Protein AF-A0A6F9ANF1-F1 (afdb_monomer)

Nearest PDB structures (foldseek):
  8yjc-assembly1_A  TM=7.560E-01  e=4.836E-10  Vibrio vulnificus MO6-24/O
  7en5-assembly1_A  TM=4.432E-01  e=6.409E-01  Escherichia coli K-12
  8ykc-assembly1_B  TM=3.953E-01  e=5.488E-01  Methylocapsa palsarum
  3kw2-assembly1_B  TM=1.939E-01  e=1.256E+00  Porphyromonas gingivalis ATCC 33277

Mean predicted aligned error: 19.84 Å

Sequence (763 aa):
DFERFLEEIDGQKIQDLLLSASEMSYTYSNKLLLIMDKEEWTHQRVEQEYSMDPHYSVMVSDACMYNDSCLPTVNSGTVVKIFGTASEDGHTLSGYSGSSLANLMLKPSLRAASIFSLDINTTSAFHNDFMRVFKYHDNNAVLETTSPEDLLIYQIMDHTDTAAEYHAPKRPVDHTTQYDKQHILILEDNPIVRLAAKFLYEKHPTVTSVYIMENQQPKLIKGDPVPLSEESRLVLVGHGSRDSEGEMRLGGYKAEDVADIIGRTARTSDHIKTTSVVACEVGSDEAFKSTLLKELHTRSIETELHLRSSLLQVSHSGEKITVEITPTGLETRHKDDSKKVVAMLDRDGNVVTREQFNRGDVIFSNERNFLVKGFKKYRWPDIPNKFVEHYAREEHTDELEALTWAIFEPMTSDTNSKKLHIYLNNEVVSEYQICNIESKKINGHSEITKQWIEKEKDIRSILDKCYEIKSGKDILSVIHHNAKLGEDETTYLMLHDWIYKINPQTLYVYPVGKKLGNNEKGNQNKIDEIKHCVEAQIGKEHYSAIRKNIGDGKESYPNFVKETLQGEYINKGSQVMMEAWYTTYFLASVISESSRNFRTFPLVLMALDMTQSTDNNVKEKGLSFLMEEHPMAKGGSWVDPGSRGFYGSSSDKESTKLENGQKIKILQKQLKVLTTRENNVFEEWWKIKDKKLVDEIFDLANEYKLVEENSKSSFTDDYNHFLNEIGKQSNQNEVTGPLGGSHDGSVTLKDLHSASEVLCYVC

pLDDT: mean 77.59, std 17.97, range [24.38, 97.38]

Foldseek 3Di:
DVVVVVVVVLVVVLVQLLVVQVVLVAQLFQEEEEEQDDDPVQVVVSVVVCVLPVPSYDYDYNVCLPPVVPQAQDAQSYEYEYTADADPQLQDGSNDGLQRVLVSCCPRSRVRYQEYEYPDDGDPNSVLNNQVNCVVVVHQRWYWYADPVQWIWTWHQGPVSDIDIDTHHDDRDDLDDQAQAEEEEQEADDPQQVLLSVLQCVSNVQRYWYFYQDPLATDTDHDDLDAAEQRYEYEYTFEWDADPVRATDGNNHALLSVLVRVLRGGHPALEHAAYEYAYAQCLVDPVSLLSNQLSSVVSSHFHKYKYFRAFWHQDSNSFIWGWDQDPVGIWIFGPQQQGIWIWGADPVRGIDIDGDHRGHDTDDDPCVPPDPVPQQQQDDDPAFAQQFDPLQADDCSLLLLLLLQLLQVVVPDPVLLPQQQDPDDPPQQLQKWFWDWDWDQDPNDTDIDIDTDPDSVVSNVQSRQEGEAQALQSLSSLLNCLQRVFDPDWGWYAAPQWIWIADRQQRQIATTIGGHDPVQRPPVVSVVQRVCLRVVCVPQSALVSLLVQLPPCLLVLLVVLLCSLHSNDDCPVPRPNNVSSSVNLCSVLARSLCFLAVSLNLLLLLLSVLCVDPPVVSNVLSSCCSRPLVLSSDPLLQLASSHGRHNRLRDNPPHPVVVVVDDSVSSSVSSSSSNVSSVVSVVSSVVPDDDDPQVVSVVSCVSSVSDPPVCSVVSVVSSVSSVVVNVVVVVPPDDDDPDPDDSPPDDDVVVSVVVVVRDSTSD

Radius of gyration: 31.64 Å; Cα contacts (8 Å, |Δi|>4): 1318; chains: 1; bounding box: 72×91×91 Å

Structure (mmCIF, N/CA/C/O backbone):
data_AF-A0A6F9ANF1-F1
#
_entry.id   AF-A0A6F9ANF1-F1
#
loop_
_atom_site.group_PDB
_atom_site.id
_atom_site.type_symbol
_atom_site.label_atom_id
_atom_site.label_alt_id
_atom_site.label_comp_id
_atom_site.label_asym_id
_atom_site.label_entity_id
_atom_site.label_seq_id
_atom_site.pdbx_PDB_ins_code
_atom_site.Cartn_x
_atom_site.Cartn_y
_atom_site.Cartn_z
_atom_site.occupancy
_atom_site.B_iso_or_equiv
_atom_site.auth_seq_id
_atom_site.auth_comp_id
_atom_site.auth_asym_id
_atom_site.auth_atom_id
_atom_site.pdbx_PDB_model_num
ATOM 1 N N . ASP A 1 1 ? 41.703 -7.105 12.230 1.00 57.28 1 ASP A N 1
ATOM 2 C CA . ASP A 1 1 ? 40.574 -7.112 13.179 1.00 57.28 1 ASP A CA 1
ATOM 3 C C . ASP A 1 1 ? 39.209 -6.843 12.562 1.00 57.28 1 ASP A C 1
ATOM 5 O O . ASP A 1 1 ? 38.246 -7.345 13.111 1.00 57.28 1 ASP A O 1
ATOM 9 N N . PHE A 1 2 ? 39.087 -6.140 11.429 1.00 40.19 2 PHE A N 1
ATOM 10 C CA . PHE A 1 2 ? 37.790 -5.989 10.749 1.00 40.19 2 PHE A CA 1
ATOM 11 C C . PHE A 1 2 ? 37.236 -7.312 10.188 1.00 40.19 2 PHE A C 1
ATOM 13 O O . PHE A 1 2 ? 36.067 -7.606 10.382 1.00 40.19 2 PHE A O 1
ATOM 20 N N . GLU A 1 3 ? 38.078 -8.146 9.571 1.00 49.16 3 GLU A N 1
ATOM 21 C CA . GLU A 1 3 ? 37.662 -9.472 9.073 1.00 49.16 3 GLU A CA 1
ATOM 22 C C . GLU A 1 3 ? 37.182 -10.384 10.205 1.00 49.16 3 GLU A C 1
ATOM 24 O O . GLU A 1 3 ? 36.099 -10.944 10.126 1.00 49.16 3 GLU A O 1
ATOM 29 N N . ARG A 1 4 ? 37.925 -10.423 11.315 1.00 48.62 4 ARG A N 1
ATOM 30 C CA . ARG A 1 4 ? 37.526 -11.166 12.514 1.00 48.62 4 ARG A CA 1
ATOM 31 C C . ARG A 1 4 ? 36.200 -10.663 13.108 1.00 48.62 4 ARG A C 1
ATOM 33 O O . ARG A 1 4 ? 35.404 -11.457 13.585 1.00 48.62 4 ARG A O 1
ATOM 40 N N . PHE A 1 5 ? 35.948 -9.355 13.068 1.00 43.38 5 PHE A N 1
ATOM 41 C CA . PHE A 1 5 ? 34.671 -8.776 13.493 1.00 43.38 5 PHE A CA 1
ATOM 42 C C . PHE A 1 5 ? 33.506 -9.186 12.574 1.00 43.38 5 PHE A C 1
ATOM 44 O O . PHE A 1 5 ? 32.418 -9.472 13.065 1.00 43.38 5 PHE A O 1
ATOM 51 N N . LEU A 1 6 ? 33.728 -9.252 11.256 1.00 43.38 6 LEU A N 1
ATOM 52 C CA . LEU A 1 6 ? 32.726 -9.749 10.306 1.00 43.38 6 LEU A CA 1
ATOM 53 C C . LEU A 1 6 ? 32.455 -11.249 10.493 1.00 43.38 6 LEU A C 1
ATOM 55 O O . LEU A 1 6 ? 31.296 -11.648 10.511 1.00 43.38 6 LEU A O 1
ATOM 59 N N . GLU A 1 7 ? 33.494 -12.056 10.724 1.00 59.84 7 GLU A N 1
ATOM 60 C CA . GLU A 1 7 ? 33.360 -13.483 11.056 1.00 59.84 7 GLU A CA 1
ATOM 61 C C . GLU A 1 7 ? 32.568 -13.700 12.358 1.00 59.84 7 GLU A C 1
ATOM 63 O O . GLU A 1 7 ? 31.712 -14.581 12.420 1.00 59.84 7 GLU A O 1
ATOM 68 N N . GLU A 1 8 ? 32.807 -12.880 13.391 1.00 56.22 8 GLU A N 1
ATOM 69 C CA . GLU A 1 8 ? 32.052 -12.918 14.653 1.00 56.22 8 GLU A CA 1
ATOM 70 C C . GLU A 1 8 ? 30.565 -12.555 14.437 1.00 56.22 8 GLU A C 1
ATOM 72 O O . GLU A 1 8 ? 29.688 -13.220 14.993 1.00 56.22 8 GLU A O 1
ATOM 77 N N . ILE A 1 9 ? 30.259 -11.566 13.585 1.00 49.06 9 ILE A N 1
ATOM 78 C CA . ILE A 1 9 ? 28.877 -11.197 13.221 1.00 49.06 9 ILE A CA 1
ATOM 79 C C . ILE A 1 9 ? 28.185 -12.310 12.430 1.00 49.06 9 ILE A C 1
ATOM 81 O O . ILE A 1 9 ? 27.034 -12.641 12.716 1.00 49.06 9 ILE A O 1
ATOM 85 N N . ASP A 1 10 ? 28.848 -12.884 11.430 1.00 57.78 10 ASP A N 1
ATOM 86 C CA . ASP A 1 10 ? 28.244 -13.923 10.595 1.00 57.78 10 ASP A CA 1
ATOM 87 C C . ASP A 1 10 ? 28.049 -15.228 11.375 1.00 57.78 10 ASP A C 1
ATOM 89 O O . ASP A 1 10 ? 27.012 -15.880 11.234 1.00 57.78 10 ASP A O 1
ATOM 93 N N . GLY A 1 11 ? 28.973 -15.555 12.284 1.00 58.41 11 GLY A N 1
ATOM 94 C CA . GLY A 1 11 ? 28.788 -16.630 13.257 1.00 58.41 11 GLY A CA 1
ATOM 95 C C . GLY A 1 11 ? 27.571 -16.396 14.157 1.00 58.41 11 GLY A C 1
ATOM 96 O O . GLY A 1 11 ? 26.782 -17.315 14.381 1.00 58.41 11 GLY A O 1
ATOM 97 N N . GLN A 1 12 ? 27.362 -15.158 14.615 1.00 54.78 12 GLN A N 1
ATOM 98 C CA . GLN A 1 12 ? 26.194 -14.800 15.420 1.00 54.78 12 GLN A CA 1
ATOM 99 C C . GLN A 1 12 ? 24.880 -14.917 14.630 1.00 54.78 12 GLN A C 1
ATOM 101 O O . GLN A 1 12 ? 23.925 -15.501 15.134 1.00 54.78 12 GLN A O 1
ATOM 106 N N . LYS A 1 13 ? 24.835 -14.468 13.368 1.00 60.19 13 LYS A N 1
ATOM 107 C CA . LYS A 1 13 ? 23.646 -14.604 12.501 1.00 60.19 13 LYS A CA 1
ATOM 108 C C . LYS A 1 13 ? 23.228 -16.061 12.300 1.00 60.19 13 LYS A C 1
ATOM 110 O O . LYS A 1 13 ? 22.039 -16.370 12.330 1.00 60.19 13 LYS A O 1
ATOM 115 N N . ILE A 1 14 ? 24.197 -16.952 12.082 1.00 67.25 14 ILE A N 1
ATOM 116 C CA . ILE A 1 14 ? 23.942 -18.391 11.934 1.00 67.25 14 ILE A CA 1
ATOM 117 C C . ILE A 1 14 ? 23.367 -18.957 13.236 1.00 67.25 14 ILE A C 1
ATOM 119 O O . ILE A 1 14 ? 22.371 -19.679 13.209 1.00 67.25 14 ILE A O 1
ATOM 123 N N . GLN A 1 15 ? 23.952 -18.587 14.376 1.00 63.00 15 GLN A N 1
ATOM 124 C CA . GLN A 1 15 ? 23.478 -19.021 15.687 1.00 63.00 15 GLN A CA 1
ATOM 125 C C . GLN A 1 15 ? 22.045 -18.542 15.973 1.00 63.00 15 GLN A C 1
ATOM 127 O O . GLN A 1 15 ? 21.224 -19.327 16.450 1.00 63.00 15 GLN A O 1
ATOM 132 N N . ASP A 1 16 ? 21.734 -17.287 15.649 1.00 57.03 16 ASP A N 1
ATOM 133 C CA . ASP A 1 16 ? 20.408 -16.692 15.836 1.00 57.03 16 ASP A CA 1
ATOM 134 C C . ASP A 1 16 ? 19.356 -17.354 14.934 1.00 57.03 16 ASP A C 1
ATOM 136 O O . ASP A 1 16 ? 18.228 -17.606 15.368 1.00 57.03 16 ASP A O 1
ATOM 140 N N . LEU A 1 17 ? 19.721 -17.693 13.693 1.00 64.12 17 LEU A N 1
ATOM 141 C CA . LEU A 1 17 ? 18.851 -18.411 12.761 1.00 64.12 17 LEU A CA 1
ATOM 142 C C . LEU A 1 17 ? 18.528 -19.824 13.261 1.00 64.12 17 LEU A C 1
ATOM 144 O O . LEU A 1 17 ? 17.366 -20.228 13.257 1.00 64.12 17 LEU A O 1
ATOM 148 N N . LEU A 1 18 ? 19.541 -20.563 13.716 1.00 70.25 18 LEU A N 1
ATOM 149 C CA . LEU A 1 18 ? 19.373 -21.914 14.248 1.00 70.25 18 LEU A CA 1
ATOM 150 C C . LEU A 1 18 ? 18.549 -21.921 15.545 1.00 70.25 18 LEU A C 1
ATOM 152 O O . LEU A 1 18 ? 17.681 -22.779 15.720 1.00 70.25 18 LEU A O 1
ATOM 156 N N . LEU A 1 19 ? 18.761 -20.937 16.424 1.00 64.75 19 LEU A N 1
ATOM 157 C CA . LEU A 1 19 ? 17.942 -20.747 17.621 1.00 64.75 19 LEU A CA 1
ATOM 158 C C . LEU A 1 19 ? 16.489 -20.426 17.246 1.00 64.75 19 LEU A C 1
ATOM 160 O O . LEU A 1 19 ? 15.578 -21.090 17.737 1.00 64.75 19 LEU A O 1
ATOM 164 N N . SER A 1 20 ? 16.272 -19.488 16.320 1.00 60.94 20 SER A N 1
ATOM 165 C CA . SER A 1 20 ? 14.937 -19.123 15.826 1.00 60.94 20 SER A CA 1
ATOM 166 C C . SER A 1 20 ? 14.206 -20.315 15.210 1.00 60.94 20 SER A C 1
ATOM 168 O O . SER A 1 20 ? 13.008 -20.491 15.424 1.00 60.94 20 SER A O 1
ATOM 170 N N . ALA A 1 21 ? 14.918 -21.156 14.455 1.00 71.50 21 ALA A N 1
ATOM 171 C CA . ALA A 1 21 ? 14.352 -22.373 13.891 1.00 71.50 21 ALA A CA 1
ATOM 172 C C . ALA A 1 21 ? 13.937 -23.360 14.989 1.00 71.50 21 ALA A C 1
ATOM 174 O O . ALA A 1 21 ? 12.849 -23.932 14.928 1.00 71.50 21 ALA A O 1
ATOM 175 N N . SER A 1 22 ? 14.758 -23.497 16.033 1.00 70.75 22 SER A N 1
ATOM 176 C CA . SER A 1 22 ? 14.422 -24.338 17.182 1.00 70.75 22 SER A CA 1
ATOM 177 C C . SER A 1 22 ? 13.204 -23.848 17.955 1.00 70.75 22 SER A C 1
ATOM 179 O O . SER A 1 22 ? 12.383 -24.652 18.395 1.00 70.75 22 SER A O 1
ATOM 181 N N . GLU A 1 23 ? 13.051 -22.530 18.079 1.00 64.12 23 GLU A N 1
ATOM 182 C CA . GLU A 1 23 ? 11.882 -21.926 18.702 1.00 64.12 23 GLU A CA 1
ATOM 183 C C . GLU A 1 23 ? 10.645 -22.141 17.837 1.00 64.12 23 GLU A C 1
ATOM 185 O O . GLU A 1 23 ? 9.638 -22.595 18.358 1.00 64.12 23 GLU A O 1
ATOM 190 N N . MET A 1 24 ? 10.734 -21.924 16.524 1.00 64.62 24 MET A N 1
ATOM 191 C CA . MET A 1 24 ? 9.621 -22.069 15.578 1.00 64.62 24 MET A CA 1
ATOM 192 C C . MET A 1 24 ? 9.140 -23.517 15.413 1.00 64.62 24 MET A C 1
ATOM 194 O O . MET A 1 24 ? 7.941 -23.768 15.294 1.00 64.62 24 MET A O 1
ATOM 198 N N . SER A 1 25 ? 10.046 -24.493 15.418 1.00 65.31 25 SER A N 1
ATOM 199 C CA . SER A 1 25 ? 9.644 -25.902 15.445 1.00 65.31 25 SER A CA 1
ATOM 200 C C . SER A 1 25 ? 8.940 -26.272 16.756 1.00 65.31 25 SER A C 1
ATOM 202 O O . SER A 1 25 ? 8.020 -27.094 16.782 1.00 65.31 25 SER A O 1
ATOM 204 N N . TYR A 1 26 ? 9.318 -25.602 17.848 1.00 63.38 26 TYR A N 1
ATOM 205 C CA . TYR A 1 26 ? 8.734 -25.800 19.166 1.00 63.38 26 TYR A CA 1
ATOM 206 C C . TYR A 1 26 ? 7.381 -25.089 19.367 1.00 63.38 26 TYR A C 1
ATOM 208 O O . TYR A 1 26 ? 6.477 -25.656 19.986 1.00 63.38 26 TYR A O 1
ATOM 216 N N . THR A 1 27 ? 7.206 -23.863 18.874 1.00 49.06 27 THR A N 1
ATOM 217 C CA . THR A 1 27 ? 5.976 -23.076 19.036 1.00 49.06 27 THR A CA 1
ATOM 218 C C . THR A 1 27 ? 4.998 -23.342 17.901 1.00 49.06 27 THR A C 1
ATOM 220 O O . THR A 1 27 ? 5.166 -22.784 16.828 1.00 49.06 27 THR A O 1
ATOM 223 N N . TYR A 1 28 ? 3.968 -24.167 18.164 1.00 52.75 28 TYR A N 1
ATOM 224 C CA . TYR A 1 28 ? 2.762 -24.419 17.336 1.00 52.75 28 TYR A CA 1
ATOM 225 C C . TYR A 1 28 ? 2.855 -23.933 15.879 1.00 52.75 28 TYR A C 1
ATOM 227 O O . TYR A 1 28 ? 2.102 -23.057 15.441 1.00 52.75 28 TYR A O 1
ATOM 235 N N . SER A 1 29 ? 3.822 -24.470 15.138 1.00 52.69 29 SER A N 1
ATOM 236 C CA . SER A 1 29 ? 4.049 -24.099 13.751 1.00 52.69 29 SER A CA 1
ATOM 237 C C . SER A 1 29 ? 2.978 -24.746 12.892 1.00 52.69 29 SER A C 1
ATOM 239 O O . SER A 1 29 ? 2.543 -25.868 13.153 1.00 52.69 29 SER A O 1
ATOM 241 N N . ASN A 1 30 ? 2.566 -24.062 11.824 1.00 61.12 30 ASN A N 1
ATOM 242 C CA . ASN A 1 30 ? 1.816 -24.746 10.779 1.00 61.12 30 ASN A CA 1
ATOM 243 C C . ASN A 1 30 ? 2.715 -25.873 10.254 1.00 61.12 30 ASN A C 1
ATOM 245 O O . ASN A 1 30 ? 3.790 -25.606 9.722 1.00 61.12 30 ASN A O 1
ATOM 249 N N . LYS A 1 31 ? 2.319 -27.129 10.428 1.00 76.25 31 LYS A N 1
ATOM 250 C CA . LYS A 1 31 ? 3.065 -28.291 9.963 1.00 76.25 31 LYS A CA 1
ATOM 251 C C . LYS A 1 31 ? 2.470 -28.784 8.660 1.00 76.25 31 LYS A C 1
ATOM 253 O O . LYS A 1 31 ? 1.286 -29.100 8.572 1.00 76.25 31 LYS A O 1
ATOM 258 N N . LEU A 1 32 ? 3.309 -28.916 7.646 1.00 82.94 32 LEU A N 1
ATOM 259 C CA . LEU A 1 32 ? 2.962 -29.681 6.461 1.00 82.94 32 LEU A CA 1
ATOM 260 C C . LEU A 1 32 ? 3.587 -31.067 6.590 1.00 82.94 32 LEU A C 1
ATOM 262 O O . LEU A 1 32 ? 4.803 -31.201 6.493 1.00 82.94 32 LEU A O 1
ATOM 266 N N . LEU A 1 33 ? 2.760 -32.083 6.824 1.00 86.44 33 LEU A N 1
ATOM 267 C CA . LEU A 1 33 ? 3.191 -33.473 6.951 1.00 86.44 33 LEU A CA 1
ATOM 268 C C . LEU A 1 33 ? 3.213 -34.100 5.551 1.00 86.44 33 LEU A C 1
ATOM 270 O O . LEU A 1 33 ? 2.187 -34.558 5.042 1.00 86.44 33 LEU A O 1
ATOM 274 N N . LEU A 1 34 ? 4.378 -34.064 4.905 1.00 90.25 34 LEU A N 1
ATOM 275 C CA . LEU A 1 34 ? 4.596 -34.624 3.574 1.00 90.25 34 LEU A CA 1
ATOM 276 C C . LEU A 1 34 ? 4.873 -36.124 3.672 1.00 90.25 34 LEU A C 1
ATOM 278 O O . LEU A 1 34 ? 5.856 -36.536 4.279 1.00 90.25 34 LEU A O 1
ATOM 282 N N . ILE A 1 35 ? 4.033 -36.933 3.036 1.00 91.25 35 ILE A N 1
ATOM 283 C CA . ILE A 1 35 ? 4.144 -38.393 3.000 1.00 91.25 35 ILE A CA 1
ATOM 284 C C . ILE A 1 35 ? 4.773 -38.793 1.662 1.00 91.25 35 ILE A C 1
ATOM 286 O O . ILE A 1 35 ? 4.134 -38.642 0.626 1.00 91.25 35 ILE A O 1
ATOM 290 N N . MET A 1 36 ? 6.018 -39.271 1.664 1.00 91.19 36 MET A N 1
ATOM 291 C CA . MET A 1 36 ? 6.822 -39.492 0.449 1.00 91.19 36 MET A CA 1
ATOM 292 C C . MET A 1 36 ? 6.718 -40.904 -0.143 1.00 91.19 36 MET A C 1
ATOM 294 O O . MET A 1 36 ? 7.169 -41.122 -1.267 1.00 91.19 36 MET A O 1
ATOM 298 N N . ASP A 1 37 ? 6.130 -41.852 0.586 1.00 88.69 37 ASP A N 1
ATOM 299 C CA . ASP A 1 37 ? 5.884 -43.220 0.135 1.00 88.69 37 ASP A CA 1
ATOM 300 C C . ASP A 1 37 ? 4.526 -43.741 0.631 1.00 88.69 37 ASP A C 1
ATOM 302 O O . ASP A 1 37 ? 3.766 -43.033 1.291 1.00 88.69 37 ASP A O 1
ATOM 306 N N . LYS A 1 38 ? 4.196 -44.980 0.256 1.00 88.56 38 LYS A N 1
ATOM 307 C CA . LYS A 1 38 ? 2.936 -45.651 0.617 1.00 88.56 38 LYS A CA 1
ATOM 308 C C . LYS A 1 38 ? 3.143 -46.757 1.650 1.00 88.56 38 LYS A C 1
ATOM 310 O O . LYS A 1 38 ? 2.288 -47.633 1.780 1.00 88.56 38 LYS A O 1
ATOM 315 N N . GLU A 1 39 ? 4.283 -46.758 2.337 1.00 91.06 39 GLU A N 1
ATOM 316 C CA . GLU A 1 39 ? 4.587 -47.775 3.337 1.00 91.06 39 GLU A CA 1
ATOM 317 C C . GLU A 1 39 ? 3.691 -47.574 4.564 1.00 91.06 39 GLU A C 1
ATOM 319 O O . GLU A 1 39 ? 3.527 -46.463 5.074 1.00 91.06 39 GLU A O 1
ATOM 324 N N . GLU A 1 40 ? 3.105 -48.662 5.067 1.00 88.38 40 GLU A N 1
ATOM 325 C CA . GLU A 1 40 ? 2.163 -48.612 6.195 1.00 88.38 40 GLU A CA 1
ATOM 326 C C . GLU A 1 40 ? 2.808 -48.000 7.449 1.00 88.38 40 GLU A C 1
ATOM 328 O O . GLU A 1 40 ? 2.191 -47.213 8.168 1.00 88.38 40 GLU A O 1
ATOM 333 N N . TRP A 1 41 ? 4.091 -48.294 7.661 1.00 87.94 41 TRP A N 1
ATOM 334 C CA . TRP A 1 41 ? 4.895 -47.725 8.738 1.00 87.94 41 TRP A CA 1
ATOM 335 C C . TRP A 1 41 ? 5.042 -46.196 8.643 1.00 87.94 41 TRP A C 1
ATOM 337 O O . TRP A 1 41 ? 5.001 -45.503 9.661 1.00 87.94 41 TRP A O 1
ATOM 347 N N . THR A 1 42 ? 5.185 -45.643 7.435 1.00 90.56 42 THR A N 1
ATOM 348 C CA . THR A 1 42 ? 5.249 -44.189 7.223 1.00 90.56 42 THR A CA 1
ATOM 349 C C . THR A 1 42 ? 3.926 -43.538 7.611 1.00 90.56 42 THR A C 1
ATOM 351 O O . THR A 1 42 ? 3.918 -42.567 8.367 1.00 90.56 42 THR A O 1
ATOM 354 N N . HIS A 1 43 ? 2.802 -44.116 7.182 1.00 85.94 43 HIS A N 1
ATOM 355 C CA . HIS A 1 43 ? 1.469 -43.617 7.523 1.00 85.94 43 HIS A CA 1
ATOM 356 C C . HIS A 1 43 ? 1.197 -43.612 9.033 1.00 85.94 43 HIS A C 1
ATOM 358 O O . HIS A 1 43 ? 0.669 -42.630 9.548 1.00 85.94 43 HIS A O 1
ATOM 364 N N . GLN A 1 44 ? 1.601 -44.657 9.761 1.00 86.75 44 GLN A N 1
ATOM 365 C CA . GLN A 1 44 ? 1.420 -44.719 11.217 1.00 86.75 44 GLN A CA 1
ATOM 366 C C . GLN A 1 44 ? 2.144 -43.581 11.953 1.00 86.75 44 GLN A C 1
ATOM 368 O O . GLN A 1 44 ? 1.580 -42.990 12.873 1.00 86.75 44 GLN A O 1
ATOM 373 N N . ARG A 1 45 ? 3.366 -43.232 11.529 1.00 91.31 45 ARG A N 1
ATOM 374 C CA . ARG A 1 45 ? 4.123 -42.111 12.115 1.00 91.31 45 ARG A CA 1
ATOM 375 C C . ARG A 1 45 ? 3.490 -40.755 11.807 1.00 91.31 45 ARG A C 1
ATOM 377 O O . ARG A 1 45 ? 3.422 -39.904 12.690 1.00 91.31 45 ARG A O 1
ATOM 384 N N . VAL A 1 46 ? 2.982 -40.571 10.588 1.00 85.38 46 VAL A N 1
ATOM 385 C CA . VAL A 1 46 ? 2.272 -39.343 10.189 1.00 85.38 46 VAL A CA 1
ATOM 386 C C . VAL A 1 46 ? 0.996 -39.159 11.012 1.00 85.38 46 VAL A C 1
ATOM 388 O O . VAL A 1 46 ? 0.751 -38.068 11.518 1.00 85.38 46 VAL A O 1
ATOM 391 N N . GLU A 1 47 ? 0.204 -40.220 11.185 1.00 80.25 47 GLU A N 1
ATOM 392 C CA . GLU A 1 47 ? -1.005 -40.209 12.021 1.00 80.25 47 GLU A CA 1
ATOM 393 C C . GLU A 1 47 ? -0.677 -39.895 13.483 1.00 80.25 47 GLU A C 1
ATOM 395 O O . GLU A 1 47 ? -1.366 -39.100 14.123 1.00 80.25 47 GLU A O 1
ATOM 400 N N . GLN A 1 48 ? 0.412 -40.461 14.012 1.00 83.31 48 GLN A N 1
ATOM 401 C CA . GLN A 1 48 ? 0.876 -40.140 15.357 1.00 83.31 48 GLN A CA 1
ATOM 402 C C . GLN A 1 48 ? 1.256 -38.657 15.482 1.00 83.31 48 GLN A C 1
ATOM 404 O O . GLN A 1 48 ? 0.801 -38.005 16.421 1.00 83.31 48 GLN A O 1
ATOM 409 N N . GLU A 1 49 ? 2.033 -38.104 14.545 1.00 80.25 49 GLU A N 1
ATOM 410 C CA . GLU A 1 49 ? 2.393 -36.678 14.540 1.00 80.25 49 GLU A CA 1
ATOM 411 C C . GLU A 1 49 ? 1.154 -35.784 14.442 1.00 80.25 49 GLU A C 1
ATOM 413 O O . GLU A 1 49 ? 0.985 -34.865 15.243 1.00 80.25 49 GLU A O 1
ATOM 418 N N . TYR A 1 50 ? 0.253 -36.091 13.512 1.00 74.25 50 TYR A N 1
ATOM 419 C CA . TYR A 1 50 ? -0.988 -35.349 13.326 1.00 74.25 50 TYR A CA 1
ATOM 420 C C . TYR A 1 50 ? -1.888 -35.405 14.559 1.00 74.25 50 TYR A C 1
ATOM 422 O O . TYR A 1 50 ? -2.501 -34.406 14.913 1.00 74.25 50 TYR A O 1
ATOM 430 N N . SER A 1 51 ? -1.949 -36.540 15.260 1.00 68.50 51 SER A N 1
ATOM 431 C CA . SER A 1 51 ? -2.764 -36.674 16.473 1.00 68.50 51 SER A CA 1
ATOM 432 C C . SER A 1 51 ? -2.298 -35.774 17.623 1.00 68.50 51 SER A C 1
ATOM 434 O O . SER A 1 51 ? -3.112 -35.395 18.465 1.00 68.50 51 SER A O 1
ATOM 436 N N . MET A 1 52 ? -1.009 -35.412 17.652 1.00 65.88 52 MET A N 1
ATOM 437 C CA . MET A 1 52 ? -0.459 -34.490 18.648 1.00 65.88 52 MET A CA 1
ATOM 438 C C . MET A 1 52 ? -0.820 -33.032 18.347 1.00 65.88 52 MET A C 1
ATOM 440 O O . MET A 1 52 ? -0.929 -32.239 19.280 1.00 65.88 52 MET A O 1
ATOM 444 N N . ASP A 1 53 ? -1.016 -32.684 17.072 1.00 59.16 53 ASP A N 1
ATOM 445 C CA . ASP A 1 53 ? -1.375 -31.332 16.643 1.00 59.16 53 ASP A CA 1
ATOM 446 C C . ASP A 1 53 ? -2.225 -31.320 15.353 1.00 59.16 53 ASP A C 1
ATOM 448 O O . ASP A 1 53 ? -1.747 -30.949 14.276 1.00 59.16 53 ASP A O 1
ATOM 452 N N . PRO A 1 54 ? -3.510 -31.709 15.426 1.00 53.16 54 PRO A N 1
ATOM 453 C CA . PRO A 1 54 ? -4.357 -31.824 14.239 1.00 53.16 54 PRO A CA 1
ATOM 454 C C . PRO A 1 54 ? -4.841 -30.466 13.714 1.00 53.16 54 PRO A C 1
ATOM 456 O O . PRO A 1 54 ? -5.387 -30.392 12.614 1.00 53.16 54 PRO A O 1
ATOM 459 N N . HIS A 1 55 ? -4.685 -29.399 14.506 1.00 48.81 55 HIS A N 1
ATOM 460 C CA . HIS A 1 55 ? -5.182 -28.063 14.177 1.00 48.81 55 HIS A CA 1
ATOM 461 C C . HIS A 1 55 ? -4.186 -27.271 13.331 1.00 48.81 55 HIS A C 1
ATOM 463 O O . HIS A 1 55 ? -4.618 -26.527 12.450 1.00 48.81 55 HIS A O 1
ATOM 469 N N . TYR A 1 56 ? -2.884 -27.452 13.569 1.00 55.94 56 TYR A N 1
ATOM 470 C CA . TYR A 1 56 ? -1.830 -26.794 12.797 1.00 55.94 56 TYR A CA 1
ATOM 471 C C . TYR A 1 56 ? -1.158 -27.723 11.787 1.00 55.94 56 TYR A C 1
ATOM 473 O O . TYR A 1 56 ? -0.352 -27.257 10.991 1.00 55.94 56 TYR A O 1
ATOM 481 N N . SER A 1 57 ? -1.514 -29.008 11.751 1.00 63.38 57 SER A N 1
ATOM 482 C CA . SER A 1 57 ? -0.960 -29.956 10.783 1.00 63.38 57 SER A CA 1
ATOM 483 C C . SER A 1 57 ? -1.864 -30.164 9.568 1.00 63.38 57 SER A C 1
ATOM 485 O O . SER A 1 57 ? -3.082 -30.282 9.682 1.00 63.38 57 SER A O 1
ATOM 487 N N . VAL A 1 58 ? -1.264 -30.294 8.387 1.00 74.19 58 VAL A N 1
ATOM 488 C CA . VAL A 1 58 ? -1.934 -30.734 7.157 1.00 74.19 58 VAL A CA 1
ATOM 489 C C . VAL A 1 58 ? -1.166 -31.912 6.581 1.00 74.19 58 VAL A C 1
ATOM 491 O O . VAL A 1 58 ? 0.022 -31.797 6.294 1.00 74.19 58 VAL A O 1
ATOM 494 N N . MET A 1 59 ? -1.845 -33.042 6.386 1.00 78.81 59 MET A N 1
ATOM 495 C CA . MET A 1 59 ? -1.266 -34.197 5.702 1.00 78.81 59 MET A CA 1
ATOM 496 C C . MET A 1 59 ? -1.337 -34.029 4.188 1.00 78.81 59 MET A C 1
ATOM 498 O O . MET A 1 59 ? -2.390 -33.687 3.644 1.00 78.81 59 MET A O 1
ATOM 502 N N . VAL A 1 60 ? -0.242 -34.331 3.496 1.00 83.25 60 VAL A N 1
ATOM 503 C CA . VAL A 1 60 ? -0.174 -34.299 2.033 1.00 83.25 60 VAL A CA 1
ATOM 504 C C . VAL A 1 60 ? 0.572 -35.521 1.521 1.00 83.25 60 VAL A C 1
ATOM 506 O O . VAL A 1 60 ? 1.713 -35.771 1.893 1.00 83.25 60 VAL A O 1
ATOM 509 N N . SER A 1 61 ? -0.066 -36.270 0.627 1.00 81.56 61 SER A N 1
ATOM 510 C CA . SER A 1 61 ? 0.537 -37.437 -0.019 1.00 81.56 61 SER A CA 1
ATOM 511 C C . SER A 1 61 ? 1.503 -37.064 -1.146 1.00 81.56 61 SER A C 1
ATOM 513 O O . SER A 1 61 ? 1.297 -36.059 -1.832 1.00 81.56 61 SER A O 1
ATOM 515 N N . ASP A 1 62 ? 2.439 -37.962 -1.442 1.00 79.19 62 ASP A N 1
ATOM 516 C CA . ASP A 1 62 ? 3.370 -37.952 -2.578 1.00 79.19 62 ASP A CA 1
ATOM 517 C C . ASP A 1 62 ? 2.713 -37.584 -3.920 1.00 79.19 62 ASP A C 1
ATOM 519 O O . ASP A 1 62 ? 3.280 -36.835 -4.713 1.00 79.19 62 ASP A O 1
ATOM 523 N N . ALA A 1 63 ? 1.477 -38.026 -4.160 1.00 76.38 63 ALA A N 1
ATOM 524 C CA . ALA A 1 63 ? 0.717 -37.722 -5.368 1.00 76.38 63 ALA A CA 1
ATOM 525 C C . ALA A 1 63 ? 0.540 -36.210 -5.604 1.00 76.38 63 ALA A C 1
ATOM 527 O O . ALA A 1 63 ? 0.489 -35.764 -6.752 1.00 76.38 63 ALA A O 1
ATOM 528 N N . CYS A 1 64 ? 0.490 -35.412 -4.533 1.00 74.88 64 CYS A N 1
ATOM 529 C CA . CYS A 1 64 ? 0.397 -33.960 -4.628 1.00 74.88 64 CYS A CA 1
ATOM 530 C C . CYS A 1 64 ? 1.733 -33.289 -4.925 1.00 74.88 64 CYS A C 1
ATOM 532 O O . CYS A 1 64 ? 1.738 -32.203 -5.496 1.00 74.88 64 CYS A O 1
ATOM 534 N N . MET A 1 65 ? 2.864 -33.961 -4.692 1.00 72.88 65 MET A N 1
ATOM 535 C CA . MET A 1 65 ? 4.180 -33.433 -5.064 1.00 72.88 65 MET A CA 1
ATOM 536 C C . MET A 1 65 ? 4.308 -33.194 -6.572 1.00 72.88 65 MET A C 1
ATOM 538 O O . MET A 1 65 ? 5.093 -32.349 -6.991 1.00 72.88 65 MET A O 1
ATOM 542 N N . TYR A 1 66 ? 3.499 -33.860 -7.397 1.00 71.69 66 TYR A N 1
ATOM 543 C CA . TYR A 1 66 ? 3.491 -33.704 -8.856 1.00 71.69 66 TYR A CA 1
ATOM 544 C C . TYR A 1 66 ? 2.304 -32.903 -9.395 1.00 71.69 66 TYR A C 1
ATOM 546 O O . TYR A 1 66 ? 2.199 -32.713 -10.606 1.00 71.69 66 TYR A O 1
ATOM 554 N N . ASN A 1 67 ? 1.427 -32.417 -8.516 1.00 70.75 67 ASN A N 1
ATOM 555 C CA . ASN A 1 67 ? 0.258 -31.640 -8.890 1.00 70.75 67 ASN A CA 1
ATOM 556 C C . ASN A 1 67 ? 0.144 -30.383 -8.019 1.00 70.75 67 ASN A C 1
ATOM 558 O O . ASN A 1 67 ? -0.409 -30.414 -6.919 1.00 70.75 67 ASN A O 1
ATOM 562 N N . ASP A 1 68 ? 0.614 -29.258 -8.560 1.00 59.75 68 ASP A N 1
ATOM 563 C CA . ASP A 1 68 ? 0.662 -27.974 -7.853 1.00 59.75 68 ASP A CA 1
ATOM 564 C C . ASP A 1 68 ? -0.730 -27.476 -7.409 1.00 59.75 68 ASP A C 1
ATOM 566 O O . ASP A 1 68 ? -0.824 -26.609 -6.547 1.00 59.75 68 ASP A O 1
ATOM 570 N N . SER A 1 69 ? -1.828 -28.038 -7.938 1.00 61.97 69 SER A N 1
ATOM 571 C CA . SER A 1 69 ? -3.186 -27.683 -7.514 1.00 61.97 69 SER A CA 1
ATOM 572 C C . SER A 1 69 ? -3.611 -28.280 -6.167 1.00 61.97 69 SER A C 1
ATOM 574 O O . SER A 1 69 ? -4.641 -27.861 -5.646 1.00 61.97 69 SER A O 1
ATOM 576 N N . CYS A 1 70 ? -2.907 -29.292 -5.642 1.00 66.62 70 CYS A N 1
ATOM 577 C CA . CYS A 1 70 ? -3.238 -29.920 -4.354 1.00 66.62 70 CYS A CA 1
ATOM 578 C C . CYS A 1 70 ? -2.145 -29.798 -3.284 1.00 66.62 70 CYS A C 1
ATOM 580 O O . CYS A 1 70 ? -2.352 -30.261 -2.166 1.00 66.62 70 CYS A O 1
ATOM 582 N N . LEU A 1 71 ? -1.027 -29.130 -3.591 1.00 68.44 71 LEU A N 1
ATOM 583 C CA . LEU A 1 71 ? -0.048 -28.703 -2.591 1.00 68.44 71 LEU A CA 1
ATOM 584 C C . LEU A 1 71 ? -0.512 -27.405 -1.915 1.00 68.44 71 LEU A C 1
ATOM 586 O O . LEU A 1 71 ? -0.667 -26.394 -2.606 1.00 68.44 71 LEU A O 1
ATOM 590 N N . PRO A 1 72 ? -0.694 -27.389 -0.584 1.00 66.56 72 PRO A N 1
ATOM 591 C CA . PRO A 1 72 ? -0.904 -26.153 0.156 1.00 66.56 72 PRO A CA 1
ATOM 592 C C . PRO A 1 72 ? 0.295 -25.217 -0.018 1.00 66.56 72 PRO A C 1
ATOM 594 O O . PRO A 1 72 ? 1.444 -25.655 0.037 1.00 66.56 72 PRO A O 1
ATOM 597 N N . THR A 1 73 ? 0.036 -23.926 -0.216 1.00 69.06 73 THR A N 1
ATOM 598 C CA . THR A 1 73 ? 1.098 -22.917 -0.215 1.00 69.06 73 THR A CA 1
ATOM 599 C C . THR A 1 73 ? 1.583 -22.702 1.214 1.00 69.06 73 THR A C 1
ATOM 601 O O . THR A 1 73 ? 0.805 -22.284 2.072 1.00 69.06 73 THR A O 1
ATOM 604 N N . VAL A 1 74 ? 2.863 -22.967 1.460 1.00 63.88 74 VAL A N 1
ATOM 605 C CA . VAL A 1 74 ? 3.514 -22.753 2.757 1.00 63.88 74 VAL A CA 1
ATOM 606 C C . VAL A 1 74 ? 4.134 -21.358 2.839 1.00 63.88 74 VAL A C 1
ATOM 608 O O . VAL A 1 74 ? 4.361 -20.698 1.824 1.00 63.88 74 VAL A O 1
ATOM 611 N N . ASN A 1 75 ? 4.414 -20.900 4.055 1.00 58.66 75 ASN A N 1
ATOM 612 C CA . ASN A 1 75 ? 5.139 -19.658 4.330 1.00 58.66 75 ASN A CA 1
ATOM 613 C C . ASN A 1 75 ? 6.333 -19.925 5.264 1.00 58.66 75 ASN A C 1
ATOM 615 O O . ASN A 1 75 ? 6.536 -21.055 5.703 1.00 58.66 75 ASN A O 1
ATOM 619 N N . SER A 1 76 ? 7.092 -18.885 5.606 1.00 60.94 76 SER A N 1
ATOM 620 C CA . SER A 1 76 ? 8.282 -18.993 6.463 1.00 60.94 76 SER A CA 1
ATOM 621 C C . SER A 1 76 ? 8.001 -19.473 7.887 1.00 60.94 76 SER A C 1
ATOM 623 O O . SER A 1 76 ? 8.913 -19.943 8.547 1.00 60.94 76 SER A O 1
ATOM 625 N N . GLY A 1 77 ? 6.754 -19.401 8.362 1.00 58.28 77 GLY A N 1
ATOM 626 C CA . GLY A 1 77 ? 6.335 -19.966 9.650 1.00 58.28 77 GLY A CA 1
ATOM 627 C C . GLY A 1 77 ? 5.826 -21.408 9.560 1.00 58.28 77 GLY A C 1
ATOM 628 O O . GLY A 1 77 ? 5.238 -21.907 10.517 1.00 58.28 77 GLY A O 1
ATOM 629 N N . THR A 1 78 ? 5.957 -22.056 8.398 1.00 66.88 78 THR A N 1
ATOM 630 C CA . THR A 1 78 ? 5.517 -23.440 8.191 1.00 66.88 78 THR A CA 1
ATOM 631 C C . THR A 1 78 ? 6.703 -24.390 8.305 1.00 66.88 78 THR A C 1
ATOM 633 O O . THR A 1 78 ? 7.687 -24.240 7.579 1.00 66.88 78 THR A O 1
ATOM 636 N N . VAL A 1 79 ? 6.585 -25.400 9.166 1.00 83.50 79 VAL A N 1
ATOM 637 C CA . VAL A 1 79 ? 7.531 -26.517 9.236 1.00 83.50 79 VAL A CA 1
ATOM 638 C C . VAL A 1 79 ? 7.080 -27.580 8.247 1.00 83.50 79 VAL A C 1
ATOM 640 O O . VAL A 1 79 ? 5.998 -28.156 8.374 1.00 83.50 79 VAL A O 1
ATOM 643 N N . VAL A 1 80 ? 7.906 -27.855 7.244 1.00 90.06 80 VAL A N 1
ATOM 644 C CA . VAL A 1 80 ? 7.648 -28.942 6.299 1.00 90.06 80 VAL A CA 1
ATOM 645 C C . VAL A 1 80 ? 8.286 -30.203 6.859 1.00 90.06 80 VAL A C 1
ATOM 647 O O . VAL A 1 80 ? 9.500 -30.380 6.779 1.00 90.06 80 VAL A O 1
ATOM 650 N N . LYS A 1 81 ? 7.472 -31.078 7.450 1.00 91.44 81 LYS A N 1
ATOM 651 C CA . LYS A 1 81 ? 7.931 -32.341 8.028 1.00 91.44 81 LYS A CA 1
ATOM 652 C C . LYS A 1 81 ? 7.763 -33.469 7.016 1.00 91.44 81 LYS A C 1
ATOM 654 O O . LYS A 1 81 ? 6.659 -33.747 6.553 1.00 91.44 81 LYS A O 1
ATOM 659 N N . ILE A 1 82 ? 8.873 -34.096 6.657 1.00 94.62 82 ILE A N 1
ATOM 660 C CA . ILE A 1 82 ? 8.996 -35.062 5.572 1.00 94.62 82 ILE A CA 1
ATOM 661 C C . ILE A 1 82 ? 9.055 -36.467 6.166 1.00 94.62 82 ILE A C 1
ATOM 663 O O . ILE A 1 82 ? 9.980 -36.824 6.900 1.00 94.62 82 ILE A O 1
ATOM 667 N N . PHE A 1 83 ? 8.067 -37.275 5.802 1.00 93.56 83 PHE A N 1
ATOM 668 C CA . PHE A 1 83 ? 7.924 -38.663 6.206 1.00 93.56 83 PHE A CA 1
ATOM 669 C C . PHE A 1 83 ? 8.209 -39.581 5.027 1.00 93.56 83 PHE A C 1
ATOM 671 O O . PHE A 1 83 ? 7.667 -39.406 3.938 1.00 93.56 83 PHE A O 1
ATOM 678 N N . GLY A 1 84 ? 9.030 -40.597 5.263 1.00 92.69 84 GLY A N 1
ATOM 679 C CA . GLY A 1 84 ? 9.326 -41.633 4.286 1.00 92.69 84 GLY A CA 1
ATOM 680 C C . GLY A 1 84 ? 10.253 -42.702 4.850 1.00 92.69 84 GLY A C 1
ATOM 681 O O . GLY A 1 84 ? 10.645 -42.658 6.023 1.00 92.69 84 GLY A O 1
ATOM 682 N N . THR A 1 85 ? 10.613 -43.653 3.997 1.00 92.38 85 THR A N 1
ATOM 683 C CA . THR A 1 85 ? 11.467 -44.798 4.326 1.00 92.38 85 THR A CA 1
ATOM 684 C C . THR A 1 85 ? 12.910 -44.537 3.909 1.00 92.38 85 THR A C 1
ATOM 686 O O . THR A 1 85 ? 13.172 -44.256 2.740 1.00 92.38 85 THR A O 1
ATOM 689 N N . ALA A 1 86 ? 13.857 -44.627 4.842 1.00 91.31 86 ALA A N 1
ATOM 690 C CA . ALA A 1 86 ? 15.282 -44.544 4.524 1.00 91.31 86 ALA A CA 1
ATOM 691 C C . ALA A 1 86 ? 15.789 -45.871 3.927 1.00 91.31 86 ALA A C 1
ATOM 693 O O . ALA A 1 86 ? 15.344 -46.943 4.341 1.00 91.31 86 ALA A O 1
ATOM 694 N N . SER A 1 87 ? 16.723 -45.817 2.972 1.00 91.62 87 SER A N 1
ATOM 695 C CA . SER A 1 87 ? 17.437 -47.018 2.508 1.00 91.62 87 SER A CA 1
ATOM 696 C C . SER A 1 87 ? 18.319 -47.610 3.612 1.00 91.62 87 SER A C 1
ATOM 698 O O . SER A 1 87 ? 18.691 -46.912 4.552 1.00 91.62 87 SER A O 1
ATOM 700 N N . GLU A 1 88 ? 18.690 -48.891 3.497 1.00 88.31 88 GLU A N 1
ATOM 701 C CA . GLU A 1 88 ? 19.535 -49.576 4.498 1.00 88.31 88 GLU A CA 1
ATOM 702 C C . GLU A 1 88 ? 20.878 -48.867 4.745 1.00 88.31 88 GLU A C 1
ATOM 704 O O . GLU A 1 88 ? 21.398 -48.881 5.857 1.00 88.31 88 GLU A O 1
ATOM 709 N N . ASP A 1 89 ? 21.427 -48.226 3.713 1.00 87.94 89 ASP A N 1
ATOM 710 C CA . ASP A 1 89 ? 22.655 -47.430 3.774 1.00 87.94 89 ASP A CA 1
ATOM 711 C C . ASP A 1 89 ? 22.425 -45.960 4.184 1.00 87.94 89 ASP A C 1
ATOM 713 O O . ASP A 1 89 ? 23.382 -45.207 4.350 1.00 87.94 89 ASP A O 1
ATOM 717 N N . GLY A 1 90 ? 21.167 -45.532 4.345 1.00 87.62 90 GLY A N 1
ATOM 718 C CA . GLY A 1 90 ? 20.778 -44.171 4.715 1.00 87.62 90 GLY A CA 1
ATOM 719 C C . GLY A 1 90 ? 21.133 -43.095 3.680 1.00 87.62 90 GLY A C 1
ATOM 720 O O . GLY A 1 90 ? 21.180 -41.908 4.023 1.00 87.62 90 GLY A O 1
ATOM 721 N N . HIS A 1 91 ? 21.423 -43.481 2.432 1.00 91.69 91 HIS A N 1
ATOM 722 C CA . HIS A 1 91 ? 21.759 -42.558 1.341 1.00 91.69 91 HIS A CA 1
ATOM 723 C C . HIS A 1 91 ? 20.545 -42.054 0.554 1.00 91.69 91 HIS A C 1
ATOM 725 O O . HIS A 1 91 ? 20.680 -41.119 -0.239 1.00 91.69 91 HIS A O 1
ATOM 731 N N . THR A 1 92 ? 19.364 -42.635 0.765 1.00 93.56 92 THR A N 1
ATOM 732 C CA . THR A 1 92 ? 18.120 -42.178 0.139 1.00 93.56 92 THR A CA 1
ATOM 733 C C . THR A 1 92 ? 16.950 -42.174 1.118 1.00 93.56 92 THR A C 1
ATOM 735 O O . THR A 1 92 ? 16.924 -42.962 2.063 1.00 93.56 92 THR A O 1
ATOM 738 N N . LEU A 1 93 ? 15.966 -41.311 0.857 1.00 93.56 93 LEU A N 1
ATOM 739 C CA . LEU A 1 93 ? 14.668 -41.274 1.533 1.00 93.56 93 LEU A CA 1
ATOM 740 C C . LEU A 1 93 ? 13.578 -41.478 0.484 1.00 93.56 93 LEU A C 1
ATOM 742 O O . LEU A 1 93 ? 13.454 -40.684 -0.444 1.00 93.56 93 LEU A O 1
ATOM 746 N N . SER A 1 94 ? 12.818 -42.567 0.598 1.00 92.06 94 SER A N 1
ATOM 747 C CA . SER A 1 94 ? 11.791 -42.981 -0.372 1.00 92.06 94 SER A CA 1
ATOM 748 C C . SER A 1 94 ? 12.323 -43.037 -1.813 1.00 92.06 94 SER A C 1
ATOM 750 O O . SER A 1 94 ? 11.632 -42.681 -2.763 1.00 92.06 94 SER A O 1
ATOM 752 N N . GLY A 1 95 ? 13.589 -43.445 -1.977 1.00 90.50 95 GLY A N 1
ATOM 753 C CA . GLY A 1 95 ? 14.280 -43.509 -3.268 1.00 90.50 95 GLY A CA 1
ATOM 754 C C . GLY A 1 95 ? 14.866 -42.183 -3.776 1.00 90.50 95 GLY A C 1
ATOM 755 O O . GLY A 1 95 ? 15.538 -42.184 -4.806 1.00 90.50 95 GLY A O 1
ATOM 756 N N . TYR A 1 96 ? 14.677 -41.064 -3.070 1.00 93.75 96 TYR A N 1
ATOM 757 C CA . TYR A 1 96 ? 15.300 -39.781 -3.408 1.00 93.75 96 TYR A CA 1
ATOM 758 C C . TYR A 1 96 ? 16.666 -39.639 -2.745 1.00 93.75 96 TYR A C 1
ATOM 760 O O . TYR A 1 96 ? 16.794 -39.882 -1.549 1.00 93.75 96 TYR A O 1
ATOM 768 N N . SER A 1 97 ? 17.675 -39.185 -3.494 1.00 96.00 97 SER A N 1
ATOM 769 C CA . SER A 1 97 ? 18.905 -38.637 -2.903 1.00 96.00 97 SER A CA 1
ATOM 770 C C . SER A 1 97 ? 18.619 -37.307 -2.195 1.00 96.00 97 SER A C 1
ATOM 772 O O . SER A 1 97 ? 17.621 -36.652 -2.507 1.00 96.00 97 SER A O 1
ATOM 774 N N . GLY A 1 98 ? 19.522 -36.856 -1.316 1.00 93.81 98 GLY A N 1
ATOM 775 C CA . GLY A 1 98 ? 19.385 -35.564 -0.625 1.00 93.81 98 GLY A CA 1
ATOM 776 C C . GLY A 1 98 ? 19.162 -34.403 -1.599 1.00 93.81 98 GLY A C 1
ATOM 777 O O . GLY A 1 98 ? 18.210 -33.639 -1.462 1.00 93.81 98 GLY A O 1
ATOM 778 N N . SER A 1 99 ? 19.951 -34.350 -2.673 1.00 94.19 99 SER A N 1
ATOM 779 C CA . SER A 1 99 ? 19.804 -33.342 -3.728 1.00 94.19 99 SER A CA 1
ATOM 780 C C . SER A 1 99 ? 18.481 -33.438 -4.499 1.00 94.19 99 SER A C 1
ATOM 782 O O . SER A 1 99 ? 17.876 -32.419 -4.832 1.00 94.19 99 SER A O 1
ATOM 784 N N . SER A 1 100 ? 17.998 -34.650 -4.785 1.00 93.81 100 SER A N 1
ATOM 785 C CA . SER A 1 100 ? 16.734 -34.848 -5.507 1.00 93.81 100 SER A CA 1
ATOM 786 C C . SER A 1 100 ? 15.535 -34.449 -4.649 1.00 93.81 100 SER A C 1
ATOM 788 O O . SER A 1 100 ? 14.606 -33.815 -5.147 1.00 93.81 100 SER A O 1
ATOM 790 N N . LEU A 1 101 ? 15.575 -34.771 -3.353 1.00 94.50 101 LEU A N 1
ATOM 791 C CA . LEU A 1 101 ? 14.539 -34.384 -2.403 1.00 94.50 101 LEU A CA 1
ATOM 792 C C . LEU A 1 101 ? 14.518 -32.863 -2.193 1.00 94.50 101 LEU A C 1
ATOM 794 O O . LEU A 1 101 ? 13.447 -32.265 -2.228 1.00 94.50 101 LEU A O 1
ATOM 798 N N . ALA A 1 102 ? 15.679 -32.219 -2.058 1.00 93.44 102 ALA A N 1
ATOM 799 C CA . ALA A 1 102 ? 15.768 -30.765 -1.922 1.00 93.44 102 ALA A CA 1
ATOM 800 C C . ALA A 1 102 ? 15.162 -30.025 -3.127 1.00 93.44 102 ALA A C 1
ATOM 802 O O . ALA A 1 102 ? 14.397 -29.078 -2.960 1.00 93.44 102 ALA A O 1
ATOM 803 N N . ASN A 1 103 ? 15.405 -30.508 -4.349 1.00 92.06 103 ASN A N 1
ATOM 804 C CA . ASN A 1 103 ? 14.785 -29.945 -5.553 1.00 92.06 103 ASN A CA 1
ATOM 805 C C . ASN A 1 103 ? 13.250 -30.050 -5.545 1.00 92.06 103 ASN A C 1
ATOM 807 O O . ASN A 1 103 ? 12.569 -29.149 -6.036 1.00 92.06 103 ASN A O 1
ATOM 811 N N . LEU A 1 104 ? 12.685 -31.117 -4.968 1.00 90.31 104 LEU A N 1
ATOM 812 C CA . LEU A 1 104 ? 11.234 -31.223 -4.774 1.00 90.31 104 LEU A CA 1
ATOM 813 C C . LEU A 1 104 ? 10.722 -30.208 -3.746 1.00 90.31 104 LEU A C 1
ATOM 815 O O . LEU A 1 104 ? 9.654 -29.628 -3.939 1.00 90.31 104 LEU A O 1
ATOM 819 N N . MET A 1 105 ? 11.489 -29.970 -2.683 1.00 91.38 105 MET A N 1
ATOM 820 C CA . MET A 1 105 ? 11.157 -29.006 -1.631 1.00 91.38 105 MET A CA 1
ATOM 821 C C . MET A 1 105 ? 11.289 -27.540 -2.078 1.00 91.38 105 MET A C 1
ATOM 823 O O . MET A 1 105 ? 10.642 -26.662 -1.514 1.00 91.38 105 MET A O 1
ATOM 827 N N . LEU A 1 106 ? 12.043 -27.264 -3.145 1.00 87.88 106 LEU A N 1
ATOM 828 C CA . LEU A 1 106 ? 12.154 -25.935 -3.763 1.00 87.88 106 LEU A CA 1
ATOM 829 C C . LEU A 1 106 ? 10.995 -25.571 -4.706 1.00 87.88 106 LEU A C 1
ATOM 831 O O . LEU A 1 106 ? 11.007 -24.506 -5.333 1.00 87.88 106 LEU A O 1
ATOM 835 N N . LYS A 1 107 ? 9.960 -26.414 -4.806 1.00 84.81 107 LYS A N 1
ATOM 836 C CA . LYS A 1 107 ? 8.729 -26.078 -5.535 1.00 84.81 107 LYS A CA 1
ATOM 837 C C . LYS A 1 107 ? 8.126 -24.760 -5.034 1.00 84.81 107 LYS A C 1
ATOM 839 O O . LYS A 1 107 ? 8.180 -24.497 -3.835 1.00 84.81 107 LYS A O 1
ATOM 844 N N . PRO A 1 108 ? 7.473 -23.953 -5.895 1.00 80.19 108 PRO A N 1
ATOM 845 C CA . PRO A 1 108 ? 6.928 -22.650 -5.501 1.00 80.19 108 PRO A CA 1
ATOM 846 C C . PRO A 1 108 ? 6.041 -22.685 -4.250 1.00 80.19 108 PRO A C 1
ATOM 848 O O . PRO A 1 108 ? 6.125 -21.779 -3.427 1.00 80.19 108 PRO A O 1
ATOM 851 N N . SER A 1 109 ? 5.242 -23.745 -4.083 1.00 77.38 109 SER A N 1
ATOM 852 C CA . SER A 1 109 ? 4.359 -23.925 -2.924 1.00 77.38 109 SER A CA 1
ATOM 853 C C . SER A 1 109 ? 5.084 -24.282 -1.626 1.00 77.38 109 SER A C 1
ATOM 855 O O . SER A 1 109 ? 4.474 -24.140 -0.577 1.00 77.38 109 SER A O 1
ATOM 857 N N . LEU A 1 110 ? 6.337 -24.751 -1.682 1.00 80.75 110 LEU A N 1
ATOM 858 C CA . LEU A 1 110 ? 7.112 -25.249 -0.536 1.00 80.75 110 LEU A CA 1
ATOM 859 C C . LEU A 1 110 ? 8.358 -24.401 -0.224 1.00 80.75 110 LEU A C 1
ATOM 861 O O . LEU A 1 110 ? 8.780 -24.342 0.927 1.00 80.75 110 LEU A O 1
ATOM 865 N N . ARG A 1 111 ? 8.913 -23.688 -1.218 1.00 83.00 111 ARG A N 1
ATOM 866 C CA . ARG A 1 111 ? 10.203 -22.974 -1.114 1.00 83.00 111 ARG A CA 1
ATOM 867 C C . ARG A 1 111 ? 10.264 -21.924 -0.006 1.00 83.00 111 ARG A C 1
ATOM 869 O O . ARG A 1 111 ? 11.351 -21.498 0.362 1.00 83.00 111 ARG A O 1
ATOM 876 N N . ALA A 1 112 ? 9.102 -21.432 0.420 1.00 73.75 112 ALA A N 1
ATOM 877 C CA . ALA A 1 112 ? 8.987 -20.380 1.417 1.00 73.75 112 ALA A CA 1
ATOM 878 C C . ALA A 1 112 ? 9.125 -20.903 2.852 1.00 73.75 112 ALA A C 1
ATOM 880 O O . ALA A 1 112 ? 9.227 -20.078 3.752 1.00 73.75 112 ALA A O 1
ATOM 881 N N . ALA A 1 113 ? 9.109 -22.223 3.075 1.00 77.38 113 ALA A N 1
ATOM 882 C CA . ALA A 1 113 ? 9.320 -22.807 4.395 1.00 77.38 113 ALA A CA 1
ATOM 883 C C . ALA A 1 113 ? 10.741 -22.530 4.892 1.00 77.38 113 ALA A C 1
ATOM 885 O O . ALA A 1 113 ? 11.714 -22.720 4.163 1.00 77.38 113 ALA A O 1
ATOM 886 N N . SER A 1 114 ? 10.853 -22.104 6.150 1.00 78.44 114 SER A N 1
ATOM 887 C CA . SER A 1 114 ? 12.149 -21.856 6.789 1.00 78.44 114 SER A CA 1
ATOM 888 C C . SER A 1 114 ? 12.743 -23.107 7.431 1.00 78.44 114 SER A C 1
ATOM 890 O O . SER A 1 114 ? 13.934 -23.115 7.727 1.00 78.44 114 SER A O 1
ATOM 892 N N . ILE A 1 115 ? 11.936 -24.154 7.641 1.00 88.25 115 ILE A N 1
ATOM 893 C CA . ILE A 1 115 ? 12.356 -25.392 8.301 1.00 88.25 115 ILE A CA 1
ATOM 894 C C . ILE A 1 115 ? 11.852 -26.594 7.506 1.00 88.25 115 ILE A C 1
ATOM 896 O O . ILE A 1 115 ? 10.648 -26.736 7.267 1.00 88.25 115 ILE A O 1
ATOM 900 N N . PHE A 1 116 ? 12.778 -27.484 7.158 1.00 92.50 116 PHE A N 1
ATOM 901 C CA . PHE A 1 116 ? 12.487 -28.816 6.639 1.00 92.50 116 PHE A CA 1
ATOM 902 C C . PHE A 1 116 ? 12.905 -29.844 7.682 1.00 92.50 116 PHE A C 1
ATOM 904 O O . PHE A 1 116 ? 14.075 -29.916 8.036 1.00 92.50 116 PHE A O 1
ATOM 911 N N . SER A 1 117 ? 11.957 -30.629 8.178 1.00 92.62 117 SER A N 1
ATOM 912 C CA . SER A 1 117 ? 12.192 -31.631 9.219 1.00 92.62 117 SER A CA 1
ATOM 913 C C . SER A 1 117 ? 12.167 -33.032 8.618 1.00 92.62 117 SER A C 1
ATOM 915 O O . SER A 1 117 ? 11.199 -33.395 7.951 1.00 92.62 117 SER A O 1
ATOM 917 N N . LEU A 1 118 ? 13.220 -33.825 8.823 1.00 93.12 118 LEU A N 1
ATOM 918 C CA . LEU A 1 118 ? 13.244 -35.241 8.451 1.00 93.12 118 LEU A CA 1
ATOM 919 C C . LEU A 1 118 ? 12.816 -36.089 9.648 1.00 93.12 118 LEU A C 1
ATOM 921 O O . LEU A 1 118 ? 13.465 -36.083 10.693 1.00 93.12 118 LEU A O 1
ATOM 925 N N . ASP A 1 119 ? 11.747 -36.869 9.481 1.00 88.25 119 ASP A N 1
ATOM 926 C CA . ASP A 1 119 ? 11.228 -37.731 10.553 1.00 88.25 119 ASP A CA 1
ATOM 927 C C . ASP A 1 119 ? 12.064 -39.008 10.775 1.00 88.25 119 ASP A C 1
ATOM 929 O O . ASP A 1 119 ? 11.868 -39.728 11.750 1.00 88.25 119 ASP A O 1
ATOM 933 N N . ILE A 1 120 ? 12.982 -39.335 9.861 1.00 86.69 120 ILE A N 1
ATOM 934 C CA . ILE A 1 120 ? 13.831 -40.528 9.948 1.00 86.69 120 ILE A CA 1
ATOM 935 C C . ILE A 1 120 ? 15.303 -40.173 9.771 1.00 86.69 120 ILE A C 1
ATOM 937 O O . ILE A 1 120 ? 15.649 -39.265 9.016 1.00 86.69 120 ILE A O 1
ATOM 941 N N . ASN A 1 121 ? 16.168 -40.934 10.437 1.00 84.56 121 ASN A N 1
ATOM 942 C CA . ASN A 1 121 ? 17.607 -40.732 10.358 1.00 84.56 121 ASN A CA 1
ATOM 943 C C . ASN A 1 121 ? 18.137 -41.106 8.970 1.00 84.56 121 ASN A C 1
ATOM 945 O O . ASN A 1 121 ? 17.930 -42.219 8.486 1.00 84.56 121 ASN A O 1
ATOM 949 N N . THR A 1 122 ? 18.882 -40.181 8.374 1.00 88.50 122 THR A N 1
ATOM 950 C CA . THR A 1 122 ? 19.664 -40.381 7.151 1.00 88.50 122 THR A CA 1
ATOM 951 C C . THR A 1 122 ? 21.142 -40.091 7.419 1.00 88.50 122 THR A C 1
ATOM 953 O O . THR A 1 122 ? 21.527 -39.680 8.514 1.00 88.50 122 THR A O 1
ATOM 956 N N . THR A 1 123 ? 22.011 -40.363 6.447 1.00 90.12 123 THR A N 1
ATOM 957 C CA . THR A 1 123 ? 23.454 -40.106 6.592 1.00 90.12 123 THR A CA 1
ATOM 958 C C . THR A 1 123 ? 23.784 -38.610 6.541 1.00 90.12 123 THR A C 1
ATOM 960 O O . THR A 1 123 ? 23.125 -37.844 5.844 1.00 90.12 123 THR A O 1
ATOM 963 N N . SER A 1 124 ? 24.886 -38.182 7.167 1.00 88.25 124 SER A N 1
ATOM 964 C CA . SER A 1 124 ? 25.378 -36.796 7.037 1.00 88.25 124 SER A CA 1
ATOM 965 C C . SER A 1 124 ? 25.670 -36.407 5.581 1.00 88.25 124 SER A C 1
ATOM 967 O O . SER A 1 124 ? 25.518 -35.249 5.206 1.00 88.25 124 SER A O 1
ATOM 969 N N . ALA A 1 125 ? 26.047 -37.376 4.736 1.00 89.25 125 ALA A N 1
ATOM 970 C CA . ALA A 1 125 ? 26.202 -37.162 3.298 1.00 89.25 125 ALA A CA 1
ATOM 971 C C . ALA A 1 125 ? 24.874 -36.749 2.641 1.00 89.25 125 ALA A C 1
ATOM 973 O O . ALA A 1 125 ? 24.846 -35.788 1.875 1.00 89.25 125 ALA A O 1
ATOM 974 N N . PHE A 1 126 ? 23.770 -37.414 3.001 1.00 93.81 126 PHE A N 1
ATOM 975 C CA . PHE A 1 126 ? 22.431 -37.024 2.563 1.00 93.81 126 PHE A CA 1
ATOM 976 C C . PHE A 1 126 ? 22.078 -35.608 3.030 1.00 93.81 126 PHE A C 1
ATOM 978 O O . PHE A 1 126 ? 21.622 -34.806 2.217 1.00 93.81 126 PHE A O 1
ATOM 985 N N . HIS A 1 127 ? 22.312 -35.290 4.310 1.00 92.75 127 HIS A N 1
ATOM 986 C CA . HIS A 1 127 ? 21.995 -33.974 4.882 1.00 92.75 127 HIS A CA 1
ATOM 987 C C . HIS A 1 127 ? 22.757 -32.863 4.148 1.00 92.75 127 HIS A C 1
ATOM 989 O O . HIS A 1 127 ? 22.161 -31.877 3.720 1.00 92.75 127 HIS A O 1
ATOM 995 N N . ASN A 1 128 ? 24.061 -33.054 3.930 1.00 91.19 128 ASN A N 1
ATOM 996 C CA . ASN A 1 128 ? 24.907 -32.092 3.227 1.00 91.19 128 ASN A CA 1
ATOM 997 C C . ASN A 1 128 ? 24.458 -31.888 1.777 1.00 91.19 128 ASN A C 1
ATOM 999 O O . ASN A 1 128 ? 24.364 -30.751 1.319 1.00 91.19 128 ASN A O 1
ATOM 1003 N N . ASP A 1 129 ? 24.154 -32.965 1.051 1.00 92.12 129 ASP A N 1
ATOM 1004 C CA . ASP A 1 129 ? 23.669 -32.858 -0.327 1.00 92.12 129 ASP A CA 1
ATOM 1005 C C . ASP A 1 129 ? 22.279 -32.213 -0.406 1.00 92.12 129 ASP A C 1
ATOM 1007 O O . ASP A 1 129 ? 21.996 -31.502 -1.370 1.00 92.12 129 ASP A O 1
ATOM 1011 N N . PHE A 1 130 ? 21.427 -32.421 0.601 1.00 93.38 130 PHE A N 1
ATOM 1012 C CA . PHE A 1 130 ? 20.131 -31.757 0.721 1.00 93.38 130 PHE A CA 1
ATOM 1013 C C . PHE A 1 130 ? 20.302 -30.248 0.942 1.00 93.38 130 PHE A C 1
ATOM 1015 O O . PHE A 1 130 ? 19.829 -29.451 0.134 1.00 93.38 130 PHE A O 1
ATOM 1022 N N . MET A 1 131 ? 21.031 -29.837 1.983 1.00 92.75 131 MET A N 1
ATOM 1023 C CA . MET A 1 131 ? 21.187 -28.420 2.335 1.00 92.75 131 MET A CA 1
ATOM 1024 C C . MET A 1 131 ? 21.998 -27.632 1.293 1.00 92.75 131 MET A C 1
ATOM 1026 O O . MET A 1 131 ? 21.708 -26.462 1.045 1.00 92.75 131 MET A O 1
ATOM 1030 N N . ARG A 1 132 ? 22.978 -28.262 0.624 1.00 89.44 132 ARG A N 1
ATOM 1031 C CA . ARG A 1 132 ? 23.776 -27.615 -0.435 1.00 89.44 132 ARG A CA 1
ATOM 1032 C C . ARG A 1 132 ? 22.907 -27.104 -1.583 1.00 89.44 132 ARG A C 1
ATOM 1034 O O . ARG A 1 132 ? 23.210 -26.058 -2.150 1.00 89.44 132 ARG A O 1
ATOM 1041 N N . VAL A 1 133 ? 21.830 -27.816 -1.918 1.00 91.06 133 VAL A N 1
ATOM 1042 C CA . VAL A 1 133 ? 20.885 -27.369 -2.950 1.00 91.06 133 VAL A CA 1
ATOM 1043 C C . VAL A 1 133 ? 20.194 -26.074 -2.518 1.00 91.06 133 VAL A C 1
ATOM 1045 O O . VAL A 1 133 ? 20.143 -25.137 -3.305 1.00 91.06 133 VAL A O 1
ATOM 1048 N N . PHE A 1 134 ? 19.739 -25.965 -1.267 1.00 84.50 134 PHE A N 1
ATOM 1049 C CA . PHE A 1 134 ? 19.140 -24.725 -0.756 1.00 84.50 134 PHE A CA 1
ATOM 1050 C C . PHE A 1 134 ? 20.131 -23.560 -0.753 1.00 84.50 134 PHE A C 1
ATOM 1052 O O . PHE A 1 134 ? 19.789 -22.486 -1.246 1.00 84.50 134 PHE A O 1
ATOM 1059 N N . LYS A 1 135 ? 21.380 -23.794 -0.325 1.00 83.75 135 LYS A N 1
ATOM 1060 C CA . LYS A 1 135 ? 22.450 -22.787 -0.398 1.00 83.75 135 LYS A CA 1
ATOM 1061 C C . LYS A 1 135 ? 22.690 -22.297 -1.830 1.00 83.75 135 LYS A C 1
ATOM 1063 O O . LYS A 1 135 ? 22.816 -21.100 -2.044 1.00 83.75 135 LYS A O 1
ATOM 1068 N N . TYR A 1 136 ? 22.713 -23.195 -2.820 1.00 83.94 136 TYR A N 1
ATOM 1069 C CA . TYR A 1 136 ? 22.881 -22.824 -4.235 1.00 83.94 136 TYR A CA 1
ATOM 1070 C C . TYR A 1 136 ? 21.733 -21.953 -4.778 1.00 83.94 136 TYR A C 1
ATOM 1072 O O . TYR A 1 136 ? 21.900 -21.242 -5.765 1.00 83.94 136 TYR A O 1
ATOM 1080 N N . HIS A 1 137 ? 20.566 -22.015 -4.139 1.00 78.81 137 HIS A N 1
ATOM 1081 C CA . HIS A 1 137 ? 19.381 -21.234 -4.476 1.00 78.81 137 HIS A CA 1
ATOM 1082 C C . HIS A 1 137 ? 19.173 -20.022 -3.549 1.00 78.81 137 HIS A C 1
ATOM 1084 O O . HIS A 1 137 ? 18.050 -19.522 -3.474 1.00 78.81 137 HIS A O 1
ATOM 1090 N N . ASP A 1 138 ? 20.222 -19.574 -2.846 1.00 75.69 138 ASP A N 1
ATOM 1091 C CA . ASP A 1 138 ? 20.197 -18.471 -1.872 1.00 75.69 138 ASP A CA 1
ATOM 1092 C C . ASP A 1 138 ? 19.079 -18.618 -0.820 1.00 75.69 138 ASP A C 1
ATOM 1094 O O . ASP A 1 138 ? 18.452 -17.652 -0.384 1.00 75.69 138 ASP A O 1
ATOM 1098 N N . ASN A 1 139 ? 18.798 -19.861 -0.414 1.00 75.88 139 ASN A N 1
ATOM 1099 C CA . ASN A 1 139 ? 17.774 -20.187 0.567 1.00 75.88 139 ASN A CA 1
ATOM 1100 C C . ASN A 1 139 ? 18.418 -20.681 1.869 1.00 75.88 139 ASN A C 1
ATOM 1102 O O . ASN A 1 139 ? 19.033 -21.746 1.908 1.00 75.88 139 ASN A O 1
ATOM 1106 N N . ASN A 1 140 ? 18.218 -19.924 2.948 1.00 75.50 140 ASN A N 1
ATOM 1107 C CA . ASN A 1 140 ? 18.744 -20.224 4.282 1.00 75.50 140 ASN A CA 1
ATOM 1108 C C . ASN A 1 140 ? 17.823 -21.159 5.088 1.00 75.50 140 ASN A C 1
ATOM 1110 O O . ASN A 1 140 ? 17.639 -20.972 6.291 1.00 75.50 140 ASN A O 1
ATOM 1114 N N . ALA A 1 141 ? 17.190 -22.127 4.427 1.00 84.25 141 ALA A N 1
ATOM 1115 C CA . ALA A 1 141 ? 16.323 -23.081 5.100 1.00 84.25 141 ALA A CA 1
ATOM 1116 C C . ALA A 1 141 ? 17.125 -23.961 6.066 1.00 84.25 141 ALA A C 1
ATOM 1118 O O . ALA A 1 141 ? 18.204 -24.458 5.735 1.00 84.25 141 ALA A O 1
ATOM 1119 N N . VAL A 1 142 ? 16.566 -24.172 7.253 1.00 89.00 142 VAL A N 1
ATOM 1120 C CA . VAL A 1 142 ? 17.157 -25.008 8.293 1.00 89.00 142 VAL A CA 1
ATOM 1121 C C . VAL A 1 142 ? 16.650 -26.436 8.139 1.00 89.00 142 VAL A C 1
ATOM 1123 O O . VAL A 1 142 ? 15.449 -26.680 8.005 1.00 89.00 142 VAL A O 1
ATOM 1126 N N . LEU A 1 143 ? 17.575 -27.388 8.162 1.00 93.00 143 LEU A N 1
ATOM 1127 C CA . LEU A 1 143 ? 17.275 -28.808 8.220 1.00 93.00 143 LEU A CA 1
ATOM 1128 C C . LEU A 1 143 ? 17.151 -29.231 9.685 1.00 93.00 143 LEU A C 1
ATOM 1130 O O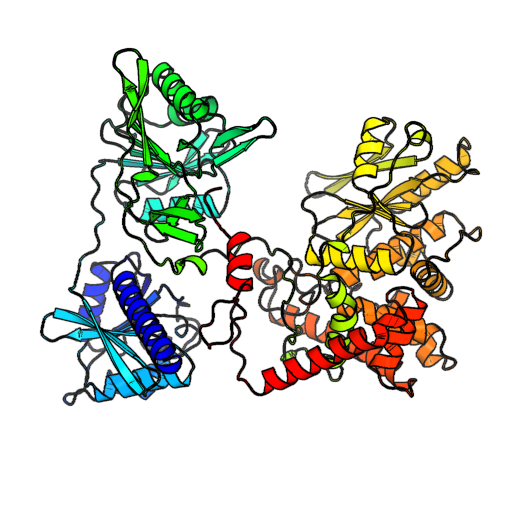 . LEU A 1 143 ? 18.116 -29.155 10.439 1.00 93.00 143 LEU A O 1
ATOM 1134 N N . GLU A 1 144 ? 15.976 -29.696 10.085 1.00 92.06 144 GLU A N 1
ATOM 1135 C CA . GLU A 1 144 ? 15.753 -30.330 11.379 1.00 92.06 144 GLU A CA 1
ATOM 1136 C C . GLU A 1 144 ? 15.846 -31.852 11.236 1.00 92.06 144 GLU A C 1
ATOM 1138 O O . GLU A 1 144 ? 15.222 -32.457 10.363 1.00 92.06 144 GLU A O 1
ATOM 1143 N N . THR A 1 145 ? 16.603 -32.489 12.123 1.00 90.06 145 THR A N 1
ATOM 1144 C CA . THR A 1 145 ? 16.696 -33.947 12.241 1.00 90.06 145 THR A CA 1
ATOM 1145 C C . THR A 1 145 ? 16.663 -34.361 13.708 1.00 90.06 145 THR A C 1
ATOM 1147 O O . THR A 1 145 ? 16.806 -33.533 14.607 1.00 90.06 145 THR A O 1
ATOM 1150 N N . THR A 1 146 ? 16.456 -35.650 13.972 1.00 83.00 146 THR A N 1
ATOM 1151 C CA . THR A 1 146 ? 16.488 -36.187 15.338 1.00 83.00 146 THR A CA 1
ATOM 1152 C C . THR A 1 146 ? 17.787 -36.954 15.561 1.00 83.00 146 THR A C 1
ATOM 1154 O O . THR A 1 146 ? 18.203 -37.760 14.733 1.00 83.00 146 THR A O 1
ATOM 1157 N N . SER A 1 147 ? 18.453 -36.707 16.685 1.00 75.62 147 SER A N 1
ATOM 1158 C CA . SER A 1 147 ? 19.639 -37.455 17.084 1.00 75.62 147 SER A CA 1
ATOM 1159 C C . SER A 1 147 ? 19.256 -38.820 17.677 1.00 75.62 147 SER A C 1
ATOM 1161 O O . SER A 1 147 ? 18.140 -38.998 18.168 1.00 75.62 147 SER A O 1
ATOM 1163 N N . PRO A 1 148 ? 20.190 -39.788 17.733 1.00 66.75 148 PRO A N 1
ATOM 1164 C CA . PRO A 1 148 ? 19.987 -41.041 18.466 1.00 66.75 148 PRO A CA 1
ATOM 1165 C C . PRO A 1 148 ? 19.702 -40.875 19.973 1.00 66.75 148 PRO A C 1
ATOM 1167 O O . PRO A 1 148 ? 19.296 -41.837 20.617 1.00 66.75 148 PRO A O 1
ATOM 1170 N N . GLU A 1 149 ? 19.935 -39.686 20.538 1.00 69.62 149 GLU A N 1
ATOM 1171 C CA . GLU A 1 149 ? 19.736 -39.346 21.956 1.00 69.62 149 GLU A CA 1
ATOM 1172 C C . GLU A 1 149 ? 18.450 -38.521 22.193 1.00 69.62 149 GLU A C 1
ATOM 1174 O O . GLU A 1 149 ? 18.339 -37.832 23.205 1.00 69.62 149 GLU A O 1
ATOM 1179 N N . ASP A 1 150 ? 17.489 -38.555 21.259 1.00 68.25 150 ASP A N 1
ATOM 1180 C CA . ASP A 1 150 ? 16.225 -37.793 21.299 1.00 68.25 150 ASP A CA 1
ATOM 1181 C C . ASP A 1 150 ? 16.400 -36.255 21.366 1.00 68.25 150 ASP A C 1
ATOM 1183 O O . ASP A 1 150 ? 15.512 -35.521 21.817 1.00 68.25 150 ASP A O 1
ATOM 1187 N N . LEU A 1 151 ? 17.536 -35.737 20.883 1.00 78.44 151 LEU A N 1
ATOM 1188 C CA . LEU A 1 151 ? 17.746 -34.300 20.679 1.00 78.44 151 LEU A CA 1
ATOM 1189 C C . LEU A 1 151 ? 17.320 -33.903 19.265 1.00 78.44 151 LEU A C 1
ATOM 1191 O O . LEU A 1 151 ? 17.599 -34.618 18.306 1.00 78.44 151 LEU A O 1
ATOM 1195 N N . LEU A 1 152 ? 16.696 -32.737 19.124 1.00 82.38 152 LEU A N 1
ATOM 1196 C CA . LEU A 1 152 ? 16.483 -32.118 17.820 1.00 82.38 152 LEU A CA 1
ATOM 1197 C C . LEU A 1 152 ? 17.770 -31.403 17.406 1.00 82.38 152 LEU A C 1
ATOM 1199 O O . LEU A 1 152 ? 18.300 -30.587 18.165 1.00 82.38 152 LEU A O 1
ATOM 1203 N N . ILE A 1 153 ? 18.269 -31.736 16.220 1.00 87.81 153 ILE A N 1
ATOM 1204 C CA . ILE A 1 153 ? 19.439 -31.122 15.597 1.00 87.81 153 ILE A CA 1
ATOM 1205 C C . ILE A 1 153 ? 18.941 -30.223 14.469 1.00 87.81 153 ILE A C 1
ATOM 1207 O O . ILE A 1 153 ? 18.285 -30.696 13.543 1.00 87.81 153 ILE A O 1
ATOM 1211 N N . TYR A 1 154 ? 19.292 -28.946 14.536 1.00 87.56 154 TYR A N 1
ATOM 1212 C CA . TYR A 1 154 ? 19.023 -27.946 13.508 1.00 87.56 154 TYR A CA 1
ATOM 1213 C C . TYR A 1 154 ? 20.322 -27.655 12.769 1.00 87.56 154 TYR A C 1
ATOM 1215 O O . TYR A 1 154 ? 21.319 -27.342 13.416 1.00 87.56 154 TYR A O 1
ATOM 1223 N N . GLN A 1 155 ? 20.322 -27.771 11.443 1.00 91.00 155 GLN A N 1
ATOM 1224 C CA . GLN A 1 155 ? 21.515 -27.646 10.607 1.00 91.00 155 GLN A CA 1
ATOM 1225 C C . GLN A 1 155 ? 21.292 -26.671 9.445 1.00 91.00 155 GLN A C 1
ATOM 1227 O O . GLN A 1 155 ? 20.203 -26.607 8.873 1.00 91.00 155 GLN A O 1
ATOM 1232 N N . ILE A 1 156 ? 22.340 -25.943 9.061 1.00 86.81 156 ILE A N 1
ATOM 1233 C CA . ILE A 1 156 ? 22.385 -25.132 7.836 1.00 86.81 156 ILE A CA 1
ATOM 1234 C C . ILE A 1 156 ? 23.796 -25.162 7.232 1.00 86.81 156 ILE A C 1
ATOM 1236 O O . ILE A 1 156 ? 24.777 -25.335 7.955 1.00 86.81 156 ILE A O 1
ATOM 1240 N N . MET A 1 157 ? 23.911 -24.977 5.912 1.00 84.06 157 MET A N 1
ATOM 1241 C CA . MET A 1 157 ? 25.208 -24.743 5.268 1.00 84.06 157 MET A CA 1
ATOM 1242 C C . MET A 1 157 ? 25.676 -23.313 5.544 1.00 84.06 157 MET A C 1
ATOM 1244 O O . MET A 1 157 ? 25.025 -22.356 5.126 1.00 84.06 157 MET A O 1
ATOM 1248 N N . ASP A 1 158 ? 26.822 -23.162 6.198 1.00 73.00 158 ASP A N 1
ATOM 1249 C CA . ASP A 1 158 ? 27.457 -21.863 6.392 1.00 73.00 158 ASP A CA 1
ATOM 1250 C C . ASP A 1 158 ? 28.148 -21.352 5.114 1.00 73.00 158 ASP A C 1
ATOM 1252 O O . ASP A 1 158 ? 28.164 -21.999 4.060 1.00 73.00 158 ASP A O 1
ATOM 1256 N N . HIS A 1 159 ? 28.748 -20.165 5.199 1.00 68.62 159 HIS A N 1
ATOM 1257 C CA . HIS A 1 159 ? 29.453 -19.520 4.092 1.00 68.62 159 HIS A CA 1
ATOM 1258 C C . HIS A 1 159 ? 30.684 -20.308 3.603 1.00 68.62 159 HIS A C 1
ATOM 1260 O O . HIS A 1 159 ? 31.043 -20.190 2.432 1.00 68.62 159 HIS A O 1
ATOM 1266 N N . THR A 1 160 ? 31.266 -21.177 4.434 1.00 69.25 160 THR A N 1
ATOM 1267 C CA . THR A 1 160 ? 32.430 -22.025 4.118 1.00 69.25 160 THR A CA 1
ATOM 1268 C C . THR A 1 160 ? 32.080 -23.425 3.606 1.00 69.25 160 THR A C 1
ATOM 1270 O O . THR A 1 160 ? 32.970 -24.254 3.433 1.00 69.25 160 THR A O 1
ATOM 1273 N N . ASP A 1 161 ? 30.798 -23.687 3.328 1.00 72.56 161 ASP A N 1
ATOM 1274 C CA . ASP A 1 161 ? 30.287 -25.015 2.960 1.00 72.56 161 ASP A CA 1
ATOM 1275 C C . ASP A 1 161 ? 30.434 -26.065 4.078 1.00 72.56 161 ASP A C 1
ATOM 1277 O O . ASP A 1 161 ? 30.378 -27.270 3.812 1.00 72.56 161 ASP A O 1
ATOM 1281 N N . THR A 1 162 ? 30.571 -25.630 5.333 1.00 80.19 162 THR A N 1
ATOM 1282 C CA . THR A 1 162 ? 30.459 -26.512 6.496 1.00 80.19 162 THR A CA 1
ATOM 1283 C C . THR A 1 162 ? 29.062 -26.443 7.108 1.00 80.19 162 THR A C 1
ATOM 1285 O O . THR A 1 162 ? 28.319 -25.482 6.911 1.00 80.19 162 THR A O 1
ATOM 1288 N N . ALA A 1 163 ? 28.647 -27.521 7.773 1.00 82.31 163 ALA A N 1
ATOM 1289 C CA . ALA A 1 163 ? 27.361 -27.559 8.455 1.00 82.31 163 ALA A CA 1
ATOM 1290 C C . ALA A 1 163 ? 27.505 -26.896 9.830 1.00 82.31 163 ALA A C 1
ATOM 1292 O O . ALA A 1 163 ? 28.308 -27.344 10.651 1.00 82.31 163 ALA A O 1
ATOM 1293 N N . ALA A 1 164 ? 26.724 -25.849 10.077 1.00 83.69 164 ALA A N 1
ATOM 1294 C CA . ALA A 1 164 ? 26.551 -25.280 11.405 1.00 83.69 164 ALA A CA 1
ATOM 1295 C C . ALA A 1 164 ? 25.354 -25.949 12.086 1.00 83.69 164 ALA A C 1
ATOM 1297 O O . ALA A 1 164 ? 24.312 -26.122 11.452 1.00 83.69 164 ALA A O 1
ATOM 1298 N N . GLU A 1 165 ? 25.500 -26.324 13.358 1.00 88.25 165 GLU A N 1
ATOM 1299 C CA . GLU A 1 165 ? 24.527 -27.158 14.071 1.00 88.25 165 GLU A CA 1
ATOM 1300 C C . GLU A 1 165 ? 24.103 -26.543 15.410 1.00 88.25 165 GLU A C 1
ATOM 1302 O O . GLU A 1 165 ? 24.913 -25.966 16.137 1.00 88.25 165 GLU A O 1
ATOM 1307 N N . TYR A 1 166 ? 22.833 -26.721 15.769 1.00 81.31 166 TYR A N 1
ATOM 1308 C CA . TYR A 1 166 ? 22.285 -26.383 17.080 1.00 81.31 166 TYR A CA 1
ATOM 1309 C C . TYR A 1 166 ? 21.455 -27.539 17.632 1.00 81.31 166 TYR A C 1
ATOM 1311 O O . TYR A 1 166 ? 20.656 -28.140 16.917 1.00 81.31 166 TYR A O 1
ATOM 1319 N N . HIS A 1 167 ? 21.656 -27.863 18.909 1.00 84.62 167 HIS A N 1
ATOM 1320 C CA . HIS A 1 167 ? 21.030 -29.009 19.564 1.00 84.62 167 HIS A CA 1
ATOM 1321 C C . HIS A 1 167 ? 20.032 -28.523 20.614 1.00 84.62 167 HIS A C 1
ATOM 1323 O O . HIS A 1 167 ? 20.402 -27.784 21.529 1.00 84.62 167 HIS A O 1
ATOM 1329 N N . ALA A 1 168 ? 18.787 -28.989 20.529 1.00 72.62 168 ALA A N 1
ATOM 1330 C CA . ALA A 1 168 ? 17.736 -28.651 21.482 1.00 72.62 168 ALA A CA 1
ATOM 1331 C C . ALA A 1 168 ? 17.014 -29.903 22.012 1.00 72.62 168 ALA A C 1
ATOM 1333 O O . ALA A 1 168 ? 16.798 -30.861 21.268 1.00 72.62 168 ALA A O 1
ATOM 1334 N N . PRO A 1 169 ? 16.589 -29.917 23.289 1.00 68.62 169 PRO A N 1
ATOM 1335 C CA . PRO A 1 169 ? 15.738 -30.982 23.806 1.00 68.62 169 PRO A CA 1
ATOM 1336 C C . PRO A 1 169 ? 14.321 -30.882 23.225 1.00 68.62 169 PRO A C 1
ATOM 1338 O O . PRO A 1 169 ? 13.784 -29.782 23.072 1.00 68.62 169 PRO A O 1
ATOM 1341 N N . LYS A 1 170 ? 13.674 -32.027 22.984 1.00 59.50 170 LYS A N 1
ATOM 1342 C CA . LYS A 1 170 ? 12.255 -32.088 22.608 1.00 59.50 170 LYS A CA 1
ATOM 1343 C C . LYS A 1 170 ? 11.377 -31.578 23.761 1.00 59.50 170 LYS A C 1
ATOM 1345 O O . LYS A 1 170 ? 11.517 -32.030 24.897 1.00 59.50 170 LYS A O 1
ATOM 1350 N N . ARG A 1 171 ? 10.466 -30.641 23.488 1.00 54.47 171 ARG A N 1
ATOM 1351 C CA . ARG A 1 171 ? 9.570 -30.033 24.488 1.00 54.47 171 ARG A CA 1
ATOM 1352 C C . ARG A 1 171 ? 8.113 -30.068 23.970 1.00 54.47 171 ARG A C 1
ATOM 1354 O O . ARG A 1 171 ? 7.906 -29.756 22.802 1.00 54.47 171 ARG A O 1
ATOM 1361 N N . PRO A 1 172 ? 7.108 -30.459 24.777 1.00 52.41 172 PRO A N 1
ATOM 1362 C CA . PRO A 1 172 ? 5.696 -30.417 24.387 1.00 52.41 172 PRO A CA 1
ATOM 1363 C C . PRO A 1 172 ? 5.124 -29.004 24.522 1.00 52.41 172 PRO A C 1
ATOM 1365 O O . PRO A 1 172 ? 5.578 -28.223 25.358 1.00 52.41 172 PRO A O 1
ATOM 1368 N N . VAL A 1 173 ? 4.103 -28.694 23.728 1.00 52.59 173 VAL A N 1
ATOM 1369 C CA . VAL A 1 173 ? 3.528 -27.354 23.698 1.00 52.59 173 VAL A CA 1
ATOM 1370 C C . VAL A 1 173 ? 2.392 -27.199 24.727 1.00 52.59 173 VAL A C 1
ATOM 1372 O O . VAL A 1 173 ? 1.532 -28.074 24.855 1.00 52.59 173 VAL A O 1
ATOM 1375 N N . ASP A 1 174 ? 2.405 -26.105 25.496 1.00 55.75 174 ASP A N 1
ATOM 1376 C CA . ASP A 1 174 ? 1.577 -25.928 26.697 1.00 55.75 174 ASP A CA 1
ATOM 1377 C C . ASP A 1 174 ? 0.275 -25.138 26.442 1.00 55.75 174 ASP A C 1
ATOM 1379 O O . ASP A 1 174 ? 0.269 -23.907 26.372 1.00 55.75 174 ASP A O 1
ATOM 1383 N N . HIS A 1 175 ? -0.853 -25.852 26.366 1.00 65.69 175 HIS A N 1
ATOM 1384 C CA . HIS A 1 175 ? -2.200 -25.265 26.314 1.00 65.69 175 HIS A CA 1
ATOM 1385 C C . HIS A 1 175 ? -2.827 -25.028 27.695 1.00 65.69 175 HIS A C 1
ATOM 1387 O O . HIS A 1 175 ? -3.987 -24.604 27.777 1.00 65.69 175 HIS A O 1
ATOM 1393 N N . THR A 1 176 ? -2.119 -25.327 28.786 1.00 71.75 176 THR A N 1
ATOM 1394 C CA . THR A 1 176 ? -2.687 -25.206 30.126 1.00 71.75 176 THR A CA 1
ATOM 1395 C C . THR A 1 176 ? -2.938 -23.749 30.488 1.00 71.75 176 THR A C 1
ATOM 1397 O O . THR A 1 176 ? -2.264 -22.819 30.048 1.00 71.75 176 THR A O 1
ATOM 1400 N N . THR A 1 177 ? -3.973 -23.533 31.287 1.00 81.75 177 THR A N 1
ATOM 1401 C CA . THR A 1 177 ? -4.333 -22.212 31.777 1.00 81.75 177 THR A CA 1
ATOM 1402 C C . THR A 1 177 ? -4.896 -22.330 33.179 1.00 81.75 177 THR A C 1
ATOM 1404 O O . THR A 1 177 ? -5.514 -23.328 33.538 1.00 81.75 177 THR A O 1
ATOM 1407 N N . GLN A 1 178 ? -4.668 -21.298 33.985 1.00 88.19 178 GLN A N 1
ATOM 1408 C CA . GLN A 1 178 ? -5.209 -21.202 35.341 1.00 88.19 178 GLN A CA 1
ATOM 1409 C C . GLN A 1 178 ? -6.686 -20.776 35.380 1.00 88.19 178 GLN A C 1
ATOM 1411 O O . GLN A 1 178 ? -7.237 -20.625 36.469 1.00 88.19 178 GLN A O 1
ATOM 1416 N N . TYR A 1 179 ? -7.282 -20.485 34.220 1.00 92.69 179 TYR A N 1
ATOM 1417 C CA . TYR A 1 179 ? -8.656 -20.006 34.096 1.00 92.69 179 TYR A CA 1
ATOM 1418 C C . TYR A 1 179 ? -9.566 -21.144 33.650 1.00 92.69 179 TYR A C 1
ATOM 1420 O O . TYR A 1 179 ? -9.238 -21.872 32.715 1.00 92.69 179 TYR A O 1
ATOM 1428 N N . ASP A 1 180 ? -10.726 -21.268 34.285 1.00 93.56 180 ASP A N 1
ATOM 1429 C CA . ASP A 1 180 ? -11.728 -22.261 33.892 1.00 93.56 180 ASP A CA 1
ATOM 1430 C C . ASP A 1 180 ? -12.400 -21.901 32.555 1.00 93.56 180 ASP A C 1
ATOM 1432 O O . ASP A 1 180 ? -12.781 -22.786 31.789 1.00 93.56 180 ASP A O 1
ATOM 1436 N N . LYS A 1 181 ? -12.536 -20.597 32.278 1.00 94.44 181 LYS A N 1
ATOM 1437 C CA . LYS A 1 181 ? -13.101 -20.021 31.054 1.00 94.44 181 LYS A CA 1
ATOM 1438 C C . LYS A 1 181 ? -12.405 -18.712 30.700 1.00 94.44 181 LYS A C 1
ATOM 1440 O O . LYS A 1 181 ? -11.946 -17.968 31.571 1.00 94.44 181 LYS A O 1
ATOM 1445 N N . GLN A 1 182 ? -12.392 -18.386 29.415 1.00 95.50 182 GLN A N 1
ATOM 1446 C CA . GLN A 1 182 ? -11.879 -17.127 28.896 1.00 95.50 182 GLN A CA 1
ATOM 1447 C C . GLN A 1 182 ? -12.850 -16.534 27.870 1.00 95.50 182 GLN A C 1
ATOM 1449 O O . GLN A 1 182 ? -13.224 -17.194 26.908 1.00 95.50 182 GLN A O 1
ATOM 1454 N N . HIS A 1 183 ? -13.241 -15.272 28.021 1.00 97.25 183 HIS A N 1
ATOM 1455 C CA . HIS A 1 183 ? -13.942 -14.531 26.966 1.00 97.25 183 HIS A CA 1
ATOM 1456 C C . HIS A 1 183 ? -12.996 -13.523 26.331 1.00 97.25 183 HIS A C 1
ATOM 1458 O O . HIS A 1 183 ? -12.299 -12.804 27.038 1.00 97.25 183 HIS A O 1
ATOM 1464 N N . ILE A 1 184 ? -12.987 -13.451 25.004 1.00 97.12 184 ILE A N 1
ATOM 1465 C CA . ILE A 1 184 ? -12.284 -12.431 24.227 1.00 97.12 184 ILE A CA 1
ATOM 1466 C C . ILE A 1 184 ? -13.335 -11.519 23.596 1.00 97.12 184 ILE A C 1
ATOM 1468 O O . ILE A 1 184 ? -14.156 -11.983 22.809 1.00 97.12 184 ILE A O 1
ATOM 1472 N N . LEU A 1 185 ? -13.306 -10.231 23.930 1.00 96.56 185 LEU A N 1
ATOM 1473 C CA . LEU A 1 185 ? -14.144 -9.186 23.349 1.00 96.56 185 LEU A CA 1
ATOM 1474 C C . LEU A 1 185 ? -13.323 -8.360 22.358 1.00 96.56 185 LEU A C 1
ATOM 1476 O O . LEU A 1 185 ? -12.401 -7.644 22.748 1.00 96.56 185 LEU A O 1
ATOM 1480 N N . ILE A 1 186 ? -13.686 -8.448 21.081 1.00 94.50 186 ILE A N 1
ATOM 1481 C CA . ILE A 1 186 ? -13.186 -7.585 20.009 1.00 94.50 186 ILE A CA 1
ATOM 1482 C C . ILE A 1 186 ? -13.989 -6.288 20.055 1.00 94.50 186 ILE A C 1
ATOM 1484 O O . ILE A 1 186 ? -15.181 -6.294 19.734 1.00 94.50 186 ILE A O 1
ATOM 1488 N N . LEU A 1 187 ? -13.345 -5.200 20.475 1.00 91.69 187 LEU A N 1
ATOM 1489 C CA . LEU A 1 187 ? -14.013 -3.917 20.691 1.00 91.69 187 LEU A CA 1
ATOM 1490 C C . LEU A 1 187 ? -14.168 -3.105 19.405 1.00 91.69 187 LEU A C 1
ATOM 1492 O O . LEU A 1 187 ? -15.120 -2.348 19.293 1.00 91.69 187 LEU A O 1
ATOM 1496 N N . GLU A 1 188 ? -13.327 -3.313 18.397 1.00 85.94 188 GLU A N 1
ATOM 1497 C CA . GLU A 1 188 ? -13.436 -2.601 17.122 1.00 85.94 188 GLU A CA 1
ATOM 1498 C C . GLU A 1 188 ? -13.327 -3.536 15.916 1.00 85.94 188 GLU A C 1
ATOM 1500 O O . GLU A 1 188 ? -12.671 -4.581 15.958 1.00 85.94 188 GLU A O 1
ATOM 1505 N N . ASP A 1 189 ? -13.943 -3.134 14.806 1.00 81.12 189 ASP A N 1
ATOM 1506 C CA . ASP A 1 189 ? -13.855 -3.867 13.547 1.00 81.12 189 ASP A CA 1
ATOM 1507 C C . ASP A 1 189 ? -12.589 -3.485 12.767 1.00 81.12 189 ASP A C 1
ATOM 1509 O O . ASP A 1 189 ? -12.633 -2.758 11.775 1.00 81.12 189 ASP A O 1
ATOM 1513 N N . ASN A 1 190 ? -11.443 -3.971 13.247 1.00 78.44 190 ASN A N 1
ATOM 1514 C CA . ASN A 1 190 ? -10.149 -3.793 12.599 1.00 78.44 190 ASN A CA 1
ATOM 1515 C C . ASN A 1 190 ? -9.472 -5.156 12.336 1.00 78.44 190 ASN A C 1
ATOM 1517 O O . ASN A 1 190 ? -9.492 -6.032 13.209 1.00 78.44 190 ASN A O 1
ATOM 1521 N N . PRO A 1 191 ? -8.855 -5.369 11.155 1.00 62.44 191 PRO A N 1
ATOM 1522 C CA . PRO A 1 191 ? -8.214 -6.638 10.806 1.00 62.44 191 PRO A CA 1
ATOM 1523 C C . PRO A 1 191 ? -7.093 -7.060 11.768 1.00 62.44 191 PRO A C 1
ATOM 1525 O O . PRO A 1 191 ? -6.988 -8.249 12.067 1.00 62.44 191 PRO A O 1
ATOM 1528 N N . ILE A 1 192 ? -6.298 -6.122 12.293 1.00 61.62 192 ILE A N 1
ATOM 1529 C CA . ILE A 1 192 ? -5.210 -6.402 13.244 1.00 61.62 192 ILE A CA 1
ATOM 1530 C C . ILE A 1 192 ? -5.778 -6.884 14.579 1.00 61.62 192 ILE A C 1
ATOM 1532 O O . ILE A 1 192 ? -5.336 -7.893 15.123 1.00 61.62 192 ILE A O 1
ATOM 1536 N N . VAL A 1 193 ? -6.833 -6.233 15.063 1.00 75.62 193 VAL A N 1
ATOM 1537 C CA . VAL A 1 193 ? -7.521 -6.591 16.314 1.00 75.62 193 VAL A CA 1
ATOM 1538 C C . VAL A 1 193 ? -8.198 -7.952 16.197 1.00 75.62 193 VAL A C 1
ATOM 1540 O O . VAL A 1 193 ? -8.075 -8.788 17.094 1.00 75.62 193 VAL A O 1
ATOM 1543 N N . ARG A 1 194 ? -8.871 -8.220 15.070 1.00 75.44 194 ARG A N 1
ATOM 1544 C CA . ARG A 1 194 ? -9.458 -9.537 14.781 1.00 75.44 194 ARG A CA 1
ATOM 1545 C C . ARG A 1 194 ? -8.396 -10.629 14.756 1.00 75.44 194 ARG A C 1
ATOM 1547 O O . ARG A 1 194 ? -8.641 -11.725 15.257 1.00 75.44 194 ARG A O 1
ATOM 1554 N N . LEU A 1 195 ? -7.230 -10.337 14.188 1.00 66.38 195 LEU A N 1
ATOM 1555 C CA . LEU A 1 195 ? -6.134 -11.288 14.116 1.00 66.38 195 LEU A CA 1
ATOM 1556 C C . LEU A 1 195 ? -5.499 -11.540 15.492 1.00 66.38 195 LEU A C 1
ATOM 1558 O O . LEU A 1 195 ? -5.317 -12.694 15.867 1.00 66.38 195 LEU A O 1
ATOM 1562 N N . ALA A 1 196 ? -5.269 -10.496 16.289 1.00 75.75 196 ALA A N 1
ATOM 1563 C CA . ALA A 1 196 ? -4.807 -10.632 17.670 1.00 75.75 196 ALA A CA 1
ATOM 1564 C C . ALA A 1 196 ? -5.789 -11.462 18.516 1.00 75.75 196 ALA A C 1
ATOM 1566 O O . ALA A 1 196 ? -5.383 -12.353 19.261 1.00 75.75 196 ALA A O 1
ATOM 1567 N N . ALA A 1 197 ? -7.095 -11.222 18.368 1.00 81.19 197 ALA A N 1
ATOM 1568 C CA . ALA A 1 197 ? -8.131 -12.007 19.034 1.00 81.19 197 ALA A CA 1
ATOM 1569 C C . ALA A 1 197 ? -8.142 -13.477 18.585 1.00 81.19 197 ALA A C 1
ATOM 1571 O O . ALA A 1 197 ? -8.340 -14.362 19.418 1.00 81.19 197 ALA A O 1
ATOM 1572 N N . LYS A 1 198 ? -7.893 -13.746 17.296 1.00 79.19 198 LYS A N 1
ATOM 1573 C CA . LYS A 1 198 ? -7.728 -15.105 16.767 1.00 79.19 198 LYS A CA 1
ATOM 1574 C C . LYS A 1 198 ? -6.548 -15.816 17.440 1.00 79.19 198 LYS A C 1
ATOM 1576 O O . LYS A 1 198 ? -6.754 -16.890 17.994 1.00 79.19 198 LYS A O 1
ATOM 1581 N N . PHE A 1 199 ? -5.369 -15.197 17.475 1.00 74.19 199 PHE A N 1
ATOM 1582 C CA . PHE A 1 199 ? -4.180 -15.796 18.095 1.00 74.19 199 PHE A CA 1
ATOM 1583 C C . PHE A 1 199 ? -4.352 -16.025 19.605 1.00 74.19 199 PHE A C 1
ATOM 1585 O O . PHE A 1 199 ? -3.968 -17.062 20.142 1.00 74.19 199 PHE A O 1
ATOM 1592 N N . LEU A 1 200 ? -5.013 -15.101 20.311 1.00 84.88 200 LEU A N 1
ATOM 1593 C CA . LEU A 1 200 ? -5.345 -15.273 21.731 1.00 84.88 200 LEU A CA 1
ATOM 1594 C C . LEU A 1 200 ? -6.334 -16.423 21.982 1.00 84.88 200 LEU A C 1
ATOM 1596 O O . LEU A 1 200 ? -6.222 -17.105 23.002 1.00 84.88 200 LEU A O 1
ATOM 1600 N N . TYR A 1 201 ? -7.304 -16.630 21.084 1.00 85.06 201 TYR A N 1
ATOM 1601 C CA . TYR A 1 201 ? -8.234 -17.762 21.143 1.00 85.06 201 TYR A CA 1
ATOM 1602 C C . TYR A 1 201 ? -7.502 -19.088 20.935 1.00 85.06 201 TYR A C 1
ATOM 1604 O O . TYR A 1 201 ? -7.689 -20.032 21.700 1.00 85.06 201 TYR A O 1
ATOM 1612 N N . GLU A 1 202 ? -6.632 -19.119 19.931 1.00 73.25 202 GLU A N 1
ATOM 1613 C CA . GLU A 1 202 ? -5.836 -20.273 19.515 1.00 73.25 202 GLU A CA 1
ATOM 1614 C C . GLU A 1 202 ? -4.876 -20.781 20.598 1.00 73.25 202 GLU A C 1
ATOM 1616 O O . GLU A 1 202 ? -4.560 -21.970 20.628 1.00 73.25 202 GLU A O 1
ATOM 1621 N N . LYS A 1 203 ? -4.498 -19.925 21.555 1.00 78.50 203 LYS A N 1
ATOM 1622 C CA . LYS A 1 203 ? -3.685 -20.315 22.712 1.00 78.50 203 LYS A CA 1
ATOM 1623 C C . LYS A 1 203 ? -4.411 -21.257 23.687 1.00 78.50 203 LYS A C 1
ATOM 1625 O O . LYS A 1 203 ? -3.802 -22.195 24.200 1.00 78.50 203 LYS A O 1
ATOM 1630 N N . HIS A 1 204 ? -5.706 -21.032 23.936 1.00 84.25 204 HIS A N 1
ATOM 1631 C CA . HIS A 1 204 ? -6.522 -21.822 24.877 1.00 84.25 204 HIS A CA 1
ATOM 1632 C C . HIS A 1 204 ? -7.930 -22.116 24.312 1.00 84.25 204 HIS A C 1
ATOM 1634 O O . HIS A 1 204 ? -8.936 -21.699 24.899 1.00 84.25 204 HIS A O 1
ATOM 1640 N N . PRO A 1 205 ? -8.050 -22.821 23.173 1.00 83.19 205 PRO A N 1
ATOM 1641 C CA . PRO A 1 205 ? -9.293 -22.877 22.399 1.00 83.19 205 PRO A CA 1
ATOM 1642 C C . PRO A 1 205 ? -10.421 -23.636 23.108 1.00 83.19 205 PRO A C 1
ATOM 1644 O O . PRO A 1 205 ? -11.592 -23.332 22.892 1.00 83.19 205 PRO A O 1
ATOM 1647 N N . THR A 1 206 ? -10.080 -24.593 23.976 1.00 84.50 206 THR A N 1
ATOM 1648 C CA . THR A 1 206 ? -11.035 -25.454 24.696 1.00 84.50 206 THR A CA 1
ATOM 1649 C C . THR A 1 206 ? -11.828 -24.725 25.775 1.00 84.50 206 THR A C 1
ATOM 1651 O O . THR A 1 206 ? -12.904 -25.181 26.150 1.00 84.50 206 THR A O 1
ATOM 1654 N N . VAL A 1 207 ? -11.314 -23.598 26.272 1.00 90.19 207 VAL A N 1
ATOM 1655 C CA . VAL A 1 207 ? -11.949 -22.802 27.333 1.00 90.19 207 VAL A CA 1
ATOM 1656 C C . VAL A 1 207 ? -12.249 -21.368 26.896 1.00 90.19 207 VAL A C 1
ATOM 1658 O O . VAL A 1 207 ? -12.740 -20.579 27.702 1.00 90.19 207 VAL A O 1
ATOM 1661 N N . THR A 1 208 ? -11.950 -21.004 25.642 1.00 92.75 208 THR A N 1
ATOM 1662 C CA . THR A 1 208 ? -12.096 -19.627 25.153 1.00 92.75 208 THR A CA 1
ATOM 1663 C C . THR A 1 208 ? -13.338 -19.440 24.284 1.00 92.75 208 THR A C 1
ATOM 1665 O O . THR A 1 208 ? -13.696 -20.282 23.465 1.00 92.75 208 THR A O 1
ATOM 1668 N N . SER A 1 209 ? -13.984 -18.287 24.417 1.00 95.06 209 SER A N 1
ATOM 1669 C CA . SER A 1 209 ? -15.098 -17.838 23.580 1.00 95.06 209 SER A CA 1
ATOM 1670 C C . SER A 1 209 ? -14.806 -16.438 23.054 1.00 95.06 209 SER A C 1
ATOM 1672 O O . SER A 1 209 ? -14.326 -15.590 23.802 1.00 95.06 209 SER A O 1
ATOM 1674 N N . VAL A 1 210 ? -15.072 -16.185 21.774 1.00 95.06 210 VAL A N 1
ATOM 1675 C CA . VAL A 1 210 ? -14.774 -14.910 21.110 1.00 95.06 210 VAL A CA 1
ATOM 1676 C C . VAL A 1 210 ? -16.066 -14.210 20.730 1.00 95.06 210 VAL A C 1
ATOM 1678 O O . VAL A 1 210 ? -16.944 -14.789 20.084 1.00 95.06 210 VAL A O 1
ATOM 1681 N N . TYR A 1 211 ? -16.138 -12.940 21.092 1.00 94.50 211 TYR A N 1
ATOM 1682 C CA . TYR A 1 211 ? -17.256 -12.049 20.865 1.00 94.50 211 TYR A CA 1
ATOM 1683 C C . TYR A 1 211 ? -16.779 -10.810 20.106 1.00 94.50 211 TYR A C 1
ATOM 1685 O O . TYR A 1 211 ? -15.656 -10.347 20.299 1.00 94.50 211 TYR A O 1
ATOM 1693 N N . ILE A 1 212 ? -17.646 -10.255 19.266 1.00 92.25 212 ILE A N 1
ATOM 1694 C CA . ILE A 1 212 ? -17.431 -8.977 18.587 1.00 92.25 212 ILE A CA 1
ATOM 1695 C C . ILE A 1 212 ? -18.573 -8.015 18.885 1.00 92.25 212 ILE A C 1
ATOM 1697 O O . ILE A 1 212 ? -19.710 -8.446 19.079 1.00 92.25 212 ILE A O 1
ATOM 1701 N N . MET A 1 213 ? -18.282 -6.719 18.906 1.00 87.69 213 MET A N 1
ATOM 1702 C CA . MET A 1 213 ? -19.303 -5.689 19.059 1.00 87.69 213 MET A CA 1
ATOM 1703 C C . MET A 1 213 ? -20.161 -5.558 17.790 1.00 87.69 213 MET A C 1
ATOM 1705 O O . MET A 1 213 ? -19.669 -5.198 16.725 1.00 87.69 213 MET A O 1
ATOM 1709 N N . GLU A 1 214 ? -21.466 -5.808 17.906 1.00 82.88 214 GLU A N 1
ATOM 1710 C CA . GLU A 1 214 ? -22.468 -5.545 16.864 1.00 82.88 214 GLU A CA 1
ATOM 1711 C C . GLU A 1 214 ? -23.623 -4.757 17.499 1.00 82.88 214 GLU A C 1
ATOM 1713 O O . GLU A 1 214 ? -24.185 -5.178 18.507 1.00 82.88 214 GLU A O 1
ATOM 1718 N N . ASN A 1 215 ? -23.964 -3.580 16.960 1.00 80.00 215 ASN A N 1
ATOM 1719 C CA . ASN A 1 215 ? -24.983 -2.682 17.537 1.00 80.00 215 ASN A CA 1
ATOM 1720 C C . ASN A 1 215 ? -24.771 -2.381 19.040 1.00 80.00 215 ASN A C 1
ATOM 1722 O O . ASN A 1 215 ? -25.721 -2.368 19.821 1.00 80.00 215 ASN A O 1
ATOM 1726 N N . GLN A 1 216 ? -23.516 -2.152 19.448 1.00 75.44 216 GLN A N 1
ATOM 1727 C CA . GLN A 1 216 ? -23.100 -1.940 20.846 1.00 75.44 216 GLN A CA 1
ATOM 1728 C C . GLN A 1 216 ? -23.384 -3.123 21.797 1.00 75.44 216 GLN A C 1
ATOM 1730 O O . GLN A 1 216 ? -23.417 -2.946 23.017 1.00 75.44 216 GLN A O 1
ATOM 1735 N N . GLN A 1 217 ? -23.573 -4.334 21.272 1.00 83.00 217 GLN A N 1
ATOM 1736 C CA . GLN A 1 217 ? -23.759 -5.549 22.064 1.00 83.00 217 GLN A CA 1
ATOM 1737 C C . GLN A 1 217 ? -22.713 -6.610 21.689 1.00 83.00 217 GLN A C 1
ATOM 1739 O O . GLN A 1 217 ? -22.415 -6.774 20.503 1.00 83.00 217 GLN A O 1
ATOM 1744 N N . PRO A 1 218 ? -22.163 -7.354 22.666 1.00 89.81 218 PRO A N 1
ATOM 1745 C CA . PRO A 1 218 ? -21.303 -8.495 22.378 1.00 89.81 218 PRO A CA 1
ATOM 1746 C C . PRO A 1 218 ? -22.069 -9.613 21.659 1.00 89.81 218 PRO A C 1
ATOM 1748 O O . PRO A 1 218 ? -23.040 -10.161 22.180 1.00 89.81 218 PRO A O 1
ATOM 1751 N N . LYS A 1 219 ? -21.600 -10.000 20.474 1.00 91.38 219 LYS A N 1
ATOM 1752 C CA . LYS A 1 219 ? -22.115 -11.125 19.689 1.00 91.38 219 LYS A CA 1
ATOM 1753 C C . LYS A 1 219 ? -21.069 -12.221 19.597 1.00 91.38 219 LYS A C 1
ATOM 1755 O O . LYS A 1 219 ? -19.957 -11.974 19.138 1.00 91.38 219 LYS A O 1
ATOM 1760 N N . LEU A 1 220 ? -21.437 -13.436 19.998 1.00 92.56 220 LEU A N 1
ATOM 1761 C CA . LEU A 1 220 ? -20.565 -14.604 19.888 1.00 92.56 220 LEU A CA 1
ATOM 1762 C C . LEU A 1 220 ? -20.262 -14.903 18.415 1.00 92.56 220 LEU A C 1
ATOM 1764 O O . LEU A 1 220 ? -21.176 -15.001 17.595 1.00 92.56 220 LEU A O 1
ATOM 1768 N N . ILE A 1 221 ? -18.984 -15.094 18.100 1.00 91.00 221 ILE A N 1
ATOM 1769 C CA . ILE A 1 221 ? -18.516 -15.493 16.766 1.00 91.00 221 ILE A CA 1
ATOM 1770 C C . ILE A 1 221 ? -17.719 -16.802 16.777 1.00 91.00 221 ILE A C 1
ATOM 1772 O O . ILE A 1 221 ? -17.571 -17.424 15.724 1.00 91.00 221 ILE A O 1
ATOM 1776 N N . LYS A 1 222 ? -17.204 -17.239 17.936 1.00 89.62 222 LYS A N 1
ATOM 1777 C CA . LYS A 1 222 ? -16.427 -18.483 18.064 1.00 89.62 222 LYS A CA 1
ATOM 1778 C C . LYS A 1 222 ? -16.443 -19.026 19.497 1.00 89.62 222 LYS A C 1
ATOM 1780 O O . LYS A 1 222 ? -16.421 -18.243 20.440 1.00 89.62 222 LYS A O 1
ATOM 1785 N N . GLY A 1 223 ? -16.394 -20.350 19.650 1.00 89.25 223 GLY A N 1
ATOM 1786 C CA . GLY A 1 223 ? -16.434 -21.031 20.950 1.00 89.25 223 GLY A CA 1
ATOM 1787 C C . GLY A 1 223 ? -17.859 -21.217 21.470 1.00 89.25 223 GLY A C 1
ATOM 1788 O O . GLY A 1 223 ? -18.820 -20.924 20.759 1.00 89.25 223 GLY A O 1
ATOM 1789 N N . ASP A 1 224 ? -17.986 -21.703 22.703 1.00 88.31 224 ASP A N 1
ATOM 1790 C CA . ASP A 1 224 ? -19.284 -21.998 23.314 1.00 88.31 224 ASP A CA 1
ATOM 1791 C C . ASP A 1 224 ? -19.826 -20.805 24.127 1.00 88.31 224 ASP A C 1
ATOM 1793 O O . ASP A 1 224 ? -19.060 -20.141 24.823 1.00 88.31 224 ASP A O 1
ATOM 1797 N N . PRO A 1 225 ? -21.143 -20.521 24.109 1.00 86.31 225 PRO A N 1
ATOM 1798 C CA . PRO A 1 225 ? -21.762 -19.410 24.846 1.00 86.31 225 PRO A CA 1
ATOM 1799 C C . PRO A 1 225 ? -21.868 -19.684 26.360 1.00 86.31 225 PRO A C 1
ATOM 1801 O O . PRO A 1 225 ? -22.958 -19.695 26.932 1.00 86.31 225 PRO A O 1
ATOM 1804 N N . VAL A 1 226 ? -20.749 -19.942 27.035 1.00 88.88 226 VAL A N 1
ATOM 1805 C CA . VAL A 1 226 ? -20.722 -20.256 28.471 1.00 88.88 226 VAL A CA 1
ATOM 1806 C C . VAL A 1 226 ? -20.484 -18.974 29.280 1.00 88.88 226 VAL A C 1
ATOM 1808 O O . VAL A 1 226 ? -19.552 -18.244 28.956 1.00 88.88 226 VAL A O 1
ATOM 1811 N N . PRO A 1 227 ? -21.257 -18.677 30.342 1.00 92.75 227 PRO A N 1
ATOM 1812 C CA . PRO A 1 227 ? -21.058 -17.468 31.145 1.00 92.75 227 PRO A CA 1
ATOM 1813 C C . PRO A 1 227 ? -19.751 -17.507 31.955 1.00 92.75 227 PRO A C 1
ATOM 1815 O O . PRO A 1 227 ? -19.330 -18.583 32.401 1.00 92.75 227 PRO A O 1
ATOM 1818 N N . LEU A 1 228 ? -19.150 -16.334 32.180 1.00 94.56 228 LEU A N 1
ATOM 1819 C CA . LEU A 1 228 ? -17.960 -16.135 33.018 1.00 94.56 228 LEU A CA 1
ATOM 1820 C C . LEU A 1 228 ? -18.255 -16.484 34.484 1.00 94.56 228 LEU A C 1
ATOM 1822 O O . LEU A 1 228 ? -19.308 -16.124 35.015 1.00 94.56 228 LEU A O 1
ATOM 1826 N N . SER A 1 229 ? -17.328 -17.189 35.125 1.00 95.19 229 SER A N 1
ATOM 1827 C CA . SER A 1 229 ? -17.333 -17.526 36.549 1.00 95.19 229 SER A CA 1
ATOM 1828 C C . SER A 1 229 ? -16.343 -16.647 37.329 1.00 95.19 229 SER A C 1
ATOM 1830 O O . SER A 1 229 ? -15.637 -15.817 36.754 1.00 95.19 229 SER A O 1
ATOM 1832 N N . GLU A 1 230 ? -16.264 -16.876 38.641 1.00 96.06 230 GLU A N 1
ATOM 1833 C CA . GLU A 1 230 ? -15.275 -16.244 39.517 1.00 96.06 230 GLU A CA 1
ATOM 1834 C C . GLU A 1 230 ? -13.827 -16.537 39.093 1.00 96.06 230 GLU A C 1
ATOM 1836 O O . GLU A 1 230 ? -12.983 -15.654 39.187 1.00 96.06 230 GLU A O 1
ATOM 1841 N N . GLU A 1 231 ? -13.549 -17.724 38.542 1.00 96.31 231 GLU A N 1
ATOM 1842 C CA . GLU A 1 231 ? -12.208 -18.158 38.115 1.00 96.31 231 GLU A CA 1
ATOM 1843 C C . GLU A 1 231 ? -11.894 -17.821 36.648 1.00 96.31 231 GLU A C 1
ATOM 1845 O O . GLU A 1 231 ? -10.850 -18.210 36.115 1.00 96.31 231 GLU A O 1
ATOM 1850 N N . SER A 1 232 ? -12.785 -17.088 35.980 1.00 96.94 232 SER A N 1
ATOM 1851 C CA . SER A 1 232 ? -12.674 -16.812 34.554 1.00 96.94 232 SER A CA 1
ATOM 1852 C C . SER A 1 232 ? -11.822 -15.586 34.233 1.00 96.94 232 SER A C 1
ATOM 1854 O O . SER A 1 232 ? -11.558 -14.711 35.063 1.00 96.94 232 SER A O 1
ATOM 1856 N N . ARG A 1 233 ? -11.410 -15.499 32.967 1.00 96.81 233 ARG A N 1
ATOM 1857 C CA . ARG A 1 233 ? -10.712 -14.343 32.408 1.00 96.81 233 ARG A CA 1
ATOM 1858 C C . ARG A 1 233 ? -11.542 -13.644 31.347 1.00 96.81 233 ARG A C 1
ATOM 1860 O O . ARG A 1 233 ? -12.005 -14.271 30.401 1.00 96.81 233 ARG A O 1
ATOM 1867 N N . LEU A 1 234 ? -11.622 -12.326 31.441 1.00 97.38 234 LEU A N 1
ATOM 1868 C CA . LEU A 1 234 ? -12.087 -11.478 30.353 1.00 97.38 234 LEU A CA 1
ATOM 1869 C C . LEU A 1 234 ? -10.885 -10.857 29.638 1.00 97.38 234 LEU A C 1
ATOM 1871 O O . LEU A 1 234 ? -9.939 -10.406 30.278 1.00 97.38 234 LEU A O 1
ATOM 1875 N N . VAL A 1 235 ? -10.884 -10.841 28.312 1.00 97.38 235 VAL A N 1
ATOM 1876 C CA . VAL A 1 235 ? -9.830 -10.242 27.490 1.00 97.38 235 VAL A CA 1
ATOM 1877 C C . VAL A 1 235 ? -10.466 -9.218 26.567 1.00 97.38 235 VAL A C 1
ATOM 1879 O O . VAL A 1 235 ? -11.330 -9.564 25.770 1.00 97.38 235 VAL A O 1
ATOM 1882 N N . LEU A 1 236 ? -10.040 -7.966 26.669 1.00 97.19 236 LEU A N 1
ATOM 1883 C CA . LEU A 1 236 ? -10.492 -6.880 25.803 1.00 97.19 236 LEU A CA 1
ATOM 1884 C C . LEU A 1 236 ? -9.424 -6.641 24.743 1.00 97.19 236 LEU A C 1
ATOM 1886 O O . LEU A 1 236 ? -8.261 -6.468 25.104 1.00 97.19 236 LEU A O 1
ATOM 1890 N N . VAL A 1 237 ? -9.797 -6.641 23.466 1.00 95.56 237 VAL A N 1
ATOM 1891 C CA . VAL A 1 237 ? -8.863 -6.446 22.350 1.00 95.56 237 VAL A CA 1
ATOM 1892 C C . VAL A 1 237 ? -9.328 -5.256 21.519 1.00 95.56 237 VAL A C 1
ATOM 1894 O O . VAL A 1 237 ? -10.456 -5.247 21.021 1.00 95.56 237 VAL A O 1
ATOM 1897 N N . GLY A 1 238 ? -8.457 -4.261 21.386 1.00 88.62 238 GLY A N 1
ATOM 1898 C CA . GLY A 1 238 ? -8.682 -3.043 20.609 1.00 88.62 238 GLY A CA 1
ATOM 1899 C C . GLY A 1 238 ? -7.541 -2.052 20.824 1.00 88.62 238 GLY A C 1
ATOM 1900 O O . GLY A 1 238 ? -6.854 -2.135 21.838 1.00 88.62 238 GLY A O 1
ATOM 1901 N N . HIS A 1 239 ? -7.330 -1.136 19.887 1.00 84.88 239 HIS A N 1
ATOM 1902 C CA . HIS A 1 239 ? -6.280 -0.130 19.915 1.00 84.88 239 HIS A CA 1
ATOM 1903 C C . HIS A 1 239 ? -6.449 0.816 21.105 1.00 84.88 239 HIS A C 1
ATOM 1905 O O . HIS A 1 239 ? -7.566 1.205 21.463 1.00 84.88 239 HIS A O 1
ATOM 1911 N N . GLY A 1 240 ? -5.326 1.183 21.720 1.00 81.75 240 GLY A N 1
ATOM 1912 C CA . GLY A 1 240 ? -5.271 2.283 22.676 1.00 81.75 240 GLY A CA 1
ATOM 1913 C C . GLY A 1 240 ? -4.965 3.576 21.934 1.00 81.75 240 GLY A C 1
ATOM 1914 O O . GLY A 1 240 ? -3.928 3.670 21.284 1.00 81.75 240 GLY A O 1
ATOM 1915 N N . SER A 1 241 ? -5.852 4.563 22.013 1.00 83.38 241 SER A N 1
ATOM 1916 C CA . SER A 1 241 ? -5.674 5.846 21.327 1.00 83.38 241 SER A CA 1
ATOM 1917 C C . SER A 1 241 ? -6.149 7.007 22.187 1.00 83.38 241 SER A C 1
ATOM 1919 O O . SER A 1 241 ? -6.956 6.833 23.096 1.00 83.38 241 SER A O 1
ATOM 1921 N N . ARG A 1 242 ? -5.640 8.212 21.920 1.00 80.75 242 ARG A N 1
ATOM 1922 C CA . ARG A 1 242 ? -6.166 9.443 22.519 1.00 80.75 242 ARG A CA 1
ATOM 1923 C C . ARG A 1 242 ? -7.070 10.141 21.515 1.00 80.75 242 ARG A C 1
ATOM 1925 O O . ARG A 1 242 ? -6.732 10.219 20.336 1.00 80.75 242 ARG A O 1
ATOM 1932 N N . ASP A 1 243 ? -8.218 10.626 21.969 1.00 74.69 243 ASP A N 1
ATOM 1933 C CA . ASP A 1 243 ? -9.115 11.408 21.119 1.00 74.69 243 ASP A CA 1
ATOM 1934 C C . ASP A 1 243 ? -8.613 12.851 20.913 1.00 74.69 243 ASP A C 1
ATOM 1936 O O . ASP A 1 243 ? -7.531 13.232 21.364 1.00 74.69 243 ASP A O 1
ATOM 1940 N N . SER A 1 244 ? -9.400 13.676 20.214 1.00 71.62 244 SER A N 1
ATOM 1941 C CA . SER A 1 244 ? -9.061 15.079 19.937 1.00 71.62 244 SER A CA 1
ATOM 1942 C C . SER A 1 244 ? -8.900 15.949 21.189 1.00 71.62 244 SER A C 1
ATOM 1944 O O . SER A 1 244 ? -8.322 17.030 21.101 1.00 71.62 244 SER A O 1
ATOM 1946 N N . GLU A 1 245 ? -9.425 15.509 22.332 1.00 73.56 245 GLU A N 1
ATOM 1947 C CA . GLU A 1 245 ? -9.318 16.190 23.626 1.00 73.56 245 GLU A CA 1
ATOM 1948 C C . GLU A 1 245 ? -8.164 15.620 24.474 1.00 73.56 245 GLU A C 1
ATOM 1950 O O . GLU A 1 245 ? -7.854 16.145 25.543 1.00 73.56 245 GLU A O 1
ATOM 1955 N N . GLY A 1 246 ? -7.477 14.588 23.972 1.00 76.00 246 GLY A N 1
ATOM 1956 C CA . GLY A 1 246 ? -6.375 13.912 24.646 1.00 76.00 246 GLY A CA 1
ATOM 1957 C C . GLY A 1 246 ? -6.821 12.818 25.621 1.00 76.00 246 GLY A C 1
ATOM 1958 O O . GLY A 1 246 ? -5.964 12.240 26.297 1.00 76.00 246 GLY A O 1
ATOM 1959 N N . GLU A 1 247 ? -8.117 12.505 25.703 1.00 85.44 247 GLU A N 1
ATOM 1960 C CA . GLU A 1 247 ? -8.635 11.456 26.584 1.00 85.44 247 GLU A CA 1
ATOM 1961 C C . GLU A 1 247 ? -8.334 10.067 26.009 1.00 85.44 247 GLU A C 1
ATOM 1963 O O . GLU A 1 247 ? -8.507 9.824 24.813 1.00 85.44 247 GLU A O 1
ATOM 1968 N N . MET A 1 248 ? -7.886 9.143 26.863 1.00 88.25 248 MET A N 1
ATOM 1969 C CA . MET A 1 248 ? -7.569 7.769 26.464 1.00 88.25 248 MET A CA 1
ATOM 1970 C C . MET A 1 248 ? -8.839 6.978 26.118 1.00 88.25 248 MET A C 1
ATOM 1972 O O . MET A 1 248 ? -9.835 7.016 26.843 1.00 88.25 248 MET A O 1
ATOM 1976 N N . ARG A 1 249 ? -8.781 6.218 25.024 1.00 89.50 249 ARG A N 1
ATOM 1977 C CA . ARG A 1 249 ? -9.841 5.366 24.482 1.00 89.50 249 ARG A CA 1
ATOM 1978 C C . ARG A 1 249 ? -9.315 3.960 24.223 1.00 89.50 249 ARG A C 1
ATOM 1980 O O . ARG A 1 249 ? -8.160 3.778 23.848 1.00 89.50 249 ARG A O 1
ATOM 1987 N N . LEU A 1 250 ? -10.194 2.972 24.370 1.00 90.19 250 LEU A N 1
ATOM 1988 C CA . LEU A 1 250 ? -9.928 1.570 24.046 1.00 90.19 250 LEU A CA 1
ATOM 1989 C C . LEU A 1 250 ? -10.877 1.118 22.933 1.00 90.19 250 LEU A C 1
ATOM 1991 O O . LEU A 1 250 ? -12.085 1.041 23.152 1.00 90.19 250 LEU A O 1
ATOM 1995 N N . GLY A 1 251 ? -10.352 0.848 21.736 1.00 84.75 251 GLY A N 1
ATOM 1996 C CA . GLY A 1 251 ? -11.165 0.533 20.555 1.00 84.75 251 GLY A CA 1
ATOM 1997 C C . GLY A 1 251 ? -12.180 1.637 20.225 1.00 84.75 251 GLY A C 1
ATOM 1998 O O . GLY A 1 251 ? -13.294 1.345 19.802 1.00 84.75 251 GLY A O 1
ATOM 1999 N N . GLY A 1 252 ? -11.833 2.898 20.515 1.00 86.12 252 GLY A N 1
ATOM 2000 C CA . GLY A 1 252 ? -12.711 4.066 20.366 1.00 86.12 252 GLY A CA 1
ATOM 2001 C C . GLY A 1 252 ? -13.659 4.348 21.543 1.00 86.12 252 GLY A C 1
ATOM 2002 O O . GLY A 1 252 ? -14.327 5.381 21.542 1.00 86.12 252 GLY A O 1
ATOM 2003 N N . TYR A 1 253 ? -13.703 3.493 22.568 1.00 92.38 253 TYR A N 1
ATOM 2004 C CA . TYR A 1 253 ? -14.606 3.638 23.716 1.00 92.38 253 TYR A CA 1
ATOM 2005 C C . TYR A 1 253 ? -13.959 4.348 24.905 1.00 92.38 253 TYR A C 1
ATOM 2007 O O . TYR A 1 253 ? -12.773 4.162 25.188 1.00 92.38 253 TYR A O 1
ATOM 2015 N N . LYS A 1 254 ? -14.756 5.155 25.617 1.00 94.50 254 LYS A N 1
ATOM 2016 C CA . LYS A 1 254 ? -14.394 5.744 26.917 1.00 94.50 254 LYS A CA 1
ATOM 2017 C C . LYS A 1 254 ? -14.382 4.659 28.005 1.00 94.50 254 LYS A C 1
ATOM 2019 O O . LYS A 1 254 ? -14.949 3.583 27.812 1.00 94.50 254 LYS A O 1
ATOM 2024 N N . ALA A 1 255 ? -13.762 4.923 29.152 1.00 95.50 255 ALA A N 1
ATOM 2025 C CA . ALA A 1 255 ? -13.690 3.949 30.247 1.00 95.50 255 ALA A CA 1
ATOM 2026 C C . ALA A 1 255 ? -15.088 3.523 30.749 1.00 95.50 255 ALA A C 1
ATOM 2028 O O . ALA A 1 255 ? -15.324 2.349 31.029 1.00 95.50 255 ALA A O 1
ATOM 2029 N N . GLU A 1 256 ? -16.027 4.465 30.795 1.00 95.81 256 GLU A N 1
ATOM 2030 C CA . GLU A 1 256 ? -17.428 4.268 31.169 1.00 95.81 256 GLU A CA 1
ATOM 2031 C C . GLU A 1 256 ? -18.161 3.370 30.163 1.00 95.81 256 GLU A C 1
ATOM 2033 O O . GLU A 1 256 ? -18.852 2.428 30.553 1.00 95.81 256 GLU A O 1
ATOM 2038 N N . ASP A 1 257 ? -17.950 3.610 28.864 1.00 94.50 257 ASP A N 1
ATOM 2039 C CA . ASP A 1 257 ? -18.532 2.797 27.791 1.00 94.50 257 ASP A CA 1
ATOM 2040 C C . ASP A 1 257 ? -17.996 1.358 27.844 1.00 94.50 257 ASP A C 1
ATOM 2042 O O . ASP A 1 257 ? -18.742 0.393 27.673 1.00 94.50 257 ASP A O 1
ATOM 2046 N N . VAL A 1 258 ? -16.696 1.191 28.117 1.00 95.44 258 VAL A N 1
ATOM 2047 C CA . VAL A 1 258 ? -16.081 -0.131 28.295 1.00 95.44 258 VAL A CA 1
ATOM 2048 C C . VAL A 1 258 ? -16.690 -0.847 29.503 1.00 95.44 258 VAL A C 1
ATOM 2050 O O . VAL A 1 258 ? -17.013 -2.032 29.401 1.00 95.44 258 VAL A O 1
ATOM 2053 N N . ALA A 1 259 ? -16.911 -0.151 30.621 1.00 96.44 259 ALA A N 1
ATOM 2054 C CA . ALA A 1 259 ? -17.589 -0.720 31.785 1.00 96.44 259 ALA A CA 1
ATOM 2055 C C . ALA A 1 259 ? -19.030 -1.159 31.460 1.00 96.44 259 ALA A C 1
ATOM 2057 O O . ALA A 1 259 ? -19.455 -2.234 31.887 1.00 96.44 259 ALA A O 1
ATOM 2058 N N . ASP A 1 260 ? -19.763 -0.383 30.654 1.00 94.25 260 ASP A N 1
ATOM 2059 C CA . ASP A 1 260 ? -21.099 -0.747 30.166 1.00 94.25 260 ASP A CA 1
ATOM 2060 C C . ASP A 1 260 ? -21.088 -1.993 29.278 1.00 94.25 260 ASP A C 1
ATOM 2062 O O . ASP A 1 260 ? -21.975 -2.843 29.389 1.00 94.25 260 ASP A O 1
ATOM 2066 N N . ILE A 1 261 ? -20.087 -2.125 28.405 1.00 93.88 261 ILE A N 1
ATOM 2067 C CA . ILE A 1 261 ? -19.909 -3.305 27.552 1.00 93.88 261 ILE A CA 1
ATOM 2068 C C . ILE A 1 261 ? -19.624 -4.539 28.412 1.00 93.88 261 ILE A C 1
ATOM 2070 O O . ILE A 1 261 ? -20.267 -5.575 28.229 1.00 93.88 261 ILE A O 1
ATOM 2074 N N . ILE A 1 262 ? -18.712 -4.431 29.383 1.00 94.50 262 ILE A N 1
ATOM 2075 C CA . ILE A 1 262 ? -18.387 -5.524 30.311 1.00 94.50 262 ILE A CA 1
ATOM 2076 C C . ILE A 1 262 ? -19.621 -5.908 31.136 1.00 94.50 262 ILE A C 1
ATOM 2078 O O . ILE A 1 262 ? -19.898 -7.096 31.300 1.00 94.50 262 ILE A O 1
ATOM 2082 N N . GLY A 1 263 ? -20.420 -4.932 31.575 1.00 91.62 263 GLY A N 1
ATOM 2083 C CA . GLY A 1 263 ? -21.671 -5.166 32.302 1.00 91.62 263 GLY A CA 1
ATOM 2084 C C . GLY A 1 263 ? -22.733 -5.947 31.528 1.00 91.62 263 GLY A C 1
ATOM 2085 O O . GLY A 1 263 ? -23.639 -6.511 32.137 1.00 91.62 263 GLY A O 1
ATOM 2086 N N . ARG A 1 264 ? -22.615 -6.037 30.199 1.00 89.88 264 ARG A N 1
ATOM 2087 C CA . ARG A 1 264 ? -23.511 -6.824 29.333 1.00 89.88 264 ARG A CA 1
ATOM 2088 C C . ARG A 1 264 ? -23.007 -8.247 29.079 1.00 89.88 264 ARG A C 1
ATOM 2090 O O . ARG A 1 264 ? -23.702 -9.027 28.430 1.00 89.88 264 ARG A O 1
ATOM 2097 N N . THR A 1 265 ? -21.814 -8.603 29.557 1.00 89.50 265 THR A N 1
ATOM 2098 C CA . THR A 1 265 ? -21.285 -9.966 29.413 1.00 89.50 265 THR A CA 1
ATOM 2099 C C . THR A 1 265 ? -22.056 -10.949 30.293 1.00 89.50 265 THR A C 1
ATOM 2101 O O . THR A 1 265 ? -22.502 -10.614 31.388 1.00 89.50 265 THR A O 1
ATOM 2104 N N . ALA A 1 266 ? -22.241 -12.183 29.816 1.00 88.62 266 ALA A N 1
ATOM 2105 C CA . ALA A 1 266 ? -22.926 -13.213 30.590 1.00 88.62 266 ALA A CA 1
ATOM 2106 C C . ALA A 1 266 ? -22.020 -13.712 31.728 1.00 88.62 266 ALA A C 1
ATOM 2108 O O . ALA A 1 266 ? -20.921 -14.207 31.470 1.00 88.62 266 ALA A O 1
ATOM 2109 N N . ARG A 1 267 ? -22.493 -13.615 32.978 1.00 93.31 267 ARG A N 1
ATOM 2110 C CA . ARG A 1 267 ? -21.728 -13.934 34.199 1.00 93.31 267 ARG A CA 1
ATOM 2111 C C . ARG A 1 267 ? -22.572 -14.740 35.182 1.00 93.31 267 ARG A C 1
ATOM 2113 O O . ARG A 1 267 ? -23.781 -14.537 35.265 1.00 93.31 267 ARG A O 1
ATOM 2120 N N . THR A 1 268 ? -21.935 -15.626 35.944 1.00 93.38 268 THR A N 1
ATOM 2121 C CA . THR A 1 268 ? -22.542 -16.327 37.092 1.00 93.38 268 THR A CA 1
ATOM 2122 C C . THR A 1 268 ? -22.066 -15.790 38.441 1.00 93.38 268 THR A C 1
ATOM 2124 O O . THR A 1 268 ? -22.565 -16.234 39.469 1.00 93.38 268 THR A O 1
ATOM 2127 N N . SER A 1 269 ? -21.086 -14.884 38.441 1.00 91.44 269 SER A N 1
ATOM 2128 C CA . SER A 1 269 ? -20.532 -14.228 39.624 1.00 91.44 269 SER A CA 1
ATOM 2129 C C . SER A 1 269 ? -20.338 -12.738 39.348 1.00 91.44 269 SER A C 1
ATOM 2131 O O . SER A 1 269 ? -20.146 -12.328 38.199 1.00 91.44 269 SER A O 1
ATOM 2133 N N . ASP A 1 270 ? -20.371 -11.944 40.414 1.00 91.56 270 ASP A N 1
ATOM 2134 C CA . ASP A 1 270 ? -20.013 -10.527 40.387 1.00 91.56 270 ASP A CA 1
ATOM 2135 C C . ASP A 1 270 ? -18.493 -10.316 40.355 1.00 91.56 270 ASP A C 1
ATOM 2137 O O . ASP A 1 270 ? -18.025 -9.235 40.006 1.00 91.56 270 ASP A O 1
ATOM 2141 N N . HIS A 1 271 ? -17.719 -11.365 40.635 1.00 94.62 271 HIS A N 1
ATOM 2142 C CA . HIS A 1 271 ? -16.268 -11.370 40.511 1.00 94.62 271 HIS A CA 1
ATOM 2143 C C . HIS A 1 271 ? -15.822 -12.060 39.216 1.00 94.62 271 HIS A C 1
ATOM 2145 O O . HIS A 1 271 ? -16.354 -13.105 38.841 1.00 94.62 271 HIS A O 1
ATOM 2151 N N . ILE A 1 272 ? -14.823 -11.480 38.554 1.00 95.88 272 ILE A N 1
ATOM 2152 C CA . ILE A 1 272 ? -14.073 -12.071 37.444 1.00 95.88 272 ILE A CA 1
ATOM 2153 C C . ILE A 1 272 ? -12.604 -12.021 37.852 1.00 95.88 272 ILE A C 1
ATOM 2155 O O . ILE A 1 272 ? -12.071 -10.930 38.048 1.00 95.88 272 ILE A O 1
ATOM 2159 N N . LYS A 1 273 ? -11.929 -13.173 37.935 1.00 95.81 273 LYS A N 1
ATOM 2160 C CA . LYS A 1 273 ? -10.535 -13.263 38.401 1.00 95.81 273 LYS A CA 1
ATOM 2161 C C . LYS A 1 273 ? -9.625 -12.218 37.767 1.00 95.81 273 LYS A C 1
ATOM 2163 O O . LYS A 1 273 ? -8.881 -11.530 38.458 1.00 95.81 273 LYS A O 1
ATOM 2168 N N . THR A 1 274 ? -9.668 -12.101 36.437 1.00 96.25 274 THR A N 1
ATOM 2169 C CA . THR A 1 274 ? -8.869 -11.098 35.719 1.00 96.25 274 THR A CA 1
ATOM 2170 C C . THR A 1 274 ? -9.575 -10.545 34.490 1.00 96.25 274 THR A C 1
ATOM 2172 O O . THR A 1 274 ? -10.148 -11.295 33.699 1.00 96.25 274 THR A O 1
ATOM 2175 N N . THR A 1 275 ? -9.404 -9.247 34.262 1.00 97.38 275 THR A N 1
ATOM 2176 C CA . THR A 1 275 ? -9.769 -8.555 33.028 1.00 97.38 275 THR A CA 1
ATOM 2177 C C . THR A 1 275 ? -8.494 -8.024 32.387 1.00 97.38 275 THR A C 1
ATOM 2179 O O . THR A 1 275 ? -7.811 -7.148 32.911 1.00 97.38 275 THR A O 1
ATOM 2182 N N . SER A 1 276 ? -8.114 -8.604 31.255 1.00 96.12 276 SER A N 1
ATOM 2183 C CA . SER A 1 276 ? -6.865 -8.311 30.569 1.00 96.12 276 SER A CA 1
ATOM 2184 C C . SER A 1 276 ? -7.105 -7.428 29.356 1.00 96.12 276 SER A C 1
ATOM 2186 O O . SER A 1 276 ? -7.691 -7.869 28.373 1.00 96.12 276 SER A O 1
ATOM 2188 N N . VAL A 1 277 ? -6.581 -6.210 29.406 1.00 95.81 277 VAL A N 1
ATOM 2189 C CA . VAL A 1 277 ? -6.635 -5.254 28.303 1.00 95.81 277 VAL A CA 1
ATOM 2190 C C . VAL A 1 277 ? -5.456 -5.515 27.367 1.00 95.81 277 VAL A C 1
ATOM 2192 O O . VAL A 1 277 ? -4.296 -5.522 27.784 1.00 95.81 277 VAL A O 1
ATOM 2195 N N . VAL A 1 278 ? -5.757 -5.809 26.107 1.00 93.69 278 VAL A N 1
ATOM 2196 C CA . VAL A 1 278 ? -4.801 -5.996 25.013 1.00 93.69 278 VAL A CA 1
ATOM 2197 C C . VAL A 1 278 ? -4.877 -4.751 24.142 1.00 93.69 278 VAL A C 1
ATOM 2199 O O . VAL A 1 278 ? -5.636 -4.720 23.181 1.00 93.69 278 VAL A O 1
ATOM 2202 N N . ALA A 1 279 ? -4.129 -3.727 24.548 1.00 86.75 279 ALA A N 1
ATOM 2203 C CA . ALA A 1 279 ? -4.062 -2.424 23.899 1.00 86.75 279 ALA A CA 1
ATOM 2204 C C . ALA A 1 279 ? -2.739 -1.725 24.240 1.00 86.75 279 ALA A C 1
ATOM 2206 O O . ALA A 1 279 ? -2.194 -1.955 25.327 1.00 86.75 279 ALA A O 1
ATOM 2207 N N . CYS A 1 280 ? -2.246 -0.876 23.338 1.00 80.56 280 CYS A N 1
ATOM 2208 C CA . CYS A 1 280 ? -1.103 0.000 23.584 1.00 80.56 280 CYS A CA 1
ATOM 2209 C C . CYS A 1 280 ? -1.402 1.028 24.671 1.00 80.56 280 CYS A C 1
ATOM 2211 O O . CYS A 1 280 ? -2.468 1.630 24.659 1.00 80.56 280 CYS A O 1
ATOM 2213 N N . GLU A 1 281 ? -0.441 1.272 25.561 1.00 82.62 281 GLU A N 1
ATOM 2214 C CA . GLU A 1 281 ? -0.372 2.438 26.462 1.00 82.62 281 GLU A CA 1
ATOM 2215 C C . GLU A 1 281 ? -1.582 2.727 27.378 1.00 82.62 281 GLU A C 1
ATOM 2217 O O . GLU A 1 281 ? -1.490 3.595 28.237 1.00 82.62 281 GLU A O 1
ATOM 2222 N N . VAL A 1 282 ? -2.688 1.979 27.326 1.00 86.31 282 VAL A N 1
ATOM 2223 C CA . VAL A 1 282 ? -3.862 2.198 28.196 1.00 86.31 282 VAL A CA 1
ATOM 2224 C C . VAL A 1 282 ? -3.487 2.076 29.680 1.00 86.31 282 VAL A C 1
ATOM 2226 O O . VAL A 1 282 ? -4.073 2.720 30.545 1.00 86.31 282 VAL A O 1
ATOM 2229 N N . GLY A 1 283 ? -2.466 1.276 29.997 1.00 87.00 283 GLY A N 1
ATOM 2230 C CA . GLY A 1 283 ? -1.934 1.138 31.348 1.00 87.00 283 GLY A CA 1
ATOM 2231 C C . GLY A 1 283 ? -1.166 2.359 31.865 1.00 87.00 283 GLY A C 1
ATOM 2232 O O . GLY A 1 283 ? -0.977 2.455 33.078 1.00 87.00 283 GLY A O 1
ATOM 2233 N N . SER A 1 284 ? -0.724 3.278 30.999 1.00 87.00 284 SER A N 1
ATOM 2234 C CA . SER A 1 284 ? -0.043 4.517 31.409 1.00 87.00 284 SER A CA 1
ATOM 2235 C C . SER A 1 284 ? -1.022 5.641 31.774 1.00 87.00 284 SER A C 1
ATOM 2237 O O . SER A 1 284 ? -0.625 6.606 32.423 1.00 87.00 284 SER A O 1
ATOM 2239 N N . ASP A 1 285 ? -2.308 5.505 31.431 1.00 91.00 285 ASP A N 1
ATOM 2240 C CA . ASP A 1 285 ? -3.331 6.516 31.699 1.00 91.00 285 ASP A CA 1
ATOM 2241 C C . ASP A 1 285 ? -4.058 6.260 33.033 1.00 91.00 285 ASP A C 1
ATOM 2243 O O . ASP A 1 285 ? -4.887 5.354 33.165 1.00 91.00 285 ASP A O 1
ATOM 2247 N N . GLU A 1 286 ? -3.728 7.048 34.061 1.00 90.94 286 GLU A N 1
ATOM 2248 C CA . GLU A 1 286 ? -4.329 6.909 35.398 1.00 90.94 286 GLU A CA 1
ATOM 2249 C C . GLU A 1 286 ? -5.833 7.199 35.419 1.00 90.94 286 GLU A C 1
ATOM 2251 O O . GLU A 1 286 ? -6.572 6.546 36.160 1.00 90.94 286 GLU A O 1
ATOM 2256 N N . ALA A 1 287 ? -6.300 8.146 34.600 1.00 92.62 287 ALA A N 1
ATOM 2257 C CA . ALA A 1 287 ? -7.712 8.502 34.545 1.00 92.62 287 ALA A CA 1
ATOM 2258 C C . ALA A 1 287 ? -8.534 7.327 34.005 1.00 92.62 287 ALA A C 1
ATOM 2260 O O . ALA A 1 287 ? -9.475 6.888 34.664 1.00 92.62 287 ALA A O 1
ATOM 2261 N N . PHE A 1 288 ? -8.122 6.744 32.877 1.00 93.50 288 PHE A N 1
ATOM 2262 C CA . PHE A 1 288 ? -8.803 5.602 32.274 1.00 93.50 288 PHE A CA 1
ATOM 2263 C C . PHE A 1 288 ? -8.863 4.399 33.219 1.00 93.50 288 PHE A C 1
ATOM 2265 O O . PHE A 1 288 ? -9.940 3.844 33.444 1.00 93.50 288 PHE A O 1
ATOM 2272 N N . LYS A 1 289 ? -7.726 4.012 33.820 1.00 93.62 289 LYS A N 1
ATOM 2273 C CA . LYS A 1 289 ? -7.664 2.892 34.776 1.00 93.62 289 LYS A CA 1
ATOM 2274 C C . LYS A 1 289 ? -8.590 3.113 35.970 1.00 93.62 289 LYS A C 1
ATOM 2276 O O . LYS A 1 289 ? -9.318 2.202 36.363 1.00 93.62 289 LYS A O 1
ATOM 2281 N N . SER A 1 290 ? -8.543 4.315 36.547 1.00 93.31 290 SER A N 1
ATOM 2282 C CA . SER A 1 290 ? -9.299 4.649 37.752 1.00 93.31 290 SER A CA 1
ATOM 2283 C C . SER A 1 290 ? -10.798 4.686 37.486 1.00 93.31 290 SER A C 1
ATOM 2285 O O . SER A 1 290 ? -11.570 4.091 38.239 1.00 93.31 290 SER A O 1
ATOM 2287 N N . THR A 1 291 ? -11.203 5.327 36.390 1.00 95.81 291 THR A N 1
ATOM 2288 C CA . THR A 1 291 ? -12.602 5.387 35.966 1.00 95.81 291 THR A CA 1
ATOM 2289 C C . THR A 1 291 ? -13.129 3.993 35.652 1.00 95.81 291 THR A C 1
ATOM 2291 O O . THR A 1 291 ? -14.155 3.610 36.203 1.00 95.81 291 THR A O 1
ATOM 2294 N N . LEU A 1 292 ? -12.404 3.183 34.870 1.00 96.62 292 LEU A N 1
ATOM 2295 C CA . LEU A 1 292 ? -12.857 1.837 34.511 1.00 96.62 292 LEU A CA 1
ATOM 2296 C C . LEU A 1 292 ? -13.101 0.962 35.751 1.00 96.62 292 LEU A C 1
ATOM 2298 O O . LEU A 1 292 ? -14.157 0.346 35.854 1.00 96.62 292 LEU A O 1
ATOM 2302 N N . LEU A 1 293 ? -12.178 0.934 36.721 1.00 95.69 293 LEU A N 1
ATOM 2303 C CA . LEU A 1 293 ? -12.363 0.152 37.955 1.00 95.69 293 LEU A CA 1
ATOM 2304 C C . LEU A 1 293 ? -13.566 0.619 38.780 1.00 95.69 293 LEU A C 1
ATOM 2306 O O . LEU A 1 293 ? -14.343 -0.209 39.250 1.00 95.69 293 LEU A O 1
ATOM 2310 N N . LYS A 1 294 ? -13.739 1.932 38.952 1.00 95.06 294 LYS A N 1
ATOM 2311 C CA . LYS A 1 294 ? -14.850 2.494 39.737 1.00 95.06 294 LYS A CA 1
ATOM 2312 C C . LYS A 1 294 ? -16.204 2.268 39.070 1.00 95.06 294 LYS A C 1
ATOM 2314 O O . LYS A 1 294 ? -17.188 1.965 39.746 1.00 95.06 294 LYS A O 1
ATOM 2319 N N . GLU A 1 295 ? -16.261 2.380 37.750 1.00 96.88 295 GLU A N 1
ATOM 2320 C CA . GLU A 1 295 ? -17.474 2.128 36.975 1.00 96.88 295 GLU A CA 1
ATOM 2321 C C . GLU A 1 295 ? -17.839 0.637 36.966 1.00 96.88 295 GLU A C 1
ATOM 2323 O O . GLU A 1 295 ? -19.018 0.291 37.084 1.00 96.88 295 GLU A O 1
ATOM 2328 N N . LEU A 1 296 ? -16.845 -0.254 36.900 1.00 95.75 296 LEU A N 1
ATOM 2329 C CA . LEU A 1 296 ? -17.045 -1.696 37.067 1.00 95.75 296 LEU A CA 1
ATOM 2330 C C . LEU A 1 296 ? -17.578 -2.033 38.465 1.00 95.75 296 LEU A C 1
ATOM 2332 O O . LEU A 1 296 ? -18.594 -2.717 38.574 1.00 95.75 296 LEU A O 1
ATOM 2336 N N . HIS A 1 297 ? -16.986 -1.478 39.524 1.00 94.00 297 HIS A N 1
ATOM 2337 C CA . HIS A 1 297 ? -17.460 -1.661 40.900 1.00 94.00 297 HIS A CA 1
ATOM 2338 C C . HIS A 1 297 ? -18.904 -1.180 41.093 1.00 94.00 297 HIS A C 1
ATOM 2340 O O . HIS A 1 297 ? -19.729 -1.877 41.682 1.00 94.00 297 HIS A O 1
ATOM 2346 N N . THR A 1 298 ? -19.250 -0.027 40.510 1.00 94.19 298 THR A N 1
ATOM 2347 C CA . THR A 1 298 ? -20.618 0.523 40.525 1.00 94.19 298 THR A CA 1
ATOM 2348 C C . THR A 1 298 ? -21.632 -0.408 39.846 1.00 94.19 298 THR A C 1
ATOM 2350 O O . THR A 1 298 ? -22.808 -0.419 40.206 1.00 94.19 298 THR A O 1
ATOM 2353 N N . ARG A 1 299 ? -21.179 -1.236 38.896 1.00 93.25 299 ARG A N 1
ATOM 2354 C CA . ARG A 1 299 ? -21.966 -2.278 38.211 1.00 93.25 299 ARG A CA 1
ATOM 2355 C C . ARG A 1 299 ? -21.857 -3.650 38.893 1.00 93.25 299 ARG A C 1
ATOM 2357 O O . ARG A 1 299 ? -22.222 -4.656 38.290 1.00 93.25 299 ARG A O 1
ATOM 2364 N N . SER A 1 300 ? -21.357 -3.698 40.131 1.00 93.50 300 SER A N 1
ATOM 2365 C CA . SER A 1 300 ? -21.104 -4.929 40.890 1.00 93.50 300 SER A CA 1
ATOM 2366 C C . SER A 1 300 ? -20.172 -5.887 40.139 1.00 93.50 300 SER A C 1
ATOM 2368 O O . SER A 1 300 ? -20.452 -7.075 39.998 1.00 93.50 300 SER A O 1
ATOM 2370 N N . ILE A 1 301 ? -19.080 -5.357 39.584 1.00 94.81 301 ILE A N 1
ATOM 2371 C CA . ILE A 1 301 ? -18.050 -6.127 38.881 1.00 94.81 301 ILE A CA 1
ATOM 2372 C C . ILE A 1 301 ? -16.707 -5.924 39.571 1.00 94.81 301 ILE A C 1
ATOM 2374 O O . ILE A 1 301 ? -16.087 -4.872 39.440 1.00 94.81 301 ILE A O 1
ATOM 2378 N N . GLU A 1 302 ? -16.246 -6.957 40.265 1.00 94.62 302 GLU A N 1
ATOM 2379 C CA . GLU A 1 302 ? -14.924 -6.996 40.885 1.00 94.62 302 GLU A CA 1
ATOM 2380 C C . GLU A 1 302 ? -13.945 -7.749 39.984 1.00 94.62 302 GLU A C 1
ATOM 2382 O O . GLU A 1 302 ? -14.230 -8.866 39.555 1.00 94.62 302 GLU A O 1
ATOM 2387 N N . THR A 1 303 ? -12.785 -7.161 39.690 1.00 95.56 303 THR A N 1
ATOM 2388 C CA . THR A 1 303 ? -11.757 -7.792 38.848 1.00 95.56 303 THR A CA 1
ATOM 2389 C C . THR A 1 303 ? -10.389 -7.157 39.060 1.00 95.56 303 THR A C 1
ATOM 2391 O O . THR A 1 303 ? -10.277 -5.955 39.297 1.00 95.56 303 THR A O 1
ATOM 2394 N N . GLU A 1 304 ? -9.323 -7.935 38.862 1.00 95.69 304 GLU A N 1
ATOM 2395 C CA . GLU A 1 304 ? -7.988 -7.371 38.641 1.00 95.69 304 GLU A CA 1
ATOM 2396 C C . GLU A 1 304 ? -7.850 -6.936 37.173 1.00 95.69 304 GLU A C 1
ATOM 2398 O O . GLU A 1 304 ? -8.055 -7.742 36.258 1.00 95.69 304 GLU A O 1
ATOM 2403 N N . LEU A 1 305 ? -7.507 -5.670 36.923 1.00 95.81 305 LEU A N 1
ATOM 2404 C CA . LEU A 1 305 ? -7.204 -5.167 35.584 1.00 95.81 305 LEU A CA 1
ATOM 2405 C C . LEU A 1 305 ? -5.732 -5.389 35.249 1.00 95.81 305 LEU A C 1
ATOM 2407 O O . LEU A 1 305 ? -4.843 -4.880 35.927 1.00 95.81 305 LEU A O 1
ATOM 2411 N N . HIS A 1 306 ? -5.467 -6.101 34.156 1.00 94.69 306 HIS A N 1
ATOM 2412 C CA . HIS A 1 306 ? -4.126 -6.301 33.609 1.00 94.69 306 HIS A CA 1
ATOM 2413 C C . HIS A 1 306 ? -3.959 -5.483 32.328 1.00 94.69 306 HIS A C 1
ATOM 2415 O O . HIS A 1 306 ? -4.481 -5.881 31.285 1.00 94.69 306 HIS A O 1
ATOM 2421 N N . LEU A 1 307 ? -3.191 -4.395 32.391 1.00 93.25 307 LEU A N 1
ATOM 2422 C CA . LEU A 1 307 ? -2.950 -3.468 31.281 1.00 93.25 307 LEU A CA 1
ATOM 2423 C C . LEU A 1 307 ? -1.468 -3.432 30.868 1.00 93.25 307 LEU A C 1
ATOM 2425 O O . LEU A 1 307 ? -0.617 -4.125 31.448 1.00 93.25 307 LEU A O 1
ATOM 2429 N N . ARG A 1 308 ? -1.161 -2.633 29.841 1.00 88.31 308 ARG A N 1
ATOM 2430 C CA . ARG A 1 308 ? 0.197 -2.388 29.345 1.00 88.31 308 ARG A CA 1
ATOM 2431 C C . ARG A 1 308 ? 0.494 -0.895 29.254 1.00 88.31 308 ARG A C 1
ATOM 2433 O O . ARG A 1 308 ? -0.344 -0.139 28.779 1.00 88.31 308 ARG A O 1
ATOM 2440 N N . SER A 1 309 ? 1.664 -0.485 29.738 1.00 87.31 309 SER A N 1
ATOM 2441 C CA . SER A 1 309 ? 2.148 0.905 29.686 1.00 87.31 309 SER A CA 1
ATOM 2442 C C . SER A 1 309 ? 3.048 1.195 28.481 1.00 87.31 309 SER A C 1
ATOM 2444 O O . SER A 1 309 ? 3.536 2.310 28.350 1.00 87.31 309 SER A O 1
ATOM 2446 N N . SER A 1 310 ? 3.269 0.204 27.617 1.00 81.94 310 SER A N 1
ATOM 2447 C CA . SER A 1 310 ? 4.067 0.307 26.396 1.00 81.94 310 SER A CA 1
ATOM 2448 C C . SER A 1 310 ? 3.237 -0.033 25.163 1.00 81.94 310 SER A C 1
ATOM 2450 O O . SER A 1 310 ? 2.078 -0.456 25.258 1.00 81.94 310 SER A O 1
ATOM 2452 N N . LEU A 1 311 ? 3.895 0.054 24.009 1.00 78.56 311 LEU A N 1
ATOM 2453 C CA . LEU A 1 311 ? 3.467 -0.600 22.783 1.00 78.56 311 LEU A CA 1
ATOM 2454 C C . LEU A 1 311 ? 3.325 -2.110 23.021 1.00 78.56 311 LEU A C 1
ATOM 2456 O O . LEU A 1 311 ? 4.088 -2.715 23.791 1.00 78.56 311 LEU A O 1
ATOM 2460 N N . LEU A 1 312 ? 2.314 -2.696 22.384 1.00 78.00 312 LEU A N 1
ATOM 2461 C CA . LEU A 1 312 ? 1.913 -4.082 22.581 1.00 78.00 312 LEU A CA 1
ATOM 2462 C C . LEU A 1 312 ? 1.623 -4.751 21.240 1.00 78.00 312 LEU A C 1
ATOM 2464 O O . LEU A 1 312 ? 0.854 -4.235 20.428 1.00 78.00 312 LEU A O 1
ATOM 2468 N N . GLN A 1 313 ? 2.174 -5.947 21.081 1.00 71.38 313 GLN A N 1
ATOM 2469 C CA . GLN A 1 313 ? 1.886 -6.869 19.993 1.00 71.38 313 GLN A CA 1
ATOM 2470 C C . GLN A 1 313 ? 1.386 -8.199 20.563 1.00 71.38 313 GLN A C 1
ATOM 2472 O O . GLN A 1 313 ? 1.760 -8.609 21.666 1.00 71.38 313 GLN A O 1
ATOM 2477 N N . VAL A 1 314 ? 0.518 -8.867 19.806 1.00 70.75 314 VAL A N 1
ATOM 2478 C CA . VAL A 1 314 ? 0.165 -10.268 20.035 1.00 70.75 314 VAL A CA 1
ATOM 2479 C C . VAL A 1 314 ? 0.832 -11.086 18.938 1.00 70.75 314 VAL A C 1
ATOM 2481 O O . VAL A 1 314 ? 0.560 -10.848 17.763 1.00 70.75 314 VAL A O 1
ATOM 2484 N N . SER A 1 315 ? 1.698 -12.017 19.322 1.00 58.94 315 SER A N 1
ATOM 2485 C CA . SER A 1 315 ? 2.352 -12.930 18.385 1.00 58.94 315 SER A CA 1
ATOM 2486 C C . SER A 1 315 ? 1.350 -13.886 17.748 1.00 58.94 315 SER A C 1
ATOM 2488 O O . SER A 1 315 ? 0.242 -14.087 18.257 1.00 58.94 315 SER A O 1
ATOM 2490 N N . HIS A 1 316 ? 1.763 -14.563 16.679 1.00 54.12 316 HIS A N 1
ATOM 2491 C CA . HIS A 1 316 ? 0.967 -15.646 16.088 1.00 54.12 316 HIS A CA 1
ATOM 2492 C C . HIS A 1 316 ? 0.664 -16.790 17.079 1.00 54.12 316 HIS A C 1
ATOM 2494 O O . HIS A 1 316 ? -0.336 -17.484 16.923 1.00 54.12 316 HIS A O 1
ATOM 2500 N N . SER A 1 317 ? 1.474 -16.945 18.135 1.00 55.28 317 SER A N 1
ATOM 2501 C CA . SER A 1 317 ? 1.271 -17.903 19.234 1.00 55.28 317 SER A CA 1
ATOM 2502 C C . SER A 1 317 ? 0.332 -17.403 20.350 1.00 55.28 317 SER A C 1
ATOM 2504 O O . SER A 1 317 ? 0.145 -18.074 21.369 1.00 55.28 317 SER A O 1
ATOM 2506 N N . GLY A 1 318 ? -0.250 -16.207 20.209 1.00 64.94 318 GLY A N 1
ATOM 2507 C CA . GLY A 1 318 ? -1.117 -15.599 21.223 1.00 64.94 318 GLY A CA 1
ATOM 2508 C C . GLY A 1 318 ? -0.362 -15.082 22.454 1.00 64.94 318 GLY A C 1
ATOM 2509 O O . GLY A 1 318 ? -0.967 -14.825 23.503 1.00 64.94 318 GLY A O 1
ATOM 2510 N N . GLU A 1 319 ? 0.962 -14.946 22.369 1.00 74.44 319 GLU A N 1
ATOM 2511 C CA . GLU A 1 319 ? 1.792 -14.334 23.403 1.00 74.44 319 GLU A CA 1
ATOM 2512 C C . GLU A 1 319 ? 1.798 -12.816 23.271 1.00 74.44 319 GLU A C 1
ATOM 2514 O O . GLU A 1 319 ? 1.646 -12.253 22.193 1.00 74.44 319 GLU A O 1
ATOM 2519 N N . LYS A 1 320 ? 1.940 -12.132 24.407 1.00 80.56 320 LYS A N 1
ATOM 2520 C CA . LYS A 1 320 ? 1.958 -10.671 24.457 1.00 80.56 320 LYS A CA 1
ATOM 2521 C C . LYS A 1 320 ? 3.403 -10.205 24.498 1.00 80.56 320 LYS A C 1
ATOM 2523 O O . LYS A 1 320 ? 4.094 -10.488 25.477 1.00 80.56 320 LYS A O 1
ATOM 2528 N N . ILE A 1 321 ? 3.810 -9.476 23.470 1.00 74.75 321 ILE A N 1
ATOM 2529 C CA . ILE A 1 321 ? 5.159 -8.941 23.301 1.00 74.75 321 ILE A CA 1
ATOM 2530 C C . ILE A 1 321 ? 5.102 -7.434 23.538 1.00 74.75 321 ILE A C 1
ATOM 2532 O O . ILE A 1 321 ? 4.255 -6.740 22.971 1.00 74.75 321 ILE A O 1
ATOM 2536 N N . THR A 1 322 ? 5.971 -6.932 24.408 1.00 74.25 322 THR A N 1
ATOM 2537 C CA . THR A 1 322 ? 6.128 -5.494 24.645 1.00 74.25 322 THR A CA 1
ATOM 2538 C C . THR A 1 322 ? 7.227 -4.961 23.746 1.00 74.25 322 THR A C 1
ATOM 2540 O O . THR A 1 322 ? 8.202 -5.660 23.451 1.00 74.25 322 THR A O 1
ATOM 2543 N N . VAL A 1 323 ? 7.046 -3.728 23.283 1.00 62.66 323 VAL A N 1
ATOM 2544 C CA . VAL A 1 323 ? 7.998 -3.079 22.385 1.00 62.66 323 VAL A CA 1
ATOM 2545 C C . VAL A 1 323 ? 8.403 -1.729 22.951 1.00 62.66 323 VAL A C 1
ATOM 2547 O O . VAL A 1 323 ? 7.555 -0.940 23.374 1.00 62.66 323 VAL A O 1
ATOM 2550 N N . GLU A 1 324 ? 9.706 -1.473 22.957 1.00 62.62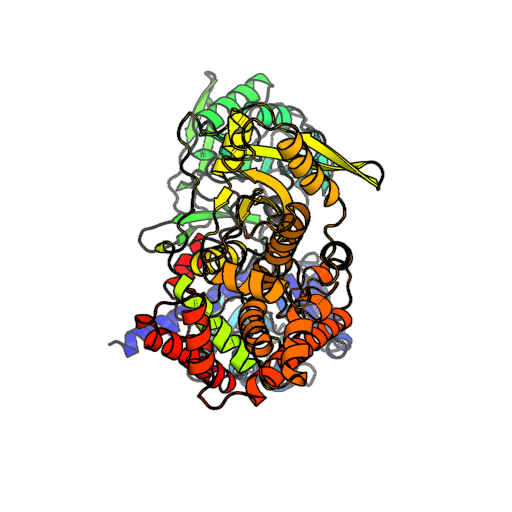 324 GLU A N 1
ATOM 2551 C CA . GLU A 1 324 ? 10.298 -0.209 23.372 1.00 62.62 324 GLU A CA 1
ATOM 2552 C C . GLU A 1 324 ? 11.202 0.356 22.283 1.00 62.62 324 GLU A C 1
ATOM 2554 O O . GLU A 1 324 ? 11.954 -0.367 21.632 1.00 62.62 324 GLU A O 1
ATOM 2559 N N . ILE A 1 325 ? 11.167 1.677 22.126 1.00 51.97 325 ILE A N 1
ATOM 2560 C CA . ILE A 1 325 ? 12.124 2.403 21.296 1.00 51.97 325 ILE A CA 1
ATOM 2561 C C . ILE A 1 325 ? 13.246 2.881 22.219 1.00 51.97 325 ILE A C 1
ATOM 2563 O O . ILE A 1 325 ? 13.024 3.731 23.082 1.00 51.97 325 ILE A O 1
ATOM 2567 N N . THR A 1 326 ? 14.447 2.330 22.055 1.00 48.47 326 THR A N 1
ATOM 2568 C CA . THR A 1 326 ? 15.649 2.723 22.797 1.00 48.47 326 THR A CA 1
ATOM 2569 C C . THR A 1 326 ? 16.614 3.495 21.886 1.00 48.47 326 THR A C 1
ATOM 2571 O O . THR A 1 326 ? 16.493 3.447 20.659 1.00 48.47 326 THR A O 1
ATOM 2574 N N . PRO A 1 327 ? 17.606 4.222 22.439 1.00 35.38 327 PRO A N 1
ATOM 2575 C CA . PRO A 1 327 ? 18.609 4.924 21.632 1.00 35.38 327 PRO A CA 1
ATOM 2576 C C . PRO A 1 327 ? 19.423 4.011 20.701 1.00 35.38 327 PRO A C 1
ATOM 2578 O O . PRO A 1 327 ? 20.024 4.496 19.747 1.00 35.38 327 PRO A O 1
ATOM 2581 N N . THR A 1 328 ? 19.464 2.706 20.984 1.00 36.09 328 THR A N 1
ATOM 2582 C CA . THR A 1 328 ? 20.155 1.685 20.183 1.00 36.09 328 THR A CA 1
ATOM 2583 C C . THR A 1 328 ? 19.234 0.971 19.189 1.00 36.09 328 THR A C 1
ATOM 2585 O O . THR A 1 328 ? 19.708 0.122 18.440 1.00 36.09 328 THR A O 1
ATOM 2588 N N . GLY A 1 329 ? 17.941 1.307 19.156 1.00 38.56 329 GLY A N 1
ATOM 2589 C CA . GLY A 1 329 ? 16.954 0.727 18.248 1.00 38.56 329 GLY A CA 1
ATOM 2590 C C . GLY A 1 329 ? 15.701 0.221 18.963 1.00 38.56 329 GLY A C 1
ATOM 2591 O O . GLY A 1 329 ? 15.426 0.558 20.108 1.00 38.56 329 GLY A O 1
ATOM 2592 N N . LEU A 1 330 ? 14.908 -0.581 18.258 1.00 46.28 330 LEU A N 1
ATOM 2593 C CA . LEU A 1 330 ? 13.674 -1.160 18.784 1.00 46.28 330 LEU A CA 1
ATOM 2594 C C . LEU A 1 330 ? 13.978 -2.455 19.552 1.00 46.28 330 LEU A C 1
ATOM 2596 O O . LEU A 1 330 ? 14.510 -3.400 18.970 1.00 46.28 330 LEU A O 1
ATOM 2600 N N . GLU A 1 331 ? 13.627 -2.501 20.837 1.00 54.66 331 GLU A N 1
ATOM 2601 C CA . GLU A 1 331 ? 13.749 -3.680 21.698 1.00 54.66 331 GLU A CA 1
ATOM 2602 C C . GLU A 1 331 ? 12.382 -4.344 21.898 1.00 54.66 331 GLU A C 1
ATOM 2604 O O . GLU A 1 331 ? 11.430 -3.722 22.368 1.00 54.66 331 GLU A O 1
ATOM 2609 N N . THR A 1 332 ? 12.294 -5.630 21.565 1.00 55.81 332 THR A N 1
ATOM 2610 C CA . THR A 1 332 ? 11.114 -6.481 21.771 1.00 55.81 332 THR A CA 1
ATOM 2611 C C . THR A 1 332 ? 11.355 -7.444 22.925 1.00 55.81 332 THR A C 1
ATOM 2613 O O . THR A 1 332 ? 12.399 -8.098 22.989 1.00 55.81 332 THR A O 1
ATOM 2616 N N . ARG A 1 333 ? 10.395 -7.548 23.849 1.00 65.50 333 ARG A N 1
ATOM 2617 C CA . ARG A 1 333 ? 10.532 -8.374 25.055 1.00 65.50 333 ARG A CA 1
ATOM 2618 C C . ARG A 1 333 ? 9.305 -9.252 25.281 1.00 65.50 333 ARG A C 1
ATOM 2620 O O . ARG A 1 333 ? 8.161 -8.819 25.131 1.00 65.50 333 ARG A O 1
ATOM 2627 N N . HIS A 1 334 ? 9.546 -10.499 25.674 1.00 69.12 334 HIS A N 1
ATOM 2628 C CA . HIS A 1 334 ? 8.514 -11.431 26.121 1.00 69.12 334 HIS A CA 1
ATOM 2629 C C . HIS A 1 334 ? 8.548 -11.563 27.648 1.00 69.12 334 HIS A C 1
ATOM 2631 O O . HIS A 1 334 ? 9.610 -11.488 28.260 1.00 69.12 334 HIS A O 1
ATOM 2637 N N . LYS A 1 335 ? 7.378 -11.749 28.279 1.00 74.75 335 LYS A N 1
ATOM 2638 C CA . LYS A 1 335 ? 7.216 -11.793 29.752 1.00 74.75 335 LYS A CA 1
ATOM 2639 C C . LYS A 1 335 ? 7.795 -10.566 30.471 1.00 74.75 335 LYS A C 1
ATOM 2641 O O . LYS A 1 335 ? 8.270 -10.652 31.600 1.00 74.75 335 LYS A O 1
ATOM 2646 N N . ASP A 1 336 ? 7.727 -9.419 29.810 1.00 79.38 336 ASP A N 1
ATOM 2647 C CA . ASP A 1 336 ? 8.125 -8.139 30.374 1.00 79.38 336 ASP A CA 1
ATOM 2648 C C . ASP A 1 336 ? 7.030 -7.606 31.305 1.00 79.38 336 ASP A C 1
ATOM 2650 O O . ASP A 1 336 ? 6.077 -6.927 30.898 1.00 79.38 336 ASP A O 1
ATOM 2654 N N . ASP A 1 337 ? 7.141 -7.963 32.581 1.00 82.19 337 ASP A N 1
ATOM 2655 C CA . ASP A 1 337 ? 6.239 -7.470 33.612 1.00 82.19 337 ASP A CA 1
ATOM 2656 C C . ASP A 1 337 ? 6.534 -6.009 33.989 1.00 82.19 337 ASP A C 1
ATOM 2658 O O . ASP A 1 337 ? 5.661 -5.359 34.559 1.00 82.19 337 ASP A O 1
ATOM 2662 N N . SER A 1 338 ? 7.688 -5.449 33.593 1.00 80.69 338 SER A N 1
ATOM 2663 C CA . SER A 1 338 ? 8.010 -4.025 33.789 1.00 80.69 338 SER A CA 1
ATOM 2664 C C . SER A 1 338 ? 7.069 -3.079 33.048 1.00 80.69 338 SER A C 1
ATOM 2666 O O . SER A 1 338 ? 6.909 -1.923 33.438 1.00 80.69 338 SER A O 1
ATOM 2668 N N . LYS A 1 339 ? 6.387 -3.583 32.015 1.00 86.19 339 LYS A N 1
ATOM 2669 C CA . LYS A 1 339 ? 5.341 -2.862 31.275 1.00 86.19 339 LYS A CA 1
ATOM 2670 C C . LYS A 1 339 ? 3.941 -3.342 31.589 1.00 86.19 339 LYS A C 1
ATOM 2672 O O . LYS A 1 339 ? 2.971 -2.825 31.034 1.00 86.19 339 LYS A O 1
ATOM 2677 N N . LYS A 1 340 ? 3.803 -4.337 32.463 1.00 88.25 340 LYS A N 1
ATOM 2678 C CA . LYS A 1 340 ? 2.513 -4.818 32.937 1.00 88.25 340 LYS A CA 1
ATOM 2679 C C . LYS A 1 340 ? 2.072 -3.985 34.128 1.00 88.25 340 LYS A C 1
ATOM 2681 O O . LYS A 1 340 ? 2.709 -3.971 35.172 1.00 88.25 340 LYS A O 1
ATOM 2686 N N . VAL A 1 341 ? 0.904 -3.377 33.983 1.00 89.62 341 VAL A N 1
ATOM 2687 C CA . VAL A 1 341 ? 0.241 -2.661 35.068 1.00 89.62 341 VAL A CA 1
ATOM 2688 C C . VAL A 1 341 ? -0.892 -3.540 35.580 1.00 89.62 341 VAL A C 1
ATOM 2690 O O . VAL A 1 341 ? -1.772 -3.915 34.803 1.00 89.62 341 VAL A O 1
ATOM 2693 N N . VAL A 1 342 ? -0.859 -3.900 36.865 1.00 92.38 342 VAL A N 1
ATOM 2694 C CA . VAL A 1 342 ? -1.967 -4.598 37.533 1.00 92.38 342 VAL A CA 1
ATOM 2695 C C . VAL A 1 342 ? -2.667 -3.612 38.455 1.00 92.38 342 VAL A C 1
ATOM 2697 O O . VAL A 1 342 ? -2.051 -3.128 39.400 1.00 92.38 342 VAL A O 1
ATOM 2700 N N . ALA A 1 343 ? -3.934 -3.312 38.188 1.00 92.88 343 ALA A N 1
ATOM 2701 C CA . ALA A 1 343 ? -4.735 -2.388 38.984 1.00 92.88 343 ALA A CA 1
ATOM 2702 C C . ALA A 1 343 ? -5.955 -3.104 39.581 1.00 92.88 343 ALA A C 1
ATOM 2704 O O . ALA A 1 343 ? -6.581 -3.929 38.917 1.00 92.88 343 ALA A O 1
ATOM 2705 N N . MET A 1 344 ? -6.290 -2.793 40.829 1.00 93.19 344 MET A N 1
ATOM 2706 C CA . MET A 1 344 ? -7.458 -3.328 41.541 1.00 93.19 344 MET A CA 1
ATOM 2707 C C . MET A 1 344 ? -7.998 -2.286 42.523 1.00 93.19 344 MET A C 1
ATOM 2709 O O . MET A 1 344 ? -7.295 -1.328 42.846 1.00 93.19 344 MET A O 1
ATOM 2713 N N . LEU A 1 345 ? -9.219 -2.478 43.019 1.00 90.44 345 LEU A N 1
ATOM 2714 C CA . LEU A 1 345 ? -9.729 -1.697 44.144 1.00 90.44 345 LEU A CA 1
ATOM 2715 C C . LEU A 1 345 ? -9.296 -2.327 45.472 1.00 90.44 345 LEU A C 1
ATOM 2717 O O . LEU A 1 345 ? -9.291 -3.549 45.622 1.00 90.44 345 LEU A O 1
ATOM 2721 N N . ASP A 1 346 ? -8.910 -1.494 46.435 1.00 85.31 346 ASP A N 1
ATOM 2722 C CA . ASP A 1 346 ? -8.728 -1.917 47.819 1.00 85.31 346 ASP A CA 1
ATOM 2723 C C . ASP A 1 346 ? -10.064 -1.972 48.580 1.00 85.31 346 ASP A C 1
ATOM 2725 O O . ASP A 1 346 ? -11.139 -1.698 48.046 1.00 85.31 346 ASP A O 1
ATOM 2729 N N . ARG A 1 347 ? -9.997 -2.338 49.865 1.00 82.19 347 ARG A N 1
ATOM 2730 C CA . ARG A 1 347 ? -11.181 -2.451 50.733 1.00 82.19 347 ARG A CA 1
ATOM 2731 C C . ARG A 1 347 ? -11.904 -1.122 50.963 1.00 82.19 347 ARG A C 1
ATOM 2733 O O . ARG A 1 347 ? -13.064 -1.147 51.361 1.00 82.19 347 ARG A O 1
ATOM 2740 N N . ASP A 1 348 ? -11.226 -0.003 50.729 1.00 82.06 348 ASP A N 1
ATOM 2741 C CA . ASP A 1 348 ? -11.751 1.346 50.909 1.00 82.06 348 ASP A CA 1
ATOM 2742 C C . ASP A 1 348 ? -12.263 1.937 49.576 1.00 82.06 348 ASP A C 1
ATOM 2744 O O . ASP A 1 348 ? -12.711 3.083 49.538 1.00 82.06 348 ASP A O 1
ATOM 2748 N N . GLY A 1 349 ? -12.221 1.163 48.480 1.00 78.38 349 GLY A N 1
ATOM 2749 C CA . GLY A 1 349 ? -12.652 1.583 47.145 1.00 78.38 349 GLY A CA 1
ATOM 2750 C C . GLY A 1 349 ? -11.639 2.470 46.414 1.00 78.38 349 GLY A C 1
ATOM 2751 O O . GLY A 1 349 ? -11.987 3.116 45.421 1.00 78.38 349 GLY A O 1
ATOM 2752 N N . ASN A 1 350 ? -10.388 2.524 46.881 1.00 85.25 350 ASN A N 1
ATOM 2753 C CA . ASN A 1 350 ? -9.313 3.234 46.198 1.00 85.25 350 ASN A CA 1
ATOM 2754 C C . ASN A 1 350 ? -8.606 2.316 45.204 1.00 85.25 350 ASN A C 1
ATOM 2756 O O . ASN A 1 350 ? -8.448 1.119 45.425 1.00 85.25 350 ASN A O 1
ATOM 2760 N N . VAL A 1 351 ? -8.141 2.898 44.103 1.00 88.19 351 VAL A N 1
ATOM 2761 C CA . VAL A 1 351 ? -7.406 2.164 43.072 1.00 88.19 351 VAL A CA 1
ATOM 2762 C C . VAL A 1 351 ? -5.965 1.983 43.527 1.00 88.19 351 VAL A C 1
ATOM 2764 O O . VAL A 1 351 ? -5.254 2.961 43.761 1.00 88.19 351 VAL A O 1
ATOM 2767 N N . VAL A 1 352 ? -5.531 0.731 43.625 1.00 89.69 352 VAL A N 1
ATOM 2768 C CA . VAL A 1 352 ? -4.158 0.352 43.949 1.00 89.69 352 VAL A CA 1
ATOM 2769 C C . VAL A 1 352 ? -3.526 -0.301 42.730 1.00 89.69 352 VAL A C 1
ATOM 2771 O O . VAL A 1 352 ? -4.040 -1.282 42.187 1.00 89.69 352 VAL A O 1
ATOM 2774 N N . THR A 1 353 ? -2.373 0.229 42.331 1.00 85.75 353 THR A N 1
ATOM 2775 C CA . THR A 1 353 ? -1.574 -0.286 41.218 1.00 85.75 353 THR A CA 1
ATOM 2776 C C . THR A 1 353 ? -0.371 -1.053 41.757 1.00 85.75 353 THR A C 1
ATOM 2778 O O . THR A 1 353 ? 0.340 -0.577 42.640 1.00 85.75 353 THR A O 1
ATOM 2781 N N . ARG A 1 354 ? -0.130 -2.251 41.224 1.00 81.50 354 ARG A N 1
ATOM 2782 C CA . ARG A 1 354 ? 1.083 -3.038 41.460 1.00 81.50 354 ARG A CA 1
ATOM 2783 C C . ARG A 1 354 ? 1.935 -3.015 40.199 1.00 81.50 354 ARG A C 1
ATOM 2785 O O . ARG A 1 354 ? 1.514 -3.514 39.155 1.00 81.50 354 ARG A O 1
ATOM 2792 N N . GLU A 1 355 ? 3.136 -2.469 40.326 1.00 67.31 355 GLU A N 1
ATOM 2793 C CA . GLU A 1 355 ? 4.179 -2.554 39.307 1.00 67.31 355 GLU A CA 1
ATOM 2794 C C . GLU A 1 355 ? 5.095 -3.740 39.621 1.00 67.31 355 GLU A C 1
ATOM 2796 O O . GLU A 1 355 ? 5.415 -4.018 40.780 1.00 67.31 355 GLU A O 1
ATOM 2801 N N . GLN A 1 356 ? 5.489 -4.476 38.588 1.00 69.56 356 GLN A N 1
ATOM 2802 C CA . GLN A 1 356 ? 6.418 -5.599 38.689 1.00 69.56 356 GLN A CA 1
ATOM 2803 C C . GLN A 1 356 ? 7.689 -5.236 37.924 1.00 69.56 356 GLN A C 1
ATOM 2805 O O . GLN A 1 356 ? 7.614 -4.595 36.892 1.00 69.56 356 GLN A O 1
ATOM 2810 N N . PHE A 1 357 ? 8.868 -5.617 38.419 1.00 63.09 357 PHE A N 1
ATOM 2811 C CA . PHE A 1 357 ? 10.148 -5.148 37.856 1.00 63.09 357 PHE A CA 1
ATOM 2812 C C . PHE A 1 357 ? 10.872 -6.186 36.988 1.00 63.09 357 PHE A C 1
ATOM 2814 O O . PHE A 1 357 ? 12.052 -6.018 36.678 1.00 63.09 357 PHE A O 1
ATOM 2821 N N . ASN A 1 358 ? 10.199 -7.269 36.594 1.00 74.19 358 ASN A N 1
ATOM 2822 C CA . ASN A 1 358 ? 10.800 -8.262 35.712 1.00 74.19 358 ASN A CA 1
ATOM 2823 C C . ASN A 1 358 ? 10.812 -7.738 34.268 1.00 74.19 358 ASN A C 1
ATOM 2825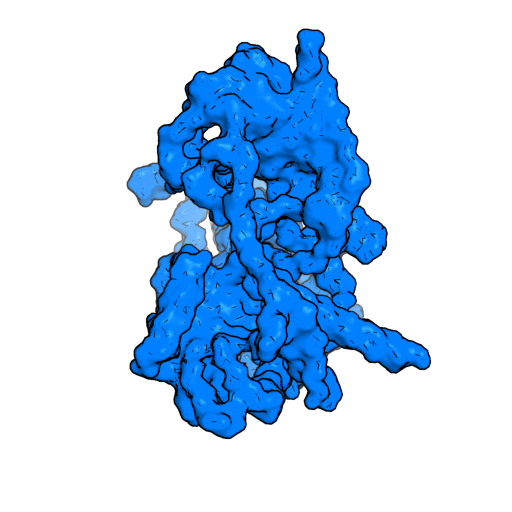 O O . ASN A 1 358 ? 9.755 -7.536 33.682 1.00 74.19 358 ASN A O 1
ATOM 2829 N N . ARG A 1 359 ? 12.003 -7.527 33.697 1.00 64.25 359 ARG A N 1
ATOM 2830 C CA . ARG A 1 359 ? 12.178 -7.025 32.320 1.00 64.25 359 ARG A CA 1
ATOM 2831 C C . ARG A 1 359 ? 11.990 -8.093 31.237 1.00 64.25 359 ARG A C 1
ATOM 2833 O O . ARG A 1 359 ? 12.126 -7.773 30.057 1.00 64.25 359 ARG A O 1
ATOM 2840 N N . GLY A 1 360 ? 11.693 -9.332 31.628 1.00 63.41 360 GLY A N 1
ATOM 2841 C CA . GLY A 1 360 ? 11.476 -10.431 30.696 1.00 63.41 360 GLY A CA 1
ATOM 2842 C C . GLY A 1 360 ? 12.703 -10.758 29.842 1.00 63.41 360 GLY A C 1
ATOM 2843 O O . GLY A 1 360 ? 13.807 -10.258 30.078 1.00 63.41 360 GLY A O 1
ATOM 2844 N N . ASP A 1 361 ? 12.480 -11.589 28.832 1.00 50.16 361 ASP A N 1
ATOM 2845 C CA . ASP A 1 361 ? 13.509 -12.036 27.898 1.00 50.16 361 ASP A CA 1
ATOM 2846 C C . ASP A 1 361 ? 13.490 -11.142 26.651 1.00 50.16 361 ASP A C 1
ATOM 2848 O O . ASP A 1 361 ? 12.426 -10.884 26.077 1.00 50.16 361 ASP A O 1
ATOM 2852 N N . VAL A 1 362 ? 14.663 -10.647 26.238 1.00 41.44 362 VAL A N 1
ATOM 2853 C CA . VAL A 1 362 ? 14.813 -9.971 24.941 1.00 41.44 362 VAL A CA 1
ATOM 2854 C C . VAL A 1 362 ? 14.638 -11.028 23.866 1.00 41.44 362 VAL A C 1
ATOM 2856 O O . VAL A 1 362 ? 15.358 -12.022 23.866 1.00 41.44 362 VAL A O 1
ATOM 2859 N N . ILE A 1 363 ? 13.691 -10.809 22.963 1.00 40.84 363 ILE A N 1
ATOM 2860 C CA . ILE A 1 363 ? 13.428 -11.730 21.862 1.00 40.84 363 ILE A CA 1
ATOM 2861 C C . ILE A 1 363 ? 13.701 -11.030 20.539 1.00 40.84 363 ILE A C 1
ATOM 2863 O O . ILE A 1 363 ? 13.305 -9.879 20.346 1.00 40.84 363 ILE A O 1
ATOM 2867 N N . PHE A 1 364 ? 14.357 -11.728 19.618 1.00 30.95 364 PHE A N 1
ATOM 2868 C CA . PHE A 1 364 ? 14.411 -11.324 18.220 1.00 30.95 364 PHE A CA 1
ATOM 2869 C C . PHE A 1 364 ? 13.106 -11.773 17.565 1.00 30.95 364 PHE A C 1
ATOM 2871 O O . PHE A 1 364 ? 12.905 -12.942 17.257 1.00 30.95 364 PHE A O 1
ATOM 2878 N N . SER A 1 365 ? 12.163 -10.848 17.416 1.00 33.72 365 SER A N 1
ATOM 2879 C CA . SER A 1 365 ? 10.927 -11.140 16.702 1.00 33.72 365 SER A CA 1
ATOM 2880 C C . SER A 1 365 ? 11.159 -10.945 15.199 1.00 33.72 365 SER A C 1
ATOM 2882 O O . SER A 1 365 ? 11.262 -9.826 14.691 1.00 33.72 365 SER A O 1
ATOM 2884 N N . ASN A 1 366 ? 11.195 -12.064 14.470 1.00 31.12 366 ASN A N 1
ATOM 2885 C CA . ASN A 1 366 ? 11.119 -12.108 13.002 1.00 31.12 366 ASN A CA 1
ATOM 2886 C C . ASN A 1 366 ? 9.699 -11.755 12.512 1.00 31.12 366 ASN A C 1
ATOM 2888 O O . ASN A 1 366 ? 9.428 -11.736 11.309 1.00 31.12 366 ASN A O 1
ATOM 2892 N N . GLU A 1 367 ? 8.779 -11.444 13.438 1.00 33.00 367 GLU A N 1
ATOM 2893 C CA . GLU A 1 367 ? 7.412 -11.021 13.138 1.00 33.00 367 GLU A CA 1
ATOM 2894 C C . GLU A 1 367 ? 7.355 -9.655 12.436 1.00 33.00 367 GLU A C 1
ATOM 2896 O O . GLU A 1 367 ? 6.287 -9.244 12.004 1.00 33.00 367 GLU A O 1
ATOM 2901 N N . ARG A 1 368 ? 8.506 -9.012 12.184 1.00 29.62 368 ARG A N 1
ATOM 2902 C CA . ARG A 1 368 ? 8.656 -7.907 11.216 1.00 29.62 368 ARG A CA 1
ATOM 2903 C C . ARG A 1 368 ? 8.213 -8.270 9.786 1.00 29.62 368 ARG A C 1
ATOM 2905 O O . ARG A 1 368 ? 7.942 -7.370 9.000 1.00 29.62 368 ARG A O 1
ATOM 2912 N N . ASN A 1 369 ? 8.104 -9.562 9.459 1.00 28.38 369 ASN A N 1
ATOM 2913 C CA . ASN A 1 369 ? 7.560 -10.061 8.185 1.00 28.38 369 ASN A CA 1
ATOM 2914 C C . ASN A 1 369 ? 6.070 -10.426 8.234 1.00 28.38 369 ASN A C 1
ATOM 2916 O O . ASN A 1 369 ? 5.470 -10.756 7.207 1.00 28.38 369 ASN A O 1
ATOM 2920 N N . PHE A 1 370 ? 5.456 -10.386 9.412 1.00 29.50 370 PHE A N 1
ATOM 2921 C CA . PHE A 1 370 ? 4.062 -10.736 9.597 1.00 29.50 370 PHE A CA 1
ATOM 2922 C C . PHE A 1 370 ? 3.291 -9.43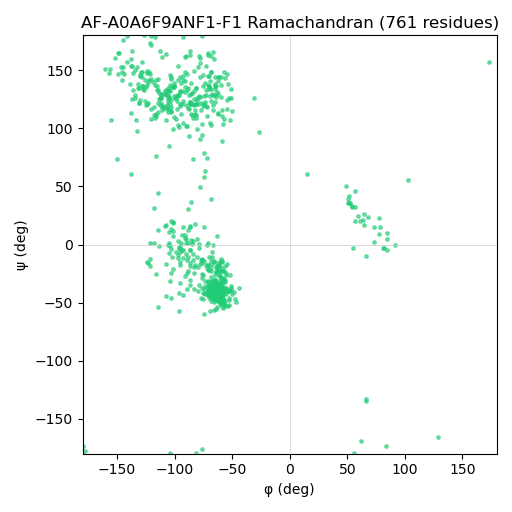9 9.808 1.00 29.50 370 PHE A C 1
ATOM 2924 O O . PHE A 1 370 ? 3.461 -8.771 10.817 1.00 29.50 370 PHE A O 1
ATOM 2931 N N . LEU A 1 371 ? 2.423 -9.126 8.838 1.00 29.14 371 LEU A N 1
ATOM 2932 C CA . LEU A 1 371 ? 1.538 -7.951 8.746 1.00 29.14 371 LEU A CA 1
ATOM 2933 C C . LEU A 1 371 ? 1.997 -6.832 7.798 1.00 29.14 371 LEU A C 1
ATOM 2935 O O . LEU A 1 371 ? 1.950 -5.653 8.120 1.00 29.14 371 LEU A O 1
ATOM 2939 N N . VAL A 1 372 ? 2.233 -7.200 6.534 1.00 24.94 372 VAL A N 1
ATOM 2940 C CA . VAL A 1 372 ? 1.880 -6.327 5.400 1.00 24.94 372 VAL A CA 1
ATOM 2941 C C . VAL A 1 372 ? 0.815 -7.010 4.533 1.00 24.94 372 VAL A C 1
ATOM 2943 O O . VAL A 1 372 ? 1.061 -7.504 3.440 1.00 24.94 372 VAL A O 1
ATOM 2946 N N . LYS A 1 373 ? -0.423 -7.005 5.025 1.00 29.09 373 LYS A N 1
ATOM 2947 C CA . LYS A 1 373 ? -1.559 -6.574 4.192 1.00 29.09 373 LYS A CA 1
ATOM 2948 C C . LYS A 1 373 ? -2.138 -5.295 4.801 1.00 29.09 373 LYS A C 1
ATOM 2950 O O . LYS A 1 373 ? -3.340 -5.151 4.986 1.00 29.09 373 LYS A O 1
ATOM 2955 N N . GLY A 1 374 ? -1.241 -4.385 5.177 1.00 27.70 374 GLY A N 1
ATOM 2956 C CA . GLY A 1 374 ? -1.596 -2.999 5.419 1.00 27.70 374 GLY A CA 1
ATOM 2957 C C . GLY A 1 374 ? -1.943 -2.357 4.083 1.00 27.70 374 GLY A C 1
ATOM 2958 O O . GLY A 1 374 ? -1.319 -2.660 3.063 1.00 27.70 374 GLY A O 1
ATOM 2959 N N . PHE A 1 375 ? -2.971 -1.515 4.098 1.00 30.22 375 PHE A N 1
ATOM 2960 C CA . PHE A 1 375 ? -3.304 -0.569 3.041 1.00 30.22 375 PHE A CA 1
ATOM 2961 C C . PHE A 1 375 ? -2.037 -0.104 2.323 1.00 30.22 375 PHE A C 1
ATOM 2963 O O . PHE A 1 375 ? -1.094 0.330 2.981 1.00 30.22 375 PHE A O 1
ATOM 2970 N N . LYS A 1 376 ? -1.998 -0.245 0.992 1.00 35.09 376 LYS A N 1
ATOM 2971 C CA . LYS A 1 376 ? -0.862 0.175 0.168 1.00 35.09 376 LYS A CA 1
ATOM 2972 C C . LYS A 1 376 ? -0.619 1.671 0.371 1.00 35.09 376 LYS A C 1
ATOM 2974 O O . LYS A 1 376 ? -1.174 2.497 -0.348 1.00 35.09 376 LYS A O 1
ATOM 2979 N N . LYS A 1 377 ? 0.202 2.022 1.362 1.00 41.75 377 LYS A N 1
ATOM 2980 C CA . LYS A 1 377 ? 0.854 3.321 1.418 1.00 41.75 377 LYS A CA 1
ATOM 2981 C C . LYS A 1 377 ? 1.825 3.332 0.249 1.00 41.75 377 LYS A C 1
ATOM 2983 O O . LYS A 1 377 ? 2.651 2.436 0.092 1.00 41.75 377 LYS A O 1
ATOM 2988 N N . TYR A 1 378 ? 1.585 4.294 -0.622 1.00 49.69 378 TYR A N 1
ATOM 2989 C CA . TYR A 1 378 ? 2.361 4.699 -1.778 1.00 49.69 378 TYR A CA 1
ATOM 2990 C C . TYR A 1 378 ? 3.865 4.383 -1.639 1.00 49.69 378 TYR A C 1
ATOM 2992 O O . TYR A 1 378 ? 4.613 5.123 -1.007 1.00 49.69 378 TYR A O 1
ATOM 3000 N N . ARG A 1 379 ? 4.311 3.250 -2.204 1.00 54.19 379 ARG A N 1
ATOM 3001 C CA . ARG A 1 379 ? 5.716 2.817 -2.138 1.00 54.19 379 ARG A CA 1
ATOM 3002 C C . ARG A 1 379 ? 6.562 3.718 -3.039 1.00 54.19 379 ARG A C 1
ATOM 3004 O O . ARG A 1 379 ? 6.436 3.641 -4.261 1.00 54.19 379 ARG A O 1
ATOM 3011 N N . TRP A 1 380 ? 7.420 4.552 -2.455 1.00 66.00 380 TRP A N 1
ATOM 3012 C CA . TRP A 1 380 ? 8.488 5.215 -3.205 1.00 66.00 380 TRP A CA 1
ATOM 3013 C C . TRP A 1 380 ? 9.678 4.255 -3.332 1.00 66.00 380 TRP A C 1
ATOM 3015 O O . TRP A 1 380 ? 10.038 3.628 -2.339 1.00 66.00 380 TRP A O 1
ATOM 3025 N N . PRO A 1 381 ? 10.267 4.075 -4.520 1.00 68.81 381 PRO A N 1
ATOM 3026 C CA . PRO A 1 381 ? 11.486 3.291 -4.676 1.00 68.81 381 PRO A CA 1
ATOM 3027 C C . PRO A 1 381 ? 12.694 4.052 -4.117 1.00 68.81 381 PRO A C 1
ATOM 3029 O O . PRO A 1 381 ? 12.921 5.195 -4.486 1.00 68.81 381 PRO A O 1
ATOM 3032 N N . ASP A 1 382 ? 13.491 3.425 -3.257 1.00 60.78 382 ASP A N 1
ATOM 3033 C CA . ASP A 1 382 ? 14.704 4.065 -2.714 1.00 60.78 382 ASP A CA 1
ATOM 3034 C C . ASP A 1 382 ? 15.951 3.834 -3.570 1.00 60.78 382 ASP A C 1
ATOM 3036 O O . ASP A 1 382 ? 16.981 4.461 -3.345 1.00 60.78 382 ASP A O 1
ATOM 3040 N N . ILE A 1 383 ? 15.876 2.892 -4.511 1.00 69.00 383 ILE A N 1
ATOM 3041 C CA . ILE A 1 383 ? 16.876 2.699 -5.558 1.00 69.00 383 ILE A CA 1
ATOM 3042 C C . ILE A 1 383 ? 16.163 2.505 -6.898 1.00 69.00 383 ILE A C 1
ATOM 3044 O O . ILE A 1 383 ? 15.051 1.957 -6.924 1.00 69.00 383 ILE A O 1
ATOM 3048 N N . PRO A 1 384 ? 16.795 2.904 -8.011 1.00 79.19 384 PRO A N 1
ATOM 3049 C CA . PRO A 1 384 ? 16.328 2.552 -9.341 1.00 79.19 384 PRO A CA 1
ATOM 3050 C C . PRO A 1 384 ? 16.065 1.052 -9.507 1.00 79.19 384 PRO A C 1
ATOM 3052 O O . PRO A 1 384 ? 16.897 0.219 -9.139 1.00 79.19 384 PRO A O 1
ATOM 3055 N N . ASN A 1 385 ? 14.924 0.697 -10.094 1.00 82.44 385 ASN A N 1
ATOM 3056 C CA . ASN A 1 385 ? 14.602 -0.675 -10.483 1.00 82.44 385 ASN A CA 1
ATOM 3057 C C . ASN A 1 385 ? 13.641 -0.667 -11.683 1.00 82.44 385 ASN A C 1
ATOM 3059 O O . ASN A 1 385 ? 12.951 0.322 -11.929 1.00 82.44 385 ASN A O 1
ATOM 3063 N N . LYS A 1 386 ? 13.560 -1.782 -12.409 1.00 85.81 386 LYS A N 1
ATOM 3064 C CA . LYS A 1 386 ? 12.544 -2.022 -13.436 1.00 85.81 386 LYS A CA 1
ATOM 3065 C C . LYS A 1 386 ? 11.169 -2.133 -12.777 1.00 85.81 386 LYS A C 1
ATOM 3067 O O . LYS A 1 386 ? 10.914 -3.067 -12.019 1.00 85.81 386 LYS A O 1
ATOM 3072 N N . PHE A 1 387 ? 10.262 -1.202 -13.073 1.00 86.25 387 PHE A N 1
ATOM 3073 C CA . PHE A 1 387 ? 8.932 -1.185 -12.450 1.00 86.25 387 PHE A CA 1
ATOM 3074 C C . PHE A 1 387 ? 7.913 -2.006 -13.242 1.00 86.25 387 PHE A C 1
ATOM 3076 O O . PHE A 1 387 ? 7.058 -2.667 -12.651 1.00 86.25 387 PHE A O 1
ATOM 3083 N N . VAL A 1 388 ? 7.978 -1.963 -14.575 1.00 88.19 388 VAL A N 1
ATOM 3084 C CA . VAL A 1 388 ? 7.128 -2.749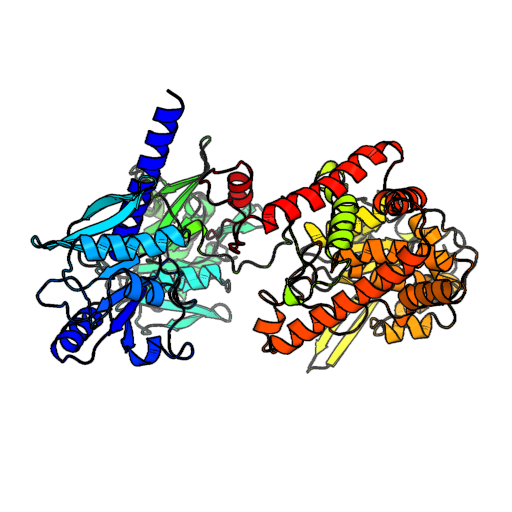 -15.477 1.00 88.19 388 VAL A CA 1
ATOM 3085 C C . VAL A 1 388 ? 7.571 -4.210 -15.497 1.00 88.19 388 VAL A C 1
ATOM 3087 O O . VAL A 1 388 ? 8.728 -4.523 -15.790 1.00 88.19 388 VAL A O 1
ATOM 3090 N N . GLU A 1 389 ? 6.614 -5.109 -15.270 1.00 85.56 389 GLU A N 1
ATOM 3091 C CA . GLU A 1 389 ? 6.817 -6.559 -15.318 1.00 85.56 389 GLU A CA 1
ATOM 3092 C C . GLU A 1 389 ? 7.451 -7.038 -16.629 1.00 85.56 389 GLU A C 1
ATOM 3094 O O . GLU A 1 389 ? 7.033 -6.642 -17.719 1.00 85.56 389 GLU A O 1
ATOM 3099 N N . HIS A 1 390 ? 8.406 -7.970 -16.523 1.00 85.31 390 HIS A N 1
ATOM 3100 C CA . HIS A 1 390 ? 9.221 -8.465 -17.642 1.00 85.31 390 HIS A CA 1
ATOM 3101 C C . HIS A 1 390 ? 8.410 -8.859 -18.891 1.00 85.31 390 HIS A C 1
ATOM 3103 O O . HIS A 1 390 ? 8.803 -8.536 -20.008 1.00 85.31 390 HIS A O 1
ATOM 3109 N N . TYR A 1 391 ? 7.256 -9.517 -18.725 1.00 84.75 391 TYR A N 1
ATOM 3110 C CA . TYR A 1 391 ? 6.426 -9.975 -19.845 1.00 84.75 391 TYR A CA 1
ATOM 3111 C C . TYR A 1 391 ? 5.744 -8.822 -20.602 1.00 84.75 391 TYR A C 1
ATOM 3113 O O . TYR A 1 391 ? 5.314 -8.993 -21.746 1.00 84.75 391 TYR A O 1
ATOM 3121 N N . ALA A 1 392 ? 5.588 -7.666 -19.954 1.00 87.56 392 ALA A N 1
ATOM 3122 C CA . ALA A 1 392 ? 4.920 -6.497 -20.504 1.00 87.56 392 ALA A CA 1
ATOM 3123 C C . ALA A 1 392 ? 5.889 -5.470 -21.092 1.00 87.56 392 ALA A C 1
ATOM 3125 O O . ALA A 1 392 ? 5.431 -4.581 -21.807 1.00 87.56 392 ALA A O 1
ATOM 3126 N N . ARG A 1 393 ? 7.197 -5.599 -20.844 1.00 91.94 393 ARG A N 1
ATOM 3127 C CA . ARG A 1 393 ? 8.201 -4.661 -21.359 1.00 91.94 393 ARG A CA 1
ATOM 3128 C C . ARG A 1 393 ? 8.212 -4.637 -22.892 1.00 91.94 393 ARG A C 1
ATOM 3130 O O . ARG A 1 393 ? 7.974 -5.651 -23.554 1.00 91.94 393 ARG A O 1
ATOM 3137 N N . GLU A 1 394 ? 8.454 -3.448 -23.418 1.00 93.25 394 GLU A N 1
ATOM 3138 C CA . GLU A 1 394 ? 8.678 -3.108 -24.826 1.00 93.25 394 GLU A CA 1
ATOM 3139 C C . GLU A 1 394 ? 10.063 -2.467 -24.993 1.00 93.25 394 GLU A C 1
ATOM 3141 O O . GLU A 1 394 ? 10.711 -2.139 -23.997 1.00 93.25 394 GLU A O 1
ATOM 3146 N N . GLU A 1 395 ? 10.484 -2.255 -26.241 1.00 91.50 395 GLU A N 1
ATOM 3147 C CA . GLU A 1 395 ? 11.817 -1.760 -26.617 1.00 91.50 395 GLU A CA 1
ATOM 3148 C C . GLU A 1 395 ? 12.280 -0.538 -25.815 1.00 91.50 395 GLU A C 1
ATOM 3150 O O . GLU A 1 395 ? 13.388 -0.560 -25.297 1.00 91.50 395 GLU A O 1
ATOM 3155 N N . HIS A 1 396 ? 11.426 0.476 -25.651 1.00 92.94 396 HIS A N 1
ATOM 3156 C CA . HIS A 1 396 ? 11.780 1.751 -25.016 1.00 92.94 396 HIS A CA 1
ATOM 3157 C C . HIS A 1 396 ? 11.304 1.882 -23.561 1.00 92.94 396 HIS A C 1
ATOM 3159 O O . HIS A 1 396 ? 11.151 2.985 -23.028 1.00 92.94 396 HIS A O 1
ATOM 3165 N N . THR A 1 397 ? 10.983 0.759 -22.909 1.00 92.50 397 THR A N 1
ATOM 3166 C CA . THR A 1 397 ? 10.441 0.792 -21.538 1.00 92.50 397 THR A CA 1
ATOM 3167 C C . THR A 1 397 ? 11.504 1.200 -20.522 1.00 92.50 397 THR A C 1
ATOM 3169 O O . THR A 1 397 ? 11.196 1.960 -19.608 1.00 92.50 397 THR A O 1
ATOM 3172 N N . ASP A 1 398 ? 12.743 0.718 -20.680 1.00 92.88 398 ASP A N 1
ATOM 3173 C CA . ASP A 1 398 ? 13.864 1.045 -19.786 1.00 92.88 398 ASP A CA 1
ATOM 3174 C C . ASP A 1 398 ? 14.151 2.563 -19.832 1.00 92.88 398 ASP A C 1
ATOM 3176 O O . ASP A 1 398 ? 14.278 3.211 -18.793 1.00 92.88 398 ASP A O 1
ATOM 3180 N N . GLU A 1 399 ? 14.163 3.154 -21.028 1.00 93.88 399 GLU A N 1
ATOM 3181 C CA . GLU A 1 399 ? 14.369 4.584 -21.260 1.00 93.88 399 GLU A CA 1
ATOM 3182 C C . GLU A 1 399 ? 13.241 5.432 -20.675 1.00 93.88 399 GLU A C 1
ATOM 3184 O O . GLU A 1 399 ? 13.495 6.445 -20.023 1.00 93.88 399 GLU A O 1
ATOM 3189 N N . LEU A 1 400 ? 11.986 5.025 -20.880 1.00 93.88 400 LEU A N 1
ATOM 3190 C CA . LEU A 1 400 ? 10.841 5.750 -20.342 1.00 93.88 400 LEU A CA 1
ATOM 3191 C C . LEU A 1 400 ? 10.827 5.726 -18.805 1.00 93.88 400 LEU A C 1
ATOM 3193 O O . LEU A 1 400 ? 10.522 6.745 -18.182 1.00 93.88 400 LEU A O 1
ATOM 3197 N N . GLU A 1 401 ? 11.187 4.603 -18.179 1.00 93.31 401 GLU A N 1
ATOM 3198 C CA . GLU A 1 401 ? 11.347 4.514 -16.722 1.00 93.31 401 GLU A CA 1
ATOM 3199 C C . GLU A 1 401 ? 12.517 5.371 -16.217 1.00 93.31 401 GLU A C 1
ATOM 3201 O O . GLU A 1 401 ? 12.351 6.076 -15.222 1.00 93.31 401 GLU A O 1
ATOM 3206 N N . ALA A 1 402 ? 13.642 5.411 -16.937 1.00 92.62 402 ALA A N 1
ATOM 3207 C CA . ALA A 1 402 ? 14.792 6.252 -16.597 1.00 92.62 402 ALA A CA 1
ATOM 3208 C C . ALA A 1 402 ? 14.475 7.755 -16.674 1.00 92.62 402 ALA A C 1
ATOM 3210 O O . ALA A 1 402 ? 14.852 8.525 -15.792 1.00 92.62 402 ALA A O 1
ATOM 3211 N N . LEU A 1 403 ? 13.736 8.192 -17.700 1.00 93.25 403 LEU A N 1
ATOM 3212 C CA . LEU A 1 403 ? 13.261 9.577 -17.808 1.00 93.25 403 LEU A CA 1
ATOM 3213 C C . LEU A 1 403 ? 12.283 9.925 -16.689 1.00 93.25 403 LEU A C 1
ATOM 3215 O O . LEU A 1 403 ? 12.333 11.012 -16.119 1.00 93.25 403 LEU A O 1
ATOM 3219 N N . THR A 1 404 ? 11.394 8.986 -16.369 1.00 92.69 404 THR A N 1
ATOM 3220 C CA . THR A 1 404 ? 10.459 9.132 -15.255 1.00 92.69 404 THR A CA 1
ATOM 3221 C C . THR A 1 404 ? 11.218 9.310 -13.941 1.00 92.69 404 THR A C 1
ATOM 3223 O O . THR A 1 404 ? 10.879 10.190 -13.153 1.00 92.69 404 THR A O 1
ATOM 3226 N N . TRP A 1 405 ? 12.274 8.521 -13.729 1.00 90.56 405 TRP A N 1
ATOM 3227 C CA . TRP A 1 405 ? 13.147 8.632 -12.565 1.00 90.56 405 TRP A CA 1
ATOM 3228 C C . TRP A 1 405 ? 13.793 10.014 -12.475 1.00 90.56 405 TRP A C 1
ATOM 3230 O O . TRP A 1 405 ? 13.607 10.705 -11.479 1.00 90.56 405 TRP A O 1
ATOM 3240 N N . ALA A 1 406 ? 14.447 10.469 -13.544 1.00 90.38 406 ALA A N 1
ATOM 3241 C CA . ALA A 1 406 ? 15.129 11.764 -13.575 1.00 90.38 406 ALA A CA 1
ATOM 3242 C C . ALA A 1 406 ? 14.196 12.968 -13.330 1.00 90.38 406 ALA A C 1
ATOM 3244 O O . ALA A 1 406 ? 14.614 13.975 -12.762 1.00 90.38 406 ALA A O 1
ATOM 3245 N N . ILE A 1 407 ? 12.923 12.879 -13.735 1.00 89.56 407 ILE A N 1
ATOM 3246 C CA . ILE A 1 407 ? 11.936 13.945 -13.511 1.00 89.56 407 ILE A CA 1
ATOM 3247 C C . ILE A 1 407 ? 11.452 13.989 -12.053 1.00 89.56 407 ILE A C 1
ATOM 3249 O O . ILE A 1 407 ? 11.269 15.078 -11.507 1.00 89.56 407 ILE A O 1
ATOM 3253 N N . PHE A 1 408 ? 11.203 12.834 -11.429 1.00 87.25 408 PHE A N 1
ATOM 3254 C CA . PHE A 1 408 ? 10.510 12.765 -10.136 1.00 87.25 408 PHE A CA 1
ATOM 3255 C C . PHE A 1 408 ? 11.425 12.509 -8.931 1.00 87.25 408 PHE A C 1
ATOM 3257 O O . PHE A 1 408 ? 11.070 12.908 -7.824 1.00 87.25 408 PHE A O 1
ATOM 3264 N N . GLU A 1 409 ? 12.596 11.896 -9.106 1.00 79.12 409 GLU A N 1
ATOM 3265 C CA . GLU A 1 409 ? 13.510 11.571 -8.002 1.00 79.12 409 GLU A CA 1
ATOM 3266 C C . GLU A 1 409 ? 14.067 12.796 -7.249 1.00 79.12 409 GLU A C 1
ATOM 3268 O O . GLU A 1 409 ? 14.100 12.769 -6.013 1.00 79.12 409 GLU A O 1
ATOM 3273 N N . PRO A 1 410 ? 14.393 13.931 -7.903 1.00 73.69 410 PRO A N 1
ATOM 3274 C CA . PRO A 1 410 ? 14.825 15.142 -7.193 1.00 73.69 410 PRO A CA 1
ATOM 3275 C C . PRO A 1 410 ? 13.786 15.703 -6.201 1.00 73.69 410 PRO A C 1
ATOM 3277 O O . PRO A 1 410 ? 14.089 16.580 -5.385 1.00 73.69 410 PRO A O 1
ATOM 3280 N N . MET A 1 411 ? 12.539 15.221 -6.254 1.00 66.94 411 MET A N 1
ATOM 3281 C CA . MET A 1 411 ? 11.453 15.619 -5.355 1.00 66.94 411 MET A CA 1
ATOM 3282 C C . MET A 1 411 ? 11.406 14.834 -4.037 1.00 66.94 411 MET A C 1
ATOM 3284 O O . MET A 1 411 ? 10.524 15.080 -3.215 1.00 66.94 411 MET A O 1
ATOM 3288 N N . THR A 1 412 ? 12.366 13.940 -3.784 1.00 55.47 412 THR A N 1
ATOM 3289 C CA . THR A 1 412 ? 12.438 13.102 -2.574 1.00 55.47 412 THR A CA 1
ATOM 3290 C C . THR A 1 412 ? 12.595 13.860 -1.253 1.00 55.47 412 THR A C 1
ATOM 3292 O O . THR A 1 412 ? 12.308 13.277 -0.209 1.00 55.47 412 THR A O 1
ATOM 3295 N N . SER A 1 413 ? 12.977 15.144 -1.265 1.00 50.53 413 SER A N 1
ATOM 3296 C CA . SER A 1 413 ? 13.098 15.967 -0.052 1.00 50.53 413 SER A CA 1
ATOM 3297 C C . SER A 1 413 ? 11.772 16.627 0.373 1.00 50.53 413 SER A C 1
ATOM 3299 O O . SER A 1 413 ? 11.143 17.349 -0.405 1.00 50.53 413 SER A O 1
ATOM 3301 N N . ASP A 1 414 ? 11.389 16.474 1.650 1.00 45.09 414 ASP A N 1
ATOM 3302 C CA . ASP A 1 414 ? 10.209 17.114 2.282 1.00 45.09 414 ASP A CA 1
ATOM 3303 C C . ASP A 1 414 ? 10.176 18.649 2.136 1.00 45.09 414 ASP A C 1
ATOM 3305 O O . ASP A 1 414 ? 9.151 19.306 2.293 1.00 45.09 414 ASP A O 1
ATOM 3309 N N . THR A 1 415 ? 11.306 19.261 1.794 1.00 42.19 415 THR A N 1
ATOM 3310 C CA . THR A 1 415 ? 11.443 20.695 1.525 1.00 42.19 415 THR A CA 1
ATOM 3311 C C . THR A 1 415 ? 10.745 21.176 0.247 1.00 42.19 415 THR A C 1
ATOM 3313 O O . THR A 1 415 ? 10.450 22.371 0.150 1.00 42.19 415 THR A O 1
ATOM 3316 N N . ASN A 1 416 ? 10.444 20.281 -0.703 1.00 43.00 416 ASN A N 1
ATOM 3317 C CA . ASN A 1 416 ? 9.753 20.602 -1.961 1.00 43.00 416 ASN A CA 1
ATOM 3318 C C . ASN A 1 416 ? 8.234 20.336 -1.916 1.00 43.00 416 ASN A C 1
ATOM 3320 O O . ASN A 1 416 ? 7.513 20.797 -2.801 1.00 43.00 416 ASN A O 1
ATOM 3324 N N . SER A 1 417 ? 7.729 19.687 -0.858 1.00 43.31 417 SER A N 1
ATOM 3325 C CA . SER A 1 417 ? 6.298 19.457 -0.596 1.00 43.31 417 SER A CA 1
ATOM 3326 C C . SER A 1 417 ? 5.654 20.602 0.197 1.00 43.31 417 SER A C 1
ATOM 3328 O O . SER A 1 417 ? 4.717 20.398 0.972 1.00 43.31 417 SER A O 1
ATOM 3330 N N . LYS A 1 418 ? 6.144 21.841 0.029 1.00 47.22 418 LYS A N 1
ATOM 3331 C CA . LYS A 1 418 ? 5.518 23.002 0.671 1.00 47.22 418 LYS A CA 1
ATOM 3332 C C . LYS A 1 418 ? 4.063 23.070 0.230 1.00 47.22 418 LYS A C 1
ATOM 3334 O O . LYS A 1 418 ? 3.777 23.423 -0.911 1.00 47.22 418 LYS A O 1
ATOM 3339 N N . LYS A 1 419 ? 3.157 22.752 1.159 1.00 49.66 419 LYS A N 1
ATOM 3340 C CA . LYS A 1 419 ? 1.725 22.982 1.007 1.00 49.66 419 LYS A CA 1
ATOM 3341 C C . LYS A 1 419 ? 1.544 24.445 0.615 1.00 49.66 419 LYS A C 1
ATOM 3343 O O . LYS A 1 419 ? 1.777 25.344 1.425 1.00 49.66 419 LYS A O 1
ATOM 3348 N N . LEU A 1 420 ? 1.195 24.680 -0.646 1.00 49.94 420 LEU A N 1
ATOM 3349 C CA . LEU A 1 420 ? 0.824 25.993 -1.163 1.00 49.94 420 LEU A CA 1
ATOM 3350 C C . LEU A 1 420 ? -0.553 26.334 -0.594 1.00 49.94 420 LEU A C 1
ATOM 3352 O O . LEU A 1 420 ? -1.569 26.223 -1.271 1.00 49.94 420 LEU A O 1
ATOM 3356 N N . HIS A 1 421 ? -0.578 26.676 0.693 1.00 53.62 421 HIS A N 1
ATOM 3357 C CA . HIS A 1 421 ? -1.778 27.160 1.348 1.00 53.62 421 HIS A CA 1
ATOM 3358 C C . HIS A 1 421 ? -2.125 28.533 0.783 1.00 53.62 421 HIS A C 1
ATOM 3360 O O . HIS A 1 421 ? -1.280 29.428 0.682 1.00 53.62 421 HIS A O 1
ATOM 3366 N N . ILE A 1 422 ? -3.398 28.711 0.455 1.00 55.88 422 ILE A N 1
ATOM 3367 C CA . ILE A 1 422 ? -3.941 30.022 0.132 1.00 55.88 422 ILE A CA 1
ATOM 3368 C C . ILE A 1 422 ? -3.948 30.834 1.432 1.00 55.88 422 ILE A C 1
ATOM 3370 O O . ILE A 1 422 ? -4.781 30.616 2.307 1.00 55.88 422 ILE A O 1
ATOM 3374 N N . TYR A 1 423 ? -3.015 31.776 1.583 1.00 52.38 423 TYR A N 1
ATOM 3375 C CA . TYR A 1 423 ? -3.038 32.716 2.706 1.00 52.38 423 TYR A CA 1
ATOM 3376 C C . TYR A 1 423 ? -4.230 33.670 2.544 1.00 52.38 423 TYR A C 1
ATOM 3378 O O . TYR A 1 423 ? -4.199 34.597 1.733 1.00 52.38 423 TYR A O 1
ATOM 3386 N N . LEU A 1 424 ? -5.304 33.429 3.299 1.00 53.94 424 LEU A N 1
ATOM 3387 C CA . LEU A 1 424 ? -6.508 34.257 3.265 1.00 53.94 424 LEU A CA 1
ATOM 3388 C C . LEU A 1 424 ? -6.393 35.447 4.226 1.00 53.94 424 LEU A C 1
ATOM 3390 O O . LEU A 1 424 ? -6.273 35.274 5.437 1.00 53.94 424 LEU A O 1
ATOM 3394 N N . ASN A 1 425 ? -6.535 36.663 3.692 1.00 52.38 425 ASN A N 1
ATOM 3395 C CA . ASN A 1 425 ? -6.882 37.839 4.494 1.00 52.38 425 ASN A CA 1
ATOM 3396 C C . ASN A 1 425 ? -8.394 37.847 4.798 1.00 52.38 425 ASN A C 1
ATOM 3398 O O . ASN A 1 425 ? -9.185 37.180 4.133 1.00 52.38 425 ASN A O 1
ATOM 3402 N N . ASN A 1 426 ? -8.823 38.617 5.802 1.00 48.81 426 ASN A N 1
ATOM 3403 C CA . ASN A 1 426 ? -10.198 38.563 6.319 1.00 48.81 426 ASN A CA 1
ATOM 3404 C C . ASN A 1 426 ? -11.315 39.053 5.370 1.00 48.81 426 ASN A C 1
ATOM 3406 O O . ASN A 1 426 ? -12.480 38.872 5.698 1.00 48.81 426 ASN A O 1
ATOM 3410 N N . GLU A 1 427 ? -10.996 39.614 4.199 1.00 51.72 427 GLU A N 1
ATOM 3411 C CA . GLU A 1 427 ? -11.974 40.191 3.253 1.00 51.72 427 GLU A CA 1
ATOM 3412 C C . GLU A 1 427 ? -12.267 39.308 2.014 1.00 51.72 427 GLU A C 1
ATOM 3414 O O . GLU A 1 427 ? -13.089 39.675 1.180 1.00 51.72 427 GLU A O 1
ATOM 3419 N N . VAL A 1 428 ? -11.627 38.136 1.873 1.00 60.28 428 VAL A N 1
ATOM 3420 C CA . VAL A 1 428 ? -11.518 37.417 0.578 1.00 60.28 428 VAL A CA 1
ATOM 3421 C C . VAL A 1 428 ? -12.671 36.424 0.308 1.00 60.28 428 VAL A C 1
ATOM 3423 O O . VAL A 1 428 ? -12.802 35.898 -0.791 1.00 60.28 428 VAL A O 1
ATOM 3426 N N . VAL A 1 429 ? -13.562 36.144 1.264 1.00 63.78 429 VAL A N 1
ATOM 3427 C CA . VAL A 1 429 ? -14.530 35.030 1.115 1.00 63.78 429 VAL A CA 1
ATOM 3428 C C . VAL A 1 429 ? -15.699 35.338 0.169 1.00 63.78 429 VAL A C 1
ATOM 3430 O O . VAL A 1 429 ? -16.210 34.435 -0.492 1.00 63.78 429 VAL A O 1
ATOM 3433 N N . SER A 1 430 ? -16.054 36.615 -0.003 1.00 67.69 430 SER A N 1
ATOM 3434 C CA . SER A 1 430 ? -17.026 37.065 -1.015 1.00 67.69 430 SER A CA 1
ATOM 3435 C C . SER A 1 430 ? -16.524 36.902 -2.459 1.00 67.69 430 SER A C 1
ATOM 3437 O O . SER A 1 430 ? -17.298 37.035 -3.407 1.00 67.69 430 SER A O 1
ATOM 3439 N N . GLU A 1 431 ? -15.237 36.592 -2.635 1.00 81.56 431 GLU A N 1
ATOM 3440 C CA . GLU A 1 431 ? -14.588 36.419 -3.932 1.00 81.56 431 GLU A CA 1
ATOM 3441 C C . GLU A 1 431 ? -14.639 34.978 -4.444 1.00 81.56 431 GLU A C 1
ATOM 3443 O O . GLU A 1 431 ? -14.111 34.709 -5.515 1.00 81.56 431 GLU A O 1
ATOM 3448 N N . TYR A 1 432 ? -15.264 34.044 -3.724 1.00 87.38 432 TYR A N 1
ATOM 3449 C CA . TYR A 1 432 ? -15.340 32.642 -4.132 1.00 87.38 432 TYR A CA 1
ATOM 3450 C C . TYR A 1 432 ? -16.784 32.186 -4.292 1.00 87.38 432 TYR A C 1
ATOM 3452 O O . TYR A 1 432 ? -17.664 32.539 -3.510 1.00 87.38 432 TYR A O 1
ATOM 3460 N N . GLN A 1 433 ? -17.026 31.356 -5.303 1.00 90.31 433 GLN A N 1
ATOM 3461 C CA . GLN A 1 433 ? -18.266 30.599 -5.445 1.00 90.31 433 GLN A CA 1
ATOM 3462 C C . GLN A 1 433 ? -17.917 29.122 -5.356 1.00 90.31 433 GLN A C 1
ATOM 3464 O O . GLN A 1 433 ? -17.240 28.609 -6.243 1.00 90.31 433 GLN A O 1
ATOM 3469 N N . ILE A 1 434 ? -18.357 28.454 -4.285 1.00 89.69 434 ILE A N 1
ATOM 3470 C CA . ILE A 1 434 ? -18.069 27.037 -4.033 1.00 89.69 434 ILE A CA 1
ATOM 3471 C C . ILE A 1 434 ? -19.371 26.277 -3.779 1.00 89.69 434 ILE A C 1
ATOM 3473 O O . ILE A 1 434 ? -20.254 26.729 -3.051 1.00 89.69 434 ILE A O 1
ATOM 3477 N N . CYS A 1 435 ? -19.478 25.107 -4.390 1.00 89.38 435 CYS A N 1
ATOM 3478 C CA . CYS A 1 435 ? -20.566 24.162 -4.275 1.00 89.38 435 CYS A CA 1
ATOM 3479 C C . CYS A 1 435 ? -20.067 22.909 -3.551 1.00 89.38 435 CYS A C 1
ATOM 3481 O O . CYS A 1 435 ? -19.085 22.290 -3.963 1.00 89.38 435 CYS A O 1
ATOM 3483 N N . ASN A 1 436 ? -20.758 22.507 -2.487 1.00 84.75 436 ASN A N 1
ATOM 3484 C CA . ASN A 1 436 ? -20.601 21.173 -1.935 1.00 84.75 436 ASN A CA 1
ATOM 3485 C C . ASN A 1 436 ? -21.358 20.180 -2.826 1.00 84.75 436 ASN A C 1
ATOM 3487 O O . ASN A 1 436 ? -22.569 20.313 -3.031 1.00 84.75 436 ASN A O 1
ATOM 3491 N N . ILE A 1 437 ? -20.630 19.194 -3.346 1.00 76.69 437 ILE A N 1
ATOM 3492 C CA . ILE A 1 437 ? -21.170 18.103 -4.154 1.00 76.69 437 ILE A CA 1
ATOM 3493 C C . ILE A 1 437 ? -20.983 16.805 -3.366 1.00 76.69 437 ILE A C 1
ATOM 3495 O O . ILE A 1 437 ? -19.855 16.347 -3.130 1.00 76.69 437 ILE A O 1
ATOM 3499 N N . GLU A 1 438 ? -22.106 16.207 -2.978 1.00 71.38 438 GLU A N 1
ATOM 3500 C CA . GLU A 1 438 ? -22.171 14.910 -2.307 1.00 71.38 438 GLU A CA 1
ATOM 3501 C C . GLU A 1 438 ? -22.892 13.902 -3.200 1.00 71.38 438 GLU A C 1
ATOM 3503 O O . GLU A 1 438 ? -23.929 14.201 -3.788 1.00 71.38 438 GLU A O 1
ATOM 3508 N N . SER A 1 439 ? -22.344 12.691 -3.287 1.00 62.47 439 SER A N 1
ATOM 3509 C CA . SER A 1 439 ? -22.965 11.564 -3.981 1.00 62.47 439 SER A CA 1
ATOM 3510 C C . SER A 1 439 ? -23.354 10.519 -2.945 1.00 62.47 439 SER A C 1
ATOM 3512 O O . SER A 1 439 ? -22.496 10.023 -2.211 1.00 62.47 439 SER A O 1
ATOM 3514 N N . LYS A 1 440 ? -24.646 10.197 -2.859 1.00 59.88 440 LYS A N 1
ATOM 3515 C CA . LYS A 1 440 ? -25.181 9.163 -1.966 1.00 59.88 440 LYS A CA 1
ATOM 3516 C C . LYS A 1 440 ? -25.762 8.031 -2.799 1.00 59.88 440 LYS A C 1
ATOM 3518 O O . LYS A 1 440 ? -26.523 8.257 -3.734 1.00 59.88 440 LYS A O 1
ATOM 3523 N N . LYS A 1 441 ? -25.421 6.791 -2.445 1.00 46.00 441 LYS A N 1
ATOM 3524 C CA . LYS A 1 441 ? -26.087 5.610 -3.005 1.00 46.00 441 LYS A CA 1
ATOM 3525 C C . LYS A 1 441 ? -27.340 5.319 -2.193 1.00 46.00 441 LYS A C 1
ATOM 3527 O O . LYS A 1 441 ? -27.240 4.902 -1.043 1.00 46.00 441 LYS A O 1
ATOM 3532 N N . ILE A 1 442 ? -28.505 5.498 -2.804 1.00 47.75 442 ILE A N 1
ATOM 3533 C CA . ILE A 1 442 ? -29.804 5.163 -2.219 1.00 47.75 442 ILE A CA 1
ATOM 3534 C C . ILE A 1 442 ? -30.435 4.098 -3.116 1.00 47.75 442 ILE A C 1
ATOM 3536 O O . ILE A 1 442 ? -30.648 4.319 -4.305 1.00 47.75 442 ILE A O 1
ATOM 3540 N N . ASN A 1 443 ? -30.684 2.907 -2.566 1.00 39.41 443 ASN A N 1
ATOM 3541 C CA . ASN A 1 443 ? -31.297 1.777 -3.282 1.00 39.41 443 ASN A CA 1
ATOM 3542 C C . ASN A 1 443 ? -30.602 1.403 -4.610 1.00 39.41 443 ASN A C 1
ATOM 3544 O O . ASN A 1 443 ? -31.256 1.034 -5.580 1.00 39.41 443 ASN A O 1
ATOM 3548 N N . GLY A 1 444 ? -29.271 1.518 -4.673 1.00 44.31 444 GLY A N 1
ATOM 3549 C CA . GLY A 1 444 ? -28.493 1.206 -5.879 1.00 44.31 444 GLY A CA 1
ATOM 3550 C C . GLY A 1 444 ? -28.459 2.315 -6.939 1.00 44.31 444 GLY A C 1
ATOM 3551 O O . GLY A 1 444 ? -27.728 2.176 -7.919 1.00 44.31 444 GLY A O 1
ATOM 3552 N N . HIS A 1 445 ? -29.164 3.430 -6.727 1.00 46.91 445 HIS A N 1
ATOM 3553 C CA . HIS A 1 445 ? -29.071 4.635 -7.548 1.00 46.91 445 HIS A CA 1
ATOM 3554 C C . HIS A 1 445 ? -28.186 5.686 -6.871 1.00 46.91 445 HIS A C 1
ATOM 3556 O O . HIS A 1 445 ? -28.270 5.902 -5.662 1.00 46.91 445 HIS A O 1
ATOM 3562 N N . SER A 1 446 ? -27.314 6.323 -7.652 1.00 56.28 446 SER A N 1
ATOM 3563 C CA . SER A 1 446 ? -26.503 7.448 -7.184 1.00 56.28 446 SER A CA 1
ATOM 3564 C C . SER A 1 446 ? -27.336 8.725 -7.260 1.00 56.28 446 SER A C 1
ATOM 3566 O O . SER A 1 446 ? -27.661 9.178 -8.356 1.00 56.28 446 SER A O 1
ATOM 3568 N N . GLU A 1 447 ? -27.679 9.300 -6.112 1.00 69.06 447 GLU A N 1
ATOM 3569 C CA . GLU A 1 447 ? -28.269 10.633 -6.022 1.00 69.06 447 GLU A CA 1
ATOM 3570 C C . GLU A 1 447 ? -27.162 11.646 -5.721 1.00 69.06 447 GLU A C 1
ATOM 3572 O O . GLU A 1 447 ? -26.358 11.450 -4.805 1.00 69.06 447 GLU A O 1
ATOM 3577 N N . ILE A 1 448 ? -27.094 12.710 -6.523 1.00 70.25 448 ILE A N 1
ATOM 3578 C CA . ILE A 1 448 ? -26.103 13.775 -6.362 1.00 70.25 448 ILE A CA 1
ATOM 3579 C C . ILE A 1 448 ? -26.806 14.991 -5.772 1.00 70.25 448 ILE A C 1
ATOM 3581 O O . ILE A 1 448 ? -27.676 15.586 -6.409 1.00 70.25 448 ILE A O 1
ATOM 3585 N N . THR A 1 449 ? -26.410 15.383 -4.565 1.00 77.00 449 THR A N 1
ATOM 3586 C CA . THR A 1 449 ? -26.873 16.615 -3.927 1.00 77.00 449 THR A CA 1
ATOM 3587 C C . THR A 1 449 ? -25.852 17.721 -4.151 1.00 77.00 449 THR A C 1
ATOM 3589 O O . THR A 1 449 ? -24.668 17.548 -3.856 1.00 77.00 449 THR A O 1
ATOM 3592 N N . LYS A 1 450 ? -26.327 18.862 -4.660 1.00 83.75 450 LYS A N 1
ATOM 3593 C CA . LYS A 1 450 ? -25.539 20.083 -4.862 1.00 83.75 450 LYS A CA 1
ATOM 3594 C C . LYS A 1 450 ? -26.020 21.176 -3.913 1.00 83.75 450 LYS A C 1
ATOM 3596 O O . LYS A 1 450 ? -27.216 21.462 -3.857 1.00 83.75 450 LYS A O 1
ATOM 3601 N N . GLN A 1 451 ? -25.099 21.794 -3.185 1.00 87.88 451 GLN A N 1
ATOM 3602 C CA . GLN A 1 451 ? -25.403 22.905 -2.288 1.00 87.88 451 GLN A CA 1
ATOM 3603 C C . GLN A 1 451 ? -24.338 23.990 -2.417 1.00 87.88 451 GLN A C 1
ATOM 3605 O O . GLN A 1 451 ? -23.187 23.790 -2.043 1.00 87.88 451 GLN A O 1
ATOM 3610 N N . TRP A 1 452 ? -24.726 25.157 -2.930 1.00 89.25 452 TRP A N 1
ATOM 3611 C CA . TRP A 1 452 ? -23.858 26.334 -2.934 1.00 89.25 452 TRP A CA 1
ATOM 3612 C C . TRP A 1 452 ? -23.641 26.822 -1.500 1.00 89.25 452 TRP A C 1
ATOM 3614 O O . TRP A 1 452 ? -24.591 26.952 -0.728 1.00 89.25 452 TRP A O 1
ATOM 3624 N N . ILE A 1 453 ? -22.380 27.031 -1.133 1.00 88.44 453 ILE A N 1
ATOM 3625 C CA . ILE A 1 453 ? -21.978 27.361 0.231 1.00 88.44 453 ILE A CA 1
ATOM 3626 C C . ILE A 1 453 ? -22.081 28.874 0.419 1.00 88.44 453 ILE A C 1
ATOM 3628 O O . ILE A 1 453 ? -21.423 29.639 -0.278 1.00 88.44 453 ILE A O 1
ATOM 3632 N N . GLU A 1 454 ? -22.899 29.298 1.380 1.00 83.81 454 GLU A N 1
ATOM 3633 C CA . GLU A 1 454 ? -23.089 30.718 1.717 1.00 83.81 454 GLU A CA 1
ATOM 3634 C C . GLU A 1 454 ? -22.316 31.130 2.977 1.00 83.81 454 GLU A C 1
ATOM 3636 O O . GLU A 1 454 ? -22.045 32.309 3.201 1.00 83.81 454 GLU A O 1
ATOM 3641 N N . LYS A 1 455 ? -21.960 30.159 3.827 1.00 84.25 455 LYS A N 1
ATOM 3642 C CA . LYS A 1 455 ? -21.282 30.412 5.097 1.00 84.25 455 LYS A CA 1
ATOM 3643 C C . LYS A 1 455 ? -19.785 30.564 4.889 1.00 84.25 455 LYS A C 1
ATOM 3645 O O . LYS A 1 455 ? -19.104 29.654 4.424 1.00 84.25 455 LYS A O 1
ATOM 3650 N N . GLU A 1 456 ? -19.262 31.686 5.363 1.00 81.38 456 GLU A N 1
ATOM 3651 C CA . GLU A 1 456 ? -17.845 32.021 5.260 1.00 81.38 456 GLU A CA 1
ATOM 3652 C C . GLU A 1 456 ? -16.915 30.969 5.892 1.00 81.38 456 GLU A C 1
ATOM 3654 O O . GLU A 1 456 ? -15.896 30.606 5.306 1.00 81.38 456 GLU A O 1
ATOM 3659 N N . LYS A 1 457 ? -17.283 30.442 7.068 1.00 83.44 457 LYS A N 1
ATOM 3660 C CA . LYS A 1 457 ? -16.501 29.419 7.781 1.00 83.44 457 LYS A CA 1
ATOM 3661 C C . LYS A 1 457 ? -16.273 28.163 6.929 1.00 83.44 457 LYS A C 1
ATOM 3663 O O . LYS A 1 457 ? -15.182 27.600 6.952 1.00 83.44 457 LYS A O 1
ATOM 3668 N N . ASP A 1 458 ? -17.285 27.757 6.171 1.00 84.44 458 ASP A N 1
ATOM 3669 C CA . ASP A 1 458 ? -17.254 26.527 5.380 1.00 84.44 458 ASP A CA 1
ATOM 3670 C C . ASP A 1 458 ? -16.402 26.717 4.112 1.00 84.44 458 ASP A C 1
ATOM 3672 O O . ASP A 1 458 ? -15.619 25.838 3.755 1.00 84.44 458 ASP A O 1
ATOM 3676 N N . ILE A 1 459 ? -16.464 27.901 3.483 1.00 84.06 459 ILE A N 1
ATOM 3677 C CA . ILE A 1 459 ? -15.575 28.270 2.366 1.00 84.06 459 ILE A CA 1
ATOM 3678 C C . ILE A 1 459 ? -14.112 28.288 2.824 1.00 84.06 459 ILE A C 1
ATOM 3680 O O . ILE A 1 459 ? -13.257 27.713 2.152 1.00 84.06 459 ILE A O 1
ATOM 3684 N N . ARG A 1 460 ? -13.817 28.892 3.984 1.00 83.25 460 ARG A N 1
ATOM 3685 C CA . ARG A 1 460 ? -12.456 28.917 4.550 1.00 83.25 460 ARG A CA 1
ATOM 3686 C C . ARG A 1 460 ? -11.916 27.511 4.784 1.00 83.25 460 ARG A C 1
ATOM 3688 O O . ARG A 1 460 ? -10.824 27.210 4.326 1.00 83.25 460 ARG A O 1
ATOM 3695 N N . SER A 1 461 ? -12.724 26.624 5.366 1.00 84.12 461 SER A N 1
ATOM 3696 C CA . SER A 1 461 ? -12.325 25.230 5.589 1.00 84.12 461 SER A CA 1
ATOM 3697 C C . SER A 1 461 ? -11.956 24.477 4.303 1.00 84.12 461 SER A C 1
ATOM 3699 O O . SER A 1 461 ? -11.153 23.547 4.368 1.00 84.12 461 SER A O 1
ATOM 3701 N N . ILE A 1 462 ? -12.556 24.823 3.158 1.00 84.62 462 ILE A N 1
ATOM 3702 C CA . ILE A 1 462 ? -12.213 24.235 1.854 1.00 84.62 462 ILE A CA 1
ATOM 3703 C C . ILE A 1 462 ? -10.912 24.836 1.324 1.00 84.62 462 ILE A C 1
ATOM 3705 O O . ILE A 1 462 ? -10.033 24.103 0.875 1.00 84.62 462 ILE A O 1
ATOM 3709 N N . LEU A 1 463 ? -10.777 26.161 1.392 1.00 83.69 463 LEU A N 1
ATOM 3710 C CA . LEU A 1 463 ? -9.606 26.879 0.890 1.00 83.69 463 LEU A CA 1
ATOM 3711 C C . LEU A 1 463 ? -8.334 26.575 1.698 1.00 83.69 463 LEU A C 1
ATOM 3713 O O . LEU A 1 463 ? -7.263 26.479 1.105 1.00 83.69 463 LEU A O 1
ATOM 3717 N N . ASP A 1 464 ? -8.449 26.321 3.004 1.00 80.44 464 ASP A N 1
ATOM 3718 C CA . ASP A 1 464 ? -7.333 25.877 3.856 1.00 80.44 464 ASP A CA 1
ATOM 3719 C C . ASP A 1 464 ? -6.744 24.533 3.382 1.00 80.44 464 ASP A C 1
ATOM 3721 O O . ASP A 1 464 ? -5.556 24.262 3.573 1.00 80.44 464 ASP A O 1
ATOM 3725 N N . LYS A 1 465 ? -7.570 23.711 2.720 1.00 79.12 465 LYS A N 1
ATOM 3726 C CA . LYS A 1 465 ? -7.227 22.405 2.132 1.00 79.12 465 LYS A CA 1
ATOM 3727 C C . LYS A 1 465 ? -7.011 22.471 0.612 1.00 79.12 465 LYS A C 1
ATOM 3729 O O . LYS A 1 465 ? -6.997 21.429 -0.049 1.00 79.12 465 LYS A O 1
ATOM 3734 N N . CYS A 1 466 ? -6.909 23.675 0.043 1.00 82.81 466 CYS A N 1
ATOM 3735 C CA . CYS A 1 466 ? -6.804 23.889 -1.394 1.00 82.81 466 CYS A CA 1
ATOM 3736 C C . CYS A 1 466 ? -5.378 24.253 -1.817 1.00 82.81 466 CYS A C 1
ATOM 3738 O O . CYS A 1 466 ? -4.796 25.202 -1.297 1.00 82.81 466 CYS A O 1
ATOM 3740 N N . TYR A 1 467 ? -4.843 23.511 -2.787 1.00 83.00 467 TYR A N 1
ATOM 3741 C CA . TYR A 1 467 ? -3.527 23.730 -3.376 1.00 83.00 467 TYR A CA 1
ATOM 3742 C C . TYR A 1 467 ? -3.645 24.565 -4.651 1.00 83.00 467 TYR A C 1
ATOM 3744 O O . TYR A 1 467 ? -4.314 24.162 -5.604 1.00 83.00 467 TYR A O 1
ATOM 3752 N N . GLU A 1 468 ? -2.987 25.719 -4.683 1.00 85.12 468 GLU A N 1
ATOM 3753 C CA . GLU A 1 468 ? -2.970 26.597 -5.855 1.00 85.12 468 GLU A CA 1
ATOM 3754 C C . GLU A 1 468 ? -1.843 26.209 -6.825 1.00 85.12 468 GLU A C 1
ATOM 3756 O O . GLU A 1 468 ? -0.686 26.094 -6.425 1.00 85.12 468 GLU A O 1
ATOM 3761 N N . ILE A 1 469 ? -2.181 26.027 -8.103 1.00 87.06 469 ILE A N 1
ATOM 3762 C CA . ILE A 1 469 ? -1.256 25.616 -9.166 1.00 87.06 469 ILE A CA 1
ATOM 3763 C C . ILE A 1 469 ? -1.011 26.798 -10.102 1.00 87.06 469 ILE A C 1
ATOM 3765 O O . ILE A 1 469 ? -1.943 27.271 -10.756 1.00 87.06 469 ILE A O 1
ATOM 3769 N N . LYS A 1 470 ? 0.241 27.265 -10.189 1.00 83.88 470 LYS A N 1
ATOM 3770 C CA . LYS A 1 470 ? 0.630 28.427 -11.012 1.00 83.88 470 LYS A CA 1
ATOM 3771 C C . LYS A 1 470 ? 1.709 28.130 -12.042 1.00 83.88 470 LYS A C 1
ATOM 3773 O O . LYS A 1 470 ? 1.924 28.943 -12.934 1.00 83.88 470 LYS A O 1
ATOM 3778 N N . SER A 1 471 ? 2.414 27.015 -11.907 1.00 84.56 471 SER A N 1
ATOM 3779 C CA . SER A 1 471 ? 3.583 26.696 -12.721 1.00 84.56 471 SER A CA 1
ATOM 3780 C C . SER A 1 471 ? 3.745 25.194 -12.937 1.00 84.56 471 SER A C 1
ATOM 3782 O O . SER A 1 471 ? 3.176 24.381 -12.206 1.00 84.56 471 SER A O 1
ATOM 3784 N N . GLY A 1 472 ? 4.585 24.822 -13.906 1.00 85.62 472 GLY A N 1
ATOM 3785 C CA . GLY A 1 472 ? 5.023 23.446 -14.124 1.00 85.62 472 GLY A CA 1
ATOM 3786 C C . GLY A 1 472 ? 5.605 22.799 -12.867 1.00 85.62 472 GLY A C 1
ATOM 3787 O O . GLY A 1 472 ? 5.290 21.648 -12.573 1.00 85.62 472 GLY A O 1
ATOM 3788 N N . LYS A 1 473 ? 6.378 23.546 -12.072 1.00 84.81 473 LYS A N 1
ATOM 3789 C CA . LYS A 1 473 ? 6.904 23.066 -10.787 1.00 84.81 473 LYS A CA 1
ATOM 3790 C C . LYS A 1 473 ? 5.790 22.706 -9.801 1.00 84.81 473 LYS A 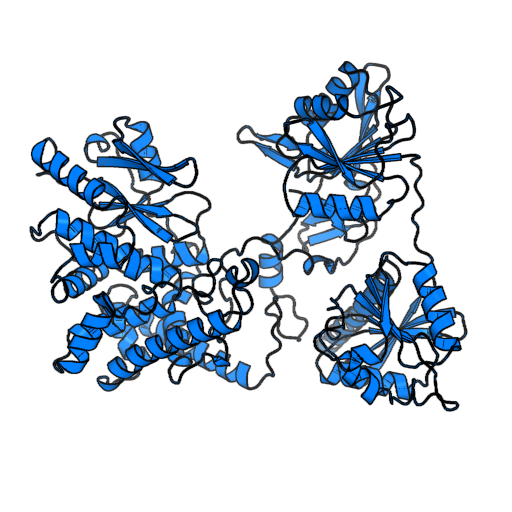C 1
ATOM 3792 O O . LYS A 1 473 ? 5.865 21.653 -9.176 1.00 84.81 473 LYS A O 1
ATOM 3797 N N . ASP A 1 474 ? 4.735 23.520 -9.708 1.00 84.81 474 ASP A N 1
ATOM 3798 C CA . ASP A 1 474 ? 3.578 23.218 -8.848 1.00 84.81 474 ASP A CA 1
ATOM 3799 C C . ASP A 1 474 ? 2.828 21.974 -9.342 1.00 84.81 474 ASP A C 1
ATOM 3801 O O . ASP A 1 474 ? 2.428 21.131 -8.542 1.00 84.81 474 ASP A O 1
ATOM 3805 N N . ILE A 1 475 ? 2.672 21.830 -10.663 1.00 88.69 475 ILE A N 1
ATOM 3806 C CA . ILE A 1 475 ? 2.059 20.650 -11.291 1.00 88.69 475 ILE A CA 1
ATOM 3807 C C . ILE A 1 475 ? 2.846 19.394 -10.925 1.00 88.69 475 ILE A C 1
ATOM 3809 O O . ILE A 1 475 ? 2.257 18.407 -10.482 1.00 88.69 475 ILE A O 1
ATOM 3813 N N . LEU A 1 476 ? 4.170 19.443 -11.065 1.00 87.19 476 LEU A N 1
ATOM 3814 C CA . LEU A 1 476 ? 5.055 18.333 -10.745 1.00 87.19 476 LEU A CA 1
ATOM 3815 C C . LEU A 1 476 ? 4.982 17.977 -9.249 1.00 87.19 476 LEU A C 1
ATOM 3817 O O . LEU A 1 476 ? 4.812 16.806 -8.908 1.00 87.19 476 LEU A O 1
ATOM 3821 N N . SER A 1 477 ? 4.976 18.981 -8.365 1.00 84.25 477 SER A N 1
ATOM 3822 C CA . SER A 1 477 ? 4.802 18.792 -6.920 1.00 84.25 477 SER A CA 1
ATOM 3823 C C . SER A 1 477 ? 3.450 18.174 -6.559 1.00 84.25 477 SER A C 1
ATOM 3825 O O . SER A 1 477 ? 3.398 17.287 -5.710 1.00 84.25 477 SER A O 1
ATOM 3827 N N . VAL A 1 478 ? 2.352 18.589 -7.200 1.00 85.38 478 VAL A N 1
ATOM 3828 C CA . VAL A 1 478 ? 1.019 18.005 -6.971 1.00 85.38 478 VAL A CA 1
ATOM 3829 C C . VAL A 1 478 ? 0.951 16.568 -7.487 1.00 85.38 478 VAL A C 1
ATOM 3831 O O . VAL A 1 478 ? 0.388 15.704 -6.809 1.00 85.38 478 VAL A O 1
ATOM 3834 N N . ILE A 1 479 ? 1.541 16.285 -8.654 1.00 87.69 479 ILE A N 1
ATOM 3835 C CA . ILE A 1 479 ? 1.618 14.924 -9.200 1.00 87.69 479 ILE A CA 1
ATOM 3836 C C . ILE A 1 479 ? 2.354 14.008 -8.219 1.00 87.69 479 ILE A C 1
ATOM 3838 O O . ILE A 1 479 ? 1.834 12.940 -7.882 1.00 87.69 479 ILE A O 1
ATOM 3842 N N . HIS A 1 480 ? 3.516 14.457 -7.739 1.00 83.81 480 HIS A N 1
ATOM 3843 C CA . HIS A 1 480 ? 4.336 13.770 -6.747 1.00 83.81 480 HIS A CA 1
ATOM 3844 C C . HIS A 1 480 ? 3.580 13.566 -5.427 1.00 83.81 480 HIS A C 1
ATOM 3846 O O . HIS A 1 480 ? 3.494 12.443 -4.937 1.00 83.81 480 HIS A O 1
ATOM 3852 N N . HIS A 1 481 ? 2.963 14.617 -4.881 1.00 80.31 481 HIS A N 1
ATOM 3853 C CA . HIS A 1 481 ? 2.192 14.571 -3.633 1.00 80.31 481 HIS A CA 1
ATOM 3854 C C . HIS A 1 481 ? 1.072 13.529 -3.684 1.00 80.31 481 HIS A C 1
ATOM 3856 O O . HIS A 1 481 ? 1.007 12.639 -2.837 1.00 80.31 481 HIS A O 1
ATOM 3862 N N . ASN A 1 482 ? 0.240 13.577 -4.727 1.00 79.94 482 ASN A N 1
ATOM 3863 C CA . ASN A 1 482 ? -0.875 12.646 -4.922 1.00 79.94 482 ASN A CA 1
ATOM 3864 C C . ASN A 1 482 ? -0.427 11.188 -5.124 1.00 79.94 482 ASN A C 1
ATOM 3866 O O . ASN A 1 482 ? -1.223 10.265 -4.915 1.00 79.94 482 ASN A O 1
ATOM 3870 N N . ALA A 1 483 ? 0.809 10.981 -5.581 1.00 79.75 483 ALA A N 1
ATOM 3871 C CA . ALA A 1 483 ? 1.371 9.670 -5.869 1.00 79.75 483 ALA A CA 1
ATOM 3872 C C . ALA A 1 483 ? 2.197 9.074 -4.721 1.00 79.75 483 ALA A C 1
ATOM 3874 O O . ALA A 1 483 ? 2.189 7.854 -4.611 1.00 79.75 483 ALA A O 1
ATOM 3875 N N . LYS A 1 484 ? 2.894 9.895 -3.916 1.00 71.00 484 LYS A N 1
ATOM 3876 C CA . LYS A 1 484 ? 3.815 9.483 -2.835 1.00 71.00 484 LYS A CA 1
ATOM 3877 C C . LYS A 1 484 ? 3.228 9.632 -1.437 1.00 71.00 484 LYS A C 1
ATOM 3879 O O . LYS A 1 484 ? 3.398 8.756 -0.605 1.00 71.00 484 LYS A O 1
ATOM 3884 N N . LEU A 1 485 ? 2.605 10.769 -1.150 1.00 65.50 485 LEU A N 1
ATOM 3885 C CA . LEU A 1 485 ? 2.100 11.060 0.192 1.00 65.50 485 LEU A CA 1
ATOM 3886 C C . LEU A 1 485 ? 0.644 10.611 0.292 1.00 65.50 485 LEU A C 1
ATOM 3888 O O . LEU A 1 485 ? 0.254 9.942 1.247 1.00 65.50 485 LEU A O 1
ATOM 3892 N N . GLY A 1 486 ? -0.131 10.918 -0.752 1.00 62.25 486 GLY A N 1
ATOM 3893 C CA . GLY A 1 486 ? -1.577 10.780 -0.735 1.00 62.25 486 GLY A CA 1
ATOM 3894 C C . GLY A 1 486 ? -2.211 11.562 0.413 1.00 62.25 486 GLY A C 1
ATOM 3895 O O . GLY A 1 486 ? -1.550 12.268 1.168 1.00 62.25 486 GLY A O 1
ATOM 3896 N N . GLU A 1 487 ? -3.529 11.481 0.506 1.00 62.84 487 GLU A N 1
ATOM 3897 C CA . GLU A 1 487 ? -4.302 12.186 1.525 1.00 62.84 487 GLU A CA 1
ATOM 3898 C C . GLU A 1 487 ? -5.377 11.225 2.022 1.00 62.84 487 GLU A C 1
ATOM 3900 O O . GLU A 1 487 ? -5.976 10.513 1.218 1.00 62.84 487 GLU A O 1
ATOM 3905 N N . ASP A 1 488 ? -5.629 11.184 3.326 1.00 61.81 488 ASP A N 1
ATOM 3906 C CA . ASP A 1 488 ? -6.721 10.371 3.884 1.00 61.81 488 ASP A CA 1
ATOM 3907 C C . ASP A 1 488 ? -8.069 11.103 3.788 1.00 61.81 488 ASP A C 1
ATOM 3909 O O . ASP A 1 488 ? -9.145 10.501 3.839 1.00 61.81 488 ASP A O 1
ATOM 3913 N N . GLU A 1 489 ? -8.013 12.419 3.578 1.00 68.75 489 GLU A N 1
ATOM 3914 C CA . GLU A 1 489 ? -9.166 13.293 3.437 1.00 68.75 489 GLU A CA 1
ATOM 3915 C C . GLU A 1 489 ? -9.299 13.863 2.020 1.00 68.75 489 GLU A C 1
ATOM 3917 O O . GLU A 1 489 ? -8.401 13.812 1.182 1.00 68.75 489 GLU A O 1
ATOM 3922 N N . THR A 1 490 ? -10.472 14.430 1.739 1.00 71.38 490 THR A N 1
ATOM 3923 C CA . THR A 1 490 ? -10.710 15.150 0.485 1.00 71.38 490 THR A CA 1
ATOM 3924 C C . THR A 1 490 ? -9.821 16.390 0.397 1.00 71.38 490 THR A C 1
ATOM 3926 O O . THR A 1 490 ? -9.891 17.257 1.270 1.00 71.38 490 THR A O 1
ATOM 3929 N N . THR A 1 491 ? -9.082 16.519 -0.704 1.00 79.00 491 THR A N 1
ATOM 3930 C CA . THR A 1 491 ? -8.279 17.703 -1.027 1.00 79.00 491 THR A CA 1
ATOM 3931 C C . THR A 1 491 ? -8.834 18.476 -2.207 1.00 79.00 491 THR A C 1
ATOM 3933 O O . THR A 1 491 ? -9.645 17.970 -2.994 1.00 79.00 491 THR A O 1
ATOM 3936 N N . TYR A 1 492 ? -8.409 19.734 -2.311 1.00 86.75 492 TYR A N 1
ATOM 3937 C CA . TYR A 1 492 ? -8.851 20.635 -3.361 1.00 86.75 492 TYR A CA 1
ATOM 3938 C C . TYR A 1 492 ? -7.658 21.158 -4.157 1.00 86.75 492 TYR A C 1
ATOM 3940 O O . TYR A 1 492 ? -6.619 21.464 -3.584 1.00 86.75 492 TYR A O 1
ATOM 3948 N N . LEU A 1 493 ? -7.809 21.299 -5.470 1.00 88.75 493 LEU A N 1
ATOM 3949 C CA . LEU A 1 493 ? -6.833 21.962 -6.334 1.00 88.75 493 LEU A CA 1
ATOM 3950 C C . LEU A 1 493 ? -7.461 23.202 -6.957 1.00 88.75 493 LEU A C 1
ATOM 3952 O O . LEU A 1 493 ? -8.623 23.165 -7.360 1.00 88.75 493 LEU A O 1
ATOM 3956 N N . MET A 1 494 ? -6.684 24.270 -7.078 1.00 89.69 494 MET A N 1
ATOM 3957 C CA . MET A 1 494 ? -7.061 25.466 -7.812 1.00 89.69 494 MET A CA 1
ATOM 3958 C C . MET A 1 494 ? -6.154 25.636 -9.027 1.00 89.69 494 MET A C 1
ATOM 3960 O O . MET A 1 494 ? -4.938 25.750 -8.883 1.00 89.69 494 MET A O 1
ATOM 3964 N N . LEU A 1 495 ? -6.754 25.673 -10.214 1.00 90.00 495 LEU A N 1
ATOM 3965 C CA . LEU A 1 495 ? -6.070 25.881 -11.487 1.00 90.00 495 LEU A CA 1
ATOM 3966 C C . LEU A 1 495 ? -6.803 26.967 -12.273 1.00 90.00 495 LEU A C 1
ATOM 3968 O O . LEU A 1 495 ? -7.989 26.816 -12.565 1.00 90.00 495 LEU A O 1
ATOM 3972 N N . HIS A 1 496 ? -6.107 28.052 -12.622 1.00 88.75 496 HIS A N 1
ATOM 3973 C CA . HIS A 1 496 ? -6.685 29.204 -13.338 1.00 88.75 496 HIS A CA 1
ATOM 3974 C C . HIS A 1 496 ? -7.988 29.697 -12.695 1.00 88.75 496 HIS A C 1
ATOM 3976 O O . HIS A 1 496 ? -9.035 29.815 -13.338 1.00 88.75 496 HIS A O 1
ATOM 3982 N N . ASP A 1 497 ? -7.925 29.904 -11.377 1.00 88.69 497 ASP A N 1
ATOM 3983 C CA . ASP A 1 497 ? -9.032 30.288 -10.495 1.00 88.69 497 ASP A CA 1
ATOM 3984 C C . ASP A 1 497 ? -10.149 29.244 -10.325 1.00 88.69 497 ASP A C 1
ATOM 3986 O O . ASP A 1 497 ? -11.001 29.411 -9.454 1.00 88.69 497 ASP A O 1
ATOM 3990 N N . TRP A 1 498 ? -10.179 28.160 -11.102 1.00 91.94 498 TRP A N 1
ATOM 3991 C CA . TRP A 1 498 ? -11.160 27.085 -10.951 1.00 91.94 498 TRP A CA 1
ATOM 3992 C C . TRP A 1 498 ? -10.759 26.124 -9.838 1.00 91.94 498 TRP A C 1
ATOM 3994 O O . TRP A 1 498 ? -9.614 25.691 -9.772 1.00 91.94 498 TRP A O 1
ATOM 4004 N N . ILE A 1 499 ? -11.716 25.769 -8.983 1.00 91.44 499 ILE A N 1
ATOM 4005 C CA . ILE A 1 499 ? -11.518 24.935 -7.798 1.00 91.44 499 ILE A CA 1
ATOM 4006 C C . ILE A 1 499 ? -12.124 23.562 -8.044 1.00 91.44 499 ILE A C 1
ATOM 4008 O O . ILE A 1 499 ? -13.298 23.429 -8.407 1.00 91.44 499 ILE A O 1
ATOM 4012 N N . TYR A 1 500 ? -11.325 22.543 -7.770 1.00 90.25 500 TYR A N 1
ATOM 4013 C CA . TYR A 1 500 ? -11.648 21.149 -7.987 1.00 90.25 500 TYR A CA 1
ATOM 4014 C C . TYR A 1 500 ? -11.487 20.362 -6.707 1.00 90.25 500 TYR A C 1
ATOM 4016 O O . TYR A 1 500 ? -10.488 20.490 -6.014 1.00 90.25 500 TYR A O 1
ATOM 4024 N N . LYS A 1 501 ? -12.459 19.506 -6.424 1.00 88.50 501 LYS A N 1
ATOM 4025 C CA . LYS A 1 501 ? -12.372 18.464 -5.412 1.00 88.50 501 LYS A CA 1
ATOM 4026 C C . LYS A 1 501 ? -11.708 17.243 -6.028 1.00 88.50 501 LYS A C 1
ATOM 4028 O O . LYS A 1 501 ? -12.147 16.782 -7.082 1.00 88.50 501 LYS A O 1
ATOM 4033 N N . ILE A 1 502 ? -10.702 16.691 -5.359 1.00 82.69 502 ILE A N 1
ATOM 4034 C CA . ILE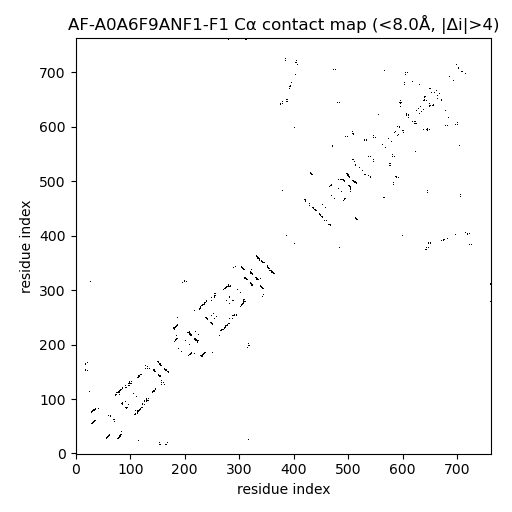 A 1 502 ? -10.060 15.441 -5.763 1.00 82.69 502 ILE A CA 1
ATOM 4035 C C . ILE A 1 502 ? -10.406 14.352 -4.767 1.00 82.69 502 ILE A C 1
ATOM 4037 O O . ILE A 1 502 ? -10.274 14.510 -3.555 1.00 82.69 502 ILE A O 1
ATOM 4041 N N . ASN A 1 503 ? -10.872 13.221 -5.289 1.00 76.00 503 ASN A N 1
ATOM 4042 C CA . ASN A 1 503 ? -11.053 12.040 -4.468 1.00 76.00 503 ASN A CA 1
ATOM 4043 C C . ASN A 1 503 ? -9.677 11.415 -4.163 1.00 76.00 503 ASN A C 1
ATOM 4045 O O . ASN A 1 503 ? -8.993 10.996 -5.100 1.00 76.00 503 ASN A O 1
ATOM 4049 N N . PRO A 1 504 ? -9.291 11.280 -2.885 1.00 72.75 504 PRO A N 1
ATOM 4050 C CA . PRO A 1 504 ? -7.946 10.857 -2.508 1.00 72.75 504 PRO A CA 1
ATOM 4051 C C . PRO A 1 504 ? -7.584 9.435 -2.939 1.00 72.75 504 PRO A C 1
ATOM 4053 O O . PRO A 1 504 ? -6.405 9.139 -3.092 1.00 72.75 504 PRO A O 1
ATOM 4056 N N . GLN A 1 505 ? -8.570 8.554 -3.156 1.00 69.81 505 GLN A N 1
ATOM 4057 C CA . GLN A 1 505 ? -8.370 7.139 -3.504 1.00 69.81 505 GLN A CA 1
ATOM 4058 C C . GLN A 1 505 ? -8.442 6.879 -5.012 1.00 69.81 505 GLN A C 1
ATOM 4060 O O . GLN A 1 505 ? -7.649 6.122 -5.565 1.00 69.81 505 GLN A O 1
ATOM 4065 N N . THR A 1 506 ? -9.390 7.511 -5.698 1.00 71.25 506 THR A N 1
ATOM 4066 C CA . THR A 1 506 ? -9.611 7.307 -7.138 1.00 71.25 506 THR A CA 1
ATOM 4067 C C . THR A 1 506 ? -8.896 8.339 -7.998 1.00 71.25 506 THR A C 1
ATOM 4069 O O . THR A 1 506 ? -8.735 8.101 -9.191 1.00 71.25 506 THR A O 1
ATOM 4072 N N . LEU A 1 507 ? -8.480 9.476 -7.428 1.00 77.62 507 LEU A N 1
ATOM 4073 C CA . LEU A 1 507 ? -7.982 10.665 -8.132 1.00 77.62 507 LEU A CA 1
ATOM 4074 C C . LEU A 1 507 ? -8.973 11.244 -9.154 1.00 77.62 507 LEU A C 1
ATOM 4076 O O . LEU A 1 507 ? -8.586 11.957 -10.080 1.00 77.62 507 LEU A O 1
ATOM 4080 N N . TYR A 1 508 ? -10.262 10.926 -9.028 1.00 78.12 508 TYR A N 1
ATOM 4081 C CA . TYR A 1 508 ? -11.294 11.591 -9.818 1.00 78.12 508 TYR A CA 1
ATOM 4082 C C . TYR A 1 508 ? -11.464 13.033 -9.364 1.00 78.12 508 TYR A C 1
ATOM 4084 O O . TYR A 1 508 ? -11.496 13.318 -8.164 1.00 78.12 508 TYR A O 1
ATOM 4092 N N . VAL A 1 509 ? -11.563 13.914 -10.354 1.00 82.75 509 VAL A N 1
ATOM 4093 C CA . VAL A 1 509 ? -11.662 15.357 -10.181 1.00 82.75 509 VAL A CA 1
ATOM 4094 C C . VAL A 1 509 ? -13.097 15.809 -10.410 1.00 82.75 509 VAL A C 1
ATOM 4096 O O . VAL A 1 509 ? -13.762 15.349 -11.338 1.00 82.75 509 VAL A O 1
ATOM 4099 N N . TYR A 1 510 ? -13.569 16.712 -9.558 1.00 83.94 510 TYR A N 1
ATOM 4100 C CA . TYR A 1 510 ? -14.916 17.265 -9.623 1.00 83.94 510 TYR A CA 1
ATOM 4101 C C . TYR A 1 510 ? -14.819 18.787 -9.524 1.00 83.94 510 TYR A C 1
ATOM 4103 O O . TYR A 1 510 ? -14.284 19.275 -8.526 1.00 83.94 510 TYR A O 1
ATOM 4111 N N . PRO A 1 511 ? -15.308 19.558 -10.509 1.00 88.38 511 PRO A N 1
ATOM 4112 C CA . PRO A 1 511 ? -15.386 21.006 -10.365 1.00 88.38 511 PRO A CA 1
ATOM 4113 C C . PRO A 1 511 ? -16.324 21.329 -9.207 1.00 88.38 511 PRO A C 1
ATOM 4115 O O . PRO A 1 511 ? -17.441 20.821 -9.141 1.00 88.38 511 PRO A O 1
ATOM 4118 N N . VAL A 1 512 ? -15.865 22.168 -8.286 1.00 91.00 512 VAL A N 1
ATOM 4119 C CA . VAL A 1 512 ? -16.658 22.598 -7.129 1.00 91.00 512 VAL A CA 1
ATOM 4120 C C . VAL A 1 512 ? -16.775 24.106 -7.039 1.00 91.00 512 VAL A C 1
ATOM 4122 O O . VAL A 1 512 ? -17.644 24.587 -6.326 1.00 91.00 512 VAL A O 1
ATOM 4125 N N . GLY A 1 513 ? -15.962 24.882 -7.752 1.00 91.62 513 GLY A N 1
ATOM 4126 C CA . GLY A 1 513 ? -16.075 26.328 -7.656 1.00 91.62 513 GLY A CA 1
ATOM 4127 C C . GLY A 1 513 ? -15.112 27.113 -8.521 1.00 91.62 513 GLY A C 1
ATOM 4128 O O . GLY A 1 513 ? -14.375 26.551 -9.327 1.00 91.62 513 GLY A O 1
ATOM 4129 N N . LYS A 1 514 ? -15.122 28.432 -8.327 1.00 91.75 514 LYS A N 1
ATOM 4130 C CA . LYS A 1 514 ? -14.176 29.365 -8.940 1.00 91.75 514 LYS A CA 1
ATOM 4131 C C . LYS A 1 514 ? -13.927 30.564 -8.019 1.00 91.75 514 LYS A C 1
ATOM 4133 O O . LYS A 1 514 ? -14.841 31.013 -7.319 1.00 91.75 514 LYS A O 1
ATOM 4138 N N . LYS A 1 515 ? -12.706 31.095 -8.044 1.00 89.69 515 LYS A N 1
ATOM 4139 C CA . LYS A 1 515 ? -12.360 32.434 -7.564 1.00 89.69 515 LYS A CA 1
ATOM 4140 C C . LYS A 1 515 ? -12.780 33.474 -8.606 1.00 89.69 515 LYS A C 1
ATOM 4142 O O . LYS A 1 515 ? -12.446 33.365 -9.781 1.00 89.69 515 LYS A O 1
ATOM 4147 N N . LEU A 1 516 ? -13.543 34.467 -8.177 1.00 87.31 516 LEU A N 1
ATOM 4148 C CA . LEU A 1 516 ? -14.130 35.490 -9.030 1.00 87.31 516 LEU A CA 1
ATOM 4149 C C . LEU A 1 516 ? -13.096 36.558 -9.392 1.00 87.31 516 LEU A C 1
ATOM 4151 O O . LEU A 1 516 ? -12.495 37.193 -8.519 1.00 87.31 516 LEU A O 1
ATOM 4155 N N . GLY A 1 517 ? -12.955 36.824 -10.685 1.00 82.31 517 GLY A N 1
ATOM 4156 C CA . GLY A 1 517 ? -12.212 37.966 -11.198 1.00 82.31 517 GLY A CA 1
ATOM 4157 C C . GLY A 1 517 ? -12.933 39.292 -10.935 1.00 82.31 517 GLY A C 1
ATOM 4158 O O . GLY A 1 517 ? -14.132 39.345 -10.656 1.00 82.31 517 GLY A O 1
ATOM 4159 N N . ASN A 1 518 ? -12.219 40.410 -11.082 1.00 80.38 518 ASN A N 1
ATOM 4160 C CA . ASN A 1 518 ? -12.765 41.749 -10.807 1.00 80.38 518 ASN A CA 1
ATOM 4161 C C . ASN A 1 518 ? -14.014 42.097 -11.639 1.00 80.38 518 ASN A C 1
ATOM 4163 O O . ASN A 1 518 ? -14.868 42.841 -11.170 1.00 80.38 518 ASN A O 1
ATOM 4167 N N . ASN A 1 519 ? -14.139 41.535 -12.844 1.00 79.50 519 ASN A N 1
ATOM 4168 C CA . ASN A 1 519 ? -15.284 41.758 -13.735 1.00 79.50 519 ASN A CA 1
ATOM 4169 C C . ASN A 1 519 ? -16.489 40.841 -13.423 1.00 79.50 519 ASN A C 1
ATOM 4171 O O . ASN A 1 519 ? -17.557 41.001 -14.015 1.00 79.50 519 ASN A O 1
ATOM 4175 N N . GLU A 1 520 ? -16.311 39.867 -12.530 1.00 82.88 520 GLU A N 1
ATOM 4176 C CA . GLU A 1 520 ? -17.319 38.878 -12.126 1.00 82.88 520 GLU A CA 1
ATOM 4177 C C . GLU A 1 520 ? -17.895 39.208 -10.740 1.00 82.88 520 GLU A C 1
ATOM 4179 O O . GLU A 1 520 ? -19.079 38.977 -10.485 1.00 82.88 520 GLU A O 1
ATOM 4184 N N . LYS A 1 521 ? -17.083 39.812 -9.858 1.00 81.69 521 LYS A N 1
ATOM 4185 C CA . LYS A 1 521 ? -17.495 40.270 -8.522 1.00 81.69 521 LYS A CA 1
ATOM 4186 C C . LYS A 1 521 ? -18.703 41.213 -8.609 1.00 81.69 521 LYS A C 1
ATOM 4188 O O . LYS A 1 521 ? -18.674 42.227 -9.301 1.00 81.69 521 LYS A O 1
ATOM 4193 N N . GLY A 1 522 ? -19.778 40.873 -7.896 1.00 78.19 522 GLY A N 1
ATOM 4194 C CA . GLY A 1 522 ? -21.015 41.663 -7.856 1.00 78.19 522 GLY A CA 1
ATOM 4195 C C . GLY A 1 522 ? -21.881 41.602 -9.124 1.00 78.19 522 GLY A C 1
ATOM 4196 O O . GLY A 1 522 ? -22.930 42.244 -9.162 1.00 78.19 522 GLY A O 1
ATOM 4197 N N . ASN A 1 523 ? -21.495 40.829 -10.148 1.00 86.19 523 ASN A N 1
ATOM 4198 C CA . ASN A 1 523 ? -22.277 40.641 -11.369 1.00 86.19 523 ASN A CA 1
ATOM 4199 C C . ASN A 1 523 ? -23.014 39.293 -11.342 1.00 86.19 523 ASN A C 1
ATOM 4201 O O . ASN A 1 523 ? -22.447 38.252 -11.675 1.00 86.19 523 ASN A O 1
ATOM 4205 N N . GLN A 1 524 ? -24.303 39.320 -10.988 1.00 87.88 524 GLN A N 1
ATOM 4206 C CA . GLN A 1 524 ? -25.100 38.102 -10.809 1.00 87.88 524 GLN A CA 1
ATOM 4207 C C . GLN A 1 524 ? -25.164 37.227 -12.070 1.00 87.88 524 GLN A C 1
ATOM 4209 O O . GLN A 1 524 ? -25.037 36.014 -11.963 1.00 87.88 524 GLN A O 1
ATOM 4214 N N . ASN A 1 525 ? -25.255 37.823 -13.265 1.00 87.25 525 ASN A N 1
ATOM 4215 C CA . ASN A 1 525 ? -25.300 37.058 -14.517 1.00 87.25 525 ASN A CA 1
ATOM 4216 C C . ASN A 1 525 ? -24.011 36.253 -14.745 1.00 87.25 525 ASN A C 1
ATOM 4218 O O . ASN A 1 525 ? -24.058 35.135 -15.251 1.00 87.25 525 ASN A O 1
ATOM 4222 N N . LYS A 1 526 ? -22.856 36.815 -14.366 1.00 87.25 526 LYS A N 1
ATOM 4223 C CA . LYS A 1 526 ? -21.554 36.140 -14.469 1.00 87.25 526 LYS A CA 1
ATOM 4224 C C . LYS A 1 526 ? -21.387 35.062 -13.404 1.00 87.25 526 LYS A C 1
ATOM 4226 O O . LYS A 1 526 ? -20.878 33.986 -13.699 1.00 87.25 526 LYS A O 1
ATOM 4231 N N . ILE A 1 527 ? -21.872 35.320 -12.192 1.00 88.62 527 ILE A N 1
ATOM 4232 C CA . ILE A 1 527 ? -21.915 34.320 -11.121 1.00 88.62 527 ILE A CA 1
ATOM 4233 C C . ILE A 1 527 ? -22.794 33.133 -11.536 1.00 88.62 527 ILE A C 1
ATOM 4235 O O . ILE A 1 527 ? -22.373 31.990 -11.389 1.00 88.62 527 ILE A O 1
ATOM 4239 N N . ASP A 1 528 ? -23.971 33.381 -12.109 1.00 90.00 528 ASP A N 1
ATOM 4240 C CA . ASP A 1 528 ? -24.872 32.325 -12.577 1.00 90.00 528 ASP A CA 1
ATOM 4241 C C . ASP A 1 528 ? -24.272 31.537 -13.755 1.00 90.00 528 ASP A C 1
ATOM 4243 O O . ASP A 1 528 ? -24.433 30.319 -13.818 1.00 90.00 528 ASP A O 1
ATOM 4247 N N . GLU A 1 529 ? -23.510 32.191 -14.642 1.00 90.38 529 GLU A N 1
ATOM 4248 C CA . GLU A 1 529 ? -22.732 31.529 -15.701 1.00 90.38 529 GLU A CA 1
ATOM 4249 C C . GLU A 1 529 ? -21.685 30.564 -15.111 1.00 90.38 529 GLU A C 1
ATOM 4251 O O . GLU A 1 529 ? -21.589 29.416 -15.550 1.00 90.38 529 GLU A O 1
ATOM 4256 N N . ILE A 1 530 ? -20.955 30.973 -14.068 1.00 90.44 530 ILE A N 1
ATOM 4257 C CA . ILE A 1 530 ? -19.985 30.118 -13.357 1.00 90.44 530 ILE A CA 1
ATOM 4258 C C . ILE A 1 530 ? -20.688 28.947 -12.668 1.00 90.44 530 ILE A C 1
ATOM 4260 O O . ILE A 1 530 ? -20.243 27.802 -12.788 1.00 90.44 530 ILE A O 1
ATOM 4264 N N . LYS A 1 531 ? -21.809 29.207 -11.981 1.00 91.62 531 LYS A N 1
ATOM 4265 C CA . LYS A 1 531 ? -22.609 28.152 -11.346 1.00 91.62 531 LYS A CA 1
ATOM 4266 C C . LYS A 1 531 ? -23.085 27.137 -12.378 1.00 91.62 531 LYS A C 1
ATOM 4268 O O . LYS A 1 531 ? -22.943 25.936 -12.165 1.00 91.62 531 LYS A O 1
ATOM 4273 N N . HIS A 1 532 ? -23.570 27.614 -13.523 1.00 92.25 532 HIS A N 1
ATOM 4274 C CA . HIS A 1 532 ? -23.972 26.760 -14.631 1.00 92.25 532 HIS A CA 1
ATOM 4275 C C . HIS A 1 532 ? -22.807 25.922 -15.169 1.00 92.25 532 HIS A C 1
ATOM 4277 O O . HIS A 1 532 ? -23.002 24.741 -15.445 1.00 92.25 532 HIS A O 1
ATOM 4283 N N . CYS A 1 533 ? -21.598 26.484 -15.270 1.00 91.06 533 CYS A N 1
ATOM 4284 C CA . CYS A 1 533 ? -20.414 25.732 -15.681 1.00 91.06 533 CYS A CA 1
ATOM 4285 C C . CYS A 1 533 ? -20.127 24.568 -14.729 1.00 91.06 533 CYS A C 1
ATOM 4287 O O . CYS A 1 533 ? -19.984 23.449 -15.203 1.00 91.06 533 CYS A O 1
ATOM 4289 N N . VAL A 1 534 ? -20.107 24.794 -13.410 1.00 90.19 534 VAL A N 1
ATOM 4290 C CA . VAL A 1 534 ? -19.898 23.723 -12.413 1.00 90.19 534 VAL A CA 1
ATOM 4291 C C . VAL A 1 534 ? -20.989 22.656 -12.527 1.00 90.19 534 VAL A C 1
ATOM 4293 O O . VAL A 1 534 ? -20.703 21.465 -12.629 1.00 90.19 534 VAL A O 1
ATOM 4296 N N . GLU A 1 535 ? -22.251 23.078 -12.580 1.00 90.06 535 GLU A N 1
ATOM 4297 C CA . GLU A 1 535 ? -23.393 22.167 -12.632 1.00 90.06 535 GLU A CA 1
ATOM 4298 C C . GLU A 1 535 ? -23.463 21.353 -13.929 1.00 90.06 535 GLU A C 1
ATOM 4300 O O . GLU A 1 535 ? -23.868 20.192 -13.905 1.00 90.06 535 GLU A O 1
ATOM 4305 N N . ALA A 1 536 ? -23.042 21.927 -15.059 1.00 89.44 536 ALA A N 1
ATOM 4306 C CA . ALA A 1 536 ? -23.045 21.258 -16.356 1.00 89.44 536 ALA A CA 1
ATOM 4307 C C . ALA A 1 536 ? -22.053 20.089 -16.442 1.00 89.44 536 ALA A C 1
ATOM 4309 O O . ALA A 1 536 ? -22.181 19.272 -17.364 1.00 89.44 536 ALA A O 1
ATOM 4310 N N . GLN A 1 537 ? -21.085 20.013 -15.522 1.00 85.75 537 GLN A N 1
ATOM 4311 C CA . GLN A 1 537 ? -20.087 18.945 -15.452 1.00 85.75 537 GLN A CA 1
ATOM 4312 C C . GLN A 1 537 ? -20.458 17.812 -14.489 1.00 85.75 537 GLN A C 1
ATOM 4314 O O . GLN A 1 537 ? -19.884 16.728 -14.580 1.00 85.75 537 GLN A O 1
ATOM 4319 N N . ILE A 1 538 ? -21.433 18.029 -13.602 1.00 82.75 538 ILE A N 1
ATOM 4320 C CA . ILE A 1 538 ? -21.897 17.009 -12.655 1.00 82.75 538 ILE A CA 1
ATOM 4321 C C . ILE A 1 538 ? -22.424 15.791 -13.429 1.00 82.75 538 ILE A C 1
ATOM 4323 O O . ILE A 1 538 ? -23.277 15.923 -14.309 1.00 82.75 538 ILE A O 1
ATOM 4327 N N . GLY A 1 539 ? -21.923 14.596 -13.106 1.00 70.81 539 GLY A N 1
ATOM 4328 C CA . GLY A 1 539 ? -22.295 13.347 -13.775 1.00 70.81 539 GLY A CA 1
ATOM 4329 C C . GLY A 1 539 ? -21.626 13.134 -15.140 1.00 70.81 539 GLY A C 1
ATOM 4330 O O . GLY A 1 539 ? -22.020 12.229 -15.881 1.00 70.81 539 GLY A O 1
ATOM 4331 N N . LYS A 1 540 ? -20.652 13.974 -15.516 1.00 77.31 540 LYS A N 1
ATOM 4332 C CA . LYS A 1 540 ? -19.889 13.884 -16.774 1.00 77.31 540 LYS A CA 1
ATOM 4333 C C . LYS A 1 540 ? -18.393 13.659 -16.539 1.00 77.31 540 LYS A C 1
ATOM 4335 O O . LYS A 1 540 ? -17.573 14.067 -17.353 1.00 77.31 540 LYS A O 1
ATOM 4340 N N . GLU A 1 541 ? -18.036 12.972 -15.463 1.00 70.69 541 GLU A N 1
ATOM 4341 C CA . GLU A 1 541 ? -16.652 12.754 -15.023 1.00 70.69 541 GLU A CA 1
ATOM 4342 C C . GLU A 1 541 ? -15.874 11.793 -15.937 1.00 70.69 541 GLU A C 1
ATOM 4344 O O . GLU A 1 541 ? -14.647 11.739 -15.917 1.00 70.69 541 GLU A O 1
ATOM 4349 N N . HIS A 1 542 ? -16.575 11.014 -16.763 1.00 70.88 542 HIS A N 1
ATOM 4350 C CA . HIS A 1 542 ? -15.940 10.131 -17.734 1.00 70.88 542 HIS A CA 1
ATOM 4351 C C . HIS A 1 542 ? -15.291 10.917 -18.879 1.00 70.88 542 HIS A C 1
ATOM 4353 O O . HIS A 1 542 ? -15.918 11.780 -19.490 1.00 70.88 542 HIS A O 1
ATOM 4359 N N . TYR A 1 543 ? -14.080 10.516 -19.278 1.00 76.56 543 TYR A N 1
ATOM 4360 C CA . TYR A 1 543 ? -13.326 11.146 -20.368 1.00 76.56 543 TYR A CA 1
ATOM 4361 C C . TYR A 1 543 ? -14.098 11.319 -21.677 1.00 76.56 543 TYR A C 1
ATOM 4363 O O . TYR A 1 543 ? -13.972 12.345 -22.339 1.00 76.56 543 TYR A O 1
ATOM 4371 N N . SER A 1 544 ? -14.926 10.347 -22.063 1.00 75.69 544 SER A N 1
ATOM 4372 C CA . SER A 1 544 ? -15.764 10.470 -23.261 1.00 75.69 544 SER A CA 1
ATOM 4373 C C . SER A 1 544 ? -16.762 11.628 -23.161 1.00 75.69 544 SER A C 1
ATOM 4375 O O . SER A 1 544 ? -17.009 12.304 -24.159 1.00 75.69 544 SER A O 1
ATOM 4377 N N . ALA A 1 545 ? -17.305 11.887 -21.970 1.00 78.06 545 ALA A N 1
ATOM 4378 C CA . ALA A 1 545 ? -18.206 12.999 -21.715 1.00 78.06 545 ALA A CA 1
ATOM 4379 C C . ALA A 1 545 ? -17.441 14.328 -21.644 1.00 78.06 545 ALA A C 1
ATOM 4381 O O . ALA A 1 545 ? -17.836 15.263 -22.337 1.00 78.06 545 ALA A O 1
ATOM 4382 N N . ILE A 1 546 ? -16.326 14.397 -20.906 1.00 80.56 546 ILE A N 1
ATOM 4383 C CA . ILE A 1 546 ? -15.463 15.592 -20.829 1.00 80.56 546 ILE A CA 1
ATOM 4384 C C . ILE A 1 546 ? -15.056 16.046 -22.240 1.00 80.56 546 ILE A C 1
ATOM 4386 O O . ILE A 1 546 ? -15.341 17.170 -22.650 1.00 80.56 546 ILE A O 1
ATOM 4390 N N . ARG A 1 547 ? -14.499 15.135 -23.047 1.00 81.19 547 ARG A N 1
ATOM 4391 C CA . ARG A 1 547 ? -14.034 15.437 -24.412 1.00 81.19 547 ARG A CA 1
ATOM 4392 C C . ARG A 1 547 ? -15.144 15.854 -25.358 1.00 81.19 547 ARG A C 1
ATOM 4394 O O . ARG A 1 547 ? -14.954 16.762 -26.157 1.00 81.19 547 ARG A O 1
ATOM 4401 N N . LYS A 1 548 ? -16.325 15.241 -25.246 1.00 84.81 548 LYS A N 1
ATOM 4402 C CA . LYS A 1 548 ? -17.490 15.651 -26.037 1.00 84.81 548 LYS A CA 1
ATOM 4403 C C . LYS A 1 548 ? -17.860 17.119 -25.790 1.00 84.81 548 LYS A C 1
ATOM 4405 O O . LYS A 1 548 ? -18.343 17.767 -26.710 1.00 84.81 548 LYS A O 1
ATOM 4410 N N . ASN A 1 549 ? -17.650 17.630 -24.574 1.00 85.44 549 ASN A N 1
ATOM 4411 C CA . ASN A 1 549 ? -17.923 19.031 -24.245 1.00 85.44 549 ASN A CA 1
ATOM 4412 C C . ASN A 1 549 ? -16.741 19.967 -24.566 1.00 85.44 549 ASN A C 1
ATOM 4414 O O . ASN A 1 549 ? -16.962 21.162 -24.728 1.00 85.44 549 ASN A O 1
ATOM 4418 N N . ILE A 1 550 ? -15.525 19.434 -24.721 1.00 83.44 550 ILE A N 1
ATOM 4419 C CA . ILE A 1 550 ? -14.390 20.157 -25.321 1.00 83.44 550 ILE A CA 1
ATOM 4420 C C . ILE A 1 550 ? -14.598 20.370 -26.831 1.00 83.44 550 ILE A C 1
ATOM 4422 O O . ILE A 1 550 ? -14.215 21.410 -27.362 1.00 83.44 550 ILE A O 1
ATOM 4426 N N . GLY A 1 551 ? -15.237 19.422 -27.523 1.00 78.06 551 GLY A N 1
ATOM 4427 C CA . GLY A 1 551 ? -15.546 19.538 -28.952 1.00 78.06 551 GLY A CA 1
ATOM 4428 C C . GLY A 1 551 ? -14.286 19.536 -29.827 1.00 78.06 551 GLY A C 1
ATOM 4429 O O . GLY A 1 551 ? -13.392 18.719 -29.614 1.00 78.06 551 GLY A O 1
ATOM 4430 N N . ASP A 1 552 ? -14.199 20.472 -30.779 1.00 69.12 552 ASP A N 1
ATOM 4431 C CA . ASP A 1 552 ? -13.090 20.608 -31.746 1.00 69.12 552 ASP A CA 1
ATOM 4432 C C . ASP A 1 552 ? -11.797 21.180 -31.134 1.00 69.12 552 ASP A C 1
ATOM 4434 O O . ASP A 1 552 ? -10.877 21.580 -31.847 1.00 69.12 552 ASP A O 1
ATOM 4438 N N . GLY A 1 553 ? -11.686 21.200 -29.802 1.00 72.44 553 GLY A N 1
ATOM 4439 C CA . GLY A 1 553 ? -10.528 21.717 -29.072 1.00 72.44 553 GLY A CA 1
ATOM 4440 C C . GLY A 1 553 ? -9.213 20.968 -29.321 1.00 72.44 553 GLY A C 1
ATOM 4441 O O . GLY A 1 553 ? -8.228 21.277 -28.663 1.00 72.44 553 GLY A O 1
ATOM 4442 N N . LYS A 1 554 ? -9.163 20.018 -30.263 1.00 76.31 554 LYS A N 1
ATOM 4443 C CA . LYS A 1 554 ? -7.986 19.211 -30.610 1.00 76.31 554 LYS A CA 1
ATOM 4444 C C . LYS A 1 554 ? -6.754 20.057 -30.927 1.00 76.31 554 LYS A C 1
ATOM 4446 O O . LYS A 1 554 ? -5.675 19.713 -30.471 1.00 76.31 554 LYS A O 1
ATOM 4451 N N . GLU A 1 555 ? -6.915 21.181 -31.626 1.00 78.94 555 GLU A N 1
ATOM 4452 C CA . GLU A 1 555 ? -5.800 22.088 -31.949 1.00 78.94 555 GLU A CA 1
ATOM 4453 C C . GLU A 1 555 ? -5.519 23.133 -30.853 1.00 78.94 555 GLU A C 1
ATOM 4455 O O . GLU A 1 555 ? -4.380 23.553 -30.671 1.00 78.94 555 GLU A O 1
ATOM 4460 N N . SER A 1 556 ? -6.533 23.564 -30.094 1.00 87.06 556 SER A N 1
ATOM 4461 C CA . SER A 1 556 ? -6.374 24.624 -29.083 1.00 87.06 556 SER A CA 1
ATOM 4462 C C . SER A 1 556 ? -6.020 24.116 -27.684 1.00 87.06 556 SER A C 1
ATOM 4464 O O . SER A 1 556 ? -5.397 24.843 -26.915 1.00 87.06 556 SER A O 1
ATOM 4466 N N . TYR A 1 557 ? -6.410 22.889 -27.335 1.00 89.38 557 TYR A N 1
ATOM 4467 C CA . TYR A 1 557 ? -6.121 22.286 -26.035 1.00 89.38 557 TYR A CA 1
ATOM 4468 C C . TYR A 1 557 ? -4.615 22.086 -25.797 1.00 89.38 557 TYR A C 1
ATOM 4470 O O . TYR A 1 557 ? -4.159 22.472 -24.727 1.00 89.38 557 TYR A O 1
ATOM 4478 N N . PRO A 1 558 ? -3.798 21.605 -26.758 1.00 91.38 558 PRO A N 1
ATOM 4479 C CA . PRO A 1 558 ? -2.346 21.521 -26.569 1.00 91.38 558 PRO A CA 1
ATOM 4480 C C . PRO A 1 558 ? -1.706 22.864 -26.195 1.00 91.38 558 PRO A C 1
ATOM 4482 O O . PRO A 1 558 ? -0.865 22.911 -25.301 1.00 91.38 558 PRO A O 1
ATOM 4485 N N . ASN A 1 559 ? -2.164 23.968 -26.800 1.00 89.88 559 ASN A N 1
ATOM 4486 C CA . ASN A 1 559 ? -1.711 25.313 -26.433 1.00 89.88 559 ASN A CA 1
ATOM 4487 C C . ASN A 1 559 ? -2.114 25.674 -24.997 1.00 89.88 559 ASN A C 1
ATOM 4489 O O . ASN A 1 559 ? -1.303 26.223 -24.261 1.00 89.88 559 ASN A O 1
ATOM 4493 N N . PHE A 1 560 ? -3.329 25.313 -24.570 1.00 91.12 560 PHE A N 1
ATOM 4494 C CA . PHE A 1 560 ? -3.752 25.472 -23.177 1.00 91.12 560 PHE A CA 1
ATOM 4495 C C . PHE A 1 560 ? -2.856 24.681 -22.208 1.00 91.12 560 PHE A C 1
ATOM 4497 O O . PHE A 1 560 ? -2.429 25.228 -21.192 1.00 91.12 560 PHE A O 1
ATOM 4504 N N . VAL A 1 561 ? -2.533 23.418 -22.519 1.00 92.19 561 VAL A N 1
ATOM 4505 C CA . VAL A 1 561 ? -1.633 22.582 -21.701 1.00 92.19 561 VAL A CA 1
ATOM 4506 C C . VAL A 1 561 ? -0.237 23.215 -21.626 1.00 92.19 561 VAL A C 1
ATOM 4508 O O . VAL A 1 561 ? 0.303 23.358 -20.530 1.00 92.19 561 VAL A O 1
ATOM 4511 N N . LYS A 1 562 ? 0.315 23.650 -22.768 1.00 91.81 562 LYS A N 1
ATOM 4512 C CA . LYS A 1 562 ? 1.615 24.331 -22.868 1.00 91.81 562 LYS A CA 1
ATOM 4513 C C . LYS A 1 562 ? 1.663 25.603 -22.021 1.00 91.81 562 LYS A C 1
ATOM 4515 O O . LYS A 1 562 ? 2.519 25.721 -21.150 1.00 91.81 562 LYS A O 1
ATOM 4520 N N . GLU A 1 563 ? 0.717 26.517 -22.222 1.00 91.25 563 GLU A N 1
ATOM 4521 C CA . GLU A 1 563 ? 0.643 27.782 -21.479 1.00 91.25 563 GLU A CA 1
ATOM 4522 C C . GLU A 1 563 ? 0.455 27.547 -19.972 1.00 91.25 563 GLU A C 1
ATOM 4524 O O . GLU A 1 563 ? 1.004 28.279 -19.148 1.00 91.25 563 GLU A O 1
ATOM 4529 N N . THR A 1 564 ? -0.284 26.497 -19.600 1.00 92.06 564 THR A N 1
ATOM 4530 C CA . THR A 1 564 ? -0.479 26.097 -18.201 1.00 92.06 564 THR A CA 1
ATOM 4531 C C . THR A 1 564 ? 0.818 25.596 -17.566 1.00 92.06 564 THR A C 1
ATOM 4533 O O . THR A 1 564 ? 1.169 26.045 -16.477 1.00 92.06 564 THR A O 1
ATOM 4536 N N . LEU A 1 565 ? 1.565 24.721 -18.247 1.00 91.06 565 LEU A N 1
ATOM 4537 C CA . LEU A 1 565 ? 2.871 24.239 -17.779 1.00 91.06 565 LEU A CA 1
ATOM 4538 C C . LEU A 1 565 ? 3.886 25.384 -17.655 1.00 91.06 565 LEU A C 1
ATOM 4540 O O . LEU A 1 565 ? 4.602 25.483 -16.662 1.00 91.06 565 LEU A O 1
ATOM 4544 N N . GLN A 1 566 ? 3.891 26.313 -18.609 1.00 90.19 566 GLN A N 1
ATOM 4545 C CA . GLN A 1 566 ? 4.764 27.488 -18.578 1.00 90.19 566 GLN A CA 1
ATOM 4546 C C . GLN A 1 566 ? 4.370 28.508 -17.494 1.00 90.19 566 GLN A C 1
ATOM 4548 O O . GLN A 1 566 ? 5.139 29.431 -17.222 1.00 90.19 566 GLN A O 1
ATOM 4553 N N . GLY A 1 567 ? 3.199 28.370 -16.861 1.00 85.75 567 GLY A N 1
ATOM 4554 C CA . GLY A 1 567 ? 2.661 29.377 -15.940 1.00 85.75 567 GLY A CA 1
ATOM 4555 C C . GLY A 1 567 ? 2.347 30.709 -16.630 1.00 85.75 567 GLY A C 1
ATOM 4556 O O . GLY A 1 567 ? 2.416 31.768 -16.011 1.00 85.75 567 GLY A O 1
ATOM 4557 N N . GLU A 1 568 ? 2.064 30.665 -17.932 1.00 85.56 568 GLU A N 1
ATOM 4558 C CA . GLU A 1 568 ? 1.853 31.827 -18.806 1.00 85.56 568 GLU A CA 1
ATOM 4559 C C . GLU A 1 568 ? 0.417 31.925 -19.321 1.00 85.56 568 GLU A C 1
ATOM 4561 O O . GLU A 1 568 ? 0.076 32.870 -20.034 1.00 85.56 568 GLU A O 1
ATOM 4566 N N . TYR A 1 569 ? -0.443 30.972 -18.953 1.00 81.88 569 TYR A N 1
ATOM 4567 C CA . TYR A 1 569 ? -1.850 31.037 -19.305 1.00 81.88 569 TYR A CA 1
ATOM 4568 C C . TYR A 1 569 ? -2.491 32.277 -18.677 1.00 81.88 569 TYR A C 1
ATOM 4570 O O . TYR A 1 569 ? -2.650 32.406 -17.464 1.00 81.88 569 TYR A O 1
ATOM 4578 N N . ILE A 1 570 ? -2.878 33.196 -19.551 1.00 66.00 570 ILE A N 1
ATOM 4579 C CA . ILE A 1 570 ? -3.709 34.345 -19.230 1.00 66.00 570 ILE A CA 1
ATOM 4580 C C . ILE A 1 570 ? -5.064 34.037 -19.847 1.00 66.00 570 ILE A C 1
ATOM 4582 O O . ILE A 1 570 ? -5.125 33.650 -21.011 1.00 66.00 570 ILE A O 1
ATOM 4586 N N . ASN A 1 571 ? -6.155 34.219 -19.104 1.00 64.56 571 ASN A N 1
ATOM 4587 C CA . ASN A 1 571 ? -7.495 34.047 -19.657 1.00 64.56 571 ASN A CA 1
ATOM 4588 C C . ASN A 1 571 ? -7.682 34.997 -20.863 1.00 64.56 571 ASN A C 1
ATOM 4590 O O . ASN A 1 571 ? -7.846 36.208 -20.704 1.00 64.56 571 ASN A O 1
ATOM 4594 N N . LYS A 1 572 ? -7.624 34.445 -22.084 1.00 57.00 572 LYS A N 1
ATOM 4595 C CA . LYS A 1 572 ? -7.665 35.182 -23.364 1.00 57.00 572 LYS A CA 1
ATOM 4596 C C . LYS A 1 572 ? -9.090 35.541 -23.810 1.00 57.00 572 LYS A C 1
ATOM 4598 O O . LYS A 1 572 ? -9.309 35.846 -24.980 1.00 57.00 572 LYS A O 1
ATOM 4603 N N . GLY A 1 573 ? -10.074 35.501 -22.908 1.00 54.09 573 GLY A N 1
ATOM 4604 C CA . GLY A 1 573 ? -11.480 35.730 -23.248 1.00 54.09 573 GLY A CA 1
ATOM 4605 C C . GLY A 1 573 ? -12.152 34.524 -23.910 1.00 54.09 573 GLY A C 1
ATOM 4606 O O . GLY A 1 573 ? -13.147 34.687 -24.617 1.00 54.09 573 GLY A O 1
ATOM 4607 N N . SER A 1 574 ? -11.625 33.314 -23.691 1.00 56.47 574 SER A N 1
ATOM 4608 C CA . SER A 1 574 ? -12.326 32.070 -24.020 1.00 56.47 574 SER A CA 1
ATOM 4609 C C . SER A 1 574 ? -13.677 32.016 -23.304 1.00 56.47 574 SER A C 1
ATOM 4611 O O . SER A 1 574 ? -13.817 32.529 -22.193 1.00 56.47 574 SER A O 1
ATOM 4613 N N . GLN A 1 575 ? -14.679 31.375 -23.915 1.00 74.81 575 GLN A N 1
ATOM 4614 C CA . GLN A 1 575 ? -15.948 31.104 -23.234 1.00 74.81 575 GLN A CA 1
ATOM 4615 C C . GLN A 1 575 ? -15.660 30.391 -21.904 1.00 74.81 575 GLN A C 1
ATOM 4617 O O . GLN A 1 575 ? -14.990 29.361 -21.897 1.00 74.81 575 GLN A O 1
ATOM 4622 N N . VAL A 1 576 ? -16.169 30.934 -20.793 1.00 82.75 576 VAL A N 1
ATOM 4623 C CA . VAL A 1 576 ? -15.930 30.454 -19.414 1.00 82.75 576 VAL A CA 1
ATOM 4624 C C . VAL A 1 576 ? -16.200 28.947 -19.285 1.00 82.75 576 VAL A C 1
ATOM 4626 O O . VAL A 1 576 ? -15.456 28.229 -18.623 1.00 82.75 576 VAL A O 1
ATOM 4629 N N . MET A 1 577 ? -17.206 28.444 -20.008 1.00 87.25 577 MET A N 1
ATOM 4630 C CA . MET A 1 577 ? -17.528 27.016 -20.098 1.00 87.25 577 MET A CA 1
ATOM 4631 C C . MET A 1 577 ? -16.398 26.178 -20.721 1.00 87.25 577 MET A C 1
ATOM 4633 O O . MET A 1 577 ? -16.093 25.098 -20.225 1.00 87.25 577 MET A O 1
ATOM 4637 N N . MET A 1 578 ? -15.769 26.652 -21.799 1.00 86.62 578 MET A N 1
ATOM 4638 C CA . MET A 1 578 ? -14.666 25.942 -22.457 1.00 86.62 578 MET A CA 1
ATOM 4639 C C . MET A 1 578 ? -13.443 25.867 -21.539 1.00 86.62 578 MET A C 1
ATOM 4641 O O . MET A 1 578 ? -12.853 24.801 -21.396 1.00 86.62 578 MET A O 1
ATOM 4645 N N . GLU A 1 579 ? -13.112 26.968 -20.862 1.00 88.06 579 GLU A N 1
ATOM 4646 C CA . GLU A 1 579 ? -12.032 27.002 -19.869 1.00 88.06 579 GLU A CA 1
ATOM 4647 C C . GLU A 1 579 ? -12.291 26.022 -18.713 1.00 88.06 579 GLU A C 1
ATOM 4649 O O . GLU A 1 579 ? -11.382 25.300 -18.297 1.00 88.06 579 GLU A O 1
ATOM 4654 N N . ALA A 1 580 ? -13.535 25.938 -18.227 1.00 89.56 580 ALA A N 1
ATOM 4655 C CA . ALA A 1 580 ? -13.925 24.981 -17.194 1.00 89.56 580 ALA A CA 1
ATOM 4656 C C . ALA A 1 580 ? -13.691 23.528 -17.647 1.00 89.56 580 ALA A C 1
ATOM 4658 O O . ALA A 1 580 ? -13.179 22.708 -16.886 1.00 89.56 580 ALA A O 1
ATOM 4659 N N . TRP A 1 581 ? -14.013 23.197 -18.901 1.00 89.44 581 TRP A N 1
ATOM 4660 C CA . TRP A 1 581 ? -13.749 21.865 -19.451 1.00 89.44 581 TRP A CA 1
ATOM 4661 C C . TRP A 1 581 ? -12.260 21.601 -19.694 1.00 89.44 581 TRP A C 1
ATOM 4663 O O . TRP A 1 581 ? -11.804 20.486 -19.447 1.00 89.44 581 TRP A O 1
ATOM 4673 N N . TYR A 1 582 ? -11.492 22.606 -20.127 1.00 91.06 582 TYR A N 1
ATOM 4674 C CA . TYR A 1 582 ? -10.043 22.484 -20.335 1.00 91.06 582 TYR A CA 1
ATOM 4675 C C . TYR A 1 582 ? -9.314 22.235 -19.022 1.00 91.06 582 TYR A C 1
ATOM 4677 O O . TYR A 1 582 ? -8.522 21.301 -18.933 1.00 91.06 582 TYR A O 1
ATOM 4685 N N . THR A 1 583 ? -9.626 23.013 -17.985 1.00 91.50 583 THR A N 1
ATOM 4686 C CA . THR A 1 583 ? -9.054 22.829 -16.645 1.00 91.50 583 THR A CA 1
ATOM 4687 C C . THR A 1 583 ? -9.444 21.473 -16.050 1.00 91.50 583 THR A C 1
ATOM 4689 O O . THR A 1 583 ? -8.579 20.771 -15.532 1.00 91.50 583 THR A O 1
ATOM 4692 N N . THR A 1 584 ? -10.698 21.036 -16.206 1.00 88.69 584 THR A N 1
ATOM 4693 C CA . THR A 1 584 ? -11.141 19.702 -15.753 1.00 88.69 584 THR A CA 1
ATOM 4694 C C . THR A 1 584 ? -10.383 18.583 -16.454 1.00 88.69 584 THR A C 1
ATOM 4696 O O . THR A 1 584 ? -9.890 17.657 -15.808 1.00 88.69 584 THR A O 1
ATOM 4699 N N . TYR A 1 585 ? -10.279 18.661 -17.782 1.00 89.19 585 TYR A N 1
ATOM 4700 C CA . TYR A 1 585 ? -9.596 17.640 -18.563 1.00 89.19 585 TYR A CA 1
ATOM 4701 C C . TYR A 1 585 ? -8.100 17.624 -18.276 1.00 89.19 585 TYR A C 1
ATOM 4703 O O . TYR A 1 585 ? -7.562 16.544 -18.095 1.00 89.19 585 TYR A O 1
ATOM 4711 N N . PHE A 1 586 ? -7.462 18.784 -18.112 1.00 92.31 586 PHE A N 1
ATOM 4712 C CA . PHE A 1 586 ? -6.058 18.885 -17.717 1.00 92.31 586 PHE A CA 1
ATOM 4713 C C . PHE A 1 586 ? -5.792 18.216 -16.369 1.00 92.31 586 PHE A C 1
ATOM 4715 O O . PHE A 1 586 ? -4.885 17.393 -16.254 1.00 92.31 586 PHE A O 1
ATOM 4722 N N . LEU A 1 587 ? -6.604 18.512 -15.351 1.00 90.06 587 LEU A N 1
ATOM 4723 C CA . LEU A 1 587 ? -6.448 17.885 -14.040 1.00 90.06 587 LEU A CA 1
ATOM 4724 C C . LEU A 1 587 ? -6.646 16.369 -14.112 1.00 90.06 587 LEU A C 1
ATOM 4726 O O . LEU A 1 587 ? -5.888 15.631 -13.494 1.00 90.06 587 LEU A O 1
ATOM 4730 N N . ALA A 1 588 ? -7.616 15.892 -14.893 1.00 85.12 588 ALA A N 1
ATOM 4731 C CA . ALA A 1 588 ? -7.834 14.463 -15.070 1.00 85.12 588 ALA A CA 1
ATOM 4732 C C . ALA A 1 588 ? -6.693 13.793 -15.862 1.00 85.12 588 ALA A C 1
ATOM 4734 O O . ALA A 1 588 ? -6.058 12.866 -15.360 1.00 85.12 588 ALA A O 1
ATOM 4735 N N . SER A 1 589 ? -6.425 14.263 -17.084 1.00 85.81 589 SER A N 1
ATOM 4736 C CA . SER A 1 589 ? -5.547 13.604 -18.054 1.00 85.81 589 SER A CA 1
ATOM 4737 C C . SER A 1 589 ? -4.067 13.819 -17.765 1.00 85.81 589 SER A C 1
ATOM 4739 O O . SER A 1 589 ? -3.275 12.924 -18.025 1.00 85.81 589 SER A O 1
ATOM 4741 N N . VAL A 1 590 ? -3.681 14.988 -17.245 1.00 89.62 590 VAL A N 1
ATOM 4742 C CA . VAL A 1 590 ? -2.277 15.315 -16.966 1.00 89.62 590 VAL A CA 1
ATOM 4743 C C . VAL A 1 590 ? -1.953 15.025 -15.511 1.00 89.62 590 VAL A C 1
ATOM 4745 O O . VAL A 1 590 ? -1.067 14.218 -15.256 1.00 89.62 590 VAL A O 1
ATOM 4748 N N . ILE A 1 591 ? -2.670 15.616 -14.550 1.00 89.25 591 ILE A N 1
ATOM 4749 C CA . ILE A 1 591 ? -2.321 15.451 -13.129 1.00 89.25 591 ILE A CA 1
ATOM 4750 C C . ILE A 1 591 ? -2.706 14.060 -12.624 1.00 89.25 591 ILE A C 1
ATOM 4752 O O . ILE A 1 591 ? -1.831 13.306 -12.202 1.00 89.25 591 ILE A O 1
ATOM 4756 N N . SER A 1 592 ? -3.985 13.682 -12.687 1.00 87.38 592 SER A N 1
ATOM 4757 C CA . SER A 1 592 ? -4.441 12.425 -12.091 1.00 87.38 592 SER A CA 1
ATOM 4758 C C . SER A 1 592 ? -3.845 11.200 -12.778 1.00 87.38 592 SER A C 1
ATOM 4760 O O . SER A 1 592 ? -3.418 10.286 -12.078 1.00 87.38 592 SER A O 1
ATOM 4762 N N . GLU A 1 593 ? -3.769 11.154 -14.115 1.00 87.81 593 GLU A N 1
ATOM 4763 C CA . GLU A 1 593 ? -3.136 10.006 -14.786 1.00 87.81 593 GLU A CA 1
ATOM 4764 C C . GLU A 1 593 ? -1.631 9.916 -14.530 1.00 87.81 593 GLU A C 1
ATOM 4766 O O . GLU A 1 593 ? -1.132 8.812 -14.313 1.00 87.81 593 GLU A O 1
ATOM 4771 N N . SER A 1 594 ? -0.919 11.044 -14.472 1.00 91.50 594 SER A N 1
ATOM 4772 C CA . SER A 1 594 ? 0.503 11.035 -14.112 1.00 91.50 594 SER A CA 1
ATOM 4773 C C . SER A 1 594 ? 0.715 10.615 -12.667 1.00 91.50 594 SER A C 1
ATOM 4775 O O . SER A 1 594 ? 1.615 9.833 -12.391 1.00 91.50 594 SER A O 1
ATOM 4777 N N . SER A 1 595 ? -0.153 11.024 -11.740 1.00 87.69 595 SER A N 1
ATOM 4778 C CA . SER A 1 595 ? -0.114 10.509 -10.370 1.00 87.69 595 SER A CA 1
ATOM 4779 C C . SER A 1 595 ? -0.406 9.008 -10.309 1.00 87.69 595 SER A C 1
ATOM 4781 O O . SER A 1 595 ? 0.184 8.303 -9.494 1.00 87.69 595 SER A O 1
ATOM 4783 N N . ARG A 1 596 ? -1.297 8.487 -11.166 1.00 84.88 596 ARG A N 1
ATOM 4784 C CA . ARG A 1 596 ? -1.584 7.044 -11.244 1.00 84.88 596 ARG A CA 1
ATOM 4785 C C . ARG A 1 596 ? -0.447 6.239 -11.855 1.00 84.88 596 ARG A C 1
ATOM 4787 O O . ARG A 1 596 ? -0.325 5.083 -11.479 1.00 84.88 596 ARG A O 1
ATOM 4794 N N . ASN A 1 597 ? 0.317 6.799 -12.789 1.00 89.62 597 ASN A N 1
ATOM 4795 C CA . ASN A 1 597 ? 1.461 6.173 -13.451 1.00 89.62 597 ASN A CA 1
ATOM 4796 C C . ASN A 1 597 ? 2.410 7.270 -13.948 1.00 89.62 597 ASN A C 1
ATOM 4798 O O . ASN A 1 597 ? 2.108 7.933 -14.947 1.00 89.62 597 ASN A O 1
ATOM 4802 N N . PHE A 1 598 ? 3.559 7.443 -13.288 1.00 92.00 598 PHE A N 1
ATOM 4803 C CA . PHE A 1 598 ? 4.466 8.553 -13.596 1.00 92.00 598 PHE A CA 1
ATOM 4804 C C . PHE A 1 598 ? 5.002 8.533 -15.028 1.00 92.00 598 PHE A C 1
ATOM 4806 O O . PHE A 1 598 ? 5.247 9.609 -15.570 1.00 92.00 598 PHE A O 1
ATOM 4813 N N . ARG A 1 599 ? 5.088 7.359 -15.680 1.00 93.50 599 ARG A N 1
ATOM 4814 C CA . ARG A 1 599 ? 5.489 7.248 -17.098 1.00 93.50 599 ARG A CA 1
ATOM 4815 C C . ARG A 1 599 ? 4.599 8.067 -18.032 1.00 93.50 599 ARG A C 1
ATOM 4817 O O . ARG A 1 599 ? 5.032 8.471 -19.105 1.00 93.50 599 ARG A O 1
ATOM 4824 N N . THR A 1 600 ? 3.372 8.367 -17.613 1.00 92.88 600 THR A N 1
ATOM 4825 C CA . THR A 1 600 ? 2.441 9.219 -18.360 1.00 92.88 600 THR A CA 1
ATOM 4826 C C . THR A 1 600 ? 2.978 10.636 -18.552 1.00 92.88 600 THR A C 1
ATOM 4828 O O . THR A 1 600 ? 2.781 11.214 -19.616 1.00 92.88 600 THR A O 1
ATOM 4831 N N . PHE A 1 601 ? 3.657 11.208 -17.555 1.00 94.75 601 PHE A N 1
ATOM 4832 C CA . PHE A 1 601 ? 4.050 12.615 -17.600 1.00 94.75 601 PHE A CA 1
ATOM 4833 C C . PHE A 1 601 ? 5.125 12.912 -18.661 1.00 94.75 601 PHE A C 1
ATOM 4835 O O . PHE A 1 601 ? 4.882 13.799 -19.480 1.00 94.75 601 PHE A O 1
ATOM 4842 N N . PRO A 1 602 ? 6.243 12.155 -18.762 1.00 94.81 602 PRO A N 1
ATOM 4843 C CA . PRO A 1 602 ? 7.164 12.286 -19.892 1.00 94.81 602 PRO A CA 1
ATOM 4844 C C . PRO A 1 602 ? 6.464 12.156 -21.253 1.00 94.81 602 PRO A C 1
ATOM 4846 O O . PRO A 1 602 ? 6.748 12.934 -22.159 1.00 94.81 602 PRO A O 1
ATOM 4849 N N . LEU A 1 603 ? 5.503 11.231 -21.392 1.00 95.75 603 LEU A N 1
ATOM 4850 C CA . LEU A 1 603 ? 4.748 11.054 -22.640 1.00 95.75 603 LEU A CA 1
ATOM 4851 C C . LEU A 1 603 ? 3.871 12.267 -22.978 1.00 95.75 603 LEU A C 1
ATOM 4853 O O . LEU A 1 603 ? 3.720 12.592 -24.153 1.00 95.75 603 LEU A O 1
ATOM 4857 N N . VAL A 1 604 ? 3.325 12.967 -21.976 1.00 94.75 604 VAL A N 1
ATOM 4858 C CA . VAL A 1 604 ? 2.627 14.248 -22.184 1.00 94.75 604 VAL A CA 1
ATOM 4859 C C . VAL A 1 604 ? 3.588 15.295 -22.749 1.00 94.75 604 VAL A C 1
ATOM 4861 O O . VAL A 1 604 ? 3.223 15.985 -23.700 1.00 94.75 604 VAL A O 1
ATOM 4864 N N . LEU A 1 605 ? 4.815 15.394 -22.222 1.00 95.31 605 LEU A N 1
ATOM 4865 C CA . LEU A 1 605 ? 5.821 16.338 -22.729 1.00 95.31 605 LEU A CA 1
ATOM 4866 C C . LEU A 1 605 ? 6.219 16.015 -24.174 1.00 95.31 605 LEU A C 1
ATOM 4868 O O . LEU A 1 605 ? 6.232 16.907 -25.022 1.00 95.31 605 LEU A O 1
ATOM 4872 N N . MET A 1 606 ? 6.465 14.734 -24.468 1.00 95.56 606 MET A N 1
ATOM 4873 C CA . MET A 1 606 ? 6.755 14.249 -25.821 1.00 95.56 606 MET A CA 1
ATOM 4874 C C . MET A 1 606 ? 5.602 14.565 -26.777 1.00 95.56 606 MET A C 1
ATOM 4876 O O . MET A 1 606 ? 5.819 15.114 -27.853 1.00 95.56 606 MET A O 1
ATOM 4880 N N . ALA A 1 607 ? 4.359 14.288 -26.379 1.00 95.12 607 ALA A N 1
ATOM 4881 C CA . ALA A 1 607 ? 3.191 14.559 -27.207 1.00 95.12 607 ALA A CA 1
ATOM 4882 C C . ALA A 1 607 ? 3.007 16.056 -27.491 1.00 95.12 607 ALA A C 1
ATOM 4884 O O . ALA A 1 607 ? 2.673 16.415 -28.620 1.00 95.12 607 ALA A O 1
ATOM 4885 N N . LEU A 1 608 ? 3.248 16.931 -26.506 1.00 95.12 608 LEU A N 1
ATOM 4886 C CA . LEU A 1 608 ? 3.212 18.386 -26.699 1.00 95.12 608 LEU A CA 1
ATOM 4887 C C . LEU A 1 608 ? 4.254 18.849 -27.715 1.00 95.12 608 LEU A C 1
ATOM 4889 O O . LEU A 1 608 ? 3.942 19.663 -28.582 1.00 95.12 608 LEU A O 1
ATOM 4893 N N . ASP A 1 609 ? 5.463 18.310 -27.644 1.00 95.00 609 ASP A N 1
ATOM 4894 C CA . ASP A 1 609 ? 6.519 18.594 -28.611 1.00 95.00 609 ASP A CA 1
ATOM 4895 C C . ASP A 1 609 ? 6.162 18.076 -30.017 1.00 95.00 609 ASP A C 1
ATOM 4897 O O . ASP A 1 609 ? 6.256 18.814 -30.999 1.00 95.00 609 ASP A O 1
ATOM 4901 N N . MET A 1 610 ? 5.594 16.866 -30.122 1.00 95.06 610 MET A N 1
ATOM 4902 C CA . MET A 1 610 ? 5.074 16.334 -31.389 1.00 95.06 610 MET A CA 1
ATOM 4903 C C . MET A 1 610 ? 4.042 17.272 -32.025 1.00 95.06 610 MET A C 1
ATOM 4905 O O . MET A 1 610 ? 4.056 17.433 -33.243 1.00 95.06 610 MET A O 1
ATOM 4909 N N . THR A 1 611 ? 3.178 17.936 -31.240 1.00 94.06 611 THR A N 1
ATOM 4910 C CA . THR A 1 611 ? 2.177 18.878 -31.788 1.00 94.06 611 THR A CA 1
ATOM 4911 C C . THR A 1 611 ? 2.786 20.095 -32.495 1.00 94.06 611 THR A C 1
ATOM 4913 O O . THR A 1 611 ? 2.103 20.746 -33.289 1.00 94.06 611 THR A O 1
ATOM 4916 N N . GLN A 1 612 ? 4.063 20.388 -32.236 1.00 91.00 612 GLN A N 1
ATOM 4917 C CA . GLN A 1 612 ? 4.819 21.474 -32.862 1.00 91.00 612 GLN A CA 1
ATOM 4918 C C . GLN A 1 612 ? 5.607 21.007 -34.099 1.00 91.00 612 GLN A C 1
ATOM 4920 O O . GLN A 1 612 ? 6.202 21.831 -34.795 1.00 91.00 612 GLN A O 1
ATOM 4925 N N . SER A 1 613 ? 5.599 19.704 -34.399 1.00 90.44 613 SER A N 1
ATOM 4926 C CA . SER A 1 613 ? 6.317 19.130 -35.537 1.00 90.44 613 SER A CA 1
ATOM 4927 C C . SER A 1 613 ? 5.816 19.672 -36.877 1.00 90.44 613 SER A C 1
ATOM 4929 O O . SER A 1 613 ? 4.621 19.891 -37.090 1.00 90.44 613 SER A O 1
ATOM 4931 N N . THR A 1 614 ? 6.748 19.841 -37.816 1.00 88.69 614 THR A N 1
ATOM 4932 C CA . THR A 1 614 ? 6.449 20.170 -39.216 1.00 88.69 614 THR A CA 1
ATOM 4933 C C . THR A 1 614 ? 5.972 18.954 -40.016 1.00 88.69 614 THR A C 1
ATOM 4935 O O . THR A 1 614 ? 5.368 19.124 -41.076 1.00 88.69 614 THR A O 1
ATOM 4938 N N . ASP A 1 615 ? 6.195 17.733 -39.514 1.00 91.25 615 ASP A N 1
ATOM 4939 C CA . ASP A 1 615 ? 5.605 16.513 -40.065 1.00 91.25 615 ASP A CA 1
ATOM 4940 C C . ASP A 1 615 ? 4.171 16.354 -39.546 1.00 91.25 615 ASP A C 1
ATOM 4942 O O . ASP A 1 615 ? 3.936 16.064 -38.370 1.00 91.25 615 ASP A O 1
ATOM 4946 N N . ASN A 1 616 ? 3.199 16.500 -40.450 1.00 90.62 616 ASN A N 1
ATOM 4947 C CA . ASN A 1 616 ? 1.777 16.386 -40.132 1.00 90.62 616 ASN A CA 1
ATOM 4948 C C . ASN A 1 616 ? 1.391 15.029 -39.518 1.00 90.62 616 ASN A C 1
ATOM 4950 O O . ASN A 1 616 ? 0.456 14.983 -38.722 1.00 90.62 616 ASN A O 1
ATOM 4954 N N . ASN A 1 617 ? 2.081 13.934 -39.855 1.00 90.69 617 ASN A N 1
ATOM 4955 C CA . ASN A 1 617 ? 1.787 12.622 -39.275 1.00 90.69 617 ASN A CA 1
ATOM 4956 C C . ASN A 1 617 ? 2.198 12.568 -37.801 1.00 90.69 617 ASN A C 1
ATOM 4958 O O . ASN A 1 617 ? 1.466 12.028 -36.973 1.00 90.69 617 ASN A O 1
ATOM 4962 N N . VAL A 1 618 ? 3.355 13.144 -37.473 1.00 91.56 618 VAL A N 1
ATOM 4963 C CA . VAL A 1 618 ? 3.856 13.223 -36.095 1.00 91.56 618 VAL A CA 1
ATOM 4964 C C . VAL A 1 618 ? 3.011 14.206 -35.290 1.00 91.56 618 VAL A C 1
ATOM 4966 O O . VAL A 1 618 ? 2.561 13.868 -34.194 1.00 91.56 618 VAL A O 1
ATOM 4969 N N . LYS A 1 619 ? 2.689 15.368 -35.875 1.00 92.94 619 LYS A N 1
ATOM 4970 C CA . LYS A 1 619 ? 1.762 16.343 -35.293 1.00 92.94 619 LYS A CA 1
ATOM 4971 C C . LYS A 1 619 ? 0.431 15.699 -34.922 1.00 92.94 619 LYS A C 1
ATOM 4973 O O . LYS A 1 619 ? 0.002 15.804 -33.776 1.00 92.94 619 LYS A O 1
ATOM 4978 N N . GLU A 1 620 ? -0.196 14.983 -35.853 1.00 92.56 620 GLU A N 1
ATOM 4979 C CA . GLU A 1 620 ? -1.490 14.336 -35.625 1.00 92.56 620 GLU A CA 1
ATOM 4980 C C . GLU A 1 620 ? -1.432 13.278 -34.514 1.00 92.56 620 GLU A C 1
ATOM 4982 O O . GLU A 1 620 ? -2.361 13.177 -33.713 1.00 92.56 620 GLU A O 1
ATOM 4987 N N . LYS A 1 621 ? -0.329 12.529 -34.398 1.00 92.31 621 LYS A N 1
ATOM 4988 C CA . LYS A 1 621 ? -0.134 11.573 -33.296 1.00 92.31 621 LYS A CA 1
ATOM 4989 C C . LYS A 1 621 ? -0.027 12.268 -31.938 1.00 92.31 621 LYS A C 1
ATOM 4991 O O . LYS A 1 621 ? -0.654 11.804 -30.987 1.00 92.31 621 LYS A O 1
ATOM 4996 N N . GLY A 1 622 ? 0.681 13.397 -31.853 1.00 92.38 622 GLY A N 1
ATOM 4997 C CA . GLY A 1 622 ? 0.729 14.223 -30.640 1.00 92.38 622 GLY A CA 1
ATOM 4998 C C . GLY A 1 622 ? -0.651 14.765 -30.246 1.00 92.38 622 GLY A C 1
ATOM 4999 O O . GLY A 1 622 ? -1.077 14.632 -29.097 1.00 92.38 622 GLY A O 1
ATOM 5000 N N . LEU A 1 623 ? -1.404 15.297 -31.218 1.00 91.81 623 LEU A N 1
ATOM 5001 C CA . LEU A 1 623 ? -2.778 15.777 -31.008 1.00 91.81 623 LEU A CA 1
ATOM 5002 C C . LEU A 1 623 ? -3.709 14.646 -30.549 1.00 91.81 623 LEU A C 1
ATOM 5004 O O . LEU A 1 623 ? -4.511 14.818 -29.628 1.00 91.81 623 LEU A O 1
ATOM 5008 N N . SER A 1 624 ? -3.594 13.475 -31.179 1.00 89.94 624 SER A N 1
ATOM 5009 C CA . SER A 1 624 ? -4.382 12.295 -30.837 1.00 89.94 624 SER A CA 1
ATOM 5010 C C . SER A 1 624 ? -4.045 11.785 -29.437 1.00 89.94 624 SER A C 1
ATOM 5012 O O . SER A 1 624 ? -4.968 11.480 -28.690 1.00 89.94 624 SER A O 1
ATOM 5014 N N . PHE A 1 625 ? -2.777 11.773 -29.015 1.00 90.75 625 PHE A N 1
ATOM 5015 C CA . PHE A 1 625 ? -2.404 11.403 -27.645 1.00 90.75 625 PHE A CA 1
ATOM 5016 C C . PHE A 1 625 ? -3.104 12.285 -26.605 1.00 90.75 625 PHE A C 1
ATOM 5018 O O . PHE A 1 625 ? -3.719 11.764 -25.677 1.00 90.75 625 PHE A O 1
ATOM 5025 N N . LEU A 1 626 ? -3.057 13.610 -26.772 1.00 87.75 626 LEU A N 1
ATOM 5026 C CA . LEU A 1 626 ? -3.594 14.548 -25.780 1.00 87.75 626 LEU A CA 1
ATOM 5027 C C . LEU A 1 626 ? -5.124 14.490 -25.670 1.00 87.75 626 LEU A C 1
ATOM 5029 O O . LEU A 1 626 ? -5.672 14.834 -24.625 1.00 87.75 626 LEU A O 1
ATOM 5033 N N . MET A 1 627 ? -5.824 14.025 -26.709 1.00 82.81 627 MET A N 1
ATOM 5034 C CA . MET A 1 627 ? -7.290 14.007 -26.753 1.00 82.81 627 MET A CA 1
ATOM 5035 C C . MET A 1 627 ? -7.887 12.596 -26.774 1.00 82.81 627 MET A C 1
ATOM 5037 O O . MET A 1 627 ? -8.732 12.261 -25.954 1.00 82.81 627 MET A O 1
ATOM 5041 N N . GLU A 1 628 ? -7.496 11.729 -27.693 1.00 79.94 628 GLU A N 1
ATOM 5042 C CA . GLU A 1 628 ? -8.234 10.502 -28.025 1.00 79.94 628 GLU A CA 1
ATOM 5043 C C . GLU A 1 628 ? -7.534 9.234 -27.514 1.00 79.94 628 GLU A C 1
ATOM 5045 O O . GLU A 1 628 ? -8.162 8.350 -26.917 1.00 79.94 628 GLU A O 1
ATOM 5050 N N . GLU A 1 629 ? -6.221 9.170 -27.713 1.00 82.81 629 GLU A N 1
ATOM 5051 C CA . GLU A 1 629 ? -5.394 7.972 -27.586 1.00 82.81 629 GLU A CA 1
ATOM 5052 C C . GLU A 1 629 ? -4.538 7.939 -26.314 1.00 82.81 629 GLU A C 1
ATOM 5054 O O . GLU A 1 629 ? -3.721 7.034 -26.155 1.00 82.81 629 GLU A O 1
ATOM 5059 N N . HIS A 1 630 ? -4.785 8.851 -25.368 1.00 82.62 630 HIS A N 1
ATOM 5060 C CA . HIS A 1 630 ? -4.098 8.900 -24.077 1.00 82.62 630 HIS A CA 1
ATOM 5061 C C . HIS A 1 630 ? -4.101 7.518 -23.375 1.00 82.62 630 HIS A C 1
ATOM 5063 O O . HIS A 1 630 ? -5.177 7.034 -22.989 1.00 82.62 630 HIS A O 1
ATOM 5069 N N . PRO A 1 631 ? -2.936 6.864 -23.170 1.00 79.25 631 PRO A N 1
ATOM 5070 C CA . PRO A 1 631 ? -2.858 5.459 -22.756 1.00 79.25 631 PRO A CA 1
ATOM 5071 C C . PRO A 1 631 ? -3.572 5.167 -21.432 1.00 79.25 631 PRO A C 1
ATOM 5073 O O . PRO A 1 631 ? -4.287 4.169 -21.314 1.00 79.25 631 PRO A O 1
ATOM 5076 N N . MET A 1 632 ? -3.451 6.088 -20.474 1.00 78.88 632 MET A N 1
ATOM 5077 C CA . MET A 1 632 ? -4.058 5.969 -19.149 1.00 78.88 632 MET A CA 1
ATOM 5078 C C . MET A 1 632 ? -5.527 6.416 -19.081 1.00 78.88 632 MET A C 1
ATOM 5080 O O . MET A 1 632 ? -6.256 5.941 -18.217 1.00 78.88 632 MET A O 1
ATOM 5084 N N . ALA A 1 633 ? -6.027 7.212 -20.034 1.00 70.44 633 ALA A N 1
ATOM 5085 C CA . ALA A 1 633 ? -7.397 7.751 -19.998 1.00 70.44 633 ALA A CA 1
ATOM 5086 C C . ALA A 1 633 ? -8.443 6.795 -20.614 1.00 70.44 633 ALA A C 1
ATOM 5088 O O . ALA A 1 633 ? -9.568 7.185 -20.952 1.00 70.44 633 ALA A O 1
ATOM 5089 N N . LYS A 1 634 ? -8.070 5.525 -20.808 1.00 66.38 634 LYS A N 1
ATOM 5090 C CA . LYS A 1 634 ? -8.919 4.471 -21.368 1.00 66.38 634 LYS A CA 1
ATOM 5091 C C . LYS A 1 634 ? -9.347 3.525 -20.254 1.00 66.38 634 LYS A C 1
ATOM 5093 O O . LYS A 1 634 ? -8.520 3.015 -19.513 1.00 66.38 634 LYS A O 1
ATOM 5098 N N . GLY A 1 635 ? -10.649 3.264 -20.136 1.00 58.22 635 GLY A N 1
ATOM 5099 C CA . GLY A 1 635 ? -11.175 2.380 -19.093 1.00 58.22 635 GLY A CA 1
ATOM 5100 C C . GLY A 1 635 ? -10.446 1.030 -19.058 1.00 58.22 635 GLY A C 1
ATOM 5101 O O . GLY A 1 635 ? -10.345 0.348 -20.077 1.00 58.22 635 GLY A O 1
ATOM 5102 N N . GLY A 1 636 ? -9.932 0.653 -17.884 1.00 59.03 636 GLY A N 1
ATOM 5103 C CA . GLY A 1 636 ? -9.180 -0.592 -17.690 1.00 59.03 636 GLY A CA 1
ATOM 5104 C C . GLY A 1 636 ? -7.660 -0.491 -17.870 1.00 59.03 636 GLY A C 1
ATOM 5105 O O . GLY A 1 636 ? -7.001 -1.504 -17.674 1.00 59.03 636 GLY A O 1
ATOM 5106 N N . SER A 1 637 ? -7.111 0.688 -18.185 1.00 67.19 637 SER A N 1
ATOM 5107 C CA . SER A 1 637 ? -5.663 0.988 -18.168 1.00 67.19 637 SER A CA 1
ATOM 5108 C C . SER A 1 637 ? -5.044 0.853 -16.775 1.00 67.19 637 SER A C 1
ATOM 5110 O O . SER A 1 637 ? -3.899 0.442 -16.635 1.00 67.19 637 SER A O 1
ATOM 5112 N N . TRP A 1 638 ? -5.823 1.169 -15.740 1.00 71.50 638 TRP A N 1
ATOM 5113 C CA . TRP A 1 638 ? -5.360 1.136 -14.361 1.00 71.50 638 TRP A CA 1
ATOM 5114 C C . TRP A 1 638 ? -5.282 -0.303 -13.850 1.00 71.50 638 TRP A C 1
ATOM 5116 O O . TRP A 1 638 ? -6.294 -0.866 -13.428 1.00 71.50 638 TRP A O 1
ATOM 5126 N N . VAL A 1 639 ? -4.109 -0.929 -13.937 1.00 72.44 639 VAL A N 1
ATOM 5127 C CA . VAL A 1 639 ? -3.938 -2.361 -13.627 1.00 72.44 639 VAL A CA 1
ATOM 5128 C C . VAL A 1 639 ? -4.136 -2.637 -12.138 1.00 72.44 639 VAL A C 1
ATOM 5130 O O . VAL A 1 639 ? -4.795 -3.618 -11.799 1.00 72.44 639 VAL A O 1
ATOM 5133 N N . ASP A 1 640 ? -3.680 -1.742 -11.259 1.00 70.25 640 ASP A N 1
ATOM 5134 C CA . ASP A 1 640 ? -3.911 -1.823 -9.816 1.00 70.25 640 ASP A CA 1
ATOM 5135 C C . ASP A 1 640 ? -4.371 -0.483 -9.210 1.00 70.25 640 ASP A C 1
ATOM 5137 O O . ASP A 1 640 ? -3.547 0.413 -9.024 1.00 70.25 640 ASP A O 1
ATOM 5141 N N . PRO A 1 641 ? -5.659 -0.373 -8.831 1.00 62.97 641 PRO A N 1
ATOM 5142 C CA . PRO A 1 641 ? -6.214 0.753 -8.085 1.00 62.97 641 PRO A CA 1
ATOM 5143 C C . PRO A 1 641 ? -5.481 1.149 -6.798 1.00 62.97 641 PRO A C 1
ATOM 5145 O O . PRO A 1 641 ? -5.567 2.300 -6.376 1.00 62.97 641 PRO A O 1
ATOM 5148 N N . GLY A 1 642 ? -4.776 0.208 -6.169 1.00 65.00 642 GLY A N 1
ATOM 5149 C CA . GLY A 1 642 ? -4.036 0.443 -4.933 1.00 65.00 642 GLY A CA 1
ATOM 5150 C C . GLY A 1 642 ? -2.613 0.974 -5.127 1.00 65.00 642 GLY A C 1
ATOM 5151 O O . GLY A 1 642 ? -1.961 1.262 -4.131 1.00 65.00 642 GLY A O 1
ATOM 5152 N N . SER A 1 643 ? -2.120 1.097 -6.366 1.00 75.00 643 SER A N 1
ATOM 5153 C CA . SER A 1 643 ? -0.746 1.535 -6.659 1.00 75.00 643 SER A CA 1
ATOM 5154 C C . SER A 1 643 ? -0.715 2.789 -7.535 1.00 75.00 643 SER A C 1
ATOM 5156 O O . SER A 1 643 ? -1.582 2.995 -8.391 1.00 75.00 643 SER A O 1
ATOM 5158 N N . ARG A 1 644 ? 0.302 3.631 -7.314 1.00 81.38 644 ARG A N 1
ATOM 5159 C CA . ARG A 1 644 ? 0.528 4.934 -7.966 1.00 81.38 644 ARG A CA 1
ATOM 5160 C C . ARG A 1 644 ? 2.021 5.196 -8.178 1.00 81.38 644 ARG A C 1
ATOM 5162 O O . ARG A 1 644 ? 2.853 4.401 -7.743 1.00 81.38 644 ARG A O 1
ATOM 5169 N N . GLY A 1 645 ? 2.352 6.307 -8.835 1.00 87.12 645 GLY A N 1
ATOM 5170 C CA . GLY A 1 645 ? 3.737 6.725 -9.054 1.00 87.12 645 GLY A CA 1
ATOM 5171 C C . GLY A 1 645 ? 4.501 5.765 -9.968 1.00 87.12 645 GLY A C 1
ATOM 5172 O O . GLY A 1 645 ? 3.968 5.344 -10.995 1.00 87.12 645 GLY A O 1
ATOM 5173 N N . PHE A 1 646 ? 5.728 5.396 -9.592 1.00 85.81 646 PHE A N 1
ATOM 5174 C CA . PHE A 1 646 ? 6.588 4.473 -10.354 1.00 85.81 646 PHE A CA 1
ATOM 5175 C C . PHE A 1 646 ? 5.990 3.067 -10.518 1.00 85.81 646 PHE A C 1
ATOM 5177 O O . PHE A 1 646 ? 6.049 2.463 -11.590 1.00 85.81 646 PHE A O 1
ATOM 5184 N N . TYR A 1 647 ? 5.333 2.561 -9.474 1.00 82.44 647 TYR A N 1
ATOM 5185 C CA . TYR A 1 647 ? 4.650 1.260 -9.487 1.00 82.44 647 TYR A CA 1
ATOM 5186 C C . TYR A 1 647 ? 3.225 1.336 -10.060 1.00 82.44 647 TYR A C 1
ATOM 5188 O O . TYR A 1 647 ? 2.502 0.339 -10.143 1.00 82.44 647 TYR A O 1
ATOM 5196 N N . GLY A 1 648 ? 2.813 2.535 -10.462 1.00 76.56 648 GLY A N 1
ATOM 5197 C CA . GLY A 1 648 ? 1.515 2.840 -11.018 1.00 76.56 648 GLY A CA 1
ATOM 5198 C C . GLY A 1 648 ? 1.225 2.109 -12.324 1.00 76.56 648 GLY A C 1
ATOM 5199 O O . GLY A 1 648 ? 1.818 2.402 -13.355 1.00 76.56 648 GLY A O 1
ATOM 5200 N N . SER A 1 649 ? 0.270 1.173 -12.308 1.00 77.94 649 SER A N 1
ATOM 5201 C CA . SER A 1 649 ? -0.050 0.321 -13.470 1.00 77.94 649 SER A CA 1
ATOM 5202 C C . SER A 1 649 ? 1.182 -0.358 -14.084 1.00 77.94 649 SER A C 1
ATOM 5204 O O . SER A 1 649 ? 1.285 -0.444 -15.303 1.00 77.94 649 SER A O 1
ATOM 5206 N N . SER A 1 650 ? 2.114 -0.816 -13.243 1.00 80.69 650 SER A N 1
ATOM 5207 C CA . SER A 1 650 ? 3.370 -1.452 -13.675 1.00 80.69 650 SER A CA 1
ATOM 5208 C C . SER A 1 650 ? 3.396 -2.972 -13.433 1.00 80.69 650 SER A C 1
ATOM 5210 O O . SER A 1 650 ? 4.191 -3.674 -14.051 1.00 80.69 650 SER A O 1
ATOM 5212 N N . SER A 1 651 ? 2.497 -3.506 -12.592 1.00 77.75 651 SER A N 1
ATOM 5213 C CA . SER A 1 651 ? 2.420 -4.940 -12.269 1.00 77.75 651 SER A CA 1
ATOM 5214 C C . SER A 1 651 ? 0.984 -5.439 -12.075 1.00 77.75 651 SER A C 1
ATOM 5216 O O . SER A 1 651 ? 0.111 -4.719 -11.586 1.00 77.75 651 SER A O 1
ATOM 5218 N N . ASP A 1 652 ? 0.739 -6.695 -12.459 1.00 68.75 652 ASP A N 1
ATOM 5219 C CA . ASP A 1 652 ? -0.492 -7.444 -12.188 1.00 68.75 652 ASP A CA 1
ATOM 5220 C C . ASP A 1 652 ? -0.451 -8.211 -10.858 1.00 68.75 652 ASP A C 1
ATOM 5222 O O . ASP A 1 652 ? -1.512 -8.468 -10.288 1.00 68.75 652 ASP A O 1
ATOM 5226 N N . LYS A 1 653 ? 0.742 -8.559 -10.356 1.00 63.28 653 LYS A N 1
ATOM 5227 C CA . LYS A 1 653 ? 0.944 -9.546 -9.277 1.00 63.28 653 LYS A CA 1
ATOM 5228 C C . LYS A 1 653 ? 0.291 -9.161 -7.954 1.00 63.28 653 LYS A C 1
ATOM 5230 O O . LYS A 1 653 ? -0.220 -10.023 -7.247 1.00 63.28 653 LYS A O 1
ATOM 5235 N N . GLU A 1 654 ? 0.276 -7.871 -7.638 1.00 61.31 654 GLU A N 1
ATOM 5236 C CA . GLU A 1 654 ? -0.296 -7.348 -6.394 1.00 61.31 654 GLU A CA 1
ATOM 5237 C C . GLU A 1 654 ? -1.607 -6.578 -6.623 1.00 61.31 654 GLU A C 1
ATOM 5239 O O . GLU A 1 654 ? -2.022 -5.801 -5.765 1.00 61.31 654 GLU A O 1
ATOM 5244 N N . SER A 1 655 ? -2.253 -6.722 -7.783 1.00 65.31 655 SER A N 1
ATOM 5245 C CA . SER A 1 655 ? -3.414 -5.893 -8.105 1.00 65.31 655 SER A CA 1
ATOM 5246 C C . SER A 1 655 ? -4.620 -6.178 -7.207 1.00 65.31 655 SER A C 1
ATOM 5248 O O . SER A 1 655 ? -5.123 -7.300 -7.145 1.00 65.31 655 SER A O 1
ATOM 5250 N N . THR A 1 656 ? -5.190 -5.122 -6.626 1.00 63.03 656 THR A N 1
ATOM 5251 C CA . THR A 1 656 ? -6.475 -5.151 -5.896 1.00 63.03 656 THR A CA 1
ATOM 5252 C C . THR A 1 656 ? -7.654 -5.626 -6.762 1.00 63.03 656 THR A C 1
ATOM 5254 O O . THR A 1 656 ? -8.707 -6.016 -6.254 1.00 63.03 656 THR A O 1
ATOM 5257 N N . LYS A 1 657 ? -7.511 -5.658 -8.094 1.00 64.31 657 LYS A N 1
ATOM 5258 C CA . LYS A 1 657 ? -8.516 -6.241 -9.000 1.00 64.31 657 LYS A CA 1
ATOM 5259 C C . LYS A 1 657 ? -8.509 -7.770 -8.997 1.00 64.31 657 LYS A C 1
ATOM 5261 O O . LYS A 1 657 ? -9.558 -8.361 -9.253 1.00 64.31 657 LYS A O 1
ATOM 5266 N N . LEU A 1 658 ? -7.378 -8.410 -8.686 1.00 62.34 658 LEU A N 1
ATOM 5267 C CA . LEU A 1 658 ? -7.321 -9.863 -8.477 1.00 62.34 658 LEU A CA 1
ATOM 5268 C C . LEU A 1 658 ? -8.142 -10.265 -7.251 1.00 62.34 658 LEU A C 1
ATOM 5270 O O . LEU A 1 658 ? -8.887 -11.241 -7.303 1.00 62.34 658 LEU A O 1
ATOM 5274 N N . GLU A 1 659 ? -8.068 -9.466 -6.184 1.00 54.09 659 GLU A N 1
ATOM 5275 C CA . GLU A 1 659 ? -8.830 -9.680 -4.946 1.00 54.09 659 GLU A CA 1
ATOM 5276 C C . GLU A 1 659 ? -10.346 -9.560 -5.176 1.00 54.09 659 GLU A C 1
ATOM 5278 O O . GLU A 1 659 ? -11.131 -10.279 -4.566 1.00 54.09 659 GLU A O 1
ATOM 5283 N N . ASN A 1 660 ? -10.755 -8.734 -6.145 1.00 51.34 660 ASN A N 1
ATOM 5284 C CA . ASN A 1 660 ? -12.146 -8.580 -6.581 1.00 51.34 660 ASN A CA 1
ATOM 5285 C C . ASN A 1 660 ? -12.580 -9.598 -7.663 1.00 51.34 660 ASN A C 1
ATOM 5287 O O . ASN A 1 660 ? -13.600 -9.407 -8.329 1.00 51.34 660 ASN A O 1
ATOM 5291 N N . GLY A 1 661 ? -11.817 -10.680 -7.863 1.00 48.62 661 GLY A N 1
ATOM 5292 C CA . GLY A 1 661 ? -12.182 -11.803 -8.734 1.00 48.62 661 GLY A CA 1
ATOM 5293 C C . GLY A 1 661 ? -11.852 -11.626 -10.221 1.00 48.62 661 GLY A C 1
ATOM 5294 O O . GLY A 1 661 ? -12.287 -12.436 -11.048 1.00 48.62 661 GLY A O 1
ATOM 5295 N N . GLN A 1 662 ? -11.088 -10.597 -10.605 1.00 65.38 662 GLN A N 1
ATOM 5296 C CA . GLN A 1 662 ? -10.642 -10.432 -11.990 1.00 65.38 662 GLN A CA 1
ATOM 5297 C C . GLN A 1 662 ? -9.536 -11.445 -12.327 1.00 65.38 662 GLN A C 1
ATOM 5299 O O . GLN A 1 662 ? -8.631 -11.703 -11.541 1.00 65.38 662 GLN A O 1
ATOM 5304 N N . LYS A 1 663 ? -9.587 -12.034 -13.527 1.00 76.38 663 LYS A N 1
ATOM 5305 C CA . LYS A 1 663 ? -8.593 -13.033 -13.955 1.00 76.38 663 LYS A CA 1
ATOM 5306 C C . LYS A 1 663 ? -7.247 -12.369 -14.255 1.00 76.38 663 LYS A C 1
ATOM 5308 O O . LYS A 1 663 ? -7.205 -11.444 -15.065 1.00 76.38 663 LYS A O 1
ATOM 5313 N N . ILE A 1 664 ? -6.153 -12.930 -13.735 1.00 79.38 664 ILE A N 1
ATOM 5314 C CA . ILE A 1 664 ? -4.775 -12.450 -13.959 1.00 79.38 664 ILE A CA 1
ATOM 5315 C C . ILE A 1 664 ? -4.437 -12.233 -15.439 1.00 79.38 664 ILE A C 1
ATOM 5317 O O . ILE A 1 664 ? -3.953 -11.173 -15.814 1.00 79.38 664 ILE A O 1
ATOM 5321 N N . LYS A 1 665 ? -4.852 -13.149 -16.324 1.00 80.81 665 LYS A N 1
ATOM 5322 C CA . LYS A 1 665 ? -4.661 -13.023 -17.783 1.00 80.81 665 LYS A CA 1
ATOM 5323 C C . LYS A 1 665 ? -5.258 -11.739 -18.378 1.00 80.81 665 LYS A C 1
ATOM 5325 O O . LYS A 1 665 ? -4.768 -11.247 -19.389 1.00 80.81 665 LYS A O 1
ATOM 5330 N N . ILE A 1 666 ? -6.337 -11.212 -17.793 1.00 81.38 666 ILE A N 1
ATOM 5331 C CA . ILE A 1 666 ? -6.956 -9.958 -18.244 1.00 81.38 666 ILE A CA 1
ATOM 5332 C C . ILE A 1 666 ? -6.078 -8.774 -17.840 1.00 81.38 666 ILE A C 1
ATOM 5334 O O . ILE A 1 666 ? -5.867 -7.890 -18.664 1.00 81.38 666 ILE A O 1
ATOM 5338 N N . LEU A 1 667 ? -5.549 -8.777 -16.614 1.00 80.56 667 LEU A N 1
ATOM 5339 C CA . LEU A 1 667 ? -4.652 -7.731 -16.121 1.00 80.56 667 LEU A CA 1
ATOM 5340 C C . LEU A 1 667 ? -3.324 -7.726 -16.883 1.00 80.56 667 LEU A C 1
ATOM 5342 O O . LEU A 1 667 ? -2.904 -6.672 -17.339 1.00 80.56 667 LEU A O 1
ATOM 5346 N N . GLN A 1 668 ? -2.743 -8.899 -17.143 1.00 85.94 668 GLN A N 1
ATOM 5347 C CA . GLN A 1 668 ? -1.537 -9.040 -17.968 1.00 85.94 668 GLN A CA 1
ATOM 5348 C C . GLN A 1 668 ? -1.745 -8.490 -19.382 1.00 85.94 668 GLN A C 1
ATOM 5350 O O . GLN A 1 668 ? -0.912 -7.755 -19.910 1.00 85.94 668 GLN A O 1
ATOM 5355 N N . LYS A 1 669 ? -2.899 -8.790 -19.992 1.00 86.25 669 LYS A N 1
ATOM 5356 C CA . LYS A 1 669 ? -3.269 -8.233 -21.297 1.00 86.25 669 LYS A CA 1
ATOM 5357 C C . LYS A 1 669 ? -3.458 -6.715 -21.237 1.00 86.25 669 LYS A C 1
ATOM 5359 O O . LYS A 1 669 ? -3.061 -6.030 -22.172 1.00 86.25 669 LYS A O 1
ATOM 5364 N N . GLN A 1 670 ? -4.079 -6.193 -20.180 1.00 85.50 670 GLN A N 1
ATOM 5365 C CA . GLN A 1 670 ? -4.256 -4.750 -19.983 1.00 85.50 670 GLN A CA 1
ATOM 5366 C C . GLN A 1 670 ? -2.909 -4.041 -19.829 1.00 85.50 670 GLN A C 1
ATOM 5368 O O . GLN A 1 670 ? -2.698 -3.035 -20.502 1.00 85.50 670 GLN A O 1
ATOM 5373 N N . LEU A 1 671 ? -1.996 -4.606 -19.033 1.00 89.06 671 LEU A N 1
ATOM 5374 C CA . LEU A 1 671 ? -0.645 -4.085 -18.852 1.00 89.06 671 LEU A CA 1
ATOM 5375 C C . LEU A 1 671 ? 0.129 -4.079 -20.172 1.00 89.06 671 LEU A C 1
ATOM 5377 O O . LEU A 1 671 ? 0.650 -3.041 -20.555 1.00 89.06 671 LEU A O 1
ATOM 5381 N N . LYS A 1 672 ? 0.121 -5.191 -20.921 1.00 89.56 672 LYS A N 1
ATOM 5382 C CA . LYS A 1 672 ? 0.790 -5.258 -22.230 1.00 89.56 672 LYS A CA 1
ATOM 5383 C C . LYS A 1 672 ? 0.225 -4.231 -23.215 1.00 89.56 672 LYS A C 1
ATOM 5385 O O . LYS A 1 672 ? 0.971 -3.557 -23.903 1.00 89.56 672 LYS A O 1
ATOM 5390 N N . VAL A 1 673 ? -1.100 -4.067 -23.273 1.00 89.81 673 VAL A N 1
ATOM 5391 C CA . VAL A 1 673 ? -1.726 -3.057 -24.148 1.00 89.81 673 VAL A CA 1
ATOM 5392 C C . VAL A 1 673 ? -1.343 -1.632 -23.740 1.00 89.81 673 VAL A C 1
ATOM 5394 O O . VAL A 1 673 ? -1.211 -0.773 -24.612 1.00 89.81 673 VAL A O 1
ATOM 5397 N N . LEU A 1 674 ? -1.204 -1.365 -22.440 1.00 90.31 674 LEU A N 1
ATOM 5398 C CA . LEU A 1 674 ? -0.747 -0.074 -21.933 1.00 90.31 674 LEU A CA 1
ATOM 5399 C C . LEU A 1 674 ? 0.693 0.196 -22.381 1.00 90.31 674 LEU A C 1
ATOM 5401 O O . LEU A 1 674 ? 0.922 1.194 -23.059 1.00 90.31 674 LEU A O 1
ATOM 5405 N N . THR A 1 675 ? 1.625 -0.711 -22.088 1.00 92.31 675 THR A N 1
ATOM 5406 C CA . THR A 1 675 ? 3.053 -0.535 -22.391 1.00 92.31 675 THR A CA 1
ATOM 5407 C C . THR A 1 675 ? 3.325 -0.462 -23.892 1.00 92.31 675 THR A C 1
ATOM 5409 O O . THR A 1 675 ? 4.089 0.394 -24.324 1.00 92.31 675 THR A O 1
ATOM 5412 N N . THR A 1 676 ? 2.623 -1.245 -24.723 1.00 93.31 676 THR A N 1
ATOM 5413 C CA . THR A 1 676 ? 2.696 -1.109 -26.189 1.00 93.31 676 THR A CA 1
ATOM 5414 C C . THR A 1 676 ? 2.299 0.300 -26.648 1.00 93.31 676 THR A C 1
ATOM 5416 O O . THR A 1 676 ? 2.910 0.858 -27.555 1.00 93.31 676 THR A O 1
ATOM 5419 N N . ARG A 1 677 ? 1.277 0.915 -26.039 1.00 90.94 677 ARG A N 1
ATOM 5420 C CA . ARG A 1 677 ? 0.862 2.283 -26.399 1.00 90.94 677 ARG A CA 1
ATOM 5421 C C . ARG A 1 677 ? 1.853 3.334 -25.924 1.00 90.94 677 ARG A C 1
ATOM 5423 O O . ARG A 1 677 ? 2.110 4.268 -26.674 1.00 90.94 677 ARG A O 1
ATOM 5430 N N . GLU A 1 678 ? 2.383 3.181 -24.713 1.00 94.31 678 GLU A N 1
ATOM 5431 C CA . GLU A 1 678 ? 3.455 4.035 -24.190 1.00 94.31 678 GLU A CA 1
ATOM 5432 C C . GLU A 1 678 ? 4.665 4.003 -25.140 1.00 94.31 678 GLU A C 1
ATOM 5434 O O . GLU A 1 678 ? 5.120 5.053 -25.593 1.00 94.31 678 GLU A O 1
ATOM 5439 N N . ASN A 1 679 ? 5.094 2.803 -25.546 1.00 94.75 679 ASN A N 1
ATOM 5440 C CA . ASN A 1 679 ? 6.200 2.599 -26.481 1.00 94.75 679 ASN A CA 1
ATOM 5441 C C . ASN A 1 679 ? 5.949 3.246 -27.847 1.00 94.75 679 ASN A C 1
ATOM 5443 O O . ASN A 1 679 ? 6.829 3.911 -28.377 1.00 94.75 679 ASN A O 1
ATOM 5447 N N . ASN A 1 680 ? 4.744 3.102 -28.406 1.00 93.75 680 ASN A N 1
ATOM 5448 C CA . ASN A 1 680 ? 4.417 3.688 -29.709 1.00 93.75 680 ASN A CA 1
ATOM 5449 C C . ASN A 1 680 ? 4.508 5.221 -29.707 1.00 93.75 680 ASN A C 1
ATOM 5451 O O . ASN A 1 680 ? 4.908 5.812 -30.703 1.00 93.75 680 ASN A O 1
ATOM 5455 N N . VAL A 1 681 ? 4.109 5.878 -28.614 1.00 93.38 681 VAL A N 1
ATOM 5456 C CA . VAL A 1 681 ? 4.218 7.342 -28.496 1.00 93.38 681 VAL A CA 1
ATOM 5457 C C . VAL A 1 681 ? 5.686 7.745 -28.424 1.00 93.38 681 VAL A C 1
ATOM 5459 O O . VAL A 1 681 ? 6.109 8.643 -29.150 1.00 93.38 681 VAL A O 1
ATOM 5462 N N . PHE A 1 682 ? 6.460 7.038 -27.598 1.00 95.06 682 PHE A N 1
ATOM 5463 C CA . PHE A 1 682 ? 7.894 7.258 -27.462 1.00 95.06 682 PHE A CA 1
ATOM 5464 C C . PHE A 1 682 ? 8.620 7.102 -28.803 1.00 95.06 682 PHE A C 1
ATOM 5466 O O . PHE A 1 682 ? 9.346 7.999 -29.216 1.00 95.06 682 PHE A O 1
ATOM 5473 N N . GLU A 1 683 ? 8.397 5.990 -29.508 1.00 94.00 683 GLU A N 1
ATOM 5474 C CA . GLU A 1 683 ? 9.062 5.666 -30.774 1.00 94.00 683 GLU A CA 1
ATOM 5475 C C . GLU A 1 683 ? 8.791 6.738 -31.842 1.00 94.00 683 GLU A C 1
ATOM 5477 O O . GLU A 1 683 ? 9.681 7.148 -32.584 1.00 94.00 683 GLU A O 1
ATOM 5482 N N . GLU A 1 684 ? 7.555 7.232 -31.913 1.00 93.06 684 GLU A N 1
ATOM 5483 C CA . GLU A 1 684 ? 7.150 8.251 -32.883 1.00 93.06 684 GLU A CA 1
ATOM 5484 C C . GLU A 1 684 ? 7.732 9.626 -32.588 1.00 93.06 684 GLU A C 1
ATOM 5486 O O . GLU A 1 684 ? 8.117 10.339 -33.514 1.00 93.06 684 GLU A O 1
ATOM 5491 N N . TRP A 1 685 ? 7.831 9.984 -31.311 1.00 94.56 685 TRP A N 1
ATOM 5492 C CA . TRP A 1 685 ? 8.544 11.183 -30.902 1.00 94.56 685 TRP A CA 1
ATOM 5493 C C . TRP A 1 685 ? 10.052 11.044 -31.156 1.00 94.56 685 TRP A C 1
ATOM 5495 O O . TRP A 1 685 ? 10.669 11.953 -31.703 1.00 94.56 685 TRP A O 1
ATOM 5505 N N . TRP A 1 686 ? 10.644 9.887 -30.858 1.00 92.75 686 TRP A N 1
ATOM 5506 C CA . TRP A 1 686 ? 12.083 9.660 -30.998 1.00 92.75 686 TRP A CA 1
ATOM 5507 C C . TRP A 1 686 ? 12.569 9.715 -32.454 1.00 92.75 686 TRP A C 1
ATOM 5509 O O . TRP A 1 686 ? 13.663 10.208 -32.722 1.00 92.75 686 TRP A O 1
ATOM 5519 N N . LYS A 1 687 ? 11.732 9.313 -33.422 1.00 89.38 687 LYS A N 1
ATOM 5520 C CA . LYS A 1 687 ? 12.031 9.385 -34.870 1.00 89.38 687 LYS A CA 1
ATOM 5521 C C . LYS A 1 687 ? 12.406 10.780 -35.372 1.00 89.38 687 LYS A C 1
ATOM 5523 O O . LYS A 1 687 ? 13.082 10.880 -36.394 1.00 89.38 687 LYS A O 1
ATOM 5528 N N . ILE A 1 688 ? 11.941 11.838 -34.708 1.00 88.00 688 ILE A N 1
ATOM 5529 C CA . ILE A 1 688 ? 12.170 13.226 -35.134 1.00 88.00 688 ILE A CA 1
ATOM 5530 C C . ILE A 1 688 ? 13.282 13.930 -34.348 1.00 88.00 688 ILE A C 1
ATOM 5532 O O . ILE A 1 688 ? 13.463 15.135 -34.516 1.00 88.00 688 ILE A O 1
ATOM 5536 N N . LYS A 1 689 ? 14.014 13.207 -33.492 1.00 90.56 689 LYS A N 1
ATOM 5537 C CA . LYS A 1 689 ? 15.073 13.764 -32.644 1.00 90.56 689 LYS A CA 1
ATOM 5538 C C . LYS A 1 689 ? 16.464 13.446 -33.172 1.00 90.56 689 LYS A C 1
ATOM 5540 O O . LYS A 1 689 ? 16.705 12.378 -33.729 1.00 90.56 689 LYS A O 1
ATOM 5545 N N . ASP A 1 690 ? 17.378 14.395 -32.997 1.00 82.94 690 ASP A N 1
ATOM 5546 C CA . ASP A 1 690 ? 18.759 14.325 -33.482 1.00 82.94 690 ASP A CA 1
ATOM 5547 C C . ASP A 1 690 ? 19.812 14.440 -32.364 1.00 82.94 690 ASP A C 1
ATOM 5549 O O . ASP A 1 690 ? 20.985 14.122 -32.590 1.00 82.94 690 ASP A O 1
ATOM 5553 N N . LYS A 1 691 ? 19.414 14.841 -31.149 1.00 86.38 691 LYS A N 1
ATOM 5554 C CA . LYS A 1 691 ? 20.270 14.848 -29.954 1.00 86.38 691 LYS A CA 1
ATOM 5555 C C . LYS A 1 691 ? 20.151 13.551 -29.152 1.00 86.38 691 LYS A C 1
ATOM 5557 O O . LYS A 1 691 ? 19.389 12.642 -29.468 1.00 86.38 691 LYS A O 1
ATOM 5562 N N . LYS A 1 692 ? 20.922 13.465 -28.062 1.00 88.06 692 LYS A N 1
ATOM 5563 C CA . LYS A 1 692 ? 20.758 12.405 -27.064 1.00 88.06 692 LYS A CA 1
ATOM 5564 C C . LYS A 1 692 ? 19.400 12.540 -26.377 1.00 88.06 692 LYS A C 1
ATOM 5566 O O . LYS A 1 692 ? 18.962 13.641 -26.065 1.00 88.06 692 LYS A O 1
ATOM 5571 N N . LEU A 1 693 ? 18.795 11.401 -26.057 1.00 88.38 693 LEU A N 1
ATOM 5572 C CA . LEU A 1 693 ? 17.465 11.315 -25.456 1.00 88.38 693 LEU A CA 1
ATOM 5573 C C . LEU A 1 693 ? 17.302 12.168 -24.191 1.00 88.38 693 LEU A C 1
ATOM 5575 O O . LEU A 1 693 ? 16.338 12.918 -24.060 1.00 88.38 693 LEU A O 1
ATOM 5579 N N . VAL A 1 694 ? 18.264 12.063 -23.273 1.00 88.56 694 VAL A N 1
ATOM 5580 C CA . VAL A 1 694 ? 18.245 12.797 -22.002 1.00 88.56 694 VAL A CA 1
ATOM 5581 C C . VAL A 1 694 ? 18.329 14.314 -22.200 1.00 88.56 694 VAL A C 1
ATOM 5583 O O . VAL A 1 694 ? 17.696 15.056 -21.455 1.00 88.56 694 VAL A O 1
ATOM 5586 N N . ASP A 1 695 ? 19.043 14.774 -23.234 1.00 90.56 695 ASP A N 1
ATOM 5587 C CA . ASP A 1 695 ? 19.149 16.198 -23.562 1.00 90.56 695 ASP A CA 1
ATOM 5588 C C . ASP A 1 695 ? 17.815 16.741 -24.091 1.00 90.56 695 ASP A C 1
ATOM 5590 O O . ASP A 1 695 ? 17.380 17.801 -23.657 1.00 90.56 695 ASP A O 1
ATOM 5594 N N . GLU A 1 696 ? 17.138 16.004 -24.978 1.00 92.81 696 GLU A N 1
ATOM 5595 C CA . GLU A 1 696 ? 15.831 16.405 -25.525 1.00 92.81 696 GLU A CA 1
ATOM 5596 C C . GLU A 1 696 ? 14.769 16.564 -24.433 1.00 92.81 696 GLU A C 1
ATOM 5598 O O . GLU A 1 696 ? 14.025 17.544 -24.416 1.00 92.81 696 GLU A O 1
ATOM 5603 N N . ILE A 1 697 ? 14.699 15.613 -23.498 1.00 90.19 697 ILE A N 1
ATOM 5604 C CA . ILE A 1 697 ? 13.713 15.678 -22.415 1.00 90.19 697 ILE A CA 1
ATOM 5605 C C . ILE A 1 697 ? 14.087 16.733 -21.382 1.00 90.19 697 ILE A C 1
ATOM 5607 O O . ILE A 1 697 ? 13.190 17.397 -20.867 1.00 90.19 697 ILE A O 1
ATOM 5611 N N . PHE A 1 698 ? 15.376 16.933 -21.098 1.00 91.12 698 PHE A N 1
ATOM 5612 C CA . PHE A 1 698 ? 15.802 18.033 -20.240 1.00 91.12 698 PHE A CA 1
ATOM 5613 C C . PHE A 1 698 ? 15.403 19.388 -20.835 1.00 91.12 698 PHE A C 1
ATOM 5615 O O . PHE A 1 698 ? 14.813 20.207 -20.132 1.00 91.12 698 PHE A O 1
ATOM 5622 N N . ASP A 1 699 ? 15.672 19.603 -22.127 1.00 91.69 699 ASP A N 1
ATOM 5623 C CA . ASP A 1 699 ? 15.336 20.846 -22.827 1.00 91.69 699 ASP A CA 1
ATOM 5624 C C . ASP A 1 699 ? 13.810 21.104 -22.759 1.00 91.69 699 ASP A C 1
ATOM 5626 O O . ASP A 1 699 ? 13.384 22.216 -22.438 1.00 91.69 699 ASP A O 1
ATOM 5630 N N . LEU A 1 700 ? 12.977 20.067 -22.941 1.00 91.38 700 LEU A N 1
ATOM 5631 C CA . LEU A 1 700 ? 11.520 20.160 -22.761 1.00 91.38 700 LEU A CA 1
ATOM 5632 C C . LEU A 1 700 ? 11.120 20.447 -21.307 1.00 91.38 700 LEU A C 1
ATOM 5634 O O . LEU A 1 700 ? 10.278 21.306 -21.045 1.00 91.38 700 LEU A O 1
ATOM 5638 N N . ALA A 1 701 ? 11.708 19.746 -20.339 1.00 89.62 701 ALA A N 1
ATOM 5639 C CA . ALA A 1 701 ? 11.397 19.942 -18.928 1.00 89.62 701 ALA A CA 1
ATOM 5640 C C . ALA A 1 701 ? 11.762 21.358 -18.451 1.00 89.62 701 ALA A C 1
ATOM 5642 O O . ALA A 1 701 ? 11.048 21.947 -17.635 1.00 89.62 701 ALA A O 1
ATOM 5643 N N . ASN A 1 702 ? 12.838 21.925 -18.995 1.00 90.69 702 ASN A N 1
ATOM 5644 C CA . ASN A 1 702 ? 13.250 23.301 -18.765 1.00 90.69 702 ASN A CA 1
ATOM 5645 C C . ASN A 1 702 ? 12.292 24.311 -19.420 1.00 90.69 702 ASN A C 1
ATOM 5647 O O . ASN A 1 702 ? 11.838 25.232 -18.738 1.00 90.69 702 ASN A O 1
ATOM 5651 N N . GLU A 1 703 ? 11.902 24.102 -20.689 1.00 90.81 703 GLU A N 1
ATOM 5652 C CA . GLU A 1 703 ? 10.916 24.946 -21.396 1.00 90.81 703 GLU A CA 1
ATOM 5653 C C . GLU A 1 703 ? 9.615 25.074 -20.590 1.00 90.81 703 GLU A C 1
ATOM 5655 O O . GLU A 1 703 ? 9.028 26.155 -20.486 1.00 90.81 703 GLU A O 1
ATOM 5660 N N . TYR A 1 704 ? 9.184 23.973 -19.976 1.00 90.75 704 TYR A N 1
ATOM 5661 C CA . TYR A 1 704 ? 7.974 23.894 -19.163 1.00 90.75 704 TYR A CA 1
ATOM 5662 C C . TYR A 1 704 ? 8.186 24.239 -17.682 1.00 90.75 704 TYR A C 1
ATOM 5664 O O . TYR A 1 704 ? 7.289 24.012 -16.871 1.00 90.75 704 TYR A O 1
ATOM 5672 N N . LYS A 1 705 ? 9.342 24.810 -17.313 1.00 86.56 705 LYS A N 1
ATOM 5673 C CA . LYS A 1 705 ? 9.672 25.265 -15.948 1.00 86.56 705 LYS A CA 1
ATOM 5674 C C . LYS A 1 705 ? 9.494 24.166 -14.885 1.00 86.56 705 LYS A C 1
ATOM 5676 O O . LYS A 1 705 ? 9.115 24.452 -13.748 1.00 86.56 705 LYS A O 1
ATOM 5681 N N . LEU A 1 706 ? 9.740 22.909 -15.262 1.00 85.56 706 LEU A N 1
ATOM 5682 C CA . LEU A 1 706 ? 9.712 21.745 -14.369 1.00 85.56 706 LEU A CA 1
ATOM 5683 C C . LEU A 1 706 ? 11.038 21.599 -13.618 1.00 85.56 706 LEU A C 1
ATOM 5685 O O . LEU A 1 706 ? 11.053 21.263 -12.436 1.00 85.56 706 LEU A O 1
ATOM 5689 N N . VAL A 1 707 ? 12.136 21.888 -14.316 1.00 83.50 707 VAL A N 1
ATOM 5690 C CA . VAL A 1 707 ? 13.514 21.831 -13.820 1.00 83.50 707 VAL A CA 1
ATOM 5691 C C . VAL A 1 707 ? 14.233 23.145 -14.118 1.00 83.50 707 VAL A C 1
ATOM 5693 O O . VAL A 1 707 ? 13.846 23.889 -15.019 1.00 83.50 707 VAL A O 1
ATOM 5696 N N . GLU A 1 708 ? 15.279 23.448 -13.354 1.00 80.94 708 GLU A N 1
ATOM 5697 C CA . GLU A 1 708 ? 16.106 24.642 -13.559 1.00 80.94 708 GLU A CA 1
ATOM 5698 C C . GLU A 1 708 ? 17.294 24.331 -14.490 1.00 80.94 708 GLU A C 1
ATOM 5700 O O . GLU A 1 708 ? 17.829 23.226 -14.473 1.00 80.94 708 GLU A O 1
ATOM 5705 N N . GLU A 1 709 ? 17.760 25.299 -15.286 1.00 79.12 709 GLU A N 1
ATOM 5706 C CA . GLU A 1 709 ? 18.863 25.102 -16.254 1.00 79.12 709 GLU A CA 1
ATOM 5707 C C . GLU A 1 709 ? 20.151 24.564 -15.607 1.00 79.12 709 GLU A C 1
ATOM 5709 O O . GLU A 1 709 ? 20.843 23.702 -16.146 1.00 79.12 709 GLU A O 1
ATOM 5714 N N . ASN A 1 710 ? 20.451 25.034 -14.397 1.00 80.19 710 ASN A N 1
ATOM 5715 C CA . ASN A 1 710 ? 21.600 24.603 -13.598 1.00 80.19 710 ASN A CA 1
ATOM 5716 C C . ASN A 1 710 ? 21.525 23.126 -13.148 1.00 80.19 710 ASN A C 1
ATOM 5718 O O . ASN A 1 710 ? 22.545 22.579 -12.731 1.00 80.19 710 ASN A O 1
ATOM 5722 N N . SER A 1 711 ? 20.360 22.477 -13.250 1.00 84.38 711 SER A N 1
ATOM 5723 C CA . SER A 1 711 ? 20.131 21.084 -12.846 1.00 84.38 711 SER A CA 1
ATOM 5724 C C . SER A 1 711 ? 20.379 20.067 -13.966 1.00 84.38 711 SER A C 1
ATOM 5726 O O . SER A 1 711 ? 20.187 18.871 -13.765 1.00 84.38 711 SER A O 1
ATOM 5728 N N . LYS A 1 712 ? 20.864 20.501 -15.141 1.00 87.31 712 LYS A N 1
ATOM 5729 C CA . LYS A 1 712 ? 21.130 19.603 -16.280 1.00 87.31 712 LYS A CA 1
ATOM 5730 C C . LYS A 1 712 ? 22.057 18.439 -15.941 1.00 87.31 712 LYS A C 1
ATOM 5732 O O . LYS A 1 712 ? 21.801 17.310 -16.360 1.00 87.31 712 LYS A O 1
ATOM 5737 N N . SER A 1 713 ? 23.120 18.712 -15.179 1.00 85.94 713 SER A N 1
ATOM 5738 C CA . SER A 1 713 ? 24.056 17.668 -14.743 1.00 85.94 713 SER A CA 1
ATOM 5739 C C . SER A 1 713 ? 23.348 16.651 -13.860 1.00 85.94 713 SER A C 1
ATOM 5741 O O . SER A 1 713 ? 23.348 15.479 -14.206 1.00 85.94 713 SER A O 1
ATOM 5743 N N . SER A 1 714 ? 22.667 17.097 -12.797 1.00 85.38 714 SER A N 1
ATOM 5744 C CA . SER A 1 714 ? 21.981 16.190 -11.869 1.00 85.38 714 SER A CA 1
ATOM 5745 C C . SER A 1 714 ? 20.881 15.385 -12.556 1.00 85.38 714 SER A C 1
ATOM 5747 O O . SER A 1 714 ? 20.806 14.184 -12.359 1.00 85.38 714 SER A O 1
ATOM 5749 N N . PHE A 1 715 ? 20.100 16.004 -13.448 1.00 88.31 715 PHE A N 1
ATOM 5750 C CA . PHE A 1 715 ? 19.084 15.300 -14.236 1.00 88.31 715 PHE A CA 1
ATOM 5751 C C . PHE A 1 715 ? 19.694 14.186 -15.101 1.00 88.31 715 PHE A C 1
ATOM 5753 O O . PHE A 1 715 ? 19.172 13.075 -15.185 1.00 88.31 715 PHE A O 1
ATOM 5760 N N . THR A 1 716 ? 20.828 14.479 -15.743 1.00 90.50 716 THR A N 1
ATOM 5761 C CA . THR A 1 716 ? 21.557 13.504 -16.563 1.00 90.50 716 THR A CA 1
ATOM 5762 C C . THR A 1 716 ? 22.172 12.400 -15.706 1.00 90.50 716 THR A C 1
ATOM 5764 O O . THR A 1 716 ? 22.181 11.236 -16.112 1.00 90.50 716 THR A O 1
ATOM 5767 N N . ASP A 1 717 ? 22.674 12.752 -14.526 1.00 89.50 717 ASP A N 1
ATOM 5768 C CA . ASP A 1 717 ? 23.245 11.817 -13.564 1.00 89.50 717 ASP A CA 1
ATOM 5769 C C . ASP A 1 717 ? 22.168 10.862 -13.034 1.00 89.50 717 ASP A C 1
ATOM 5771 O O . ASP A 1 717 ? 22.394 9.656 -13.054 1.00 89.50 717 ASP A O 1
ATOM 5775 N N . ASP A 1 718 ? 20.976 11.357 -12.689 1.00 88.62 718 ASP A N 1
ATOM 5776 C CA . ASP A 1 718 ? 19.839 10.548 -12.228 1.00 88.62 718 ASP A CA 1
ATOM 5777 C C . ASP A 1 718 ? 19.340 9.584 -13.316 1.00 88.62 718 ASP A C 1
ATOM 5779 O O . ASP A 1 718 ? 19.114 8.399 -13.056 1.00 88.62 718 ASP A O 1
ATOM 5783 N N . TYR A 1 719 ? 19.233 10.061 -14.562 1.00 92.56 719 TYR A N 1
ATOM 5784 C CA . TYR A 1 719 ? 18.884 9.229 -15.718 1.00 92.56 719 TYR A CA 1
ATOM 5785 C C . TYR A 1 719 ? 19.895 8.090 -15.931 1.00 92.56 719 TYR A C 1
ATOM 5787 O O . TYR A 1 719 ? 19.525 6.920 -16.066 1.00 92.56 719 TYR A O 1
ATOM 5795 N N . ASN A 1 720 ? 21.191 8.416 -15.948 1.00 91.50 720 ASN A N 1
ATOM 5796 C CA . ASN A 1 720 ? 22.244 7.422 -16.151 1.00 91.50 720 ASN A CA 1
ATOM 5797 C C . ASN A 1 720 ? 22.383 6.487 -14.948 1.00 91.50 720 ASN A C 1
ATOM 5799 O O . ASN A 1 720 ? 22.682 5.307 -15.125 1.00 91.50 720 ASN A O 1
ATOM 5803 N N . HIS A 1 721 ? 22.177 6.996 -13.732 1.00 90.12 721 HIS A N 1
ATOM 5804 C CA . HIS A 1 721 ? 22.163 6.196 -12.517 1.00 90.12 721 HIS A CA 1
ATOM 5805 C C . HIS A 1 721 ? 21.098 5.107 -12.624 1.00 90.12 721 HIS A C 1
ATOM 5807 O O . HIS A 1 721 ? 21.428 3.939 -12.431 1.00 90.12 721 HIS A O 1
ATOM 5813 N N . PHE A 1 722 ? 19.883 5.456 -13.059 1.00 91.94 722 PHE A N 1
ATOM 5814 C CA . PHE A 1 722 ? 18.821 4.478 -13.266 1.00 91.94 722 PHE A CA 1
ATOM 5815 C C . PHE A 1 722 ? 19.229 3.365 -14.237 1.00 91.94 722 PHE A C 1
ATOM 5817 O O . PHE A 1 722 ? 19.175 2.187 -13.883 1.00 91.94 722 PHE A O 1
ATOM 5824 N N . LEU A 1 723 ? 19.700 3.727 -15.436 1.00 91.06 723 LEU A N 1
ATOM 5825 C CA . LEU A 1 723 ? 20.109 2.750 -16.453 1.00 91.06 723 LEU A CA 1
ATOM 5826 C C . LEU A 1 723 ? 21.272 1.858 -15.992 1.00 91.06 723 LEU A C 1
ATOM 5828 O O . LEU A 1 723 ? 21.300 0.661 -16.284 1.00 91.06 723 LEU A O 1
ATOM 5832 N N . ASN A 1 724 ? 22.226 2.424 -15.255 1.00 87.75 724 ASN A N 1
ATOM 5833 C CA . ASN A 1 724 ? 23.359 1.675 -14.723 1.00 87.75 724 ASN A CA 1
ATOM 5834 C C . ASN A 1 724 ? 22.924 0.671 -13.649 1.00 87.75 724 ASN A C 1
ATOM 5836 O O . ASN A 1 724 ? 23.398 -0.465 -13.657 1.00 87.75 724 ASN A O 1
ATOM 5840 N N . GLU A 1 725 ? 22.036 1.064 -12.737 1.00 84.88 725 GLU A N 1
ATOM 5841 C CA . GLU A 1 725 ? 21.550 0.185 -11.669 1.00 84.88 725 GLU A CA 1
ATOM 5842 C C . GLU A 1 725 ? 20.707 -0.971 -12.216 1.00 84.88 725 GLU A C 1
ATOM 5844 O O . GLU A 1 725 ? 20.974 -2.124 -11.873 1.00 84.88 725 GLU A O 1
ATOM 5849 N N . ILE A 1 726 ? 19.788 -0.723 -13.157 1.00 84.81 726 ILE A N 1
ATOM 5850 C CA . ILE A 1 726 ? 19.022 -1.819 -13.778 1.00 84.81 726 ILE A CA 1
ATOM 5851 C C . ILE A 1 726 ? 19.919 -2.758 -14.604 1.00 84.81 726 ILE A C 1
ATOM 5853 O O . ILE A 1 726 ? 19.655 -3.958 -14.685 1.00 84.81 726 ILE A O 1
ATOM 5857 N N . GLY A 1 727 ? 21.004 -2.237 -15.192 1.00 75.88 727 GLY A N 1
ATOM 5858 C CA . GLY A 1 727 ? 21.998 -3.034 -15.914 1.00 75.88 727 GLY A CA 1
ATOM 5859 C C . GLY A 1 727 ? 22.804 -3.952 -14.988 1.00 75.88 727 GLY A C 1
ATOM 5860 O O . GLY A 1 727 ? 23.101 -5.097 -15.343 1.00 75.88 727 GLY A O 1
ATOM 5861 N N . LYS A 1 728 ? 23.114 -3.492 -13.769 1.00 69.31 728 LYS A N 1
ATOM 5862 C CA . LYS A 1 728 ? 23.733 -4.318 -12.718 1.00 69.31 728 LYS A CA 1
ATOM 5863 C C . LYS A 1 728 ? 22.766 -5.385 -12.206 1.00 69.31 728 LYS A C 1
ATOM 5865 O O . LYS A 1 728 ? 23.176 -6.531 -12.041 1.00 69.31 728 LYS A O 1
ATOM 5870 N N . GLN A 1 729 ? 21.494 -5.026 -12.033 1.00 57.88 729 GLN A N 1
ATOM 5871 C CA . GLN A 1 729 ? 20.437 -5.939 -11.596 1.00 57.88 729 GLN A CA 1
ATOM 5872 C C . GLN A 1 729 ? 20.193 -7.062 -12.610 1.00 57.88 729 GLN A C 1
ATOM 5874 O O . GLN A 1 729 ? 20.021 -8.198 -12.204 1.00 57.88 729 GLN A O 1
ATOM 5879 N N . SER A 1 730 ? 20.302 -6.824 -13.923 1.00 47.81 730 SER A N 1
ATOM 5880 C CA . SER A 1 730 ? 20.194 -7.907 -14.920 1.00 47.81 730 SER A CA 1
ATOM 5881 C C . SER A 1 730 ? 21.315 -8.964 -14.874 1.00 47.81 730 SER A C 1
ATOM 5883 O O . SER A 1 730 ? 21.148 -10.039 -15.445 1.00 47.81 730 SER A O 1
ATOM 5885 N N . ASN A 1 731 ? 22.436 -8.689 -14.192 1.00 34.72 731 ASN A N 1
ATOM 5886 C CA . ASN A 1 731 ? 23.523 -9.653 -13.961 1.00 34.72 731 ASN A CA 1
ATOM 5887 C C . ASN A 1 731 ? 23.425 -10.365 -12.597 1.00 34.72 731 ASN A C 1
ATOM 5889 O O . ASN A 1 731 ? 24.242 -11.240 -12.306 1.00 34.72 731 ASN A O 1
ATOM 5893 N N . GLN A 1 732 ? 22.444 -10.008 -11.768 1.00 34.84 732 GLN A N 1
ATOM 5894 C CA . GLN A 1 732 ? 22.118 -10.676 -10.512 1.00 34.84 732 GLN A CA 1
ATOM 5895 C C . GLN A 1 732 ? 20.753 -11.347 -10.695 1.00 34.84 732 GLN A C 1
ATOM 5897 O O . GLN A 1 732 ? 19.782 -10.693 -11.047 1.00 34.84 732 GLN A O 1
ATOM 5902 N N . ASN A 1 733 ? 20.661 -12.667 -10.524 1.00 28.70 733 ASN A N 1
ATOM 5903 C CA . ASN A 1 733 ? 19.380 -13.368 -10.650 1.00 28.70 733 ASN A CA 1
ATOM 5904 C C . ASN A 1 733 ? 18.337 -12.717 -9.716 1.00 28.70 733 ASN A C 1
ATOM 5906 O O . ASN A 1 733 ? 18.518 -12.710 -8.502 1.00 28.70 733 ASN A O 1
ATOM 5910 N N . GLU A 1 734 ? 17.269 -12.149 -10.287 1.00 28.05 734 GLU A N 1
ATOM 5911 C CA . GLU A 1 734 ? 16.229 -11.420 -9.552 1.00 28.05 734 GLU A CA 1
ATOM 5912 C C . GLU A 1 734 ? 15.551 -12.311 -8.494 1.00 28.05 734 GLU A C 1
ATOM 5914 O O . GLU A 1 734 ? 14.768 -13.212 -8.813 1.00 28.05 734 GLU A O 1
ATOM 5919 N N . VAL A 1 735 ? 15.795 -12.012 -7.215 1.00 24.94 735 VAL A N 1
ATOM 5920 C CA . VAL A 1 735 ? 14.995 -12.491 -6.082 1.00 24.94 735 VAL A CA 1
ATOM 5921 C C . VAL A 1 735 ? 13.990 -11.396 -5.726 1.00 24.94 735 VAL A C 1
ATOM 5923 O O . VAL A 1 735 ? 14.318 -10.398 -5.093 1.00 24.94 735 VAL A O 1
ATOM 5926 N N . THR A 1 736 ? 12.737 -11.559 -6.150 1.00 25.14 736 THR A N 1
ATOM 5927 C CA . THR A 1 736 ? 11.643 -10.654 -5.772 1.00 25.14 736 THR A CA 1
ATOM 5928 C C . THR A 1 736 ? 11.047 -11.066 -4.422 1.00 25.14 736 THR A C 1
ATOM 5930 O O . THR A 1 736 ? 10.368 -12.095 -4.339 1.00 25.14 736 THR A O 1
ATOM 5933 N N . GLY A 1 737 ? 11.258 -10.243 -3.391 1.00 26.70 737 GLY A N 1
ATOM 5934 C CA . GLY A 1 737 ? 10.563 -10.275 -2.100 1.00 26.70 737 GLY A CA 1
ATOM 5935 C C . GLY A 1 737 ? 10.202 -8.851 -1.629 1.00 26.70 737 GLY A C 1
ATOM 5936 O O . GLY A 1 737 ? 10.789 -7.893 -2.124 1.00 26.70 737 GLY A O 1
ATOM 5937 N N . PRO A 1 738 ? 9.235 -8.667 -0.705 1.00 24.38 738 PRO A N 1
ATOM 5938 C CA . PRO A 1 738 ? 8.669 -7.354 -0.348 1.00 24.38 738 PRO A CA 1
ATOM 5939 C C . PRO A 1 738 ? 9.599 -6.442 0.467 1.00 24.38 738 PRO A C 1
ATOM 5941 O O . PRO A 1 738 ? 9.209 -5.331 0.816 1.00 24.38 738 PRO A O 1
ATOM 5944 N N . LEU A 1 739 ? 10.807 -6.905 0.780 1.00 27.77 739 LEU A N 1
ATOM 5945 C CA . LEU A 1 739 ? 11.866 -6.120 1.396 1.00 27.77 739 LEU A CA 1
ATOM 5946 C C . LEU A 1 739 ? 13.014 -6.077 0.391 1.00 27.77 739 LEU A C 1
ATOM 5948 O O . LEU A 1 739 ? 13.642 -7.097 0.121 1.00 27.77 739 LEU A O 1
ATOM 5952 N N . GLY A 1 740 ? 13.239 -4.909 -0.209 1.00 25.95 740 GLY A N 1
ATOM 5953 C CA . GLY A 1 740 ? 14.329 -4.671 -1.156 1.00 25.95 740 GLY A CA 1
ATOM 5954 C C . GLY A 1 740 ? 15.686 -4.596 -0.458 1.00 25.95 740 GLY A C 1
ATOM 5955 O O . GLY A 1 740 ? 16.303 -3.534 -0.459 1.00 25.95 740 GLY A O 1
ATOM 5956 N N . GLY A 1 741 ? 16.113 -5.695 0.160 1.00 28.61 741 GLY A N 1
ATOM 5957 C CA . GLY A 1 741 ? 17.476 -5.896 0.635 1.00 28.61 741 GLY A CA 1
ATOM 5958 C C . GLY A 1 741 ? 18.235 -6.795 -0.335 1.00 28.61 741 GLY A C 1
ATOM 5959 O O . GLY A 1 741 ? 17.714 -7.821 -0.775 1.00 28.61 741 GLY A O 1
ATOM 5960 N N . SER A 1 742 ? 19.471 -6.429 -0.661 1.00 28.77 742 SER A N 1
ATOM 5961 C CA . SER A 1 742 ? 20.450 -7.392 -1.158 1.00 28.77 742 SER A CA 1
ATOM 5962 C C . SER A 1 742 ? 20.666 -8.476 -0.093 1.00 28.77 742 SER A C 1
ATOM 5964 O O . SER A 1 742 ? 20.655 -8.197 1.106 1.00 28.77 742 SER A O 1
ATOM 5966 N N . HIS A 1 743 ? 20.877 -9.729 -0.507 1.00 28.00 743 HIS A N 1
ATOM 5967 C CA . HIS A 1 743 ? 21.243 -10.850 0.375 1.00 28.00 743 HIS A CA 1
ATOM 5968 C C . HIS A 1 743 ? 22.668 -10.711 0.972 1.00 28.00 743 HIS A C 1
ATOM 5970 O O . HIS A 1 743 ? 23.398 -11.688 1.081 1.00 28.00 743 HIS A O 1
ATOM 5976 N N . ASP A 1 744 ? 23.091 -9.505 1.362 1.00 33.69 744 ASP A N 1
ATOM 5977 C CA . ASP A 1 744 ? 24.385 -9.244 2.011 1.00 33.69 744 ASP A CA 1
ATOM 5978 C C . ASP A 1 744 ? 24.286 -9.123 3.544 1.00 33.69 744 ASP A C 1
ATOM 5980 O O . ASP A 1 744 ? 25.300 -9.065 4.240 1.00 33.69 744 ASP A O 1
ATOM 5984 N N . GLY A 1 745 ? 23.068 -9.124 4.098 1.00 29.20 745 GLY A N 1
ATOM 5985 C CA . GLY A 1 745 ? 22.851 -9.101 5.543 1.00 29.20 745 GLY A CA 1
ATOM 5986 C C . GLY A 1 745 ? 23.260 -7.791 6.223 1.00 29.20 745 GLY A C 1
ATOM 5987 O O . GLY A 1 745 ? 23.546 -7.809 7.424 1.00 29.20 745 GLY A O 1
ATOM 5988 N N . SER A 1 746 ? 23.295 -6.673 5.492 1.00 26.62 746 SER A N 1
ATOM 5989 C CA . SER A 1 746 ? 23.473 -5.341 6.067 1.00 26.62 746 SER A CA 1
ATOM 5990 C C . SER A 1 746 ? 22.124 -4.667 6.359 1.00 26.62 746 SER A C 1
ATOM 5992 O O . SER A 1 746 ? 21.276 -4.518 5.486 1.00 26.62 746 SER A O 1
ATOM 5994 N N . VAL A 1 747 ? 21.915 -4.269 7.621 1.00 30.28 747 VAL A N 1
ATOM 5995 C CA . VAL A 1 747 ? 20.779 -3.428 8.036 1.00 30.28 747 VAL A CA 1
ATOM 5996 C C . VAL A 1 747 ? 21.146 -1.979 7.730 1.00 30.28 747 VAL A C 1
ATOM 5998 O O . VAL A 1 747 ? 22.087 -1.426 8.301 1.00 30.28 747 VAL A O 1
ATOM 6001 N N . THR A 1 748 ? 20.414 -1.360 6.818 1.00 32.34 748 THR A N 1
ATOM 6002 C CA . THR A 1 748 ? 20.610 0.026 6.395 1.00 32.34 748 THR A CA 1
ATOM 6003 C C . THR A 1 748 ? 19.788 0.989 7.259 1.00 32.34 748 THR A C 1
ATOM 6005 O O . THR A 1 748 ? 18.818 0.607 7.914 1.00 32.34 748 THR A O 1
ATOM 6008 N N . LEU A 1 749 ? 20.124 2.286 7.243 1.00 30.36 749 LEU A N 1
ATOM 6009 C CA . LEU A 1 749 ? 19.330 3.330 7.922 1.00 30.36 749 LEU A CA 1
ATOM 6010 C C . LEU A 1 749 ? 17.853 3.334 7.463 1.00 30.36 749 LEU A C 1
ATOM 6012 O O . LEU A 1 749 ? 16.957 3.759 8.187 1.00 30.36 749 LEU A O 1
ATOM 6016 N N . LYS A 1 750 ? 17.610 2.821 6.257 1.00 32.78 750 LYS A N 1
ATOM 6017 C CA . LYS A 1 750 ? 16.305 2.642 5.632 1.00 32.78 750 LYS A CA 1
ATOM 6018 C C . LYS A 1 750 ? 15.503 1.485 6.241 1.00 32.78 750 LYS A C 1
ATOM 6020 O O . LYS A 1 750 ? 14.287 1.608 6.354 1.00 32.78 750 LYS A O 1
ATOM 6025 N N . ASP A 1 751 ? 16.149 0.424 6.722 1.00 34.88 751 ASP A N 1
ATOM 6026 C CA . ASP A 1 751 ? 15.491 -0.635 7.503 1.00 34.88 751 ASP A CA 1
ATOM 6027 C C . ASP A 1 751 ? 15.050 -0.117 8.883 1.00 34.88 751 ASP A C 1
ATOM 6029 O O . ASP A 1 751 ? 14.004 -0.510 9.394 1.00 34.88 751 ASP A O 1
ATOM 6033 N N . LEU A 1 752 ? 15.798 0.838 9.450 1.00 30.38 752 LEU A N 1
ATOM 6034 C CA . LEU A 1 752 ? 15.437 1.575 10.669 1.00 30.38 752 LEU A CA 1
ATOM 6035 C C . LEU A 1 752 ? 14.281 2.570 10.447 1.00 30.38 752 LEU A C 1
ATOM 6037 O O . LEU A 1 752 ? 13.395 2.663 11.296 1.00 30.38 752 LEU A O 1
ATOM 6041 N N . HIS A 1 753 ? 14.247 3.276 9.311 1.00 29.17 753 HIS A N 1
ATOM 6042 C CA . HIS A 1 753 ? 13.161 4.207 8.967 1.00 29.17 753 HIS A CA 1
ATOM 6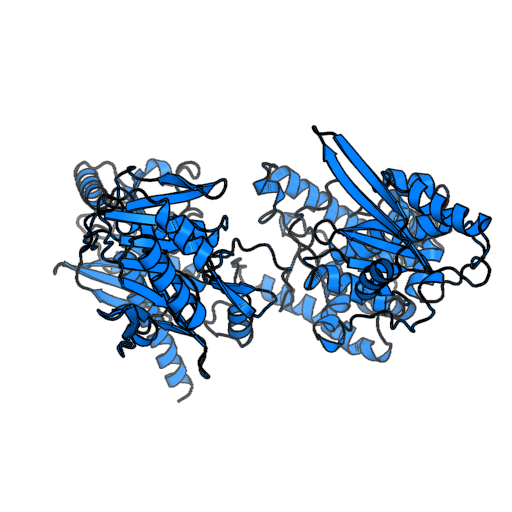043 C C . HIS A 1 753 ? 11.868 3.487 8.545 1.00 29.17 753 HIS A C 1
ATOM 6045 O O . HIS A 1 753 ? 10.792 3.840 9.028 1.00 29.17 753 HIS A O 1
ATOM 6051 N N . SER A 1 754 ? 11.960 2.419 7.748 1.00 29.27 754 SER A N 1
ATOM 6052 C CA . SER A 1 754 ? 10.813 1.577 7.362 1.00 29.27 754 SER A CA 1
ATOM 6053 C C . SER A 1 754 ? 10.202 0.867 8.573 1.00 29.27 754 SER A C 1
ATOM 6055 O O . SER A 1 754 ? 8.984 0.744 8.681 1.00 29.27 754 SER A O 1
ATOM 6057 N N . ALA A 1 755 ? 11.035 0.471 9.543 1.00 29.66 755 ALA A N 1
ATOM 6058 C CA . ALA A 1 755 ? 10.575 -0.068 10.817 1.00 29.66 755 ALA A CA 1
ATOM 6059 C C . ALA A 1 755 ? 9.876 0.969 11.709 1.00 29.66 755 ALA A C 1
ATOM 6061 O O . ALA A 1 755 ? 9.214 0.556 12.648 1.00 29.66 755 ALA A O 1
ATOM 6062 N N . SER A 1 756 ? 9.982 2.278 11.445 1.00 26.80 756 SER A N 1
ATOM 6063 C CA . SER A 1 756 ? 9.251 3.313 12.197 1.00 26.80 756 SER A CA 1
ATOM 6064 C C . SER A 1 756 ? 7.857 3.616 11.626 1.00 26.80 756 SER A C 1
ATOM 6066 O O . SER A 1 756 ? 6.979 4.051 12.367 1.00 26.80 756 SER A O 1
ATOM 6068 N N . GLU A 1 757 ? 7.621 3.328 10.337 1.00 27.17 757 GLU A N 1
ATOM 6069 C CA . GLU A 1 757 ? 6.367 3.646 9.628 1.00 27.17 757 GLU A CA 1
ATOM 6070 C C . GLU A 1 757 ? 5.407 2.448 9.442 1.00 27.17 757 GLU A C 1
ATOM 6072 O O . GLU A 1 757 ? 4.254 2.649 9.057 1.00 27.17 757 GLU A O 1
ATOM 6077 N N . VAL A 1 758 ? 5.848 1.210 9.717 1.00 28.47 758 VAL A N 1
ATOM 6078 C CA . VAL A 1 758 ? 5.129 -0.051 9.387 1.00 28.47 758 VAL A CA 1
ATOM 6079 C C . VAL A 1 758 ? 4.676 -0.844 10.630 1.00 28.47 758 VAL A C 1
ATOM 6081 O O . VAL A 1 758 ? 4.262 -1.999 10.548 1.00 28.47 758 VAL A O 1
ATOM 6084 N N . LEU A 1 759 ? 4.718 -0.253 11.821 1.00 30.53 759 LEU A N 1
ATOM 6085 C CA . LEU A 1 759 ? 4.463 -1.002 13.052 1.00 30.53 759 LEU A CA 1
ATOM 6086 C C . LEU A 1 759 ? 2.960 -1.280 13.256 1.00 30.53 759 LEU A C 1
ATOM 6088 O O . LEU A 1 759 ? 2.204 -0.399 13.657 1.00 30.53 759 LEU A O 1
ATOM 6092 N N . CYS A 1 760 ? 2.527 -2.521 13.002 1.00 32.91 760 CYS A N 1
ATOM 6093 C CA . CYS A 1 760 ? 1.205 -3.026 13.392 1.00 32.91 760 CYS A CA 1
ATOM 6094 C C . CYS A 1 760 ? 1.170 -3.288 14.900 1.00 32.91 760 CYS A C 1
ATOM 6096 O O . CYS A 1 760 ? 1.297 -4.424 15.360 1.00 32.91 760 CYS A O 1
ATOM 6098 N N . TYR A 1 761 ? 1.005 -2.226 15.675 1.00 38.59 761 TYR A N 1
ATOM 6099 C CA . TYR A 1 761 ? 0.686 -2.348 17.086 1.00 38.59 761 TYR A CA 1
ATOM 6100 C C . TYR A 1 761 ? -0.818 -2.454 17.295 1.00 38.59 761 TYR A C 1
ATOM 6102 O O . TYR A 1 761 ? -1.608 -2.118 16.421 1.00 38.59 761 TYR A O 1
ATOM 6110 N N . VAL A 1 762 ? -1.232 -2.842 18.500 1.00 31.27 762 VAL A N 1
ATOM 6111 C CA . VAL A 1 762 ? -2.587 -2.527 18.973 1.00 31.27 762 VAL A CA 1
ATOM 6112 C C . VAL A 1 762 ? -2.638 -1.046 19.427 1.00 31.27 762 VAL A C 1
ATOM 6114 O O . VAL A 1 762 ? -3.041 -0.736 20.552 1.00 31.27 762 VAL A O 1
ATOM 6117 N N . CYS A 1 763 ? -2.145 -0.156 18.554 1.00 34.72 763 CYS A N 1
ATOM 6118 C CA . CYS A 1 763 ? -2.266 1.298 18.522 1.00 34.72 763 CYS A CA 1
ATOM 6119 C C . CYS A 1 763 ? -2.969 1.699 17.197 1.00 34.72 763 CYS A C 1
ATOM 6121 O O . CYS A 1 763 ? -3.839 2.585 17.235 1.00 34.72 763 CYS A O 1
#

Solvent-accessible surface area (backbone atoms only — not comparable to full-atom values): 41509 Å² total; per-residue (Å²): 109,68,66,60,51,50,52,52,51,53,54,47,53,52,51,53,50,39,50,50,48,56,48,44,73,48,53,87,31,40,29,38,40,37,31,54,58,88,50,69,70,44,53,55,53,51,52,54,55,34,72,78,39,63,86,44,38,44,85,41,56,47,77,30,78,80,32,79,90,67,46,71,74,47,41,60,68,21,37,39,34,42,37,46,51,58,43,98,83,18,58,26,49,52,83,28,39,26,47,60,45,35,60,61,46,56,35,86,41,42,49,44,28,38,33,42,30,41,78,57,74,61,34,70,68,25,52,50,40,20,40,50,50,35,54,78,66,80,37,88,47,30,40,34,38,62,45,99,81,64,30,38,36,31,33,34,66,46,98,84,74,44,79,47,77,41,80,42,75,76,68,86,76,84,58,80,69,95,45,76,32,34,42,38,39,34,53,43,101,40,74,68,41,53,48,40,52,48,18,47,35,67,43,37,55,94,41,26,23,36,26,36,61,53,97,89,37,82,39,80,77,43,66,66,98,68,60,40,38,49,56,12,32,42,32,42,32,23,28,23,45,61,51,100,87,64,51,66,23,54,33,83,32,46,36,62,55,49,29,54,52,58,69,69,55,61,57,79,44,50,38,32,54,31,36,35,48,48,25,14,36,54,43,63,38,64,67,44,52,49,47,27,52,53,46,22,46,75,67,54,37,46,51,38,36,37,28,20,48,33,46,31,39,58,42,86,73,35,45,66,33,40,45,45,85,49,102,91,43,78,48,39,22,38,70,38,32,57,40,34,33,37,37,32,68,49,98,86,71,46,78,46,76,51,82,42,84,45,64,46,46,81,46,89,71,74,56,85,75,63,72,81,85,59,79,67,69,41,71,72,77,93,62,65,64,83,50,57,41,80,92,37,58,50,95,53,44,67,58,46,52,20,53,34,44,31,70,53,57,84,61,75,48,78,83,65,66,65,78,48,56,60,83,78,63,96,79,56,67,86,40,51,50,45,39,51,77,47,78,45,78,56,96,88,42,80,46,75,50,78,43,75,63,83,55,61,71,61,55,49,62,48,42,66,46,21,38,63,46,63,32,19,42,45,49,53,42,50,23,46,40,62,16,49,71,50,52,99,54,79,37,29,41,29,48,90,49,34,29,27,40,33,40,52,74,79,47,51,63,41,69,29,33,36,53,52,52,85,88,34,60,93,33,65,71,52,48,51,51,51,52,48,43,40,58,72,46,65,96,34,76,50,60,74,50,45,49,63,71,50,56,84,38,62,76,57,46,57,54,52,53,50,27,45,28,50,44,63,67,65,92,82,76,66,59,67,58,54,52,53,44,50,52,51,47,44,46,40,65,51,40,32,36,18,15,38,17,32,60,47,44,61,50,51,56,45,26,55,54,24,52,71,42,90,50,64,71,48,15,49,51,14,37,35,34,80,70,75,62,35,56,65,75,38,95,67,35,67,35,14,77,61,42,23,21,74,50,14,45,19,48,56,89,81,17,58,45,50,79,72,70,48,59,65,72,57,37,49,51,33,39,29,56,36,37,53,46,53,36,53,54,51,54,59,46,53,73,7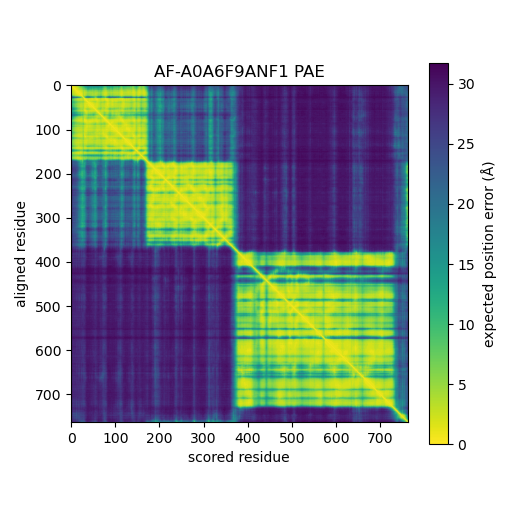8,58,88,71,58,72,70,58,56,52,48,53,51,36,38,69,29,48,56,47,58,82,89,43,54,64,58,38,49,48,42,25,50,48,27,55,52,44,40,56,54,47,74,77,42,87,85,80,89,61,100,63,95,65,73,98,75,82,74,86,48,76,60,57,59,51,52,60,68,78,60,70,81,48,31,86

Secondary structure (DSSP, 8-state):
-HHHHHHHHHHHHHHHHHHHHHHHHHS--EEEEEE-S--HHHHHHHHHHHHH-TTTEEEEEHHHHT-TTTSPPP-TTEEEEEE-PBPTTSS-BTTB-HHHHHHHHTSTTTTT-SEEEESS---HHHHHHHHHHHHHTT--PEEEEE-TTSEEEEEEE-TTSPEEEEEEE--------S-S-EEEEE-S--HHHHHHHHHHHHHSTTTEEEEEEETTEEEEEES--PPB-TT-EEEEE--EEE-TT--EEETTB-HHHHHHHHHTS-BSSSEEEEEEEESSSGGG-HHHHHHHHHHHHHTT-EEEEEEESSEEEE-TTS-EEEEEEETTEEEEEES-GGGEEEEEE-TTS-EEEEE-----EE---GGGGS---S-------SS----S-GGG--TTHHHHHHHHHHHHGGGGSGGG----B----TT-GGGEEEEEEEEEEETTEEEEEEEE---HHHHHHHHTTEEEE-SHHHHHHHHHHHHHT--SS-EEEEETTEEEEE-TTT--EEEEEEEPPTTTTT-HHHHHHHHHHHHHHTT--SHHHHHHHHTTTTTHHHHHHHHHHTT-----S--HHHHHHHHHHHIIIIIIHHHH-TTHHHHHHHHHHHTT-SSHHHHHHHHHIIIII-GGGSTT--S-TT--GGGTT--STT-HHHHTT--HHHHHHHHHHHHHHHHHHHHHHHTT--S-HHHHHHHHHHHTTSS-GGGHHHHHHHHHHHHHHHHHHTTS-----SS---TT----HHHHHHHHH------